Protein 2QGV (pdb70)

CATH classification: 3.40.30.10

Nearest PDB structures (foldseek):
  2qgv-assembly1_A  TM=9.977E-01  e=8.728E-22  Shigella flexneri 2a str. 301
  4xhm-assembly2_B  TM=7.578E-01  e=1.138E-05  Archaeoglobus fulgidus DSM 4304
  2o87-assembly1_A  TM=6.842E-01  e=2.062E-05  Staphylococcus aureus
  3qou-assembly1_A  TM=7.101E-01  e=5.929E-05  Escherichia coli K-12
  2voc-assembly1_B  TM=6.605E-01  e=4.864E-05  Bacillus subtilis subsp. subtilis str. 168

Sequence (1180 aa):
TPFDALWQRLARGWTPVSESRLDDWLTQAPDGVVLLSSDPKRTPEVSDNPVIGELLHEFPDYTWQVAIADLEQSEAIGDRFGAFRFPATLVFTGGNYRGVLNGIHPWAELINLRGLVETPFDALWQRLARGWTPVSESRLDDWLTQAPDGVVLLSSDPKRTPEVSDNPVIGELLHEFPDYTWQVAIADLEQSEAIGDRFGAFRFPATLVFTGGNYRGVLNGIHPWAELINLRGLVETPFDALWQRLARGWTPVSESRLDDWLTQAPDGVVLLSSDPKRTPEVSDNPVIGELLHEFPDYTWQVAIADLEQSEAIGDRFGAFRFPATLVFTGGNYRGVLNGIHPWAELINLRGLVETPFDALWQRLARGWTPVSESRLDDWLTQAPDGVVLLSSDPKRTPEVSDNPVIGELLHEFPDYTWQVAIADLEQSEAIGDRFGAFRFPATLVFTGGNYRGVLNGIHPWAELINLRGLVETPFDALWQRLARGWTPVSESRLDDWLTQAPDGVVLLSSDPKRTPEVSDNPVIGELLHEFPDYTWQVAIADLEQSEAIGDRFGAFRFPATLVFTGGNYRGVLNGIHPWAELINLRGLVETPFDALWQRLARGWTPVSESRLDDWLTQAPDGVVLLSSDPKRTPEVSDNPVIGELLHEFPDYTWQVAIADLEQSEAIGDRFGAFRFPATLVFTGGNYRGVLNGIHPWAELINLRGLVETPFDALWQRLARGWTPVSESRLDDWLTQAPDGVVLLSSDPKRTPEVSDNPVIGELLHEFPDYTWQVAIADLEQSEAIGDRFGAFRFPATLVFTGGNYRGVLNGIHPWAELINLRGLVETPFDALWQRLARGWTPVSESRLDDWLTQAPDGVVLLSSDPKRTPEVSDNPVIGELLHEFPDYTWQVAIADLEQSEAIGDRFGAFRFPATLVFTGGNYRGVLNGIHPWAELINLRGLVETPFDALWQRLARGWTPVSESRLDDWLTQAPDGVVLLSSDPKRTPEVSDNPVIGELLHEFPDYTWQVAIADLEQSEAIGDRFGAFRFPATLVFTGGNYRGVLNGIHPWAELINLRGLVETPFDALWQRLARGWTPVSESRLDDWLTQAPDGVVLLSSDPKRTPEVSDNPVIGELLHEFPDYTWQVAIADLEQSEAIGDRFGAFRFPATLVFTGGNYRGVLNGIHPWAELINLRGLVE

Secondary structure (DSSP, 8-state):
-HHHHHHH--TT-PEE--HHHHHHHHHT-SSEEEEE---TTT-TTTTTTT--HHHHTT-TTS--EEEE--HHHHHHHHHHHT--SSSEEEEEETTEEEEEEES---HHHHH---TTT-/-HHHHHHH--TT-PEE--HHHHHHHHHT-SSEEEEE---TTT-TTTTTTT--HHHHTT-TTS--EEEE--HHHHHHHHHHHT--SSSEEEEEETTEEEEEEES---HHHHH---TTT-/-HHHHHHH--TT-PEE--HHHHHHHHHT-SSEEEEE---TTT-TTTTTTT--HHHHTT-TTS--EEEEE-HHHHHHHHHHHT--SSSEEEEEETTEEEEEEES---HHHHH----S--/-HHHHHHH--TT-PEE--HHHHHHHHHT-SSEEEEE---TTT-TTTTTTT--HHHHTT-TTS--EEEEE-HHHHHHHHHHHT--SSSEEEEEETTEEEEEEES---HHHHH---TTT-/-HHHHHHH--TT-PEE--HHHHHHHHHT-SSEEEEE---TTT-TTTTTTT--HHHHTT-TTS--EEEEE-HHHHHHHHHHHT--SSSEEEEEETTEEEEEEES---HHHHH----S--/-HHHHHHH--TT-PEE--HHHHHHHHHT-SSEEEEE---TTT-TTTTTTT--HHHHTT-TTS--EEEEE-HHHHHHHHHHHT--SSSEEEEEETTEEEEEEES---HHHHH---TTT-/-HHHHHHH--TT-PEE--HHHHHHHHHT-SSEEEEE---TTT-TTTTTTT--HHHHTT-TTS--EEEEE-HHHHHHHHHHHT--SSSEEEEEETTEEEEEEES---HHHHH----S--/-HHHHHHH--TT-PEE--GGGHHHHHHH-SSEEEEE---TTS-TTTTTS---HHHHTT-TTS--EEEEE-HHHHHHHHHHHT--SSSEEEEEETTEEEEE--S---HHHHH----S--/-HHHHHHH--TT-PEE--GGGHHHHHHT-SSEEEEE---TTT-GGGGGS---HHHHHT-TTS--EEEE--HHHHHHHHHHTT--SSSEEEEEETTEEEEEEES---HHHHHH---S--/-HHHHHHH--TT-PEE--HHHHHHHHTT-SSEEEEE---TTT-GGGGGS---HHHHHT-TTS--EEEEE-HHHHHHHHHHTT--SSSEEEEEETTEEEEEEES---SHHHHT---S--

InterPro domains:
  IPR010893 [NiFe]-hydrogenase maturation factor HyaE [PF07449] (10-116)
  IPR010893 [NiFe]-hydrogenase maturation factor HyaE [cd02965] (6-119)
  IPR036249 Thioredoxin-like superfamily [SSF52833] (5-130)

Radius of gyration: 41.59 Å; Cα contacts (8 Å, |Δi|>4): 1827; chains: 10; bounding box: 80×130×95 Å

B-factor: mean 58.22, std 16.41, range [23.51, 116.66]

Solvent-accessible surface area: 55138 Å² total

Foldseek 3Di:
DVVVVLVVCVVVVAAEDAPVCVLVVLVVAQWEKEWQAAPCVVPVCSSVVVCVVVLVVVCVVGPYGYYYYGHVRSVVVCVVVVNPAPRKMFTGHRSHTQDMDHDDDDPVVRNVCCNRVD/DVVVVLVVCVVVVAAEDAPVCVLVVLVVAQWEKEWQAAPCVVPVCRSVVVCVVVLVVVCVVGPYGYYYYGHVRSVVVCVVVVNPAPRKMFTGHRSHTQDMDHDDDDPVVRNVCCNRVD/DVVVVLVVCVVVVAAEDAPVCVLVVLVVAQWEKEWQAAPCVVPVCRSVVVCVVVLVVVCVVGPYGYYYYGHVRSVVVCVVQVNPAPRKMFTGHRSHTQGMDHDDDDPVVRNVCCNRVD/DVVVVLVVCVVVVAAEDAPVCVLVVLVVAQWEKEWQAAPCVVPVCRSVVVCVVVLVVVCVVGPYGYYYYGHVRSVVVCVVVVNPAPRKMFTGHRSHTQDMDHDDDDPVVRNVCCNRVD/DVVVVLVVCVVVVAAEDAPVCVLVVLVVAQWEKEWQAAPCVVPVCRSVVVCVVVLVVVCVVGPYGYYYYGHVRSVVVCVVVVNPAPRKMFTGHRSHTQGMDHDDDDPVVRNVCCNRND/DVVVVLVVCVVVVAAEDAPVCVLVVLVVAQWEKEWQADPCVVPVCSSVVVCVVVLVVVCVVGPYGYYYYGHVRSVVVCVVVVNPAPRKMFTGHRSHTQGMDHDDDDPVVRNVCCNRVD/DVVVVLVVCVVVVAAEDAPVCVLVVLVVAQWEKEWQAAPCVVPVCRSVVVCVVVLVVVCVVGPYGYYYYGHVRSVVVCVVQVNPAPRKMFTGHRSHTQDMDHDDDDPVVRNVCCNRVD/DVVVVVVVCVVVVAAEDALVCVLVVLVVFQWEKEWQAAPCVVDVPSSCPVCVVVLVVVCVPGPYHYYYYPNVRSVVNCVVVVQPAPRKMFGHHSSHTQDIDHDDDDPVVRSVCCNSVD/DVLVVLVVVVVVVAAEDAQVCVVVVLVVCQFEKEWAAADCVVPVQQSVVCVVVVLVVVPVVTPYGYYYYGHVRSVVVCVVQVNPAPRKMFGGHSSHGQHMRHGDDPPVVSNVVCVRVD/DVLVVLVVCVVVVAAEDAPVCVVVVLVVAQWEKEWQAADCVVPVVRSCCVCCVVLVVVCVVGPYHYYYYGHVRSVVVCVVVVNDAPRKMFTGHRSHGQDIQHDDDPPVVGSVVVVSVD

Organism: Shigella flexneri (NCBI:txid623)

Structure (mmCIF, N/CA/C/O backbone):
data_2QGV
#
_entry.id   2QGV
#
_cell.length_a   55.172
_cell.length_b   215.777
_cell.length_c   64.069
_cell.angle_alpha   90.00
_cell.angle_beta   94.80
_cell.angle_gamma   90.00
#
_symmetry.space_group_name_H-M   'P 1 21 1'
#
loop_
_atom_site.group_PDB
_atom_site.id
_atom_site.type_symbol
_atom_site.label_atom_id
_atom_site.label_alt_id
_atom_site.label_comp_id
_atom_site.label_asym_id
_atom_site.label_entity_id
_atom_site.label_seq_id
_atom_site.pdbx_PDB_ins_code
_atom_site.Cartn_x
_atom_site.Cartn_y
_atom_site.Cartn_z
_atom_site.occupancy
_atom_site.B_iso_or_equiv
_atom_site.auth_seq_id
_atom_site.auth_comp_id
_atom_site.auth_asym_id
_atom_site.auth_atom_id
_atom_site.pdbx_PDB_model_num
ATOM 1 N N . THR A 1 5 ? 44.252 118.980 -6.514 1.00 67.68 5 THR A N 1
ATOM 2 C CA . THR A 1 5 ? 43.098 119.920 -6.308 1.00 68.02 5 THR A CA 1
ATOM 3 C C . THR A 1 5 ? 43.148 120.464 -4.876 1.00 67.57 5 THR A C 1
ATOM 4 O O . THR A 1 5 ? 43.920 119.974 -4.049 1.00 68.33 5 THR A O 1
ATOM 8 N N . PRO A 1 6 ? 42.340 121.493 -4.563 1.00 67.03 6 PRO A N 1
ATOM 9 C CA . PRO A 1 6 ? 42.389 121.998 -3.190 1.00 66.40 6 PRO A CA 1
ATOM 10 C C . PRO A 1 6 ? 41.658 121.061 -2.224 1.00 65.26 6 PRO A C 1
ATOM 11 O O . PRO A 1 6 ? 42.194 120.703 -1.180 1.00 64.51 6 PRO A O 1
ATOM 15 N N . PHE A 1 7 ? 40.443 120.653 -2.575 1.00 64.17 7 PHE A N 1
ATOM 16 C CA . PHE A 1 7 ? 39.697 119.760 -1.705 1.00 64.82 7 PHE A CA 1
ATOM 17 C C . PHE A 1 7 ? 40.429 118.453 -1.436 1.00 65.00 7 PHE A C 1
ATOM 18 O O . PHE A 1 7 ? 40.417 117.968 -0.310 1.00 64.65 7 PHE A O 1
ATOM 26 N N . ASP A 1 8 ? 41.057 117.874 -2.459 1.00 65.66 8 ASP A N 1
ATOM 27 C CA . ASP A 1 8 ? 41.796 116.624 -2.262 1.00 65.58 8 ASP A CA 1
ATOM 28 C C . ASP A 1 8 ? 42.804 116.806 -1.142 1.00 64.10 8 ASP A C 1
ATOM 29 O O . ASP A 1 8 ? 43.055 115.893 -0.361 1.00 63.43 8 ASP A O 1
ATOM 34 N N . ALA A 1 9 ? 43.385 117.997 -1.077 1.00 62.41 9 ALA A N 1
ATOM 35 C CA . ALA A 1 9 ? 44.369 118.297 -0.057 1.00 61.35 9 ALA A CA 1
ATOM 36 C C . ALA A 1 9 ? 43.696 118.261 1.304 1.00 60.65 9 ALA A C 1
ATOM 37 O O . ALA A 1 9 ? 44.186 117.629 2.244 1.00 61.42 9 ALA A O 1
ATOM 39 N N . LEU A 1 10 ? 42.562 118.945 1.397 1.00 58.15 10 LEU A N 1
ATOM 40 C CA . LEU A 1 10 ? 41.797 119.005 2.633 1.00 56.79 10 LEU A CA 1
ATOM 41 C C . LEU A 1 10 ? 41.358 117.608 3.050 1.00 56.45 10 LEU A C 1
ATOM 42 O O . LEU A 1 10 ? 41.449 117.230 4.222 1.00 56.80 10 LEU A O 1
ATOM 47 N N . TRP A 1 11 ? 40.891 116.834 2.079 1.00 56.74 11 TRP A N 1
ATOM 48 C CA . TRP A 1 11 ? 40.424 115.477 2.343 1.00 55.63 11 TRP A CA 1
ATOM 49 C C . TRP A 1 11 ? 41.547 114.647 2.932 1.00 55.91 11 TRP A C 1
ATOM 50 O O . TRP A 1 11 ? 41.336 113.899 3.886 1.00 55.74 11 TRP A O 1
ATOM 61 N N . GLN A 1 12 ? 42.745 114.778 2.367 1.00 57.03 12 GLN A N 1
ATOM 62 C CA . GLN A 1 12 ? 43.898 114.029 2.874 1.00 56.73 12 GLN A CA 1
ATOM 63 C C . GLN A 1 12 ? 44.258 114.556 4.251 1.00 56.21 12 GLN A C 1
ATOM 64 O O . GLN A 1 12 ? 44.664 113.803 5.129 1.00 56.05 12 GLN A O 1
ATOM 70 N N . ARG A 1 13 ? 44.097 115.858 4.429 1.00 57.26 13 ARG A N 1
ATOM 71 C CA . ARG A 1 13 ? 44.390 116.492 5.702 1.00 59.57 13 ARG A CA 1
ATOM 72 C C . ARG A 1 13 ? 43.515 115.866 6.786 1.00 60.48 13 ARG A C 1
ATOM 73 O O . ARG A 1 13 ? 43.991 115.545 7.884 1.00 60.78 13 ARG A O 1
ATOM 89 N N . LEU A 1 15 ? 41.748 112.869 6.517 1.00 62.95 15 LEU A N 1
ATOM 90 C CA . LEU A 1 15 ? 42.009 111.448 6.601 1.00 63.43 15 LEU A CA 1
ATOM 91 C C . LEU A 1 15 ? 43.188 111.229 7.561 1.00 65.57 15 LEU A C 1
ATOM 92 O O . LEU A 1 15 ? 43.180 110.311 8.390 1.00 65.55 15 LEU A O 1
ATOM 97 N N . ALA A 1 16 ? 44.203 112.081 7.460 1.00 66.34 16 ALA A N 1
ATOM 98 C CA . ALA A 1 16 ? 45.367 111.955 8.341 1.00 67.04 16 ALA A CA 1
ATOM 99 C C . ALA A 1 16 ? 44.977 112.012 9.832 1.00 66.43 16 ALA A C 1
ATOM 100 O O . ALA A 1 16 ? 45.616 111.379 10.674 1.00 65.65 16 ALA A O 1
ATOM 102 N N . ARG A 1 17 ? 43.955 112.798 10.158 1.00 65.99 17 ARG A N 1
ATOM 103 C CA . ARG A 1 17 ? 43.507 112.894 11.537 1.00 65.70 17 ARG A CA 1
ATOM 104 C C . ARG A 1 17 ? 42.823 111.590 11.961 1.00 64.20 17 ARG A C 1
ATOM 105 O O . ARG A 1 17 ? 42.465 111.416 13.125 1.00 63.37 17 ARG A O 1
ATOM 113 N N . GLY A 1 18 ? 42.648 110.673 11.013 1.00 62.32 18 GLY A N 1
ATOM 114 C CA . GLY A 1 18 ? 42.007 109.406 11.320 1.00 59.66 18 GLY A CA 1
ATOM 115 C C . GLY A 1 18 ? 40.487 109.404 11.188 1.00 57.58 18 GLY A C 1
ATOM 116 O O . GLY A 1 18 ? 39.839 108.402 11.481 1.00 56.91 18 GLY A O 1
ATOM 117 N N . TRP A 1 19 ? 39.917 110.523 10.750 1.00 55.92 19 TRP A N 1
ATOM 118 C CA . TRP A 1 19 ? 38.476 110.638 10.588 1.00 54.22 19 TRP A CA 1
ATOM 119 C C . TRP A 1 19 ? 37.988 109.708 9.492 1.00 53.28 19 TRP A C 1
ATOM 120 O O . TRP A 1 19 ? 38.672 109.488 8.491 1.00 53.38 19 TRP A O 1
ATOM 131 N N . THR A 1 20 ? 36.796 109.158 9.673 1.00 51.34 20 THR A N 1
ATOM 132 C CA . THR A 1 20 ? 36.289 108.204 8.707 1.00 49.87 20 THR A CA 1
ATOM 133 C C . THR A 1 20 ? 35.325 108.755 7.653 1.00 49.11 20 THR A C 1
ATOM 134 O O . THR A 1 20 ? 34.403 109.509 7.959 1.00 47.41 20 THR A O 1
ATOM 138 N N . PRO A 1 21 ? 35.560 108.396 6.376 1.00 48.66 21 PRO A N 1
ATOM 139 C CA . PRO A 1 21 ? 34.733 108.835 5.241 1.00 47.76 21 PRO A CA 1
ATOM 140 C C . PRO A 1 21 ? 33.359 108.200 5.359 1.00 47.06 21 PRO A C 1
ATOM 141 O O . PRO A 1 21 ? 33.234 107.038 5.751 1.00 47.84 21 PRO A O 1
ATOM 145 N N . VAL A 1 22 ? 32.328 108.947 5.004 1.00 45.00 22 VAL A N 1
ATOM 146 C CA . VAL A 1 22 ? 30.975 108.429 5.103 1.00 43.94 22 VAL A CA 1
ATOM 147 C C . VAL A 1 22 ? 30.097 108.870 3.945 1.00 42.33 22 VAL A C 1
ATOM 148 O O . VAL A 1 22 ? 30.246 109.975 3.457 1.00 43.50 22 VAL A O 1
ATOM 152 N N . SER A 1 23 ? 29.194 108.007 3.492 1.00 43.11 23 SER A N 1
ATOM 153 C CA . SER A 1 23 ? 28.272 108.382 2.415 1.00 43.49 23 SER A CA 1
ATOM 154 C C . SER A 1 23 ? 26.878 108.427 3.034 1.00 43.23 23 SER A C 1
ATOM 155 O O . SER A 1 23 ? 26.654 107.844 4.087 1.00 41.78 23 SER A O 1
ATOM 158 N N . GLU A 1 24 ? 25.952 109.128 2.396 1.00 43.96 24 GLU A N 1
ATOM 159 C CA . GLU A 1 24 ? 24.607 109.226 2.920 1.00 44.52 24 GLU A CA 1
ATOM 160 C C . GLU A 1 24 ? 23.979 107.858 3.143 1.00 44.38 24 GLU A C 1
ATOM 161 O O . GLU A 1 24 ? 23.318 107.641 4.155 1.00 42.12 24 GLU A O 1
ATOM 167 N N . SER A 1 25 ? 24.197 106.942 2.199 1.00 44.87 25 SER A N 1
ATOM 168 C CA . SER A 1 25 ? 23.631 105.598 2.268 1.00 44.40 25 SER A CA 1
ATOM 169 C C . SER A 1 25 ? 24.116 104.791 3.467 1.00 44.36 25 SER A C 1
ATOM 170 O O . SER A 1 25 ? 23.460 103.839 3.863 1.00 45.06 25 SER A O 1
ATOM 173 N N . ARG A 1 26 ? 25.255 105.161 4.039 1.00 43.54 26 ARG A N 1
ATOM 174 C CA . ARG A 1 26 ? 25.780 104.415 5.159 1.00 43.79 26 ARG A CA 1
ATOM 175 C C . ARG A 1 26 ? 25.814 105.206 6.453 1.00 44.47 26 ARG A C 1
ATOM 176 O O . ARG A 1 26 ? 26.232 104.697 7.503 1.00 44.72 26 ARG A O 1
ATOM 184 N N . LEU A 1 27 ? 25.383 106.457 6.383 1.00 43.64 27 LEU A N 1
ATOM 185 C CA . LEU A 1 27 ? 25.405 107.298 7.564 1.00 44.77 27 LEU A CA 1
ATOM 186 C C . LEU A 1 27 ? 24.711 106.647 8.774 1.00 46.23 27 LEU A C 1
ATOM 187 O O . LEU A 1 27 ? 25.289 106.586 9.863 1.00 46.80 27 LEU A O 1
ATOM 192 N N . ASP A 1 28 ? 23.486 106.156 8.594 1.00 47.50 28 ASP A N 1
ATOM 193 C CA . ASP A 1 28 ? 22.758 105.516 9.693 1.00 48.58 28 ASP A CA 1
ATOM 194 C C . ASP A 1 28 ? 23.534 104.389 10.338 1.00 49.32 28 ASP A C 1
ATOM 195 O O . ASP A 1 28 ? 23.552 104.261 11.565 1.00 49.04 28 ASP A O 1
ATOM 200 N N . ASP A 1 29 ? 24.169 103.561 9.517 1.00 50.02 29 ASP A N 1
ATOM 201 C CA . ASP A 1 29 ? 24.969 102.469 10.050 1.00 50.54 29 ASP A CA 1
ATOM 202 C C . ASP A 1 29 ? 26.121 103.021 10.866 1.00 49.41 29 ASP A C 1
ATOM 203 O O . ASP A 1 29 ? 26.404 102.519 11.957 1.00 47.61 29 ASP A O 1
ATOM 208 N N . TRP A 1 30 ? 26.789 104.050 10.340 1.00 48.69 30 TRP A N 1
ATOM 209 C CA . TRP A 1 30 ? 27.919 104.654 11.049 1.00 46.42 30 TRP A CA 1
ATOM 210 C C . TRP A 1 30 ? 27.421 105.247 12.363 1.00 48.03 30 TRP A C 1
ATOM 211 O O . TRP A 1 30 ? 28.035 105.066 13.415 1.00 45.58 30 TRP A O 1
ATOM 222 N N . LEU A 1 31 ? 26.298 105.957 12.272 1.00 50.69 31 LEU A N 1
ATOM 223 C CA . LEU A 1 31 ? 25.686 106.600 13.419 1.00 53.94 31 LEU A CA 1
ATOM 224 C C . LEU A 1 31 ? 25.391 105.600 14.557 1.00 56.50 31 LEU A C 1
ATOM 225 O O . LEU A 1 31 ? 25.711 105.874 15.718 1.00 56.46 31 LEU A O 1
ATOM 230 N N . THR A 1 32 ? 24.830 104.432 14.225 1.00 57.96 32 THR A N 1
ATOM 231 C CA . THR A 1 32 ? 24.505 103.442 15.252 1.00 59.03 32 THR A CA 1
ATOM 232 C C . THR A 1 32 ? 25.745 102.929 15.983 1.00 59.95 32 THR A C 1
ATOM 233 O O . THR A 1 32 ? 25.656 102.458 17.122 1.00 60.81 32 THR A O 1
ATOM 237 N N . GLN A 1 33 ? 26.908 103.016 15.351 1.00 60.15 33 GLN A N 1
ATOM 238 C CA . GLN A 1 33 ? 28.118 102.547 16.010 1.00 59.98 33 GLN A CA 1
ATOM 239 C C . GLN A 1 33 ? 28.932 103.740 16.504 1.00 60.77 33 GLN A C 1
ATOM 240 O O . GLN A 1 33 ? 30.112 103.614 16.832 1.00 60.04 33 GLN A O 1
ATOM 246 N N . ALA A 1 34 ? 28.280 104.900 16.558 1.00 61.02 34 ALA A N 1
ATOM 247 C CA . ALA A 1 34 ? 28.902 106.133 17.028 1.00 60.32 34 ALA A CA 1
ATOM 248 C C . ALA A 1 34 ? 27.822 107.038 17.610 1.00 60.85 34 ALA A C 1
ATOM 249 O O . ALA A 1 34 ? 27.455 108.045 17.013 1.00 61.11 34 ALA A O 1
ATOM 251 N N . PRO A 1 35 ? 27.295 106.687 18.790 1.00 60.43 35 PRO A N 1
ATOM 252 C CA . PRO A 1 35 ? 26.249 107.487 19.438 1.00 58.90 35 PRO A CA 1
ATOM 253 C C . PRO A 1 35 ? 26.668 108.935 19.611 1.00 56.98 35 PRO A C 1
ATOM 254 O O . PRO A 1 35 ? 25.844 109.834 19.495 1.00 57.72 35 PRO A O 1
ATOM 258 N N . ASP A 1 36 ? 27.942 109.164 19.902 1.00 55.10 36 ASP A N 1
ATOM 259 C CA . ASP A 1 36 ? 28.422 110.531 20.060 1.00 54.14 36 ASP A CA 1
ATOM 260 C C . ASP A 1 36 ? 29.386 110.799 18.915 1.00 52.18 36 ASP A C 1
ATOM 261 O O . ASP A 1 36 ? 30.532 110.335 18.919 1.00 51.59 36 ASP A O 1
ATOM 266 N N . GLY A 1 37 ? 28.903 111.537 17.923 1.00 49.27 37 GLY A N 1
ATOM 267 C CA . GLY A 1 37 ? 29.730 111.813 16.777 1.00 47.14 37 GLY A CA 1
ATOM 268 C C . GLY A 1 37 ? 29.456 113.130 16.102 1.00 45.75 37 GLY A C 1
ATOM 269 O O . GLY A 1 37 ? 28.560 113.880 16.477 1.00 47.85 37 GLY A O 1
ATOM 270 N N . VAL A 1 38 ? 30.245 113.399 15.076 1.00 43.17 38 VAL A N 1
ATOM 271 C CA . VAL A 1 38 ? 30.123 114.619 14.326 1.00 40.56 38 VAL A CA 1
ATOM 272 C C . VAL A 1 38 ? 30.405 114.327 12.860 1.00 38.95 38 VAL A C 1
ATOM 273 O O . VAL A 1 38 ? 31.334 113.586 12.514 1.00 38.23 38 VAL A O 1
ATOM 277 N N . VAL A 1 39 ? 29.581 114.903 11.998 1.00 36.94 39 VAL A N 1
ATOM 278 C CA . VAL A 1 39 ? 29.730 114.718 10.559 1.00 35.30 39 VAL A CA 1
ATOM 279 C C . VAL A 1 39 ? 30.066 116.071 9.934 1.00 35.04 39 VAL A C 1
ATOM 280 O O . VAL A 1 39 ? 29.303 117.029 10.055 1.00 32.80 39 VAL A O 1
ATOM 284 N N . LEU A 1 40 ? 31.213 116.151 9.270 1.00 36.41 40 LEU A N 1
ATOM 285 C CA . LEU A 1 40 ? 31.631 117.391 8.631 1.00 37.37 40 LEU A CA 1
ATOM 286 C C . LEU A 1 40 ? 31.184 117.460 7.193 1.00 38.70 40 LEU A C 1
ATOM 287 O O . LEU A 1 40 ? 31.529 116.595 6.382 1.00 39.02 40 LEU A O 1
ATOM 292 N N . LEU A 1 41 ? 30.413 118.499 6.884 1.00 39.63 41 LEU A N 1
ATOM 293 C CA . LEU A 1 41 ? 29.903 118.722 5.534 1.00 41.35 41 LEU A CA 1
ATOM 294 C C . LEU A 1 41 ? 30.723 119.863 4.920 1.00 43.06 41 LEU A C 1
ATOM 295 O O . LEU A 1 41 ? 30.809 120.937 5.496 1.00 41.23 41 LEU A O 1
ATOM 300 N N . SER A 1 42 ? 31.320 119.629 3.759 1.00 45.45 42 SER A N 1
ATOM 301 C CA . SER A 1 42 ? 32.133 120.649 3.115 1.00 48.32 42 SER A CA 1
ATOM 302 C C . SER A 1 42 ? 31.658 121.119 1.744 1.00 51.69 42 SER A C 1
ATOM 303 O O . SER A 1 42 ? 30.834 120.471 1.092 1.00 52.53 42 SER A O 1
ATOM 306 N N . SER A 1 43 ? 32.205 122.258 1.312 1.00 55.06 43 SER A N 1
ATOM 307 C CA . SER A 1 43 ? 31.925 122.822 -0.015 1.00 57.74 43 SER A CA 1
ATOM 308 C C . SER A 1 43 ? 33.271 122.941 -0.710 1.00 59.99 43 SER A C 1
ATOM 309 O O . SER A 1 43 ? 34.312 122.709 -0.095 1.00 59.82 43 SER A O 1
ATOM 312 N N . ASP A 1 44 ? 33.261 123.317 -1.983 1.00 61.79 44 ASP A N 1
ATOM 313 C CA . ASP A 1 44 ? 34.514 123.450 -2.714 1.00 64.77 44 ASP A CA 1
ATOM 314 C C . ASP A 1 44 ? 35.333 124.588 -2.103 1.00 66.76 44 ASP A C 1
ATOM 315 O O . ASP A 1 44 ? 34.865 125.724 -2.026 1.00 67.48 44 ASP A O 1
ATOM 320 N N . PRO A 1 45 ? 36.559 124.285 -1.634 1.00 68.76 45 PRO A N 1
ATOM 321 C CA . PRO A 1 45 ? 37.462 125.262 -1.013 1.00 71.06 45 PRO A CA 1
ATOM 322 C C . PRO A 1 45 ? 37.791 126.432 -1.921 1.00 73.68 45 PRO A C 1
ATOM 323 O O . PRO A 1 45 ? 38.166 127.513 -1.452 1.00 74.12 45 PRO A O 1
ATOM 327 N N . LYS A 1 46 ? 37.663 126.210 -3.224 1.00 76.28 46 LYS A N 1
ATOM 328 C CA . LYS A 1 46 ? 37.928 127.265 -4.189 1.00 80.05 46 LYS A CA 1
ATOM 329 C C . LYS A 1 46 ? 36.867 128.359 -4.049 1.00 83.44 46 LYS A C 1
ATOM 330 O O . LYS A 1 46 ? 37.197 129.532 -3.849 1.00 85.43 46 LYS A O 1
ATOM 336 N N . ARG A 1 47 ? 35.597 127.974 -4.132 1.00 86.34 47 ARG A N 1
ATOM 337 C CA . ARG A 1 47 ? 34.503 128.933 -4.006 1.00 89.41 47 ARG A CA 1
ATOM 338 C C . ARG A 1 47 ? 34.599 129.693 -2.680 1.00 91.69 47 ARG A C 1
ATOM 339 O O . ARG A 1 47 ? 34.443 130.915 -2.637 1.00 92.89 47 ARG A O 1
ATOM 347 N N . THR A 1 48 ? 34.852 128.961 -1.600 1.00 93.56 48 THR A N 1
ATOM 348 C CA . THR A 1 48 ? 34.973 129.554 -0.270 1.00 95.79 48 THR A CA 1
ATOM 349 C C . THR A 1 48 ? 36.179 128.971 0.489 1.00 96.88 48 THR A C 1
ATOM 350 O O . THR A 1 48 ? 36.098 127.885 1.082 1.00 97.20 48 THR A O 1
ATOM 354 N N . PRO A 1 49 ? 37.318 129.691 0.477 1.00 97.73 49 PRO A N 1
ATOM 355 C CA . PRO A 1 49 ? 38.540 129.241 1.164 1.00 98.39 49 PRO A CA 1
ATOM 356 C C . PRO A 1 49 ? 38.425 129.125 2.693 1.00 99.20 49 PRO A C 1
ATOM 357 O O . PRO A 1 49 ? 39.427 128.925 3.394 1.00 98.44 49 PRO A O 1
ATOM 361 N N . GLU A 1 50 ? 37.202 129.254 3.202 1.00 100.88 50 GLU A N 1
ATOM 362 C CA . GLU A 1 50 ? 36.942 129.168 4.641 1.00 102.07 50 GLU A CA 1
ATOM 363 C C . GLU A 1 50 ? 36.749 127.712 5.084 1.00 102.46 50 GLU A C 1
ATOM 364 O O . GLU A 1 50 ? 36.992 127.361 6.245 1.00 102.19 50 GLU A O 1
ATOM 370 N N . VAL A 1 51 ? 36.308 126.877 4.145 1.00 102.62 51 VAL A N 1
ATOM 371 C CA . VAL A 1 51 ? 36.080 125.455 4.391 1.00 102.82 51 VAL A CA 1
ATOM 372 C C . VAL A 1 51 ? 37.347 124.748 4.876 1.00 102.88 51 VAL A C 1
ATOM 373 O O . VAL A 1 51 ? 37.272 123.644 5.415 1.00 103.34 51 VAL A O 1
ATOM 377 N N . SER A 1 52 ? 38.504 125.382 4.683 1.00 102.46 52 SER A N 1
ATOM 378 C CA . SER A 1 52 ? 39.784 124.790 5.084 1.00 101.56 52 SER A CA 1
ATOM 379 C C . SER A 1 52 ? 40.091 124.960 6.568 1.00 101.32 52 SER A C 1
ATOM 380 O O . SER A 1 52 ? 40.808 124.152 7.169 1.00 101.39 52 SER A O 1
ATOM 383 N N . ASP A 1 53 ? 39.547 126.019 7.153 1.00 100.48 53 ASP A N 1
ATOM 384 C CA . ASP A 1 53 ? 39.769 126.309 8.560 1.00 99.18 53 ASP A CA 1
ATOM 385 C C . ASP A 1 53 ? 38.833 125.518 9.455 1.00 98.71 53 ASP A C 1
ATOM 386 O O . ASP A 1 53 ? 39.238 125.064 10.527 1.00 97.99 53 ASP A O 1
ATOM 391 N N . ASN A 1 54 ? 37.588 125.358 8.998 1.00 97.77 54 ASN A N 1
ATOM 392 C CA . ASN A 1 54 ? 36.550 124.646 9.743 1.00 95.55 54 ASN A CA 1
ATOM 393 C C . ASN A 1 54 ? 37.068 123.370 10.403 1.00 93.72 54 ASN A C 1
ATOM 394 O O . ASN A 1 54 ? 36.910 123.184 11.614 1.00 94.11 54 ASN A O 1
ATOM 399 N N . PRO A 1 55 ? 37.693 122.472 9.620 1.00 91.13 55 PRO A N 1
ATOM 400 C CA . PRO A 1 55 ? 38.236 121.214 10.135 1.00 89.46 55 PRO A CA 1
ATOM 401 C C . PRO A 1 55 ? 39.082 121.365 11.399 1.00 88.34 55 PRO A C 1
ATOM 402 O O . PRO A 1 55 ? 38.789 120.779 12.443 1.00 88.30 55 PRO A O 1
ATOM 406 N N . VAL A 1 56 ? 40.142 122.151 11.294 1.00 87.71 56 VAL A N 1
ATOM 407 C CA . VAL A 1 56 ? 41.045 122.369 12.416 1.00 86.56 56 VAL A CA 1
ATOM 408 C C . VAL A 1 56 ? 40.301 122.744 13.699 1.00 85.60 56 VAL A C 1
ATOM 409 O O . VAL A 1 56 ? 40.583 122.208 14.769 1.00 84.08 56 VAL A O 1
ATOM 421 N N . ILE A 1 58 ? 36.932 122.364 14.600 1.00 81.20 58 ILE A N 1
ATOM 422 C CA . ILE A 1 58 ? 36.143 121.240 15.074 1.00 78.46 58 ILE A CA 1
ATOM 423 C C . ILE A 1 58 ? 37.001 120.259 15.860 1.00 77.83 58 ILE A C 1
ATOM 424 O O . ILE A 1 58 ? 36.590 119.735 16.900 1.00 77.63 58 ILE A O 1
ATOM 429 N N . GLY A 1 59 ? 38.207 120.018 15.367 1.00 76.66 59 GLY A N 1
ATOM 430 C CA . GLY A 1 59 ? 39.095 119.104 16.059 1.00 75.24 59 GLY A CA 1
ATOM 431 C C . GLY A 1 59 ? 39.276 119.540 17.499 1.00 74.13 59 GLY A C 1
ATOM 432 O O . GLY A 1 59 ? 39.133 118.745 18.427 1.00 73.87 59 GLY A O 1
ATOM 433 N N . GLU A 1 60 ? 39.582 120.818 17.682 1.00 73.88 60 GLU A N 1
ATOM 434 C CA . GLU A 1 60 ? 39.793 121.366 19.008 1.00 73.96 60 GLU A CA 1
ATOM 435 C C . GLU A 1 60 ? 38.506 121.405 19.816 1.00 72.95 60 GLU A C 1
ATOM 436 O O . GLU A 1 60 ? 38.445 120.902 20.935 1.00 74.67 60 GLU A O 1
ATOM 442 N N . LEU A 1 61 ? 37.476 122.005 19.242 1.00 70.51 61 LEU A N 1
ATOM 443 C CA . LEU A 1 61 ? 36.191 122.112 19.904 1.00 68.58 61 LEU A CA 1
ATOM 444 C C . LEU A 1 61 ? 35.782 120.803 20.547 1.00 68.48 61 LEU A C 1
ATOM 445 O O . LEU A 1 61 ? 35.171 120.800 21.611 1.00 67.29 61 LEU A O 1
ATOM 450 N N . LEU A 1 62 ? 36.130 119.688 19.912 1.00 69.90 62 LEU A N 1
ATOM 451 C CA . LEU A 1 62 ? 35.744 118.383 20.442 1.00 72.00 62 LEU A CA 1
ATOM 452 C C . LEU A 1 62 ? 36.288 118.024 21.812 1.00 74.57 62 LEU A C 1
ATOM 453 O O . LEU A 1 62 ? 35.532 117.581 22.683 1.00 74.94 62 LEU A O 1
ATOM 458 N N . HIS A 1 63 ? 37.588 118.203 22.020 1.00 77.68 63 HIS A N 1
ATOM 459 C CA . HIS A 1 63 ? 38.155 117.842 23.318 1.00 81.19 63 HIS A CA 1
ATOM 460 C C . HIS A 1 63 ? 37.660 118.785 24.415 1.00 80.60 63 HIS A C 1
ATOM 461 O O . HIS A 1 63 ? 38.064 118.680 25.572 1.00 81.33 63 HIS A O 1
ATOM 468 N N . GLU A 1 64 ? 36.787 119.715 24.043 1.00 79.78 64 GLU A N 1
ATOM 469 C CA . GLU A 1 64 ? 36.215 120.650 25.006 1.00 78.42 64 GLU A CA 1
ATOM 470 C C . GLU A 1 64 ? 35.022 120.007 25.688 1.00 77.80 64 GLU A C 1
ATOM 471 O O . GLU A 1 64 ? 34.434 120.589 26.588 1.00 77.85 64 GLU A O 1
ATOM 477 N N . PHE A 1 65 ? 34.652 118.815 25.237 1.00 77.66 65 PHE A N 1
ATOM 478 C CA . PHE A 1 65 ? 33.530 118.093 25.821 1.00 76.71 65 PHE A CA 1
ATOM 479 C C . PHE A 1 65 ? 33.916 116.633 25.995 1.00 77.20 65 PHE A C 1
ATOM 480 O O . PHE A 1 65 ? 33.364 115.760 25.341 1.00 77.47 65 PHE A O 1
ATOM 488 N N . PRO A 1 66 ? 34.873 116.353 26.888 1.00 77.77 66 PRO A N 1
ATOM 489 C CA . PRO A 1 66 ? 35.361 114.995 27.169 1.00 78.55 66 PRO A CA 1
ATOM 490 C C . PRO A 1 66 ? 34.260 114.044 27.631 1.00 78.71 66 PRO A C 1
ATOM 491 O O . PRO A 1 66 ? 34.398 112.826 27.540 1.00 78.49 66 PRO A O 1
ATOM 495 N N . ASP A 1 67 ? 33.175 114.621 28.136 1.00 78.97 67 ASP A N 1
ATOM 496 C CA . ASP A 1 67 ? 32.028 113.866 28.628 1.00 79.26 67 ASP A CA 1
ATOM 497 C C . ASP A 1 67 ? 31.456 112.939 27.559 1.00 78.17 67 ASP A C 1
ATOM 498 O O . ASP A 1 67 ? 30.638 112.062 27.848 1.00 77.93 67 ASP A O 1
ATOM 503 N N . TYR A 1 68 ? 31.865 113.159 26.316 1.00 76.78 68 TYR A N 1
ATOM 504 C CA . TYR A 1 68 ? 31.375 112.347 25.217 1.00 75.16 68 TYR A CA 1
ATOM 505 C C . TYR A 1 68 ? 32.454 111.521 24.531 1.00 74.09 68 TYR A C 1
ATOM 506 O O . TYR A 1 68 ? 33.644 111.847 24.569 1.00 74.17 68 TYR A O 1
ATOM 515 N N . THR A 1 69 ? 32.016 110.448 23.890 1.00 72.48 69 THR A N 1
ATOM 516 C CA . THR A 1 69 ? 32.908 109.551 23.177 1.00 70.50 69 THR A CA 1
ATOM 517 C C . THR A 1 69 ? 32.900 109.931 21.687 1.00 68.11 69 THR A C 1
ATOM 518 O O . THR A 1 69 ? 32.561 109.121 20.815 1.00 69.09 69 THR A O 1
ATOM 522 N N . TRP A 1 70 ? 33.287 111.173 21.407 1.00 64.82 70 TRP A N 1
ATOM 523 C CA . TRP A 1 70 ? 33.296 111.704 20.045 1.00 61.43 70 TRP A CA 1
ATOM 524 C C . TRP A 1 70 ? 33.977 110.866 18.971 1.00 58.60 70 TRP A C 1
ATOM 525 O O . TRP A 1 70 ? 35.061 110.321 19.163 1.00 56.90 70 TRP A O 1
ATOM 536 N N . GLN A 1 71 ? 33.312 110.804 17.826 1.00 55.15 71 GLN A N 1
ATOM 537 C CA . GLN A 1 71 ? 33.805 110.095 16.670 1.00 53.45 71 GLN A CA 1
ATOM 538 C C . GLN A 1 71 ? 33.526 111.037 15.486 1.00 50.82 71 GLN A C 1
ATOM 539 O O . GLN A 1 71 ? 32.428 111.583 15.372 1.00 49.57 71 GLN A O 1
ATOM 545 N N . VAL A 1 72 ? 34.514 111.239 14.619 1.00 48.19 72 VAL A N 1
ATOM 546 C CA . VAL A 1 72 ? 34.360 112.168 13.502 1.00 46.78 72 VAL A CA 1
ATOM 547 C C . VAL A 1 72 ? 34.173 111.519 12.136 1.00 46.86 72 VAL A C 1
ATOM 548 O O . VAL A 1 72 ? 34.901 110.588 11.760 1.00 48.10 72 VAL A O 1
ATOM 552 N N . ALA A 1 73 ? 33.211 112.031 11.380 1.00 43.33 73 ALA A N 1
ATOM 553 C CA . ALA A 1 73 ? 32.950 111.503 10.050 1.00 41.92 73 ALA A CA 1
ATOM 554 C C . ALA A 1 73 ? 33.069 112.635 9.064 1.00 40.32 73 ALA A C 1
ATOM 555 O O . ALA A 1 73 ? 32.756 113.776 9.393 1.00 40.33 73 ALA A O 1
ATOM 557 N N . ILE A 1 74 ? 33.523 112.321 7.857 1.00 38.80 74 ILE A N 1
ATOM 558 C CA . ILE A 1 74 ? 33.685 113.344 6.834 1.00 37.63 74 ILE A CA 1
ATOM 559 C C . ILE A 1 74 ? 33.072 112.921 5.536 1.00 37.79 74 ILE A C 1
ATOM 560 O O . ILE A 1 74 ? 33.175 111.767 5.137 1.00 38.94 74 ILE A O 1
ATOM 565 N N . ALA A 1 75 ? 32.409 113.863 4.887 1.00 38.55 75 ALA A N 1
ATOM 566 C CA . ALA A 1 75 ? 31.751 113.589 3.616 1.00 39.70 75 ALA A CA 1
ATOM 567 C C . ALA A 1 75 ? 32.414 114.415 2.519 1.00 39.87 75 ALA A C 1
ATOM 568 O O . ALA A 1 75 ? 32.790 115.565 2.741 1.00 38.67 75 ALA A O 1
ATOM 570 N N . ASP A 1 76 ? 32.541 113.819 1.339 1.00 40.17 76 ASP A N 1
ATOM 571 C CA . ASP A 1 76 ? 33.150 114.498 0.218 1.00 40.59 76 ASP A CA 1
ATOM 572 C C . ASP A 1 76 ? 32.113 115.457 -0.317 1.00 41.85 76 ASP A C 1
ATOM 573 O O . ASP A 1 76 ? 30.999 115.533 0.218 1.00 42.65 76 ASP A O 1
ATOM 578 N N . LEU A 1 77 ? 32.461 116.189 -1.369 1.00 42.03 77 LEU A N 1
ATOM 579 C CA . LEU A 1 77 ? 31.532 117.163 -1.931 1.00 43.75 77 LEU A CA 1
ATOM 580 C C . LEU A 1 77 ? 30.144 116.622 -2.292 1.00 44.47 77 LEU A C 1
ATOM 581 O O . LEU A 1 77 ? 29.127 117.217 -1.932 1.00 45.14 77 LEU A O 1
ATOM 586 N N . GLU A 1 78 ? 30.092 115.502 -2.994 1.00 45.52 78 GLU A N 1
ATOM 587 C CA . GLU A 1 78 ? 28.809 114.961 -3.395 1.00 48.79 78 GLU A CA 1
ATOM 588 C C . GLU A 1 78 ? 27.989 114.497 -2.203 1.00 49.07 78 GLU A C 1
ATOM 589 O O . GLU A 1 78 ? 26.797 114.816 -2.080 1.00 49.95 78 GLU A O 1
ATOM 595 N N . GLN A 1 79 ? 28.624 113.733 -1.325 1.00 48.09 79 GLN A N 1
ATOM 596 C CA . GLN A 1 79 ? 27.929 113.227 -0.164 1.00 47.72 79 GLN A CA 1
ATOM 597 C C . GLN A 1 79 ? 27.530 114.337 0.793 1.00 47.37 79 GLN A C 1
ATOM 598 O O . GLN A 1 79 ? 26.482 114.260 1.419 1.00 48.86 79 GLN A O 1
ATOM 604 N N . SER A 1 80 ? 28.340 115.384 0.896 1.00 46.38 80 SER A N 1
ATOM 605 C CA . SER A 1 80 ? 27.997 116.484 1.783 1.00 44.65 80 SER A CA 1
ATOM 606 C C . SER A 1 80 ? 26.667 117.075 1.360 1.00 45.14 80 SER A C 1
ATOM 607 O O . SER A 1 80 ? 25.857 117.441 2.196 1.00 45.58 80 SER A O 1
ATOM 610 N N . GLU A 1 81 ? 26.443 117.183 0.058 1.00 47.02 81 GLU A N 1
ATOM 611 C CA . GLU A 1 81 ? 25.180 117.711 -0.421 1.00 48.84 81 GLU A CA 1
ATOM 612 C C . GLU A 1 81 ? 24.064 116.742 -0.100 1.00 48.20 81 GLU A C 1
ATOM 613 O O . GLU A 1 81 ? 22.960 117.166 0.259 1.00 50.68 81 GLU A O 1
ATOM 619 N N . ALA A 1 82 ? 24.334 115.445 -0.229 1.00 45.58 82 ALA A N 1
ATOM 620 C CA . ALA A 1 82 ? 23.314 114.436 0.042 1.00 43.00 82 ALA A CA 1
ATOM 621 C C . ALA A 1 82 ? 22.879 114.484 1.489 1.00 42.15 82 ALA A C 1
ATOM 622 O O . ALA A 1 82 ? 21.696 114.652 1.783 1.00 41.24 82 ALA A O 1
ATOM 624 N N . ILE A 1 83 ? 23.856 114.340 2.383 1.00 40.19 83 ILE A N 1
ATOM 625 C CA . ILE A 1 83 ? 23.609 114.369 3.815 1.00 37.49 83 ILE A CA 1
ATOM 626 C C . ILE A 1 83 ? 22.989 115.700 4.232 1.00 39.02 83 ILE A C 1
ATOM 627 O O . ILE A 1 83 ? 22.034 115.726 5.002 1.00 38.60 83 ILE A O 1
ATOM 632 N N . GLY A 1 84 ? 23.519 116.794 3.693 1.00 41.08 84 GLY A N 1
ATOM 633 C CA . GLY A 1 84 ? 23.007 118.104 4.023 1.00 40.91 84 GLY A CA 1
ATOM 634 C C . GLY A 1 84 ? 21.538 118.216 3.679 1.00 42.20 84 GLY A C 1
ATOM 635 O O . GLY A 1 84 ? 20.737 118.638 4.513 1.00 42.52 84 GLY A O 1
ATOM 636 N N . ASP A 1 85 ? 21.184 117.846 2.454 1.00 41.54 85 ASP A N 1
ATOM 637 C CA . ASP A 1 85 ? 19.796 117.903 2.015 1.00 42.15 85 ASP A CA 1
ATOM 638 C C . ASP A 1 85 ? 18.882 117.129 2.960 1.00 43.07 85 ASP A C 1
ATOM 639 O O . ASP A 1 85 ? 17.757 117.543 3.222 1.00 42.54 85 ASP A O 1
ATOM 644 N N . ARG A 1 86 ? 19.379 116.009 3.475 1.00 42.36 86 ARG A N 1
ATOM 645 C CA . ARG A 1 86 ? 18.596 115.195 4.372 1.00 40.83 86 ARG A CA 1
ATOM 646 C C . ARG A 1 86 ? 18.403 115.852 5.737 1.00 41.61 86 ARG A C 1
ATOM 647 O O . ARG A 1 86 ? 17.437 115.557 6.429 1.00 43.90 86 ARG A O 1
ATOM 655 N N . PHE A 1 87 ? 19.300 116.751 6.123 1.00 41.01 87 PHE A N 1
ATOM 656 C CA . PHE A 1 87 ? 19.191 117.387 7.427 1.00 41.81 87 PHE A CA 1
ATOM 657 C C . PHE A 1 87 ? 18.839 118.871 7.362 1.00 42.50 87 PHE A C 1
ATOM 658 O O . PHE A 1 87 ? 18.790 119.562 8.384 1.00 43.61 87 PHE A O 1
ATOM 666 N N . GLY A 1 88 ? 18.590 119.364 6.159 1.00 41.72 88 GLY A N 1
ATOM 667 C CA . GLY A 1 88 ? 18.248 120.760 6.000 1.00 40.82 88 GLY A CA 1
ATOM 668 C C . GLY A 1 88 ? 19.430 121.695 6.111 1.00 42.33 88 GLY A C 1
ATOM 669 O O . GLY A 1 88 ? 19.233 122.892 6.242 1.00 43.93 88 GLY A O 1
ATOM 670 N N . ALA A 1 89 ? 20.653 121.183 6.046 1.00 42.77 89 ALA A N 1
ATOM 671 C CA . ALA A 1 89 ? 21.801 122.064 6.162 1.00 42.91 89 ALA A CA 1
ATOM 672 C C . ALA A 1 89 ? 22.127 122.684 4.818 1.00 43.14 89 ALA A C 1
ATOM 673 O O . ALA A 1 89 ? 22.700 122.036 3.947 1.00 42.94 89 ALA A O 1
ATOM 675 N N . PHE A 1 90 ? 21.757 123.941 4.636 1.00 42.80 90 PHE A N 1
ATOM 676 C CA . PHE A 1 90 ? 22.034 124.600 3.370 1.00 43.75 90 PHE A CA 1
ATOM 677 C C . PHE A 1 90 ? 23.036 125.739 3.531 1.00 43.11 90 PHE A C 1
ATOM 678 O O . PHE A 1 90 ? 23.065 126.682 2.745 1.00 40.63 90 PHE A O 1
ATOM 686 N N . ARG A 1 91 ? 23.875 125.622 4.549 1.00 43.99 91 ARG A N 1
ATOM 687 C CA . ARG A 1 91 ? 24.866 126.634 4.858 1.00 44.05 91 ARG A CA 1
ATOM 688 C C . ARG A 1 91 ? 26.178 125.944 5.218 1.00 43.34 91 ARG A C 1
ATOM 689 O O . ARG A 1 91 ? 26.407 125.576 6.374 1.00 41.91 91 ARG A O 1
ATOM 697 N N . PHE A 1 92 ? 27.029 125.749 4.213 1.00 42.70 92 PHE A N 1
ATOM 698 C CA . PHE A 1 92 ? 28.331 125.095 4.403 1.00 40.96 92 PHE A CA 1
ATOM 699 C C . PHE A 1 92 ? 29.444 126.121 4.571 1.00 41.01 92 PHE A C 1
ATOM 700 O O . PHE A 1 92 ? 29.364 127.232 4.045 1.00 41.33 92 PHE A O 1
ATOM 708 N N . PRO A 1 93 ? 30.513 125.763 5.298 1.00 40.78 93 PRO A N 1
ATOM 709 C CA . PRO A 1 93 ? 30.768 124.486 5.970 1.00 40.48 93 PRO A CA 1
ATOM 710 C C . PRO A 1 93 ? 29.780 124.288 7.091 1.00 40.16 93 PRO A C 1
ATOM 711 O O . PRO A 1 93 ? 29.409 125.243 7.767 1.00 39.87 93 PRO A O 1
ATOM 715 N N . ALA A 1 94 ? 29.374 123.041 7.290 1.00 39.78 94 ALA A N 1
ATOM 716 C CA . ALA A 1 94 ? 28.415 122.699 8.326 1.00 39.56 94 ALA A CA 1
ATOM 717 C C . ALA A 1 94 ? 28.907 121.477 9.079 1.00 38.75 94 ALA A C 1
ATOM 718 O O . ALA A 1 94 ? 29.683 120.682 8.562 1.00 38.66 94 ALA A O 1
ATOM 720 N N . THR A 1 95 ? 28.432 121.327 10.300 1.00 38.30 95 THR A N 1
ATOM 721 C CA . THR A 1 95 ? 28.839 120.216 11.124 1.00 38.93 95 THR A CA 1
ATOM 722 C C . THR A 1 95 ? 27.635 119.679 11.861 1.00 38.14 95 THR A C 1
ATOM 723 O O . THR A 1 95 ? 27.065 120.370 12.701 1.00 38.62 95 THR A O 1
ATOM 727 N N . LEU A 1 96 ? 27.252 118.451 11.544 1.00 36.72 96 LEU A N 1
ATOM 728 C CA . LEU A 1 96 ? 26.110 117.823 12.181 1.00 38.10 96 LEU A CA 1
ATOM 729 C C . LEU A 1 96 ? 26.567 117.252 13.498 1.00 39.93 96 LEU A C 1
ATOM 730 O O . LEU A 1 96 ? 27.606 116.587 13.556 1.00 41.08 96 LEU A O 1
ATOM 735 N N . VAL A 1 97 ? 25.799 117.492 14.558 1.00 41.84 97 VAL A N 1
ATOM 736 C CA . VAL A 1 97 ? 26.191 116.987 15.881 1.00 44.62 97 VAL A CA 1
ATOM 737 C C . VAL A 1 97 ? 25.244 115.917 16.402 1.00 45.57 97 VAL A C 1
ATOM 738 O O . VAL A 1 97 ? 24.029 116.100 16.408 1.00 45.57 97 VAL A O 1
ATOM 742 N N . PHE A 1 98 ? 25.810 114.796 16.839 1.00 47.70 98 PHE A N 1
ATOM 743 C CA . PHE A 1 98 ? 25.005 113.699 17.374 1.00 50.93 98 PHE A CA 1
ATOM 744 C C . PHE A 1 98 ? 25.473 113.301 18.758 1.00 53.43 98 PHE A C 1
ATOM 745 O O . PHE A 1 98 ? 26.658 113.093 18.977 1.00 54.10 98 PHE A O 1
ATOM 753 N N . THR A 1 99 ? 24.531 113.193 19.687 1.00 56.37 99 THR A N 1
ATOM 754 C CA . THR A 1 99 ? 24.835 112.800 21.059 1.00 58.83 99 THR A CA 1
ATOM 755 C C . THR A 1 99 ? 23.911 111.656 21.457 1.00 59.24 99 THR A C 1
ATOM 756 O O . THR A 1 99 ? 22.697 111.729 21.258 1.00 59.64 99 THR A O 1
ATOM 760 N N . GLY A 1 100 ? 24.486 110.605 22.022 1.00 59.50 100 GLY A N 1
ATOM 761 C CA . GLY A 1 100 ? 23.674 109.472 22.409 1.00 61.35 100 GLY A CA 1
ATOM 762 C C . GLY A 1 100 ? 22.790 108.974 21.276 1.00 62.75 100 GLY A C 1
ATOM 763 O O . GLY A 1 100 ? 21.613 108.667 21.487 1.00 64.38 100 GLY A O 1
ATOM 764 N N . GLY A 1 101 ? 23.352 108.894 20.070 1.00 62.72 101 GLY A N 1
ATOM 765 C CA . GLY A 1 101 ? 22.597 108.432 18.915 1.00 61.79 101 GLY A CA 1
ATOM 766 C C . GLY A 1 101 ? 21.500 109.385 18.481 1.00 61.93 101 GLY A C 1
ATOM 767 O O . GLY A 1 101 ? 20.690 109.045 17.626 1.00 62.17 101 GLY A O 1
ATOM 768 N N . ASN A 1 102 ? 21.484 110.583 19.059 1.00 62.23 102 ASN A N 1
ATOM 769 C CA . ASN A 1 102 ? 20.475 111.588 18.743 1.00 61.91 102 ASN A CA 1
ATOM 770 C C . ASN A 1 102 ? 21.043 112.827 18.059 1.00 61.21 102 ASN A C 1
ATOM 771 O O . ASN A 1 102 ? 22.056 113.387 18.493 1.00 60.67 102 ASN A O 1
ATOM 776 N N . TYR A 1 103 ? 20.377 113.253 16.990 1.00 59.90 103 TYR A N 1
ATOM 777 C CA . TYR A 1 103 ? 20.787 114.442 16.257 1.00 58.44 103 TYR A CA 1
ATOM 778 C C . TYR A 1 103 ? 20.459 115.686 17.102 1.00 57.88 103 TYR A C 1
ATOM 779 O O . TYR A 1 103 ? 19.300 115.947 17.398 1.00 58.94 103 TYR A O 1
ATOM 788 N N . ARG A 1 104 ? 21.468 116.460 17.480 1.00 56.21 104 ARG A N 1
ATOM 789 C CA . ARG A 1 104 ? 21.238 117.644 18.297 1.00 54.64 104 ARG A CA 1
ATOM 790 C C . ARG A 1 104 ? 21.130 118.943 17.499 1.00 53.82 104 ARG A C 1
ATOM 791 O O . ARG A 1 104 ? 20.517 119.910 17.948 1.00 54.53 104 ARG A O 1
ATOM 799 N N . GLY A 1 105 ? 21.738 118.983 16.324 1.00 51.88 105 GLY A N 1
ATOM 800 C CA . GLY A 1 105 ? 21.685 120.196 15.537 1.00 48.30 105 GLY A CA 1
ATOM 801 C C . GLY A 1 105 ? 22.866 120.323 14.598 1.00 46.99 105 GLY A C 1
ATOM 802 O O . GLY A 1 105 ? 23.625 119.371 14.387 1.00 48.43 105 GLY A O 1
ATOM 803 N N . VAL A 1 106 ? 23.032 121.508 14.031 1.00 44.30 106 VAL A N 1
ATOM 804 C CA . VAL A 1 106 ? 24.124 121.737 13.104 1.00 42.00 106 VAL A CA 1
ATOM 805 C C . VAL A 1 106 ? 24.869 123.049 13.367 1.00 42.66 106 VAL A C 1
ATOM 806 O O . VAL A 1 106 ? 24.263 124.089 13.585 1.00 41.83 106 VAL A O 1
ATOM 810 N N . LEU A 1 107 ? 26.194 122.980 13.373 1.00 42.05 107 LEU A N 1
ATOM 811 C CA . LEU A 1 107 ? 26.997 124.171 13.551 1.00 44.06 107 LEU A CA 1
ATOM 812 C C . LEU A 1 107 ? 27.282 124.674 12.143 1.00 46.00 107 LEU A C 1
ATOM 813 O O . LEU A 1 107 ? 27.968 123.995 11.382 1.00 45.65 107 LEU A O 1
ATOM 818 N N . ASN A 1 108 ? 26.750 125.839 11.782 1.00 47.69 108 ASN A N 1
ATOM 819 C CA . ASN A 1 108 ? 26.985 126.385 10.451 1.00 50.49 108 ASN A CA 1
ATOM 820 C C . ASN A 1 108 ? 27.535 127.787 10.587 1.00 52.90 108 ASN A C 1
ATOM 821 O O . ASN A 1 108 ? 27.299 128.461 11.587 1.00 51.42 108 ASN A O 1
ATOM 826 N N . GLY A 1 109 ? 28.264 128.227 9.571 1.00 56.52 109 GLY A N 1
ATOM 827 C CA . GLY A 1 109 ? 28.830 129.556 9.615 1.00 62.24 109 GLY A CA 1
ATOM 828 C C . GLY A 1 109 ? 30.190 129.535 10.279 1.00 66.17 109 GLY A C 1
ATOM 829 O O . GLY A 1 109 ? 30.730 128.467 10.580 1.00 66.13 109 GLY A O 1
ATOM 830 N N . ILE A 1 110 ? 30.746 130.722 10.498 1.00 69.36 110 ILE A N 1
ATOM 831 C CA . ILE A 1 110 ? 32.050 130.862 11.133 1.00 73.36 110 ILE A CA 1
ATOM 832 C C . ILE A 1 110 ? 31.957 131.892 12.252 1.00 75.27 110 ILE A C 1
ATOM 833 O O . ILE A 1 110 ? 31.548 133.035 12.028 1.00 74.26 110 ILE A O 1
ATOM 838 N N . HIS A 1 111 ? 32.326 131.477 13.460 1.00 77.77 111 HIS A N 1
ATOM 839 C CA . HIS A 1 111 ? 32.276 132.364 14.617 1.00 79.57 111 HIS A CA 1
ATOM 840 C C . HIS A 1 111 ? 33.572 132.250 15.403 1.00 81.54 111 HIS A C 1
ATOM 841 O O . HIS A 1 111 ? 34.317 131.280 15.253 1.00 82.26 111 HIS A O 1
ATOM 848 N N . PRO A 1 112 ? 33.861 133.248 16.253 1.00 83.36 112 PRO A N 1
ATOM 849 C CA . PRO A 1 112 ? 35.078 133.256 17.074 1.00 84.99 112 PRO A CA 1
ATOM 850 C C . PRO A 1 112 ? 35.095 131.978 17.894 1.00 85.66 112 PRO A C 1
ATOM 851 O O . PRO A 1 112 ? 34.036 131.418 18.167 1.00 86.30 112 PRO A O 1
ATOM 855 N N . TRP A 1 113 ? 36.278 131.525 18.299 1.00 86.14 113 TRP A N 1
ATOM 856 C CA . TRP A 1 113 ? 36.365 130.294 19.069 1.00 86.26 113 TRP A CA 1
ATOM 857 C C . TRP A 1 113 ? 35.444 130.314 20.290 1.00 84.55 113 TRP A C 1
ATOM 858 O O . TRP A 1 113 ? 34.773 129.331 20.583 1.00 85.52 113 TRP A O 1
ATOM 869 N N . ALA A 1 114 ? 35.396 131.434 20.994 1.00 82.56 114 ALA A N 1
ATOM 870 C CA . ALA A 1 114 ? 34.551 131.539 22.180 1.00 80.99 114 ALA A CA 1
ATOM 871 C C . ALA A 1 114 ? 33.073 131.417 21.832 1.00 79.24 114 ALA A C 1
ATOM 872 O O . ALA A 1 114 ? 32.272 130.923 22.626 1.00 77.87 114 ALA A O 1
ATOM 874 N N . GLU A 1 115 ? 32.732 131.883 20.637 1.00 78.30 115 GLU A N 1
ATOM 875 C CA . GLU A 1 115 ? 31.364 131.871 20.124 1.00 77.61 115 GLU A CA 1
ATOM 876 C C . GLU A 1 115 ? 30.981 130.477 19.618 1.00 75.72 115 GLU A C 1
ATOM 877 O O . GLU A 1 115 ? 29.814 130.191 19.375 1.00 75.86 115 GLU A O 1
ATOM 883 N N . LEU A 1 116 ? 31.975 129.615 19.460 1.00 73.41 116 LEU A N 1
ATOM 884 C CA . LEU A 1 116 ? 31.749 128.268 18.968 1.00 70.95 116 LEU A CA 1
ATOM 885 C C . LEU A 1 116 ? 31.431 127.333 20.129 1.00 70.90 116 LEU A C 1
ATOM 886 O O . LEU A 1 116 ? 30.424 126.635 20.109 1.00 69.92 116 LEU A O 1
ATOM 891 N N . ILE A 1 117 ? 32.295 127.336 21.141 1.00 71.70 117 ILE A N 1
ATOM 892 C CA . ILE A 1 117 ? 32.125 126.484 22.309 1.00 73.28 117 ILE A CA 1
ATOM 893 C C . ILE A 1 117 ? 30.758 126.640 22.967 1.00 74.11 117 ILE A C 1
ATOM 894 O O . ILE A 1 117 ? 30.133 125.655 23.355 1.00 73.99 117 ILE A O 1
ATOM 899 N N . ASN A 1 118 ? 30.283 127.870 23.086 1.00 75.79 118 ASN A N 1
ATOM 900 C CA . ASN A 1 118 ? 28.983 128.101 23.698 1.00 76.79 118 ASN A CA 1
ATOM 901 C C . ASN A 1 118 ? 27.871 127.611 22.766 1.00 76.62 118 ASN A C 1
ATOM 902 O O . ASN A 1 118 ? 26.829 127.141 23.225 1.00 75.69 118 ASN A O 1
ATOM 907 N N . LEU A 1 119 ? 28.087 127.727 21.457 1.00 76.42 119 LEU A N 1
ATOM 908 C CA . LEU A 1 119 ? 27.099 127.260 20.486 1.00 76.04 119 LEU A CA 1
ATOM 909 C C . LEU A 1 119 ? 26.946 125.749 20.587 1.00 76.67 119 LEU A C 1
ATOM 910 O O . LEU A 1 119 ? 25.857 125.225 20.409 1.00 76.24 119 LEU A O 1
ATOM 923 N N . ARG A 1 121 ? 27.510 123.932 23.345 1.00 79.45 121 ARG A N 1
ATOM 924 C CA . ARG A 1 121 ? 26.857 123.642 24.611 1.00 79.69 121 ARG A CA 1
ATOM 925 C C . ARG A 1 121 ? 25.349 123.732 24.441 1.00 78.11 121 ARG A C 1
ATOM 926 O O . ARG A 1 121 ? 24.599 123.009 25.090 1.00 77.38 121 ARG A O 1
ATOM 934 N N . GLY A 1 122 ? 24.911 124.619 23.554 1.00 77.24 122 GLY A N 1
ATOM 935 C CA . GLY A 1 122 ? 23.490 124.776 23.312 1.00 75.46 122 GLY A CA 1
ATOM 936 C C . GLY A 1 122 ? 22.932 123.628 22.493 1.00 74.39 122 GLY A C 1
ATOM 937 O O . GLY A 1 122 ? 21.729 123.562 22.240 1.00 74.22 122 GLY A O 1
ATOM 938 N N . LEU A 1 123 ? 23.812 122.722 22.074 1.00 72.95 123 LEU A N 1
ATOM 939 C CA . LEU A 1 123 ? 23.409 121.572 21.281 1.00 71.46 123 LEU A CA 1
ATOM 940 C C . LEU A 1 123 ? 23.496 120.299 22.092 1.00 71.54 123 LEU A C 1
ATOM 941 O O . LEU A 1 123 ? 22.600 119.460 22.043 1.00 71.28 123 LEU A O 1
ATOM 946 N N . VAL A 1 124 ? 24.585 120.156 22.835 1.00 72.23 124 VAL A N 1
ATOM 947 C CA . VAL A 1 124 ? 24.793 118.975 23.657 1.00 73.01 124 VAL A CA 1
ATOM 948 C C . VAL A 1 124 ? 24.284 119.163 25.082 1.00 75.19 124 VAL A C 1
ATOM 949 O O . VAL A 1 124 ? 24.574 118.352 25.966 1.00 75.35 124 VAL A O 1
ATOM 953 N N . GLU A 1 125 ? 23.535 120.239 25.307 1.00 77.04 125 GLU A N 1
ATOM 954 C CA . GLU A 1 125 ? 22.987 120.524 26.628 1.00 78.21 125 GLU A CA 1
ATOM 955 C C . GLU A 1 125 ? 21.727 121.391 26.547 1.00 77.86 125 GLU A C 1
ATOM 956 O O . GLU A 1 125 ? 20.708 120.986 27.145 1.00 78.16 125 GLU A O 1
ATOM 962 N N . THR B 1 5 ? 47.760 125.970 12.775 1.00 68.95 5 THR B N 1
ATOM 963 C CA . THR B 1 5 ? 48.458 124.894 13.542 1.00 68.95 5 THR B CA 1
ATOM 964 C C . THR B 1 5 ? 47.550 124.508 14.705 1.00 68.66 5 THR B C 1
ATOM 965 O O . THR B 1 5 ? 46.562 125.203 14.977 1.00 68.28 5 THR B O 1
ATOM 969 N N . PRO B 1 6 ? 47.881 123.415 15.423 1.00 67.78 6 PRO B N 1
ATOM 970 C CA . PRO B 1 6 ? 47.053 122.977 16.551 1.00 66.82 6 PRO B CA 1
ATOM 971 C C . PRO B 1 6 ? 47.172 123.880 17.777 1.00 65.37 6 PRO B C 1
ATOM 972 O O . PRO B 1 6 ? 46.160 124.299 18.346 1.00 65.17 6 PRO B O 1
ATOM 976 N N . PHE B 1 7 ? 48.403 124.192 18.176 1.00 62.62 7 PHE B N 1
ATOM 977 C CA . PHE B 1 7 ? 48.601 125.045 19.333 1.00 60.45 7 PHE B CA 1
ATOM 978 C C . PHE B 1 7 ? 47.936 126.411 19.181 1.00 60.25 7 PHE B C 1
ATOM 979 O O . PHE B 1 7 ? 47.370 126.935 20.148 1.00 59.15 7 PHE B O 1
ATOM 987 N N . ASP B 1 8 ? 47.997 126.989 17.980 1.00 60.09 8 ASP B N 1
ATOM 988 C CA . ASP B 1 8 ? 47.377 128.293 17.743 1.00 59.58 8 ASP B CA 1
ATOM 989 C C . ASP B 1 8 ? 45.904 128.217 18.076 1.00 58.28 8 ASP B C 1
ATOM 990 O O . ASP B 1 8 ? 45.308 129.178 18.577 1.00 57.99 8 ASP B O 1
ATOM 995 N N . ALA B 1 9 ? 45.312 127.067 17.792 1.00 56.94 9 ALA B N 1
ATOM 996 C CA . ALA B 1 9 ? 43.897 126.873 18.077 1.00 56.87 9 ALA B CA 1
ATOM 997 C C . ALA B 1 9 ? 43.695 126.886 19.585 1.00 56.15 9 ALA B C 1
ATOM 998 O O . ALA B 1 9 ? 42.812 127.570 20.097 1.00 56.27 9 ALA B O 1
ATOM 1000 N N . LEU B 1 10 ? 44.523 126.112 20.282 1.00 55.52 10 LEU B N 1
ATOM 1001 C CA . LEU B 1 10 ? 44.467 126.031 21.735 1.00 55.10 10 LEU B CA 1
ATOM 1002 C C . LEU B 1 10 ? 44.703 127.417 22.352 1.00 55.22 10 LEU B C 1
ATOM 1003 O O . LEU B 1 10 ? 43.992 127.838 23.262 1.00 56.14 10 LEU B O 1
ATOM 1008 N N . TRP B 1 11 ? 45.709 128.119 21.849 1.00 54.25 11 TRP B N 1
ATOM 1009 C CA . TRP B 1 11 ? 46.020 129.444 22.344 1.00 53.71 11 TRP B CA 1
ATOM 1010 C C . TRP B 1 11 ? 44.813 130.368 22.214 1.00 53.29 11 TRP B C 1
ATOM 1011 O O . TRP B 1 11 ? 44.489 131.110 23.138 1.00 54.56 11 TRP B O 1
ATOM 1022 N N . GLN B 1 12 ? 44.145 130.327 21.070 1.00 52.36 12 GLN B N 1
ATOM 1023 C CA . GLN B 1 12 ? 42.971 131.165 20.870 1.00 51.94 12 GLN B CA 1
ATOM 1024 C C . GLN B 1 12 ? 41.868 130.704 21.798 1.00 51.23 12 GLN B C 1
ATOM 1025 O O . GLN B 1 12 ? 41.105 131.512 22.316 1.00 51.53 12 GLN B O 1
ATOM 1031 N N . ARG B 1 13 ? 41.789 129.397 21.999 1.00 49.98 13 ARG B N 1
ATOM 1032 C CA . ARG B 1 13 ? 40.792 128.816 22.883 1.00 50.79 13 ARG B CA 1
ATOM 1033 C C . ARG B 1 13 ? 40.947 129.416 24.274 1.00 51.32 13 ARG B C 1
ATOM 1034 O O . ARG B 1 13 ? 39.968 129.817 24.905 1.00 52.30 13 ARG B O 1
ATOM 1050 N N . LEU B 1 15 ? 42.778 132.252 25.117 1.00 47.80 15 LEU B N 1
ATOM 1051 C CA . LEU B 1 15 ? 42.600 133.693 25.067 1.00 46.32 15 LEU B CA 1
ATOM 1052 C C . LEU B 1 15 ? 41.110 134.010 25.203 1.00 46.73 15 LEU B C 1
ATOM 1053 O O . LEU B 1 15 ? 40.729 134.937 25.911 1.00 45.63 15 LEU B O 1
ATOM 1058 N N . ALA B 1 16 ? 40.263 133.227 24.538 1.00 47.35 16 ALA B N 1
ATOM 1059 C CA . ALA B 1 16 ? 38.817 133.449 24.605 1.00 47.45 16 ALA B CA 1
ATOM 1060 C C . ALA B 1 16 ? 38.293 133.401 26.044 1.00 47.43 16 ALA B C 1
ATOM 1061 O O . ALA B 1 16 ? 37.338 134.096 26.382 1.00 45.79 16 ALA B O 1
ATOM 1063 N N . ARG B 1 17 ? 38.906 132.571 26.884 1.00 49.10 17 ARG B N 1
ATOM 1064 C CA . ARG B 1 17 ? 38.491 132.485 28.277 1.00 49.98 17 ARG B CA 1
ATOM 1065 C C . ARG B 1 17 ? 38.908 133.736 29.043 1.00 48.94 17 ARG B C 1
ATOM 1066 O O . ARG B 1 17 ? 38.568 133.892 30.212 1.00 48.49 17 ARG B O 1
ATOM 1074 N N . GLY B 1 18 ? 39.652 134.619 28.384 1.00 46.68 18 GLY B N 1
ATOM 1075 C CA . GLY B 1 18 ? 40.094 135.840 29.033 1.00 45.45 18 GLY B CA 1
ATOM 1076 C C . GLY B 1 18 ? 41.423 135.718 29.773 1.00 45.56 18 GLY B C 1
ATOM 1077 O O . GLY B 1 18 ? 41.880 136.676 30.389 1.00 45.48 18 GLY B O 1
ATOM 1078 N N . TRP B 1 19 ? 42.051 134.546 29.712 1.00 43.79 19 TRP B N 1
ATOM 1079 C CA . TRP B 1 19 ? 43.317 134.331 30.390 1.00 40.36 19 TRP B CA 1
ATOM 1080 C C . TRP B 1 19 ? 44.387 135.211 29.775 1.00 41.30 19 TRP B C 1
ATOM 1081 O O . TRP B 1 19 ? 44.357 135.497 28.575 1.00 41.29 19 TRP B O 1
ATOM 1092 N N . THR B 1 20 ? 45.335 135.645 30.596 1.00 40.67 20 THR B N 1
ATOM 1093 C CA . THR B 1 20 ? 46.367 136.537 30.112 1.00 40.96 20 THR B CA 1
ATOM 1094 C C . THR B 1 20 ? 47.709 135.913 29.774 1.00 41.28 20 THR B C 1
ATOM 1095 O O . THR B 1 20 ? 48.253 135.122 30.544 1.00 41.87 20 THR B O 1
ATOM 1099 N N . PRO B 1 21 ? 48.245 136.243 28.584 1.00 41.16 21 PRO B N 1
ATOM 1100 C CA . PRO B 1 21 ? 49.538 135.730 28.103 1.00 40.98 21 PRO B CA 1
ATOM 1101 C C . PRO B 1 21 ? 50.662 136.265 28.982 1.00 40.86 21 PRO B C 1
ATOM 1102 O O . PRO B 1 21 ? 50.638 137.427 29.382 1.00 41.54 21 PRO B O 1
ATOM 1106 N N . VAL B 1 22 ? 51.656 135.435 29.261 1.00 40.93 22 VAL B N 1
ATOM 1107 C CA . VAL B 1 22 ? 52.763 135.861 30.109 1.00 41.95 22 VAL B CA 1
ATOM 1108 C C . VAL B 1 22 ? 54.103 135.326 29.618 1.00 42.39 22 VAL B C 1
ATOM 1109 O O . VAL B 1 22 ? 54.172 134.223 29.087 1.00 41.86 22 VAL B O 1
ATOM 1113 N N . SER B 1 23 ? 55.165 136.112 29.772 1.00 43.96 23 SER B N 1
ATOM 1114 C CA . SER B 1 23 ? 56.500 135.649 29.380 1.00 45.09 23 SER B CA 1
ATOM 1115 C C . SER B 1 23 ? 57.301 135.522 30.661 1.00 45.81 23 SER B C 1
ATOM 1116 O O . SER B 1 23 ? 56.938 136.120 31.669 1.00 46.06 23 SER B O 1
ATOM 1119 N N . GLU B 1 24 ? 58.374 134.746 30.638 1.00 47.71 24 GLU B N 1
ATOM 1120 C CA . GLU B 1 24 ? 59.168 134.558 31.839 1.00 49.63 24 GLU B CA 1
ATOM 1121 C C . GLU B 1 24 ? 59.637 135.894 32.401 1.00 49.51 24 GLU B C 1
ATOM 1122 O O . GLU B 1 24 ? 59.573 136.118 33.605 1.00 51.17 24 GLU B O 1
ATOM 1128 N N . SER B 1 25 ? 60.091 136.780 31.521 1.00 48.91 25 SER B N 1
ATOM 1129 C CA . SER B 1 25 ? 60.591 138.089 31.932 1.00 48.94 25 SER B CA 1
ATOM 1130 C C . SER B 1 25 ? 59.573 138.970 32.662 1.00 47.50 25 SER B C 1
ATOM 1131 O O . SER B 1 25 ? 59.944 139.936 33.336 1.00 49.50 25 SER B O 1
ATOM 1134 N N . ARG B 1 26 ? 58.295 138.662 32.521 1.00 43.46 26 ARG B N 1
ATOM 1135 C CA . ARG B 1 26 ? 57.285 139.466 33.173 1.00 41.19 26 ARG B CA 1
ATOM 1136 C C . ARG B 1 26 ? 56.475 138.712 34.208 1.00 39.18 26 ARG B C 1
ATOM 1137 O O . ARG B 1 26 ? 55.581 139.274 34.845 1.00 37.04 26 ARG B O 1
ATOM 1145 N N . LEU B 1 27 ? 56.785 137.437 34.372 1.00 38.53 27 LEU B N 1
ATOM 1146 C CA . LEU B 1 27 ? 56.062 136.616 35.319 1.00 38.35 27 LEU B CA 1
ATOM 1147 C C . LEU B 1 27 ? 56.009 137.233 36.722 1.00 38.51 27 LEU B C 1
ATOM 1148 O O . LEU B 1 27 ? 54.945 137.328 37.317 1.00 40.00 27 LEU B O 1
ATOM 1153 N N . ASP B 1 28 ? 57.145 137.665 37.247 1.00 40.52 28 ASP B N 1
ATOM 1154 C CA . ASP B 1 28 ? 57.170 138.269 38.576 1.00 41.63 28 ASP B CA 1
ATOM 1155 C C . ASP B 1 28 ? 56.247 139.457 38.714 1.00 41.12 28 ASP B C 1
ATOM 1156 O O . ASP B 1 28 ? 55.564 139.606 39.722 1.00 43.12 28 ASP B O 1
ATOM 1161 N N . ASP B 1 29 ? 56.234 140.312 37.705 1.00 41.19 29 ASP B N 1
ATOM 1162 C CA . ASP B 1 29 ? 55.366 141.470 37.725 1.00 41.06 29 ASP B CA 1
ATOM 1163 C C . ASP B 1 29 ? 53.923 141.007 37.733 1.00 40.46 29 ASP B C 1
ATOM 1164 O O . ASP B 1 29 ? 53.115 141.539 38.481 1.00 41.56 29 ASP B O 1
ATOM 1169 N N . TRP B 1 30 ? 53.601 140.019 36.903 1.00 38.18 30 TRP B N 1
ATOM 1170 C CA . TRP B 1 30 ? 52.245 139.502 36.844 1.00 38.13 30 TRP B CA 1
ATOM 1171 C C . TRP B 1 30 ? 51.864 138.926 38.195 1.00 38.39 30 TRP B C 1
ATOM 1172 O O . TRP B 1 30 ? 50.777 139.174 38.728 1.00 39.84 30 TRP B O 1
ATOM 1183 N N . LEU B 1 31 ? 52.782 138.151 38.746 1.00 38.26 31 LEU B N 1
ATOM 1184 C CA . LEU B 1 31 ? 52.581 137.493 40.027 1.00 39.14 31 LEU B CA 1
ATOM 1185 C C . LEU B 1 31 ? 52.266 138.472 41.157 1.00 40.72 31 LEU B C 1
ATOM 1186 O O . LEU B 1 31 ? 51.347 138.227 41.947 1.00 41.47 31 LEU B O 1
ATOM 1191 N N . THR B 1 32 ? 53.004 139.583 41.229 1.00 41.45 32 THR B N 1
ATOM 1192 C CA . THR B 1 32 ? 52.760 140.575 42.271 1.00 42.58 32 THR B CA 1
ATOM 1193 C C . THR B 1 32 ? 51.363 141.201 42.192 1.00 44.22 32 THR B C 1
ATOM 1194 O O . THR B 1 32 ? 50.839 141.676 43.202 1.00 45.36 32 THR B O 1
ATOM 1198 N N . GLN B 1 33 ? 50.752 141.204 41.008 1.00 44.41 33 GLN B N 1
ATOM 1199 C CA . GLN B 1 33 ? 49.417 141.770 40.871 1.00 43.78 33 GLN B CA 1
ATOM 1200 C C . GLN B 1 33 ? 48.393 140.642 40.796 1.00 44.74 33 GLN B C 1
ATOM 1201 O O . GLN B 1 33 ? 47.245 140.852 40.399 1.00 44.52 33 GLN B O 1
ATOM 1207 N N . ALA B 1 34 ? 48.822 139.445 41.197 1.00 43.38 34 ALA B N 1
ATOM 1208 C CA . ALA B 1 34 ? 47.965 138.274 41.202 1.00 44.05 34 ALA B CA 1
ATOM 1209 C C . ALA B 1 34 ? 48.420 137.299 42.278 1.00 44.78 34 ALA B C 1
ATOM 1210 O O . ALA B 1 34 ? 48.934 136.224 41.989 1.00 44.39 34 ALA B O 1
ATOM 1212 N N . PRO B 1 35 ? 48.221 137.656 43.545 1.00 45.32 35 PRO B N 1
ATOM 1213 C CA . PRO B 1 35 ? 48.626 136.785 44.649 1.00 45.50 35 PRO B CA 1
ATOM 1214 C C . PRO B 1 35 ? 48.076 135.376 44.522 1.00 46.26 35 PRO B C 1
ATOM 1215 O O . PRO B 1 35 ? 48.758 134.411 44.857 1.00 47.18 35 PRO B O 1
ATOM 1219 N N . ASP B 1 36 ? 46.843 135.255 44.049 1.00 47.10 36 ASP B N 1
ATOM 1220 C CA . ASP B 1 36 ? 46.261 133.936 43.868 1.00 49.26 36 ASP B CA 1
ATOM 1221 C C . ASP B 1 36 ? 46.117 133.717 42.364 1.00 49.19 36 ASP B C 1
ATOM 1222 O O . ASP B 1 36 ? 45.218 134.265 41.726 1.00 50.06 36 ASP B O 1
ATOM 1227 N N . GLY B 1 37 ? 47.027 132.929 41.801 1.00 47.40 37 GLY B N 1
ATOM 1228 C CA . GLY B 1 37 ? 46.982 132.687 40.383 1.00 44.47 37 GLY B CA 1
ATOM 1229 C C . GLY B 1 37 ? 47.484 131.327 39.960 1.00 43.29 37 GLY B C 1
ATOM 1230 O O . GLY B 1 37 ? 47.944 130.514 40.760 1.00 41.97 37 GLY B O 1
ATOM 1231 N N . VAL B 1 38 ? 47.393 131.094 38.664 1.00 41.95 38 VAL B N 1
ATOM 1232 C CA . VAL B 1 38 ? 47.822 129.852 38.085 1.00 41.68 38 VAL B CA 1
ATOM 1233 C C . VAL B 1 38 ? 48.432 130.135 36.716 1.00 40.53 38 VAL B C 1
ATOM 1234 O O . VAL B 1 38 ? 47.907 130.937 35.944 1.00 40.50 38 VAL B O 1
ATOM 1238 N N . VAL B 1 39 ? 49.559 129.496 36.437 1.00 38.67 39 VAL B N 1
ATOM 1239 C CA . VAL B 1 39 ? 50.245 129.649 35.162 1.00 37.78 39 VAL B CA 1
ATOM 1240 C C . VAL B 1 39 ? 50.239 128.303 34.441 1.00 40.01 39 VAL B C 1
ATOM 1241 O O . VAL B 1 39 ? 50.749 127.297 34.960 1.00 41.41 39 VAL B O 1
ATOM 1245 N N . LEU B 1 40 ? 49.647 128.284 33.249 1.00 39.55 40 LEU B N 1
ATOM 1246 C CA . LEU B 1 40 ? 49.573 127.066 32.447 1.00 39.18 40 LEU B CA 1
ATOM 1247 C C . LEU B 1 40 ? 50.767 126.925 31.516 1.00 40.97 40 LEU B C 1
ATOM 1248 O O . LEU B 1 40 ? 51.018 127.779 30.667 1.00 41.48 40 LEU B O 1
ATOM 1253 N N . LEU B 1 41 ? 51.496 125.830 31.677 1.00 42.48 41 LEU B N 1
ATOM 1254 C CA . LEU B 1 41 ? 52.657 125.546 30.848 1.00 42.99 41 LEU B CA 1
ATOM 1255 C C . LEU B 1 41 ? 52.227 124.474 29.862 1.00 45.77 41 LEU B C 1
ATOM 1256 O O . LEU B 1 41 ? 51.698 123.446 30.274 1.00 47.54 41 LEU B O 1
ATOM 1261 N N . SER B 1 42 ? 52.456 124.701 28.569 1.00 47.37 42 SER B N 1
ATOM 1262 C CA . SER B 1 42 ? 52.047 123.734 27.553 1.00 48.26 42 SER B CA 1
ATOM 1263 C C . SER B 1 42 ? 53.161 123.207 26.668 1.00 50.64 42 SER B C 1
ATOM 1264 O O . SER B 1 42 ? 54.253 123.777 26.610 1.00 50.15 42 SER B O 1
ATOM 1267 N N . SER B 1 43 ? 52.864 122.102 25.976 1.00 54.36 43 SER B N 1
ATOM 1268 C CA . SER B 1 43 ? 53.790 121.463 25.026 1.00 56.51 43 SER B CA 1
ATOM 1269 C C . SER B 1 43 ? 53.069 121.434 23.700 1.00 58.18 43 SER B C 1
ATOM 1270 O O . SER B 1 43 ? 51.894 121.778 23.630 1.00 57.29 43 SER B O 1
ATOM 1273 N N . ASP B 1 44 ? 53.764 121.025 22.648 1.00 61.64 44 ASP B N 1
ATOM 1274 C CA . ASP B 1 44 ? 53.129 120.960 21.338 1.00 64.62 44 ASP B CA 1
ATOM 1275 C C . ASP B 1 44 ? 52.033 119.895 21.358 1.00 65.91 44 ASP B C 1
ATOM 1276 O O . ASP B 1 44 ? 52.298 118.726 21.634 1.00 65.16 44 ASP B O 1
ATOM 1281 N N . PRO B 1 45 ? 50.785 120.293 21.071 1.00 67.63 45 PRO B N 1
ATOM 1282 C CA . PRO B 1 45 ? 49.627 119.394 21.054 1.00 70.15 45 PRO B CA 1
ATOM 1283 C C . PRO B 1 45 ? 49.782 118.229 20.091 1.00 72.65 45 PRO B C 1
ATOM 1284 O O . PRO B 1 45 ? 49.147 117.189 20.255 1.00 72.40 45 PRO B O 1
ATOM 1288 N N . LYS B 1 46 ? 50.616 118.410 19.077 1.00 76.15 46 LYS B N 1
ATOM 1289 C CA . LYS B 1 46 ? 50.852 117.355 18.105 1.00 80.07 46 LYS B CA 1
ATOM 1290 C C . LYS B 1 46 ? 51.578 116.201 18.791 1.00 82.83 46 LYS B C 1
ATOM 1291 O O . LYS B 1 46 ? 51.121 115.064 18.726 1.00 84.10 46 LYS B O 1
ATOM 1297 N N . ARG B 1 47 ? 52.700 116.494 19.451 1.00 85.15 47 ARG B N 1
ATOM 1298 C CA . ARG B 1 47 ? 53.465 115.464 20.153 1.00 87.20 47 ARG B CA 1
ATOM 1299 C C . ARG B 1 47 ? 52.582 114.745 21.185 1.00 87.12 47 ARG B C 1
ATOM 1300 O O . ARG B 1 47 ? 52.593 113.514 21.280 1.00 88.78 47 ARG B O 1
ATOM 1308 N N . THR B 1 48 ? 51.817 115.520 21.951 1.00 85.82 48 THR B N 1
ATOM 1309 C CA . THR B 1 48 ? 50.926 114.978 22.976 1.00 84.24 48 THR B CA 1
ATOM 1310 C C . THR B 1 48 ? 49.550 115.657 22.937 1.00 83.29 48 THR B C 1
ATOM 1311 O O . THR B 1 48 ? 49.359 116.720 23.510 1.00 82.76 48 THR B O 1
ATOM 1315 N N . PRO B 1 49 ? 48.571 115.031 22.270 1.00 82.75 49 PRO B N 1
ATOM 1316 C CA . PRO B 1 49 ? 47.222 115.590 22.161 1.00 81.87 49 PRO B CA 1
ATOM 1317 C C . PRO B 1 49 ? 46.488 115.730 23.483 1.00 81.21 49 PRO B C 1
ATOM 1318 O O . PRO B 1 49 ? 45.299 116.039 23.506 1.00 82.82 49 PRO B O 1
ATOM 1322 N N . GLU B 1 50 ? 47.196 115.516 24.584 1.00 79.57 50 GLU B N 1
ATOM 1323 C CA . GLU B 1 50 ? 46.590 115.613 25.908 1.00 79.03 50 GLU B CA 1
ATOM 1324 C C . GLU B 1 50 ? 46.593 117.053 26.410 1.00 77.93 50 GLU B C 1
ATOM 1325 O O . GLU B 1 50 ? 45.763 117.442 27.233 1.00 76.26 50 GLU B O 1
ATOM 1331 N N . VAL B 1 51 ? 47.539 117.836 25.902 1.00 77.35 51 VAL B N 1
ATOM 1332 C CA . VAL B 1 51 ? 47.691 119.238 26.272 1.00 75.73 51 VAL B CA 1
ATOM 1333 C C . VAL B 1 51 ? 46.428 120.038 25.976 1.00 75.33 51 VAL B C 1
ATOM 1334 O O . VAL B 1 51 ? 46.254 121.133 26.497 1.00 75.48 51 VAL B O 1
ATOM 1338 N N . SER B 1 52 ? 45.551 119.492 25.141 1.00 74.77 52 SER B N 1
ATOM 1339 C CA . SER B 1 52 ? 44.323 120.184 24.769 1.00 75.25 52 SER B CA 1
ATOM 1340 C C . SER B 1 52 ? 43.232 120.074 25.822 1.00 75.74 52 SER B C 1
ATOM 1341 O O . SER B 1 52 ? 42.372 120.945 25.946 1.00 76.45 52 SER B O 1
ATOM 1344 N N . ASP B 1 53 ? 43.270 118.992 26.583 1.00 76.74 53 ASP B N 1
ATOM 1345 C CA . ASP B 1 53 ? 42.272 118.764 27.615 1.00 77.85 53 ASP B CA 1
ATOM 1346 C C . ASP B 1 53 ? 42.599 119.506 28.899 1.00 78.80 53 ASP B C 1
ATOM 1347 O O . ASP B 1 53 ? 41.707 120.021 29.576 1.00 78.61 53 ASP B O 1
ATOM 1352 N N . ASN B 1 54 ? 43.889 119.565 29.215 1.00 80.22 54 ASN B N 1
ATOM 1353 C CA . ASN B 1 54 ? 44.363 120.215 30.431 1.00 81.39 54 ASN B CA 1
ATOM 1354 C C . ASN B 1 54 ? 43.640 121.529 30.712 1.00 82.64 54 ASN B C 1
ATOM 1355 O O . ASN B 1 54 ? 43.074 121.718 31.792 1.00 83.07 54 ASN B O 1
ATOM 1360 N N . PRO B 1 55 ? 43.638 122.451 29.743 1.00 83.80 55 PRO B N 1
ATOM 1361 C CA . PRO B 1 55 ? 42.985 123.754 29.881 1.00 84.86 55 PRO B CA 1
ATOM 1362 C C . PRO B 1 55 ? 41.585 123.692 30.445 1.00 85.87 55 PRO B C 1
ATOM 1363 O O . PRO B 1 55 ? 41.297 124.274 31.487 1.00 86.96 55 PRO B O 1
ATOM 1367 N N . VAL B 1 56 ? 40.711 122.990 29.742 1.00 87.25 56 VAL B N 1
ATOM 1368 C CA . VAL B 1 56 ? 39.319 122.856 30.161 1.00 88.09 56 VAL B CA 1
ATOM 1369 C C . VAL B 1 56 ? 39.178 122.464 31.630 1.00 89.08 56 VAL B C 1
ATOM 1370 O O . VAL B 1 56 ? 38.364 123.033 32.356 1.00 88.86 56 VAL B O 1
ATOM 1382 N N . ILE B 1 58 ? 41.481 122.629 34.292 1.00 88.25 58 ILE B N 1
ATOM 1383 C CA . ILE B 1 58 ? 41.947 123.697 35.166 1.00 85.68 58 ILE B CA 1
ATOM 1384 C C . ILE B 1 58 ? 40.870 124.749 35.360 1.00 84.86 58 ILE B C 1
ATOM 1385 O O . ILE B 1 58 ? 40.659 125.249 36.466 1.00 84.24 58 ILE B O 1
ATOM 1390 N N . GLY B 1 59 ? 40.182 125.081 34.276 1.00 84.49 59 GLY B N 1
ATOM 1391 C CA . GLY B 1 59 ? 39.126 126.068 34.370 1.00 83.92 59 GLY B CA 1
ATOM 1392 C C . GLY B 1 59 ? 38.113 125.676 35.433 1.00 83.49 59 GLY B C 1
ATOM 1393 O O . GLY B 1 59 ? 37.732 126.486 36.280 1.00 83.82 59 GLY B O 1
ATOM 1394 N N . GLU B 1 60 ? 37.682 124.422 35.392 1.00 82.67 60 GLU B N 1
ATOM 1395 C CA . GLU B 1 60 ? 36.712 123.918 36.347 1.00 82.27 60 GLU B CA 1
ATOM 1396 C C . GLU B 1 60 ? 37.299 123.799 37.745 1.00 80.70 60 GLU B C 1
ATOM 1397 O O . GLU B 1 60 ? 36.741 124.293 38.724 1.00 80.59 60 GLU B O 1
ATOM 1403 N N . LEU B 1 61 ? 38.431 123.124 37.830 1.00 79.16 61 LEU B N 1
ATOM 1404 C CA . LEU B 1 61 ? 39.113 122.939 39.096 1.00 77.52 61 LEU B CA 1
ATOM 1405 C C . LEU B 1 61 ? 39.174 124.241 39.882 1.00 77.11 61 LEU B C 1
ATOM 1406 O O . LEU B 1 61 ? 39.056 124.240 41.105 1.00 76.45 61 LEU B O 1
ATOM 1411 N N . LEU B 1 62 ? 39.341 125.356 39.177 1.00 76.96 62 LEU B N 1
ATOM 1412 C CA . LEU B 1 62 ? 39.446 126.642 39.853 1.00 78.86 62 LEU B CA 1
ATOM 1413 C C . LEU B 1 62 ? 38.252 127.076 40.695 1.00 80.65 62 LEU B C 1
ATOM 1414 O O . LEU B 1 62 ? 38.421 127.480 41.856 1.00 81.60 62 LEU B O 1
ATOM 1419 N N . HIS B 1 63 ? 37.048 127.006 40.136 1.00 82.36 63 HIS B N 1
ATOM 1420 C CA . HIS B 1 63 ? 35.882 127.436 40.904 1.00 83.68 63 HIS B CA 1
ATOM 1421 C C . HIS B 1 63 ? 35.611 126.482 42.063 1.00 82.13 63 HIS B C 1
ATOM 1422 O O . HIS B 1 63 ? 34.647 126.652 42.794 1.00 82.11 63 HIS B O 1
ATOM 1429 N N . GLU B 1 64 ? 36.468 125.482 42.228 1.00 80.66 64 GLU B N 1
ATOM 1430 C CA . GLU B 1 64 ? 36.321 124.536 43.323 1.00 78.64 64 GLU B CA 1
ATOM 1431 C C . GLU B 1 64 ? 36.973 125.105 44.565 1.00 76.14 64 GLU B C 1
ATOM 1432 O O . GLU B 1 64 ? 36.911 124.509 45.630 1.00 76.36 64 GLU B O 1
ATOM 1438 N N . PHE B 1 65 ? 37.622 126.251 44.417 1.00 72.98 65 PHE B N 1
ATOM 1439 C CA . PHE B 1 65 ? 38.271 126.898 45.540 1.00 70.42 65 PHE B CA 1
ATOM 1440 C C . PHE B 1 65 ? 37.959 128.385 45.494 1.00 71.56 65 PHE B C 1
ATOM 1441 O O . PHE B 1 65 ? 38.846 129.197 45.249 1.00 71.49 65 PHE B O 1
ATOM 1449 N N . PRO B 1 66 ? 36.685 128.759 45.719 1.00 72.15 66 PRO B N 1
ATOM 1450 C CA . PRO B 1 66 ? 36.217 130.153 45.711 1.00 71.90 66 PRO B CA 1
ATOM 1451 C C . PRO B 1 66 ? 36.937 131.029 46.740 1.00 71.83 66 PRO B C 1
ATOM 1452 O O . PRO B 1 66 ? 36.966 132.255 46.615 1.00 71.62 66 PRO B O 1
ATOM 1456 N N . ASP B 1 67 ? 37.496 130.383 47.762 1.00 70.89 67 ASP B N 1
ATOM 1457 C CA . ASP B 1 67 ? 38.220 131.069 48.835 1.00 69.99 67 ASP B CA 1
ATOM 1458 C C . ASP B 1 67 ? 39.348 131.937 48.281 1.00 67.53 67 ASP B C 1
ATOM 1459 O O . ASP B 1 67 ? 39.877 132.784 48.996 1.00 67.70 67 ASP B O 1
ATOM 1464 N N . TYR B 1 68 ? 39.712 131.720 47.015 1.00 64.14 68 TYR B N 1
ATOM 1465 C CA . TYR B 1 68 ? 40.809 132.464 46.408 1.00 60.99 68 TYR B CA 1
ATOM 1466 C C . TYR B 1 68 ? 40.388 133.333 45.256 1.00 60.15 68 TYR B C 1
ATOM 1467 O O . TYR B 1 68 ? 39.382 133.074 44.599 1.00 59.96 68 TYR B O 1
ATOM 1476 N N . THR B 1 69 ? 41.183 134.363 45.010 1.00 58.44 69 THR B N 1
ATOM 1477 C CA . THR B 1 69 ? 40.919 135.296 43.933 1.00 56.88 69 THR B CA 1
ATOM 1478 C C . THR B 1 69 ? 41.740 134.886 42.700 1.00 54.74 69 THR B C 1
ATOM 1479 O O . THR B 1 69 ? 42.573 135.649 42.190 1.00 53.70 69 THR B O 1
ATOM 1483 N N . TRP B 1 70 ? 41.478 133.675 42.221 1.00 52.49 70 TRP B N 1
ATOM 1484 C CA . TRP B 1 70 ? 42.196 133.109 41.081 1.00 51.24 70 TRP B CA 1
ATOM 1485 C C . TRP B 1 70 ? 42.318 133.967 39.833 1.00 50.77 70 TRP B C 1
ATOM 1486 O O . TRP B 1 70 ? 41.371 134.614 39.392 1.00 51.03 70 TRP B O 1
ATOM 1497 N N . GLN B 1 71 ? 43.515 133.945 39.268 1.00 49.02 71 GLN B N 1
ATOM 1498 C CA . GLN B 1 71 ? 43.818 134.666 38.046 1.00 48.72 71 GLN B CA 1
ATOM 1499 C C . GLN B 1 71 ? 44.644 133.676 37.191 1.00 46.64 71 GLN B C 1
ATOM 1500 O O . GLN B 1 71 ? 45.593 133.078 37.691 1.00 47.49 71 GLN B O 1
ATOM 1506 N N . VAL B 1 72 ? 44.283 133.498 35.923 1.00 44.16 72 VAL B N 1
ATOM 1507 C CA . VAL B 1 72 ? 44.968 132.544 35.064 1.00 42.00 72 VAL B CA 1
ATOM 1508 C C . VAL B 1 72 ? 45.929 133.161 34.059 1.00 40.81 72 VAL B C 1
ATOM 1509 O O . VAL B 1 72 ? 45.601 134.136 33.382 1.00 41.57 72 VAL B O 1
ATOM 1513 N N . ALA B 1 73 ? 47.117 132.580 33.956 1.00 37.31 73 ALA B N 1
ATOM 1514 C CA . ALA B 1 73 ? 48.104 133.067 33.019 1.00 37.34 73 ALA B CA 1
ATOM 1515 C C . ALA B 1 73 ? 48.481 131.928 32.100 1.00 37.65 73 ALA B C 1
ATOM 1516 O O . ALA B 1 73 ? 48.452 130.761 32.504 1.00 39.87 73 ALA B O 1
ATOM 1518 N N . ILE B 1 74 ? 48.828 132.254 30.862 1.00 37.44 74 ILE B N 1
ATOM 1519 C CA . ILE B 1 74 ? 49.199 131.208 29.904 1.00 38.28 74 ILE B CA 1
ATOM 1520 C C . ILE B 1 74 ? 50.479 131.570 29.191 1.00 39.81 74 ILE B C 1
ATOM 1521 O O . ILE B 1 74 ? 50.705 132.721 28.850 1.00 40.47 74 ILE B O 1
ATOM 1526 N N . ALA B 1 75 ? 51.321 130.575 28.982 1.00 41.63 75 ALA B N 1
ATOM 1527 C CA . ALA B 1 75 ? 52.590 130.777 28.326 1.00 42.62 75 ALA B CA 1
ATOM 1528 C C . ALA B 1 75 ? 52.626 129.963 27.047 1.00 44.61 75 ALA B C 1
ATOM 1529 O O . ALA B 1 75 ? 52.163 128.812 27.010 1.00 44.24 75 ALA B O 1
ATOM 1531 N N . ASP B 1 76 ? 53.201 130.555 26.002 1.00 46.65 76 ASP B N 1
ATOM 1532 C CA . ASP B 1 76 ? 53.296 129.868 24.720 1.00 48.91 76 ASP B CA 1
ATOM 1533 C C . ASP B 1 76 ? 54.361 128.803 24.841 1.00 50.19 76 ASP B C 1
ATOM 1534 O O . ASP B 1 76 ? 54.930 128.625 25.913 1.00 50.30 76 ASP B O 1
ATOM 1539 N N . LEU B 1 77 ? 54.637 128.097 23.755 1.00 51.95 77 LEU B N 1
ATOM 1540 C CA . LEU B 1 77 ? 55.625 127.021 23.798 1.00 53.79 77 LEU B CA 1
ATOM 1541 C C . LEU B 1 77 ? 57.001 127.441 24.288 1.00 54.48 77 LEU B C 1
ATOM 1542 O O . LEU B 1 77 ? 57.582 126.776 25.142 1.00 55.05 77 LEU B O 1
ATOM 1547 N N . GLU B 1 78 ? 57.526 128.542 23.767 1.00 55.77 78 GLU B N 1
ATOM 1548 C CA . GLU B 1 78 ? 58.852 128.983 24.182 1.00 57.40 78 GLU B CA 1
ATOM 1549 C C . GLU B 1 78 ? 58.869 129.411 25.644 1.00 56.00 78 GLU B C 1
ATOM 1550 O O . GLU B 1 78 ? 59.710 128.980 26.435 1.00 56.53 78 GLU B O 1
ATOM 1556 N N . GLN B 1 79 ? 57.926 130.259 26.006 1.00 55.25 79 GLN B N 1
ATOM 1557 C CA . GLN B 1 79 ? 57.881 130.738 27.367 1.00 56.32 79 GLN B CA 1
ATOM 1558 C C . GLN B 1 79 ? 57.588 129.623 28.370 1.00 56.00 79 GLN B C 1
ATOM 1559 O O . GLN B 1 79 ? 58.090 129.647 29.495 1.00 56.72 79 GLN B O 1
ATOM 1565 N N . SER B 1 80 ? 56.806 128.627 27.969 1.00 54.86 80 SER B N 1
ATOM 1566 C CA . SER B 1 80 ? 56.506 127.528 28.882 1.00 53.37 80 SER B CA 1
ATOM 1567 C C . SER B 1 80 ? 57.787 126.816 29.267 1.00 52.96 80 SER B C 1
ATOM 1568 O O . SER B 1 80 ? 57.938 126.375 30.400 1.00 53.29 80 SER B O 1
ATOM 1571 N N . GLU B 1 81 ? 58.717 126.708 28.329 1.00 52.34 81 GLU B N 1
ATOM 1572 C CA . GLU B 1 81 ? 59.966 126.043 28.635 1.00 52.46 81 GLU B CA 1
ATOM 1573 C C . GLU B 1 81 ? 60.785 126.923 29.540 1.00 50.87 81 GLU B C 1
ATOM 1574 O O . GLU B 1 81 ? 61.465 126.434 30.429 1.00 50.66 81 GLU B O 1
ATOM 1580 N N . ALA B 1 82 ? 60.719 128.228 29.314 1.00 50.14 82 ALA B N 1
ATOM 1581 C CA . ALA B 1 82 ? 61.485 129.160 30.129 1.00 48.06 82 ALA B CA 1
ATOM 1582 C C . ALA B 1 82 ? 60.982 129.102 31.563 1.00 47.86 82 ALA B C 1
ATOM 1583 O O . ALA B 1 82 ? 61.752 128.814 32.481 1.00 48.58 82 ALA B O 1
ATOM 1585 N N . ILE B 1 83 ? 59.691 129.365 31.745 1.00 45.58 83 ILE B N 1
ATOM 1586 C CA . ILE B 1 83 ? 59.087 129.349 33.064 1.00 43.73 83 ILE B CA 1
ATOM 1587 C C . ILE B 1 83 ? 59.260 127.981 33.719 1.00 44.79 83 ILE B C 1
ATOM 1588 O O . ILE B 1 83 ? 59.604 127.879 34.900 1.00 47.17 83 ILE B O 1
ATOM 1593 N N . GLY B 1 84 ? 59.059 126.925 32.948 1.00 44.18 84 GLY B N 1
ATOM 1594 C CA . GLY B 1 84 ? 59.215 125.590 33.495 1.00 45.57 84 GLY B CA 1
ATOM 1595 C C . GLY B 1 84 ? 60.615 125.351 34.041 1.00 46.53 84 GLY B C 1
ATOM 1596 O O . GLY B 1 84 ? 60.788 124.862 35.164 1.00 47.89 84 GLY B O 1
ATOM 1597 N N . ASP B 1 85 ? 61.624 125.678 33.244 1.00 47.41 85 ASP B N 1
ATOM 1598 C CA . ASP B 1 85 ? 63.005 125.514 33.669 1.00 48.91 85 ASP B CA 1
ATOM 1599 C C . ASP B 1 85 ? 63.271 126.254 34.972 1.00 49.81 85 ASP B C 1
ATOM 1600 O O . ASP B 1 85 ? 64.010 125.777 35.820 1.00 51.99 85 ASP B O 1
ATOM 1605 N N . ARG B 1 86 ? 62.661 127.417 35.132 1.00 49.17 86 ARG B N 1
ATOM 1606 C CA . ARG B 1 86 ? 62.854 128.189 36.330 1.00 48.35 86 ARG B CA 1
ATOM 1607 C C . ARG B 1 86 ? 62.216 127.548 37.543 1.00 48.92 86 ARG B C 1
ATOM 1608 O O . ARG B 1 86 ? 62.684 127.753 38.655 1.00 50.17 86 ARG B O 1
ATOM 1616 N N . PHE B 1 87 ? 61.162 126.762 37.341 1.00 48.17 87 PHE B N 1
ATOM 1617 C CA . PHE B 1 87 ? 60.473 126.131 38.467 1.00 46.78 87 PHE B CA 1
ATOM 1618 C C . PHE B 1 87 ? 60.709 124.630 38.579 1.00 47.25 87 PHE B C 1
ATOM 1619 O O . PHE B 1 87 ? 60.163 123.977 39.468 1.00 46.92 87 PHE B O 1
ATOM 1627 N N . GLY B 1 88 ? 61.540 124.093 37.690 1.00 47.03 88 GLY B N 1
ATOM 1628 C CA . GLY B 1 88 ? 61.826 122.672 37.722 1.00 47.61 88 GLY B CA 1
ATOM 1629 C C . GLY B 1 88 ? 60.692 121.825 37.171 1.00 47.40 88 GLY B C 1
ATOM 1630 O O . GLY B 1 88 ? 60.633 120.624 37.427 1.00 47.04 88 GLY B O 1
ATOM 1631 N N . ALA B 1 89 ? 59.780 122.426 36.416 1.00 47.12 89 ALA B N 1
ATOM 1632 C CA . ALA B 1 89 ? 58.690 121.636 35.863 1.00 48.64 89 ALA B CA 1
ATOM 1633 C C . ALA B 1 89 ? 59.127 120.987 34.561 1.00 49.56 89 ALA B C 1
ATOM 1634 O O . ALA B 1 89 ? 59.150 121.637 33.529 1.00 50.44 89 ALA B O 1
ATOM 1636 N N . PHE B 1 90 ? 59.470 119.706 34.599 1.00 50.42 90 PHE B N 1
ATOM 1637 C CA . PHE B 1 90 ? 59.909 119.024 33.393 1.00 51.60 90 PHE B CA 1
ATOM 1638 C C . PHE B 1 90 ? 58.898 117.972 32.961 1.00 52.20 90 PHE B C 1
ATOM 1639 O O . PHE B 1 90 ? 59.254 116.990 32.318 1.00 52.99 90 PHE B O 1
ATOM 1647 N N . ARG B 1 91 ? 57.639 118.182 33.316 1.00 51.74 91 ARG B N 1
ATOM 1648 C CA . ARG B 1 91 ? 56.581 117.250 32.976 1.00 51.77 91 ARG B CA 1
ATOM 1649 C C . ARG B 1 91 ? 55.346 118.031 32.525 1.00 51.09 91 ARG B C 1
ATOM 1650 O O . ARG B 1 91 ? 54.522 118.430 33.345 1.00 49.60 91 ARG B O 1
ATOM 1658 N N . PHE B 1 92 ? 55.233 118.257 31.220 1.00 50.29 92 PHE B N 1
ATOM 1659 C CA . PHE B 1 92 ? 54.113 119.013 30.665 1.00 49.64 92 PHE B CA 1
ATOM 1660 C C . PHE B 1 92 ? 53.035 118.074 30.172 1.00 49.83 92 PHE B C 1
ATOM 1661 O O . PHE B 1 92 ? 53.329 116.939 29.787 1.00 50.71 92 PHE B O 1
ATOM 1669 N N . PRO B 1 93 ? 51.773 118.531 30.157 1.00 48.98 93 PRO B N 1
ATOM 1670 C CA . PRO B 1 93 ? 51.297 119.853 30.570 1.00 50.30 93 PRO B CA 1
ATOM 1671 C C . PRO B 1 93 ? 51.494 120.019 32.055 1.00 50.58 93 PRO B C 1
ATOM 1672 O O . PRO B 1 93 ? 51.366 119.056 32.815 1.00 52.19 93 PRO B O 1
ATOM 1676 N N . ALA B 1 94 ? 51.792 121.243 32.465 1.00 50.02 94 ALA B N 1
ATOM 1677 C CA . ALA B 1 94 ? 52.009 121.536 33.870 1.00 51.47 94 ALA B CA 1
ATOM 1678 C C . ALA B 1 94 ? 51.252 122.797 34.254 1.00 51.70 94 ALA B C 1
ATOM 1679 O O . ALA B 1 94 ? 50.935 123.626 33.411 1.00 52.57 94 ALA B O 1
ATOM 1681 N N . THR B 1 95 ? 50.969 122.937 35.536 1.00 51.26 95 THR B N 1
ATOM 1682 C CA . THR B 1 95 ? 50.256 124.094 36.010 1.00 52.52 95 THR B CA 1
ATOM 1683 C C . THR B 1 95 ? 50.873 124.554 37.308 1.00 52.45 95 THR B C 1
ATOM 1684 O O . THR B 1 95 ? 50.851 123.828 38.302 1.00 53.28 95 THR B O 1
ATOM 1688 N N . LEU B 1 96 ? 51.455 125.747 37.295 1.00 51.11 96 LEU B N 1
ATOM 1689 C CA . LEU B 1 96 ? 52.075 126.294 38.498 1.00 49.91 96 LEU B CA 1
ATOM 1690 C C . LEU B 1 96 ? 50.981 126.934 39.354 1.00 49.27 96 LEU B C 1
ATOM 1691 O O . LEU B 1 96 ? 50.151 127.683 38.839 1.00 49.78 96 LEU B O 1
ATOM 1696 N N . VAL B 1 97 ? 50.976 126.644 40.652 1.00 47.21 97 VAL B N 1
ATOM 1697 C CA . VAL B 1 97 ? 49.968 127.216 41.539 1.00 47.06 97 VAL B CA 1
ATOM 1698 C C . VAL B 1 97 ? 50.525 128.230 42.527 1.00 47.40 97 VAL B C 1
ATOM 1699 O O . VAL B 1 97 ? 51.506 127.972 43.225 1.00 47.89 97 VAL B O 1
ATOM 1703 N N . PHE B 1 98 ? 49.896 129.397 42.577 1.00 48.01 98 PHE B N 1
ATOM 1704 C CA . PHE B 1 98 ? 50.338 130.442 43.489 1.00 49.27 98 PHE B CA 1
ATOM 1705 C C . PHE B 1 98 ? 49.195 130.906 44.392 1.00 49.98 98 PHE B C 1
ATOM 1706 O O . PHE B 1 98 ? 48.102 131.205 43.919 1.00 50.25 98 PHE B O 1
ATOM 1714 N N . THR B 1 99 ? 49.460 130.952 45.693 1.00 51.17 99 THR B N 1
ATOM 1715 C CA . THR B 1 99 ? 48.487 131.402 46.685 1.00 52.23 99 THR B CA 1
ATOM 1716 C C . THR B 1 99 ? 49.121 132.489 47.565 1.00 51.37 99 THR B C 1
ATOM 1717 O O . THR B 1 99 ? 50.230 132.322 48.082 1.00 52.96 99 THR B O 1
ATOM 1721 N N . GLY B 1 100 ? 48.419 133.597 47.735 1.00 50.73 100 GLY B N 1
ATOM 1722 C CA . GLY B 1 100 ? 48.959 134.667 48.541 1.00 50.38 100 GLY B CA 1
ATOM 1723 C C . GLY B 1 100 ? 50.357 135.049 48.096 1.00 49.75 100 GLY B C 1
ATOM 1724 O O . GLY B 1 100 ? 51.238 135.223 48.931 1.00 50.16 100 GLY B O 1
ATOM 1725 N N . GLY B 1 101 ? 50.561 135.170 46.787 1.00 49.53 101 GLY B N 1
ATOM 1726 C CA . GLY B 1 101 ? 51.859 135.548 46.261 1.00 49.44 101 GLY B CA 1
ATOM 1727 C C . GLY B 1 101 ? 52.936 134.513 46.508 1.00 49.87 101 GLY B C 1
ATOM 1728 O O . GLY B 1 101 ? 54.116 134.783 46.281 1.00 50.88 101 GLY B O 1
ATOM 1729 N N . ASN B 1 102 ? 52.531 133.327 46.963 1.00 47.74 102 ASN B N 1
ATOM 1730 C CA . ASN B 1 102 ? 53.470 132.249 47.243 1.00 46.49 102 ASN B CA 1
ATOM 1731 C C . ASN B 1 102 ? 53.316 131.046 46.320 1.00 46.43 102 ASN B C 1
ATOM 1732 O O . ASN B 1 102 ? 52.207 130.594 46.069 1.00 46.98 102 ASN B O 1
ATOM 1737 N N . TYR B 1 103 ? 54.437 130.536 45.814 1.00 44.37 103 TYR B N 1
ATOM 1738 C CA . TYR B 1 103 ? 54.417 129.375 44.940 1.00 43.97 103 TYR B CA 1
ATOM 1739 C C . TYR B 1 103 ? 54.107 128.148 45.787 1.00 46.70 103 TYR B C 1
ATOM 1740 O O . TYR B 1 103 ? 54.867 127.823 46.695 1.00 48.39 103 TYR B O 1
ATOM 1749 N N . ARG B 1 104 ? 53.004 127.460 45.498 1.00 48.06 104 ARG B N 1
ATOM 1750 C CA . ARG B 1 104 ? 52.638 126.278 46.276 1.00 48.76 104 ARG B CA 1
ATOM 1751 C C . ARG B 1 104 ? 53.088 124.962 45.661 1.00 48.21 104 ARG B C 1
ATOM 1752 O O . ARG B 1 104 ? 53.261 123.970 46.372 1.00 49.85 104 ARG B O 1
ATOM 1760 N N . GLY B 1 105 ? 53.269 124.946 44.348 1.00 46.70 105 GLY B N 1
ATOM 1761 C CA . GLY B 1 105 ? 53.677 123.718 43.698 1.00 47.55 105 GLY B CA 1
ATOM 1762 C C . GLY B 1 105 ? 53.199 123.623 42.270 1.00 47.69 105 GLY B C 1
ATOM 1763 O O . GLY B 1 105 ? 52.742 124.610 41.693 1.00 49.18 105 GLY B O 1
ATOM 1764 N N . VAL B 1 106 ? 53.293 122.434 41.691 1.00 46.86 106 VAL B N 1
ATOM 1765 C CA . VAL B 1 106 ? 52.878 122.262 40.313 1.00 48.02 106 VAL B CA 1
ATOM 1766 C C . VAL B 1 106 ? 52.028 121.024 40.077 1.00 49.74 106 VAL B C 1
ATOM 1767 O O . VAL B 1 106 ? 52.333 119.947 40.561 1.00 50.80 106 VAL B O 1
ATOM 1771 N N . LEU B 1 107 ? 50.943 121.185 39.337 1.00 52.59 107 LEU B N 1
ATOM 1772 C CA . LEU B 1 107 ? 50.096 120.057 38.991 1.00 54.92 107 LEU B CA 1
ATOM 1773 C C . LEU B 1 107 ? 50.618 119.550 37.649 1.00 58.17 107 LEU B C 1
ATOM 1774 O O . LEU B 1 107 ? 50.505 120.248 36.640 1.00 58.88 107 LEU B O 1
ATOM 1779 N N . ASN B 1 108 ? 51.203 118.358 37.629 1.00 61.82 108 ASN B N 1
ATOM 1780 C CA . ASN B 1 108 ? 51.714 117.798 36.382 1.00 65.97 108 ASN B CA 1
ATOM 1781 C C . ASN B 1 108 ? 51.068 116.447 36.147 1.00 69.49 108 ASN B C 1
ATOM 1782 O O . ASN B 1 108 ? 50.632 115.783 37.087 1.00 70.22 108 ASN B O 1
ATOM 1787 N N . GLY B 1 109 ? 51.019 116.033 34.888 1.00 72.63 109 GLY B N 1
ATOM 1788 C CA . GLY B 1 109 ? 50.421 114.753 34.575 1.00 77.42 109 GLY B CA 1
ATOM 1789 C C . GLY B 1 109 ? 48.926 114.882 34.366 1.00 80.72 109 GLY B C 1
ATOM 1790 O O . GLY B 1 109 ? 48.388 115.992 34.340 1.00 81.13 109 GLY B O 1
ATOM 1791 N N . ILE B 1 110 ? 48.257 113.743 34.208 1.00 83.77 110 ILE B N 1
ATOM 1792 C CA . ILE B 1 110 ? 46.809 113.714 33.996 1.00 87.11 110 ILE B CA 1
ATOM 1793 C C . ILE B 1 110 ? 46.171 112.714 34.956 1.00 88.44 110 ILE B C 1
ATOM 1794 O O . ILE B 1 110 ? 46.546 111.540 34.987 1.00 88.34 110 ILE B O 1
ATOM 1799 N N . HIS B 1 111 ? 45.213 113.189 35.745 1.00 89.82 111 HIS B N 1
ATOM 1800 C CA . HIS B 1 111 ? 44.537 112.328 36.704 1.00 90.87 111 HIS B CA 1
ATOM 1801 C C . HIS B 1 111 ? 43.037 112.557 36.635 1.00 91.35 111 HIS B C 1
ATOM 1802 O O . HIS B 1 111 ? 42.576 113.594 36.139 1.00 90.83 111 HIS B O 1
ATOM 1809 N N . PRO B 1 112 ? 42.253 111.582 37.132 1.00 91.83 112 PRO B N 1
ATOM 1810 C CA . PRO B 1 112 ? 40.789 111.684 37.129 1.00 92.23 112 PRO B CA 1
ATOM 1811 C C . PRO B 1 112 ? 40.427 112.982 37.816 1.00 92.61 112 PRO B C 1
ATOM 1812 O O . PRO B 1 112 ? 41.201 113.478 38.627 1.00 93.39 112 PRO B O 1
ATOM 1816 N N . TRP B 1 113 ? 39.261 113.533 37.504 1.00 92.74 113 TRP B N 1
ATOM 1817 C CA . TRP B 1 113 ? 38.856 114.787 38.123 1.00 92.99 113 TRP B CA 1
ATOM 1818 C C . TRP B 1 113 ? 38.927 114.731 39.659 1.00 92.18 113 TRP B C 1
ATOM 1819 O O . TRP B 1 113 ? 39.400 115.661 40.312 1.00 91.32 113 TRP B O 1
ATOM 1830 N N . ALA B 1 114 ? 38.461 113.634 40.236 1.00 92.08 114 ALA B N 1
ATOM 1831 C CA . ALA B 1 114 ? 38.476 113.485 41.684 1.00 92.25 114 ALA B CA 1
ATOM 1832 C C . ALA B 1 114 ? 39.903 113.490 42.221 1.00 92.51 114 ALA B C 1
ATOM 1833 O O . ALA B 1 114 ? 40.159 113.950 43.334 1.00 92.23 114 ALA B O 1
ATOM 1835 N N . GLU B 1 115 ? 40.819 112.960 41.418 1.00 93.03 115 GLU B N 1
ATOM 1836 C CA . GLU B 1 115 ? 42.237 112.854 41.759 1.00 93.38 115 GLU B CA 1
ATOM 1837 C C . GLU B 1 115 ? 42.950 114.198 41.579 1.00 92.61 115 GLU B C 1
ATOM 1838 O O . GLU B 1 115 ? 44.097 114.374 41.999 1.00 92.95 115 GLU B O 1
ATOM 1844 N N . LEU B 1 116 ? 42.262 115.143 40.950 1.00 91.15 116 LEU B N 1
ATOM 1845 C CA . LEU B 1 116 ? 42.823 116.460 40.696 1.00 89.24 116 LEU B CA 1
ATOM 1846 C C . LEU B 1 116 ? 42.509 117.388 41.859 1.00 87.79 116 LEU B C 1
ATOM 1847 O O . LEU B 1 116 ? 43.402 118.001 42.441 1.00 87.04 116 LEU B O 1
ATOM 1852 N N . ILE B 1 117 ? 41.229 117.473 42.202 1.00 87.34 117 ILE B N 1
ATOM 1853 C CA . ILE B 1 117 ? 40.778 118.342 43.280 1.00 86.83 117 ILE B CA 1
ATOM 1854 C C . ILE B 1 117 ? 41.521 118.103 44.584 1.00 86.45 117 ILE B C 1
ATOM 1855 O O . ILE B 1 117 ? 41.881 119.051 45.279 1.00 86.55 117 ILE B O 1
ATOM 1860 N N . ASN B 1 118 ? 41.750 116.842 44.922 1.00 85.77 118 ASN B N 1
ATOM 1861 C CA . ASN B 1 118 ? 42.460 116.527 46.155 1.00 84.70 118 ASN B CA 1
ATOM 1862 C C . ASN B 1 118 ? 43.934 116.922 46.026 1.00 82.78 118 ASN B C 1
ATOM 1863 O O . ASN B 1 118 ? 44.559 117.333 47.003 1.00 82.24 118 ASN B O 1
ATOM 1868 N N . LEU B 1 119 ? 44.487 116.793 44.822 1.00 80.66 119 LEU B N 1
ATOM 1869 C CA . LEU B 1 119 ? 45.878 117.157 44.581 1.00 78.41 119 LEU B CA 1
ATOM 1870 C C . LEU B 1 119 ? 46.064 118.651 44.777 1.00 77.93 119 LEU B C 1
ATOM 1871 O O . LEU B 1 119 ? 47.112 119.090 45.237 1.00 77.42 119 LEU B O 1
ATOM 1884 N N . ARG B 1 121 ? 44.176 120.580 46.782 1.00 79.42 121 ARG B N 1
ATOM 1885 C CA . ARG B 1 121 ? 44.026 120.848 48.206 1.00 80.33 121 ARG B CA 1
ATOM 1886 C C . ARG B 1 121 ? 45.366 120.646 48.923 1.00 80.15 121 ARG B C 1
ATOM 1887 O O . ARG B 1 121 ? 45.670 121.331 49.900 1.00 80.66 121 ARG B O 1
ATOM 1895 N N . GLY B 1 122 ? 46.163 119.704 48.425 1.00 79.16 122 GLY B N 1
ATOM 1896 C CA . GLY B 1 122 ? 47.453 119.442 49.028 1.00 78.01 122 GLY B CA 1
ATOM 1897 C C . GLY B 1 122 ? 48.459 120.524 48.686 1.00 77.13 122 GLY B C 1
ATOM 1898 O O . GLY B 1 122 ? 49.599 120.503 49.152 1.00 77.11 122 GLY B O 1
ATOM 1899 N N . LEU B 1 123 ? 48.036 121.474 47.861 1.00 75.56 123 LEU B N 1
ATOM 1900 C CA . LEU B 1 123 ? 48.902 122.569 47.454 1.00 74.19 123 LEU B CA 1
ATOM 1901 C C . LEU B 1 123 ? 48.462 123.871 48.104 1.00 74.41 123 LEU B C 1
ATOM 1902 O O . LEU B 1 123 ? 49.291 124.646 48.582 1.00 74.49 123 LEU B O 1
ATOM 1907 N N . VAL B 1 124 ? 47.155 124.107 48.117 1.00 74.19 124 VAL B N 1
ATOM 1908 C CA . VAL B 1 124 ? 46.615 125.320 48.702 1.00 75.20 124 VAL B CA 1
ATOM 1909 C C . VAL B 1 124 ? 46.226 125.132 50.158 1.00 77.50 124 VAL B C 1
ATOM 1910 O O . VAL B 1 124 ? 45.601 126.007 50.743 1.00 77.50 124 VAL B O 1
ATOM 1914 N N . GLU B 1 125 ? 46.593 123.994 50.742 1.00 79.90 125 GLU B N 1
ATOM 1915 C CA . GLU B 1 125 ? 46.258 123.718 52.140 1.00 82.16 125 GLU B CA 1
ATOM 1916 C C . GLU B 1 125 ? 47.270 122.793 52.828 1.00 83.00 125 GLU B C 1
ATOM 1917 O O . GLU B 1 125 ? 47.942 123.261 53.783 1.00 83.42 125 GLU B O 1
ATOM 1923 N N . THR C 1 5 ? 3.291 162.141 57.394 1.00 58.91 5 THR C N 1
ATOM 1924 C CA . THR C 1 5 ? 4.377 163.124 57.702 1.00 59.19 5 THR C CA 1
ATOM 1925 C C . THR C 1 5 ? 5.273 163.278 56.480 1.00 58.88 5 THR C C 1
ATOM 1926 O O . THR C 1 5 ? 5.300 162.393 55.617 1.00 59.01 5 THR C O 1
ATOM 1930 N N . PRO C 1 6 ? 6.038 164.387 56.401 1.00 58.47 6 PRO C N 1
ATOM 1931 C CA . PRO C 1 6 ? 6.928 164.626 55.262 1.00 58.18 6 PRO C CA 1
ATOM 1932 C C . PRO C 1 6 ? 8.059 163.606 55.184 1.00 57.79 6 PRO C C 1
ATOM 1933 O O . PRO C 1 6 ? 8.311 163.026 54.127 1.00 57.07 6 PRO C O 1
ATOM 1937 N N . PHE C 1 7 ? 8.728 163.373 56.305 1.00 56.68 7 PHE C N 1
ATOM 1938 C CA . PHE C 1 7 ? 9.816 162.417 56.312 1.00 56.26 7 PHE C CA 1
ATOM 1939 C C . PHE C 1 7 ? 9.375 161.029 55.874 1.00 56.35 7 PHE C C 1
ATOM 1940 O O . PHE C 1 7 ? 10.103 160.354 55.146 1.00 56.64 7 PHE C O 1
ATOM 1948 N N . ASP C 1 8 ? 8.194 160.596 56.308 1.00 56.77 8 ASP C N 1
ATOM 1949 C CA . ASP C 1 8 ? 7.695 159.273 55.919 1.00 57.42 8 ASP C CA 1
ATOM 1950 C C . ASP C 1 8 ? 7.664 159.158 54.410 1.00 55.66 8 ASP C C 1
ATOM 1951 O O . ASP C 1 8 ? 7.935 158.102 53.854 1.00 53.80 8 ASP C O 1
ATOM 1956 N N . ALA C 1 9 ? 7.327 160.257 53.751 1.00 56.04 9 ALA C N 1
ATOM 1957 C CA . ALA C 1 9 ? 7.261 160.267 52.301 1.00 55.72 9 ALA C CA 1
ATOM 1958 C C . ALA C 1 9 ? 8.663 160.047 51.754 1.00 55.41 9 ALA C C 1
ATOM 1959 O O . ALA C 1 9 ? 8.875 159.203 50.877 1.00 54.87 9 ALA C O 1
ATOM 1961 N N . LEU C 1 10 ? 9.615 160.820 52.278 1.00 54.88 10 LEU C N 1
ATOM 1962 C CA . LEU C 1 10 ? 11.019 160.727 51.861 1.00 53.31 10 LEU C CA 1
ATOM 1963 C C . LEU C 1 10 ? 11.544 159.317 52.123 1.00 52.70 10 LEU C C 1
ATOM 1964 O O . LEU C 1 10 ? 12.204 158.713 51.278 1.00 52.39 10 LEU C O 1
ATOM 1969 N N . TRP C 1 11 ? 11.234 158.793 53.298 1.00 52.39 11 TRP C N 1
ATOM 1970 C CA . TRP C 1 11 ? 11.671 157.458 53.655 1.00 53.75 11 TRP C CA 1
ATOM 1971 C C . TRP C 1 11 ? 11.166 156.424 52.652 1.00 54.13 11 TRP C C 1
ATOM 1972 O O . TRP C 1 11 ? 11.907 155.530 52.232 1.00 53.93 11 TRP C O 1
ATOM 1983 N N . GLN C 1 12 ? 9.903 156.539 52.267 1.00 55.87 12 GLN C N 1
ATOM 1984 C CA . GLN C 1 12 ? 9.334 155.614 51.297 1.00 58.02 12 GLN C CA 1
ATOM 1985 C C . GLN C 1 12 ? 9.986 155.856 49.951 1.00 58.74 12 GLN C C 1
ATOM 1986 O O . GLN C 1 12 ? 10.220 154.917 49.190 1.00 57.80 12 GLN C O 1
ATOM 1992 N N . ARG C 1 13 ? 10.267 157.125 49.658 1.00 59.11 13 ARG C N 1
ATOM 1993 C CA . ARG C 1 13 ? 10.916 157.502 48.405 1.00 58.91 13 ARG C CA 1
ATOM 1994 C C . ARG C 1 13 ? 12.250 156.765 48.309 1.00 56.47 13 ARG C C 1
ATOM 1995 O O . ARG C 1 13 ? 12.573 156.193 47.273 1.00 55.66 13 ARG C O 1
ATOM 2011 N N . LEU C 1 15 ? 13.246 154.058 50.220 1.00 50.20 15 LEU C N 1
ATOM 2012 C CA . LEU C 1 15 ? 13.031 152.614 50.242 1.00 49.52 15 LEU C CA 1
ATOM 2013 C C . LEU C 1 15 ? 12.766 152.145 48.821 1.00 48.94 15 LEU C C 1
ATOM 2014 O O . LEU C 1 15 ? 13.272 151.111 48.405 1.00 49.07 15 LEU C O 1
ATOM 2019 N N . ALA C 1 16 ? 11.981 152.916 48.073 1.00 49.27 16 ALA C N 1
ATOM 2020 C CA . ALA C 1 16 ? 11.676 152.560 46.689 1.00 49.54 16 ALA C CA 1
ATOM 2021 C C . ALA C 1 16 ? 12.943 152.387 45.834 1.00 49.79 16 ALA C C 1
ATOM 2022 O O . ALA C 1 16 ? 12.958 151.568 44.920 1.00 52.25 16 ALA C O 1
ATOM 2024 N N . ARG C 1 17 ? 13.990 153.155 46.120 1.00 48.48 17 ARG C N 1
ATOM 2025 C CA . ARG C 1 17 ? 15.221 153.037 45.367 1.00 47.35 17 ARG C CA 1
ATOM 2026 C C . ARG C 1 17 ? 15.937 151.745 45.729 1.00 47.22 17 ARG C C 1
ATOM 2027 O O . ARG C 1 17 ? 16.935 151.387 45.106 1.00 48.67 17 ARG C O 1
ATOM 2035 N N . GLY C 1 18 ? 15.434 151.041 46.738 1.00 45.08 18 GLY C N 1
ATOM 2036 C CA . GLY C 1 18 ? 16.050 149.789 47.146 1.00 41.47 18 GLY C CA 1
ATOM 2037 C C . GLY C 1 18 ? 17.106 149.938 48.231 1.00 40.76 18 GLY C C 1
ATOM 2038 O O . GLY C 1 18 ? 17.740 148.962 48.640 1.00 41.26 18 GLY C O 1
ATOM 2039 N N . TRP C 1 19 ? 17.298 151.161 48.707 1.00 40.04 19 TRP C N 1
ATOM 2040 C CA . TRP C 1 19 ? 18.283 151.420 49.743 1.00 38.15 19 TRP C CA 1
ATOM 2041 C C . TRP C 1 19 ? 17.892 150.732 51.036 1.00 37.55 19 TRP C C 1
ATOM 2042 O O . TRP C 1 19 ? 16.709 150.617 51.352 1.00 38.74 19 TRP C O 1
ATOM 2053 N N . THR C 1 20 ? 18.881 150.279 51.795 1.00 37.61 20 THR C N 1
ATOM 2054 C CA . THR C 1 20 ? 18.592 149.547 53.020 1.00 37.20 20 THR C CA 1
ATOM 2055 C C . THR C 1 20 ? 18.653 150.327 54.314 1.00 36.62 20 THR C C 1
ATOM 2056 O O . THR C 1 20 ? 19.612 151.028 54.585 1.00 37.13 20 THR C O 1
ATOM 2060 N N . PRO C 1 21 ? 17.612 150.211 55.137 1.00 37.13 21 PRO C N 1
ATOM 2061 C CA . PRO C 1 21 ? 17.531 150.908 56.429 1.00 38.13 21 PRO C CA 1
ATOM 2062 C C . PRO C 1 21 ? 18.623 150.398 57.357 1.00 38.21 21 PRO C C 1
ATOM 2063 O O . PRO C 1 21 ? 18.935 149.208 57.359 1.00 38.62 21 PRO C O 1
ATOM 2067 N N . VAL C 1 22 ? 19.201 151.287 58.153 1.00 36.81 22 VAL C N 1
ATOM 2068 C CA . VAL C 1 22 ? 20.255 150.867 59.068 1.00 36.29 22 VAL C CA 1
ATOM 2069 C C . VAL C 1 22 ? 20.163 151.578 60.413 1.00 37.16 22 VAL C C 1
ATOM 2070 O O . VAL C 1 22 ? 19.760 152.725 60.480 1.00 37.29 22 VAL C O 1
ATOM 2074 N N . SER C 1 23 ? 20.504 150.888 61.490 1.00 38.67 23 SER C N 1
ATOM 2075 C CA . SER C 1 23 ? 20.497 151.521 62.804 1.00 40.10 23 SER C CA 1
ATOM 2076 C C . SER C 1 23 ? 21.968 151.571 63.256 1.00 40.32 23 SER C C 1
ATOM 2077 O O . SER C 1 23 ? 22.798 150.828 62.733 1.00 38.39 23 SER C O 1
ATOM 2080 N N . GLU C 1 24 ? 22.284 152.426 64.223 1.00 41.16 24 GLU C N 1
ATOM 2081 C CA . GLU C 1 24 ? 23.655 152.541 64.691 1.00 42.13 24 GLU C CA 1
ATOM 2082 C C . GLU C 1 24 ? 24.199 151.208 65.170 1.00 41.03 24 GLU C C 1
ATOM 2083 O O . GLU C 1 24 ? 25.320 150.847 64.840 1.00 41.92 24 GLU C O 1
ATOM 2089 N N . SER C 1 25 ? 23.389 150.478 65.932 1.00 40.98 25 SER C N 1
ATOM 2090 C CA . SER C 1 25 ? 23.794 149.188 66.480 1.00 42.09 25 SER C CA 1
ATOM 2091 C C . SER C 1 25 ? 24.167 148.133 65.427 1.00 42.17 25 SER C C 1
ATOM 2092 O O . SER C 1 25 ? 24.848 147.156 65.736 1.00 43.74 25 SER C O 1
ATOM 2095 N N . ARG C 1 26 ? 23.717 148.310 64.192 1.00 41.43 26 ARG C N 1
ATOM 2096 C CA . ARG C 1 26 ? 24.012 147.343 63.152 1.00 40.13 26 ARG C CA 1
ATOM 2097 C C . ARG C 1 26 ? 24.871 147.900 62.054 1.00 38.86 26 ARG C C 1
ATOM 2098 O O . ARG C 1 26 ? 25.197 147.196 61.111 1.00 39.19 26 ARG C O 1
ATOM 2106 N N . LEU C 1 27 ? 25.240 149.165 62.168 1.00 40.11 27 LEU C N 1
ATOM 2107 C CA . LEU C 1 27 ? 26.033 149.791 61.124 1.00 41.06 27 LEU C CA 1
ATOM 2108 C C . LEU C 1 27 ? 27.302 149.008 60.798 1.00 41.46 27 LEU C C 1
ATOM 2109 O O . LEU C 1 27 ? 27.564 148.723 59.635 1.00 40.74 27 LEU C O 1
ATOM 2114 N N . ASP C 1 28 ? 28.076 148.642 61.817 1.00 43.19 28 ASP C N 1
ATOM 2115 C CA . ASP C 1 28 ? 29.308 147.882 61.588 1.00 44.56 28 ASP C CA 1
ATOM 2116 C C . ASP C 1 28 ? 29.079 146.595 60.807 1.00 44.42 28 ASP C C 1
ATOM 2117 O O . ASP C 1 28 ? 29.845 146.246 59.901 1.00 42.84 28 ASP C O 1
ATOM 2122 N N . ASP C 1 29 ? 28.025 145.878 61.164 1.00 45.15 29 ASP C N 1
ATOM 2123 C CA . ASP C 1 29 ? 27.720 144.645 60.464 1.00 47.46 29 ASP C CA 1
ATOM 2124 C C . ASP C 1 29 ? 27.413 144.956 58.994 1.00 47.77 29 ASP C C 1
ATOM 2125 O O . ASP C 1 29 ? 27.866 144.249 58.093 1.00 48.22 29 ASP C O 1
ATOM 2130 N N . TRP C 1 30 ? 26.633 146.010 58.755 1.00 44.90 30 TRP C N 1
ATOM 2131 C CA . TRP C 1 30 ? 26.288 146.390 57.400 1.00 43.99 30 TRP C CA 1
ATOM 2132 C C . TRP C 1 30 ? 27.549 146.777 56.638 1.00 45.70 30 TRP C C 1
ATOM 2133 O O . TRP C 1 30 ? 27.764 146.374 55.492 1.00 46.84 30 TRP C O 1
ATOM 2144 N N . LEU C 1 31 ? 28.378 147.574 57.294 1.00 47.17 31 LEU C N 1
ATOM 2145 C CA . LEU C 1 31 ? 29.621 148.047 56.719 1.00 48.12 31 LEU C CA 1
ATOM 2146 C C . LEU C 1 31 ? 30.531 146.900 56.276 1.00 50.92 31 LEU C C 1
ATOM 2147 O O . LEU C 1 31 ? 31.083 146.938 55.168 1.00 51.95 31 LEU C O 1
ATOM 2152 N N . THR C 1 32 ? 30.675 145.869 57.110 1.00 53.00 32 THR C N 1
ATOM 2153 C CA . THR C 1 32 ? 31.538 144.745 56.745 1.00 54.81 32 THR C CA 1
ATOM 2154 C C . THR C 1 32 ? 31.044 144.017 55.500 1.00 56.27 32 THR C C 1
ATOM 2155 O O . THR C 1 32 ? 31.837 143.393 54.793 1.00 57.59 32 THR C O 1
ATOM 2159 N N . GLN C 1 33 ? 29.743 144.086 55.222 1.00 56.31 33 GLN C N 1
ATOM 2160 C CA . GLN C 1 33 ? 29.220 143.422 54.036 1.00 56.29 33 GLN C CA 1
ATOM 2161 C C . GLN C 1 33 ? 28.998 144.441 52.916 1.00 56.85 33 GLN C C 1
ATOM 2162 O O . GLN C 1 33 ? 28.310 144.165 51.932 1.00 57.44 33 GLN C O 1
ATOM 2168 N N . ALA C 1 34 ? 29.605 145.615 53.075 1.00 57.11 34 ALA C N 1
ATOM 2169 C CA . ALA C 1 34 ? 29.514 146.686 52.094 1.00 57.36 34 ALA C CA 1
ATOM 2170 C C . ALA C 1 34 ? 30.759 147.571 52.194 1.00 57.68 34 ALA C C 1
ATOM 2171 O O . ALA C 1 34 ? 30.717 148.699 52.680 1.00 55.86 34 ALA C O 1
ATOM 2173 N N . PRO C 1 35 ? 31.894 147.059 51.727 1.00 58.24 35 PRO C N 1
ATOM 2174 C CA . PRO C 1 35 ? 33.142 147.818 51.772 1.00 58.26 35 PRO C CA 1
ATOM 2175 C C . PRO C 1 35 ? 33.020 149.185 51.100 1.00 57.99 35 PRO C C 1
ATOM 2176 O O . PRO C 1 35 ? 33.612 150.169 51.551 1.00 57.40 35 PRO C O 1
ATOM 2180 N N . ASP C 1 36 ? 32.266 149.245 50.008 1.00 57.08 36 ASP C N 1
ATOM 2181 C CA . ASP C 1 36 ? 32.078 150.511 49.311 1.00 55.54 36 ASP C CA 1
ATOM 2182 C C . ASP C 1 36 ? 30.616 150.888 49.482 1.00 54.48 36 ASP C C 1
ATOM 2183 O O . ASP C 1 36 ? 29.724 150.323 48.836 1.00 55.37 36 ASP C O 1
ATOM 2188 N N . GLY C 1 37 ? 30.372 151.842 50.367 1.00 51.04 37 GLY C N 1
ATOM 2189 C CA . GLY C 1 37 ? 29.008 152.246 50.621 1.00 48.60 37 GLY C CA 1
ATOM 2190 C C . GLY C 1 37 ? 28.838 153.673 51.076 1.00 46.08 37 GLY C C 1
ATOM 2191 O O . GLY C 1 37 ? 29.799 154.422 51.254 1.00 45.65 37 GLY C O 1
ATOM 2192 N N . VAL C 1 38 ? 27.584 154.037 51.280 1.00 43.60 38 VAL C N 1
ATOM 2193 C CA . VAL C 1 38 ? 27.241 155.377 51.686 1.00 40.47 38 VAL C CA 1
ATOM 2194 C C . VAL C 1 38 ? 26.058 155.323 52.642 1.00 40.27 38 VAL C C 1
ATOM 2195 O O . VAL C 1 38 ? 25.112 154.545 52.447 1.00 41.46 38 VAL C O 1
ATOM 2199 N N . VAL C 1 39 ? 26.129 156.131 53.695 1.00 38.40 39 VAL C N 1
ATOM 2200 C CA . VAL C 1 39 ? 25.071 156.188 54.698 1.00 35.04 39 VAL C CA 1
ATOM 2201 C C . VAL C 1 39 ? 24.483 157.574 54.688 1.00 32.88 39 VAL C C 1
ATOM 2202 O O . VAL C 1 39 ? 25.197 158.542 54.901 1.00 33.21 39 VAL C O 1
ATOM 2206 N N . LEU C 1 40 ? 23.186 157.674 54.417 1.00 33.72 40 LEU C N 1
ATOM 2207 C CA . LEU C 1 40 ? 22.510 158.975 54.377 1.00 32.73 40 LEU C CA 1
ATOM 2208 C C . LEU C 1 40 ? 21.920 159.348 55.724 1.00 32.51 40 LEU C C 1
ATOM 2209 O O . LEU C 1 40 ? 21.080 158.639 56.269 1.00 32.17 40 LEU C O 1
ATOM 2214 N N . LEU C 1 41 ? 22.367 160.475 56.252 1.00 33.17 41 LEU C N 1
ATOM 2215 C CA . LEU C 1 41 ? 21.889 160.963 57.528 1.00 34.62 41 LEU C CA 1
ATOM 2216 C C . LEU C 1 41 ? 20.926 162.095 57.239 1.00 37.50 41 LEU C C 1
ATOM 2217 O O . LEU C 1 41 ? 21.297 163.045 56.556 1.00 40.76 41 LEU C O 1
ATOM 2222 N N . SER C 1 42 ? 19.704 162.017 57.762 1.00 39.89 42 SER C N 1
ATOM 2223 C CA . SER C 1 42 ? 18.705 163.055 57.515 1.00 41.49 42 SER C CA 1
ATOM 2224 C C . SER C 1 42 ? 18.192 163.796 58.742 1.00 44.10 42 SER C C 1
ATOM 2225 O O . SER C 1 42 ? 18.341 163.334 59.875 1.00 45.29 42 SER C O 1
ATOM 2228 N N . SER C 1 43 ? 17.566 164.950 58.491 1.00 45.86 43 SER C N 1
ATOM 2229 C CA . SER C 1 43 ? 16.946 165.781 59.527 1.00 46.08 43 SER C CA 1
ATOM 2230 C C . SER C 1 43 ? 15.488 165.893 59.157 1.00 47.39 43 SER C C 1
ATOM 2231 O O . SER C 1 43 ? 15.097 165.427 58.096 1.00 48.78 43 SER C O 1
ATOM 2234 N N . ASP C 1 44 ? 14.686 166.515 60.014 1.00 49.56 44 ASP C N 1
ATOM 2235 C CA . ASP C 1 44 ? 13.267 166.669 59.713 1.00 52.20 44 ASP C CA 1
ATOM 2236 C C . ASP C 1 44 ? 13.113 167.605 58.515 1.00 52.63 44 ASP C C 1
ATOM 2237 O O . ASP C 1 44 ? 13.568 168.748 58.561 1.00 51.96 44 ASP C O 1
ATOM 2242 N N . PRO C 1 45 ? 12.490 167.121 57.422 1.00 53.75 45 PRO C N 1
ATOM 2243 C CA . PRO C 1 45 ? 12.269 167.897 56.198 1.00 56.11 45 PRO C CA 1
ATOM 2244 C C . PRO C 1 45 ? 11.476 169.178 56.442 1.00 59.82 45 PRO C C 1
ATOM 2245 O O . PRO C 1 45 ? 11.557 170.119 55.663 1.00 59.89 45 PRO C O 1
ATOM 2249 N N . LYS C 1 46 ? 10.697 169.205 57.515 1.00 65.05 46 LYS C N 1
ATOM 2250 C CA . LYS C 1 46 ? 9.913 170.382 57.840 1.00 70.35 46 LYS C CA 1
ATOM 2251 C C . LYS C 1 46 ? 10.862 171.509 58.213 1.00 73.69 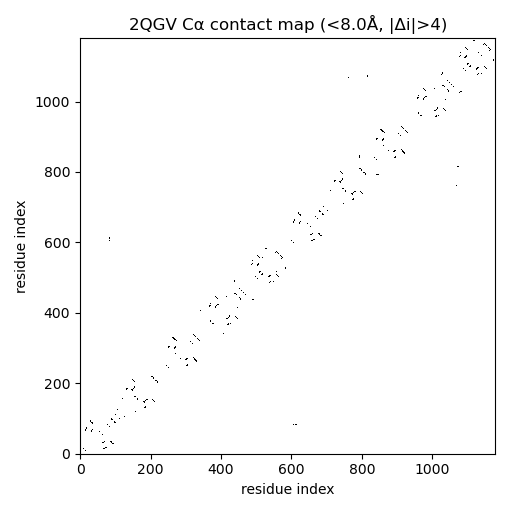46 LYS C C 1
ATOM 2252 O O . LYS C 1 46 ? 10.815 172.582 57.620 1.00 74.01 46 LYS C O 1
ATOM 2258 N N . ARG C 1 47 ? 11.734 171.257 59.185 1.00 77.87 47 ARG C N 1
ATOM 2259 C CA . ARG C 1 47 ? 12.695 172.263 59.629 1.00 82.05 47 ARG C CA 1
ATOM 2260 C C . ARG C 1 47 ? 13.540 172.769 58.447 1.00 83.41 47 ARG C C 1
ATOM 2261 O O . ARG C 1 47 ? 13.752 173.975 58.286 1.00 84.22 47 ARG C O 1
ATOM 2269 N N . THR C 1 48 ? 14.015 171.840 57.622 1.00 84.02 48 THR C N 1
ATOM 2270 C CA . THR C 1 48 ? 14.831 172.173 56.461 1.00 84.20 48 THR C CA 1
ATOM 2271 C C . THR C 1 48 ? 14.395 171.375 55.228 1.00 85.00 48 THR C C 1
ATOM 2272 O O . THR C 1 48 ? 14.812 170.233 55.032 1.00 85.28 48 THR C O 1
ATOM 2276 N N . PRO C 1 49 ? 13.551 171.976 54.371 1.00 85.55 49 PRO C N 1
ATOM 2277 C CA . PRO C 1 49 ? 13.060 171.305 53.157 1.00 85.23 49 PRO C CA 1
ATOM 2278 C C . PRO C 1 49 ? 14.149 170.937 52.145 1.00 84.27 49 PRO C C 1
ATOM 2279 O O . PRO C 1 49 ? 13.851 170.515 51.031 1.00 85.31 49 PRO C O 1
ATOM 2283 N N . GLU C 1 50 ? 15.406 171.086 52.543 1.00 82.19 50 GLU C N 1
ATOM 2284 C CA . GLU C 1 50 ? 16.523 170.772 51.667 1.00 80.61 50 GLU C CA 1
ATOM 2285 C C . GLU C 1 50 ? 16.870 169.288 51.733 1.00 78.28 50 GLU C C 1
ATOM 2286 O O . GLU C 1 50 ? 17.425 168.725 50.788 1.00 78.99 50 GLU C O 1
ATOM 2292 N N . VAL C 1 51 ? 16.538 168.665 52.860 1.00 74.46 51 VAL C N 1
ATOM 2293 C CA . VAL C 1 51 ? 16.797 167.243 53.087 1.00 70.51 51 VAL C CA 1
ATOM 2294 C C . VAL C 1 51 ? 16.111 166.352 52.044 1.00 68.04 51 VAL C C 1
ATOM 2295 O O . VAL C 1 51 ? 16.445 165.176 51.906 1.00 66.89 51 VAL C O 1
ATOM 2299 N N . SER C 1 52 ? 15.155 166.910 51.312 1.00 65.57 52 SER C N 1
ATOM 2300 C CA . SER C 1 52 ? 14.430 166.143 50.306 1.00 63.40 52 SER C CA 1
ATOM 2301 C C . SER C 1 52 ? 15.190 166.025 48.993 1.00 61.42 52 SER C C 1
ATOM 2302 O O . SER C 1 52 ? 15.027 165.061 48.245 1.00 60.79 52 SER C O 1
ATOM 2305 N N . ASP C 1 53 ? 16.014 167.022 48.712 1.00 59.67 53 ASP C N 1
ATOM 2306 C CA . ASP C 1 53 ? 16.794 167.044 47.485 1.00 58.00 53 ASP C CA 1
ATOM 2307 C C . ASP C 1 53 ? 18.059 166.205 47.576 1.00 57.36 53 ASP C C 1
ATOM 2308 O O . ASP C 1 53 ? 18.462 165.564 46.604 1.00 57.39 53 ASP C O 1
ATOM 2313 N N . ASN C 1 54 ? 18.678 166.218 48.752 1.00 55.53 54 ASN C N 1
ATOM 2314 C CA . ASN C 1 54 ? 19.907 165.482 48.996 1.00 54.45 54 ASN C CA 1
ATOM 2315 C C . ASN C 1 54 ? 19.885 164.069 48.420 1.00 53.68 54 ASN C C 1
ATOM 2316 O O . ASN C 1 54 ? 20.769 163.698 47.674 1.00 54.38 54 ASN C O 1
ATOM 2321 N N . PRO C 1 55 ? 18.875 163.265 48.762 1.00 53.21 55 PRO C N 1
ATOM 2322 C CA . PRO C 1 55 ? 18.754 161.893 48.268 1.00 54.78 55 PRO C CA 1
ATOM 2323 C C . PRO C 1 55 ? 18.932 161.763 46.770 1.00 56.75 55 PRO C C 1
ATOM 2324 O O . PRO C 1 55 ? 19.806 161.042 46.314 1.00 56.22 55 PRO C O 1
ATOM 2328 N N . VAL C 1 56 ? 18.096 162.461 46.008 1.00 59.78 56 VAL C N 1
ATOM 2329 C CA . VAL C 1 56 ? 18.149 162.409 44.547 1.00 63.32 56 VAL C CA 1
ATOM 2330 C C . VAL C 1 56 ? 19.564 162.604 44.002 1.00 65.00 56 VAL C C 1
ATOM 2331 O O . VAL C 1 56 ? 20.017 161.869 43.123 1.00 63.92 56 VAL C O 1
ATOM 2343 N N . ILE C 1 58 ? 22.687 162.338 45.598 1.00 69.11 58 ILE C N 1
ATOM 2344 C CA . ILE C 1 58 ? 23.545 161.226 45.962 1.00 67.94 58 ILE C CA 1
ATOM 2345 C C . ILE C 1 58 ? 23.353 160.056 45.019 1.00 68.30 58 ILE C C 1
ATOM 2346 O O . ILE C 1 58 ? 24.314 159.402 44.632 1.00 67.73 58 ILE C O 1
ATOM 2351 N N . GLY C 1 59 ? 22.108 159.792 44.645 1.00 68.83 59 GLY C N 1
ATOM 2352 C CA . GLY C 1 59 ? 21.845 158.696 43.735 1.00 69.33 59 GLY C CA 1
ATOM 2353 C C . GLY C 1 59 ? 22.653 158.855 42.464 1.00 69.50 59 GLY C C 1
ATOM 2354 O O . GLY C 1 59 ? 23.303 157.916 42.004 1.00 70.03 59 GLY C O 1
ATOM 2355 N N . GLU C 1 60 ? 22.619 160.057 41.903 1.00 69.63 60 GLU C N 1
ATOM 2356 C CA . GLU C 1 60 ? 23.341 160.353 40.676 1.00 69.32 60 GLU C CA 1
ATOM 2357 C C . GLU C 1 60 ? 24.846 160.366 40.893 1.00 68.34 60 GLU C C 1
ATOM 2358 O O . GLU C 1 60 ? 25.595 159.713 40.172 1.00 68.95 60 GLU C O 1
ATOM 2364 N N . LEU C 1 61 ? 25.282 161.126 41.887 1.00 66.35 61 LEU C N 1
ATOM 2365 C CA . LEU C 1 61 ? 26.689 161.228 42.213 1.00 65.08 61 LEU C CA 1
ATOM 2366 C C . LEU C 1 61 ? 27.362 159.862 42.244 1.00 65.29 61 LEU C C 1
ATOM 2367 O O . LEU C 1 61 ? 28.513 159.730 41.844 1.00 64.00 61 LEU C O 1
ATOM 2372 N N . LEU C 1 62 ? 26.640 158.845 42.709 1.00 66.31 62 LEU C N 1
ATOM 2373 C CA . LEU C 1 62 ? 27.199 157.501 42.808 1.00 66.69 62 LEU C CA 1
ATOM 2374 C C . LEU C 1 62 ? 27.658 156.857 41.515 1.00 68.82 62 LEU C C 1
ATOM 2375 O O . LEU C 1 62 ? 28.766 156.323 41.447 1.00 67.90 62 LEU C O 1
ATOM 2380 N N . HIS C 1 63 ? 26.818 156.882 40.487 1.00 72.13 63 HIS C N 1
ATOM 2381 C CA . HIS C 1 63 ? 27.212 156.260 39.228 1.00 74.58 63 HIS C CA 1
ATOM 2382 C C . HIS C 1 63 ? 28.355 157.030 38.565 1.00 73.36 63 HIS C C 1
ATOM 2383 O O . HIS C 1 63 ? 28.805 156.670 37.483 1.00 73.07 63 HIS C O 1
ATOM 2390 N N . GLU C 1 64 ? 28.814 158.093 39.220 1.00 71.61 64 GLU C N 1
ATOM 2391 C CA . GLU C 1 64 ? 29.911 158.892 38.708 1.00 69.47 64 GLU C CA 1
ATOM 2392 C C . GLU C 1 64 ? 31.219 158.248 39.099 1.00 68.11 64 GLU C C 1
ATOM 2393 O O . GLU C 1 64 ? 32.275 158.713 38.700 1.00 68.57 64 GLU C O 1
ATOM 2399 N N . PHE C 1 65 ? 31.148 157.187 39.894 1.00 66.91 65 PHE C N 1
ATOM 2400 C CA . PHE C 1 65 ? 32.342 156.481 40.331 1.00 66.23 65 PHE C CA 1
ATOM 2401 C C . PHE C 1 65 ? 32.097 154.988 40.226 1.00 67.22 65 PHE C C 1
ATOM 2402 O O . PHE C 1 65 ? 32.041 154.289 41.241 1.00 68.60 65 PHE C O 1
ATOM 2410 N N . PRO C 1 66 ? 31.940 154.474 38.996 1.00 66.96 66 PRO C N 1
ATOM 2411 C CA . PRO C 1 66 ? 31.696 153.051 38.726 1.00 67.00 66 PRO C CA 1
ATOM 2412 C C . PRO C 1 66 ? 32.781 152.130 39.291 1.00 66.48 66 PRO C C 1
ATOM 2413 O O . PRO C 1 66 ? 32.551 150.945 39.524 1.00 67.21 66 PRO C O 1
ATOM 2417 N N . ASP C 1 67 ? 33.967 152.688 39.491 1.00 65.55 67 ASP C N 1
ATOM 2418 C CA . ASP C 1 67 ? 35.106 151.952 40.021 1.00 65.24 67 ASP C CA 1
ATOM 2419 C C . ASP C 1 67 ? 34.779 151.285 41.356 1.00 64.33 67 ASP C C 1
ATOM 2420 O O . ASP C 1 67 ? 35.536 150.434 41.829 1.00 64.14 67 ASP C O 1
ATOM 2425 N N . TYR C 1 68 ? 33.667 151.682 41.973 1.00 62.88 68 TYR C N 1
ATOM 2426 C CA . TYR C 1 68 ? 33.291 151.124 43.269 1.00 61.61 68 TYR C CA 1
ATOM 2427 C C . TYR C 1 68 ? 31.997 150.356 43.243 1.00 60.82 68 TYR C C 1
ATOM 2428 O O . TYR C 1 68 ? 31.140 150.573 42.390 1.00 61.23 68 TYR C O 1
ATOM 2437 N N . THR C 1 69 ? 31.861 149.460 44.209 1.00 60.08 69 THR C N 1
ATOM 2438 C CA . THR C 1 69 ? 30.674 148.622 44.323 1.00 59.98 69 THR C CA 1
ATOM 2439 C C . THR C 1 69 ? 29.730 149.248 45.346 1.00 58.06 69 THR C C 1
ATOM 2440 O O . THR C 1 69 ? 29.380 148.635 46.360 1.00 57.78 69 THR C O 1
ATOM 2444 N N . TRP C 1 70 ? 29.319 150.482 45.059 1.00 56.02 70 TRP C N 1
ATOM 2445 C CA . TRP C 1 70 ? 28.446 151.248 45.946 1.00 52.41 70 TRP C CA 1
ATOM 2446 C C . TRP C 1 70 ? 27.189 150.562 46.449 1.00 49.57 70 TRP C C 1
ATOM 2447 O O . TRP C 1 70 ? 26.478 149.897 45.704 1.00 48.29 70 TRP C O 1
ATOM 2458 N N . GLN C 1 71 ? 26.932 150.760 47.732 1.00 48.61 71 GLN C N 1
ATOM 2459 C CA . GLN C 1 71 ? 25.758 150.225 48.399 1.00 47.85 71 GLN C CA 1
ATOM 2460 C C . GLN C 1 71 ? 25.251 151.394 49.266 1.00 46.59 71 GLN C C 1
ATOM 2461 O O . GLN C 1 71 ? 26.044 152.055 49.947 1.00 48.25 71 GLN C O 1
ATOM 2467 N N . VAL C 1 72 ? 23.949 151.664 49.233 1.00 43.33 72 VAL C N 1
ATOM 2468 C CA . VAL C 1 72 ? 23.379 152.786 49.979 1.00 39.00 72 VAL C CA 1
ATOM 2469 C C . VAL C 1 72 ? 22.602 152.387 51.220 1.00 37.68 72 VAL C C 1
ATOM 2470 O O . VAL C 1 72 ? 21.798 151.453 51.195 1.00 39.51 72 VAL C O 1
ATOM 2474 N N . ALA C 1 73 ? 22.840 153.104 52.309 1.00 34.86 73 ALA C N 1
ATOM 2475 C CA . ALA C 1 73 ? 22.139 152.831 53.558 1.00 32.00 73 ALA C CA 1
ATOM 2476 C C . ALA C 1 73 ? 21.473 154.115 54.010 1.00 30.94 73 ALA C C 1
ATOM 2477 O O . ALA C 1 73 ? 21.991 155.206 53.774 1.00 29.69 73 ALA C O 1
ATOM 2479 N N . ILE C 1 74 ? 20.325 153.988 54.661 1.00 30.20 74 ILE C N 1
ATOM 2480 C CA . ILE C 1 74 ? 19.605 155.161 55.130 1.00 28.95 74 ILE C CA 1
ATOM 2481 C C . ILE C 1 74 ? 19.215 155.005 56.563 1.00 28.66 74 ILE C C 1
ATOM 2482 O O . ILE C 1 74 ? 18.838 153.918 56.997 1.00 28.26 74 ILE C O 1
ATOM 2487 N N . ALA C 1 75 ? 19.334 156.096 57.303 1.00 28.06 75 ALA C N 1
ATOM 2488 C CA . ALA C 1 75 ? 18.987 156.093 58.715 1.00 29.46 75 ALA C CA 1
ATOM 2489 C C . ALA C 1 75 ? 17.820 157.033 58.951 1.00 31.01 75 ALA C C 1
ATOM 2490 O O . ALA C 1 75 ? 17.743 158.098 58.342 1.00 30.98 75 ALA C O 1
ATOM 2492 N N . ASP C 1 76 ? 16.905 156.627 59.821 1.00 32.04 76 ASP C N 1
ATOM 2493 C CA . ASP C 1 76 ? 15.761 157.458 60.141 1.00 33.31 76 ASP C CA 1
ATOM 2494 C C . ASP C 1 76 ? 16.235 158.624 61.025 1.00 33.00 76 ASP C C 1
ATOM 2495 O O . ASP C 1 76 ? 17.420 158.759 61.293 1.00 31.89 76 ASP C O 1
ATOM 2500 N N . LEU C 1 77 ? 15.312 159.460 61.477 1.00 33.92 77 LEU C N 1
ATOM 2501 C CA . LEU C 1 77 ? 15.696 160.595 62.274 1.00 36.24 77 LEU C CA 1
ATOM 2502 C C . LEU C 1 77 ? 16.469 160.278 63.537 1.00 38.42 77 LEU C C 1
ATOM 2503 O O . LEU C 1 77 ? 17.460 160.942 63.839 1.00 36.85 77 LEU C O 1
ATOM 2508 N N . GLU C 1 78 ? 16.034 159.269 64.281 1.00 41.93 78 GLU C N 1
ATOM 2509 C CA . GLU C 1 78 ? 16.710 158.928 65.530 1.00 45.47 78 GLU C CA 1
ATOM 2510 C C . GLU C 1 78 ? 18.075 158.322 65.270 1.00 45.60 78 GLU C C 1
ATOM 2511 O O . GLU C 1 78 ? 19.072 158.705 65.892 1.00 45.29 78 GLU C O 1
ATOM 2517 N N . GLN C 1 79 ? 18.119 157.367 64.353 1.00 45.85 79 GLN C N 1
ATOM 2518 C CA . GLN C 1 79 ? 19.375 156.721 64.041 1.00 46.21 79 GLN C CA 1
ATOM 2519 C C . GLN C 1 79 ? 20.374 157.662 63.375 1.00 46.49 79 GLN C C 1
ATOM 2520 O O . GLN C 1 79 ? 21.582 157.523 63.568 1.00 46.53 79 GLN C O 1
ATOM 2526 N N . SER C 1 80 ? 19.882 158.624 62.604 1.00 46.32 80 SER C N 1
ATOM 2527 C CA . SER C 1 80 ? 20.775 159.563 61.957 1.00 45.98 80 SER C CA 1
ATOM 2528 C C . SER C 1 80 ? 21.533 160.333 63.011 1.00 46.35 80 SER C C 1
ATOM 2529 O O . SER C 1 80 ? 22.718 160.616 62.845 1.00 47.77 80 SER C O 1
ATOM 2532 N N . GLU C 1 81 ? 20.864 160.675 64.101 1.00 46.94 81 GLU C N 1
ATOM 2533 C CA . GLU C 1 81 ? 21.531 161.417 65.159 1.00 48.49 81 GLU C CA 1
ATOM 2534 C C . GLU C 1 81 ? 22.538 160.504 65.835 1.00 48.07 81 GLU C C 1
ATOM 2535 O O . GLU C 1 81 ? 23.625 160.930 66.206 1.00 48.43 81 GLU C O 1
ATOM 2541 N N . ALA C 1 82 ? 22.179 159.238 65.984 1.00 46.83 82 ALA C N 1
ATOM 2542 C CA . ALA C 1 82 ? 23.073 158.299 66.636 1.00 45.97 82 ALA C CA 1
ATOM 2543 C C . ALA C 1 82 ? 24.349 158.128 65.828 1.00 44.86 82 ALA C C 1
ATOM 2544 O O . ALA C 1 82 ? 25.457 158.349 66.325 1.00 44.73 82 ALA C O 1
ATOM 2546 N N . ILE C 1 83 ? 24.181 157.696 64.586 1.00 43.50 83 ILE C N 1
ATOM 2547 C CA . ILE C 1 83 ? 25.302 157.500 63.689 1.00 41.53 83 ILE C CA 1
ATOM 2548 C C . ILE C 1 83 ? 26.110 158.791 63.544 1.00 43.27 83 ILE C C 1
ATOM 2549 O O . ILE C 1 83 ? 27.343 158.773 63.590 1.00 42.96 83 ILE C O 1
ATOM 2554 N N . GLY C 1 84 ? 25.407 159.912 63.405 1.00 44.11 84 GLY C N 1
ATOM 2555 C CA . GLY C 1 84 ? 26.079 161.188 63.254 1.00 45.53 84 GLY C CA 1
ATOM 2556 C C . GLY C 1 84 ? 26.983 161.475 64.434 1.00 46.21 84 GLY C C 1
ATOM 2557 O O . GLY C 1 84 ? 28.166 161.769 64.264 1.00 47.12 84 GLY C O 1
ATOM 2558 N N . ASP C 1 85 ? 26.430 161.387 65.638 1.00 46.03 85 ASP C N 1
ATOM 2559 C CA . ASP C 1 85 ? 27.208 161.631 66.840 1.00 46.19 85 ASP C CA 1
ATOM 2560 C C . ASP C 1 85 ? 28.467 160.770 66.850 1.00 45.19 85 ASP C C 1
ATOM 2561 O O . ASP C 1 85 ? 29.527 161.217 67.252 1.00 44.17 85 ASP C O 1
ATOM 2566 N N . ARG C 1 86 ? 28.339 159.534 66.394 1.00 45.16 86 ARG C N 1
ATOM 2567 C CA . ARG C 1 86 ? 29.470 158.641 66.368 1.00 46.60 86 ARG C CA 1
ATOM 2568 C C . ARG C 1 86 ? 30.546 159.055 65.359 1.00 46.87 86 ARG C C 1
ATOM 2569 O O . ARG C 1 86 ? 31.708 158.710 65.519 1.00 48.55 86 ARG C O 1
ATOM 2577 N N . PHE C 1 87 ? 30.180 159.803 64.330 1.00 46.04 87 PHE C N 1
ATOM 2578 C CA . PHE C 1 87 ? 31.158 160.203 63.333 1.00 44.59 87 PHE C CA 1
ATOM 2579 C C . PHE C 1 87 ? 31.474 161.697 63.329 1.00 44.62 87 PHE C C 1
ATOM 2580 O O . PHE C 1 87 ? 32.242 162.181 62.497 1.00 42.52 87 PHE C O 1
ATOM 2588 N N . GLY C 1 88 ? 30.876 162.428 64.260 1.00 45.57 88 GLY C N 1
ATOM 2589 C CA . GLY C 1 88 ? 31.111 163.859 64.330 1.00 45.54 88 GLY C CA 1
ATOM 2590 C C . GLY C 1 88 ? 30.343 164.653 63.284 1.00 45.43 88 GLY C C 1
ATOM 2591 O O . GLY C 1 88 ? 30.651 165.813 63.044 1.00 46.23 88 GLY C O 1
ATOM 2592 N N . ALA C 1 89 ? 29.348 164.048 62.648 1.00 43.88 89 ALA C N 1
ATOM 2593 C CA . ALA C 1 89 ? 28.587 164.789 61.664 1.00 42.07 89 ALA C CA 1
ATOM 2594 C C . ALA C 1 89 ? 27.496 165.614 62.337 1.00 41.17 89 ALA C C 1
ATOM 2595 O O . ALA C 1 89 ? 26.459 165.088 62.733 1.00 40.86 89 ALA C O 1
ATOM 2597 N N . PHE C 1 90 ? 27.728 166.909 62.480 1.00 41.28 90 PHE C N 1
ATOM 2598 C CA . PHE C 1 90 ? 26.736 167.763 63.116 1.00 41.75 90 PHE C CA 1
ATOM 2599 C C . PHE C 1 90 ? 26.160 168.772 62.139 1.00 42.86 90 PHE C C 1
ATOM 2600 O O . PHE C 1 90 ? 25.708 169.841 62.532 1.00 42.45 90 PHE C O 1
ATOM 2608 N N . ARG C 1 91 ? 26.170 168.412 60.861 1.00 44.17 91 ARG C N 1
ATOM 2609 C CA . ARG C 1 91 ? 25.658 169.273 59.812 1.00 43.88 91 ARG C CA 1
ATOM 2610 C C . ARG C 1 91 ? 24.849 168.423 58.847 1.00 43.45 91 ARG C C 1
ATOM 2611 O O . ARG C 1 91 ? 25.401 167.821 57.930 1.00 45.93 91 ARG C O 1
ATOM 2619 N N . PHE C 1 92 ? 23.540 168.362 59.065 1.00 41.22 92 PHE C N 1
ATOM 2620 C CA . PHE C 1 92 ? 22.650 167.575 58.214 1.00 39.10 92 PHE C CA 1
ATOM 2621 C C . PHE C 1 92 ? 21.969 168.439 57.172 1.00 38.69 92 PHE C C 1
ATOM 2622 O O . PHE C 1 92 ? 21.783 169.634 57.383 1.00 41.78 92 PHE C O 1
ATOM 2630 N N . PRO C 1 93 ? 21.608 167.856 56.021 1.00 38.37 93 PRO C N 1
ATOM 2631 C CA . PRO C 1 93 ? 21.796 166.458 55.618 1.00 37.60 93 PRO C CA 1
ATOM 2632 C C . PRO C 1 93 ? 23.270 166.161 55.471 1.00 36.20 93 PRO C C 1
ATOM 2633 O O . PRO C 1 93 ? 24.053 167.025 55.066 1.00 37.04 93 PRO C O 1
ATOM 2637 N N . ALA C 1 94 ? 23.643 164.934 55.794 1.00 34.80 94 ALA C N 1
ATOM 2638 C CA . ALA C 1 94 ? 25.027 164.516 55.687 1.00 33.06 94 ALA C CA 1
ATOM 2639 C C . ALA C 1 94 ? 25.080 163.144 55.027 1.00 31.62 94 ALA C C 1
ATOM 2640 O O . ALA C 1 94 ? 24.108 162.402 55.030 1.00 31.37 94 ALA C O 1
ATOM 2642 N N . THR C 1 95 ? 26.227 162.819 54.460 1.00 32.47 95 THR C N 1
ATOM 2643 C CA . THR C 1 95 ? 26.399 161.554 53.794 1.00 33.40 95 THR C CA 1
ATOM 2644 C C . THR C 1 95 ? 27.763 161.003 54.135 1.00 33.96 95 THR C C 1
ATOM 2645 O O . THR C 1 95 ? 28.785 161.590 53.767 1.00 34.08 95 THR C O 1
ATOM 2649 N N . LEU C 1 96 ? 27.783 159.886 54.850 1.00 32.62 96 LEU C N 1
ATOM 2650 C CA . LEU C 1 96 ? 29.039 159.268 55.240 1.00 33.58 96 LEU C CA 1
ATOM 2651 C C . LEU C 1 96 ? 29.538 158.431 54.071 1.00 34.28 96 LEU C C 1
ATOM 2652 O O . LEU C 1 96 ? 28.768 157.683 53.478 1.00 38.73 96 LEU C O 1
ATOM 2657 N N . VAL C 1 97 ? 30.815 158.555 53.733 1.00 34.17 97 VAL C N 1
ATOM 2658 C CA . VAL C 1 97 ? 31.366 157.777 52.632 1.00 35.59 97 VAL C CA 1
ATOM 2659 C C . VAL C 1 97 ? 32.364 156.702 53.076 1.00 37.76 97 VAL C C 1
ATOM 2660 O O . VAL C 1 97 ? 33.284 156.964 53.856 1.00 34.98 97 VAL C O 1
ATOM 2664 N N . PHE C 1 98 ? 32.162 155.484 52.582 1.00 39.18 98 PHE C N 1
ATOM 2665 C CA . PHE C 1 98 ? 33.046 154.376 52.909 1.00 41.50 98 PHE C CA 1
ATOM 2666 C C . PHE C 1 98 ? 33.581 153.715 51.651 1.00 43.35 98 PHE C C 1
ATOM 2667 O O . PHE C 1 98 ? 32.823 153.403 50.736 1.00 44.79 98 PHE C O 1
ATOM 2675 N N . THR C 1 99 ? 34.896 153.525 51.603 1.00 45.48 99 THR C N 1
ATOM 2676 C CA . THR C 1 99 ? 35.554 152.875 50.473 1.00 48.31 99 THR C CA 1
ATOM 2677 C C . THR C 1 99 ? 36.454 151.761 51.004 1.00 49.58 99 THR C C 1
ATOM 2678 O O . THR C 1 99 ? 37.246 151.976 51.925 1.00 49.18 99 THR C O 1
ATOM 2682 N N . GLY C 1 100 ? 36.335 150.577 50.419 1.00 50.31 100 GLY C N 1
ATOM 2683 C CA . GLY C 1 100 ? 37.145 149.469 50.873 1.00 52.20 100 GLY C CA 1
ATOM 2684 C C . GLY C 1 100 ? 37.050 149.261 52.379 1.00 53.41 100 GLY C C 1
ATOM 2685 O O . GLY C 1 100 ? 38.058 149.039 53.056 1.00 54.83 100 GLY C O 1
ATOM 2686 N N . GLY C 1 101 ? 35.839 149.348 52.914 1.00 53.63 101 GLY C N 1
ATOM 2687 C CA . GLY C 1 101 ? 35.647 149.150 54.337 1.00 54.03 101 GLY C CA 1
ATOM 2688 C C . GLY C 1 101 ? 36.231 150.253 55.186 1.00 55.01 101 GLY C C 1
ATOM 2689 O O . GLY C 1 101 ? 36.269 150.146 56.408 1.00 56.37 101 GLY C O 1
ATOM 2690 N N . ASN C 1 102 ? 36.677 151.323 54.542 1.00 55.95 102 ASN C N 1
ATOM 2691 C CA . ASN C 1 102 ? 37.272 152.449 55.251 1.00 56.37 102 ASN C CA 1
ATOM 2692 C C . ASN C 1 102 ? 36.462 153.732 55.162 1.00 55.41 102 ASN C C 1
ATOM 2693 O O . ASN C 1 102 ? 36.008 154.119 54.081 1.00 55.00 102 ASN C O 1
ATOM 2698 N N . TYR C 1 103 ? 36.310 154.403 56.300 1.00 53.90 103 TYR C N 1
ATOM 2699 C CA . TYR C 1 103 ? 35.571 155.659 56.350 1.00 53.53 103 TYR C CA 1
ATOM 2700 C C . TYR C 1 103 ? 36.422 156.746 55.704 1.00 54.09 103 TYR C C 1
ATOM 2701 O O . TYR C 1 103 ? 37.505 157.032 56.186 1.00 55.22 103 TYR C O 1
ATOM 2710 N N . ARG C 1 104 ? 35.940 157.357 54.623 1.00 54.67 104 ARG C N 1
ATOM 2711 C CA . ARG C 1 104 ? 36.710 158.394 53.939 1.00 54.40 104 ARG C CA 1
ATOM 2712 C C . ARG C 1 104 ? 36.337 159.812 54.349 1.00 54.65 104 ARG C C 1
ATOM 2713 O O . ARG C 1 104 ? 37.140 160.729 54.207 1.00 54.81 104 ARG C O 1
ATOM 2721 N N . GLY C 1 105 ? 35.117 160.000 54.837 1.00 54.71 105 GLY C N 1
ATOM 2722 C CA . GLY C 1 105 ? 34.710 161.327 55.244 1.00 55.10 105 GLY C CA 1
ATOM 2723 C C . GLY C 1 105 ? 33.220 161.525 55.130 1.00 55.43 105 GLY C C 1
ATOM 2724 O O . GLY C 1 105 ? 32.480 160.556 54.960 1.00 56.86 105 GLY C O 1
ATOM 2725 N N . VAL C 1 106 ? 32.776 162.778 55.210 1.00 54.63 106 VAL C N 1
ATOM 2726 C CA . VAL C 1 106 ? 31.353 163.081 55.125 1.00 53.96 106 VAL C CA 1
ATOM 2727 C C . VAL C 1 106 ? 31.033 164.255 54.212 1.00 54.66 106 VAL C C 1
ATOM 2728 O O . VAL C 1 106 ? 31.678 165.294 54.274 1.00 55.52 106 VAL C O 1
ATOM 2732 N N . LEU C 1 107 ? 30.038 164.081 53.354 1.00 54.35 107 LEU C N 1
ATOM 2733 C CA . LEU C 1 107 ? 29.608 165.162 52.486 1.00 54.02 107 LEU C CA 1
ATOM 2734 C C . LEU C 1 107 ? 28.490 165.866 53.255 1.00 55.87 107 LEU C C 1
ATOM 2735 O O . LEU C 1 107 ? 27.436 165.282 53.500 1.00 55.72 107 LEU C O 1
ATOM 2740 N N . ASN C 1 108 ? 28.714 167.105 53.663 1.00 59.33 108 ASN C N 1
ATOM 2741 C CA . ASN C 1 108 ? 27.679 167.847 54.381 1.00 62.09 108 ASN C CA 1
ATOM 2742 C C . ASN C 1 108 ? 27.409 169.142 53.646 1.00 63.45 108 ASN C C 1
ATOM 2743 O O . ASN C 1 108 ? 28.275 169.644 52.933 1.00 64.39 108 ASN C O 1
ATOM 2748 N N . GLY C 1 109 ? 26.217 169.694 53.837 1.00 64.77 109 GLY C N 1
ATOM 2749 C CA . GLY C 1 109 ? 25.881 170.939 53.181 1.00 65.93 109 GLY C CA 1
ATOM 2750 C C . GLY C 1 109 ? 25.301 170.687 51.807 1.00 67.12 109 GLY C C 1
ATOM 2751 O O . GLY C 1 109 ? 25.056 169.540 51.429 1.00 64.98 109 GLY C O 1
ATOM 2752 N N . ILE C 1 110 ? 25.079 171.766 51.064 1.00 68.92 110 ILE C N 1
ATOM 2753 C CA . ILE C 1 110 ? 24.524 171.681 49.722 1.00 71.35 110 ILE C CA 1
ATOM 2754 C C . ILE C 1 110 ? 25.384 172.494 48.754 1.00 72.95 110 ILE C C 1
ATOM 2755 O O . ILE C 1 110 ? 25.619 173.688 48.963 1.00 72.98 110 ILE C O 1
ATOM 2760 N N . HIS C 1 111 ? 25.859 171.839 47.698 1.00 74.46 111 HIS C N 1
ATOM 2761 C CA . HIS C 1 111 ? 26.697 172.511 46.713 1.00 76.14 111 HIS C CA 1
ATOM 2762 C C . HIS C 1 111 ? 26.234 172.153 45.308 1.00 76.65 111 HIS C C 1
ATOM 2763 O O . HIS C 1 111 ? 25.550 171.151 45.112 1.00 75.68 111 HIS C O 1
ATOM 2770 N N . PRO C 1 112 ? 26.597 172.982 44.314 1.00 77.82 112 PRO C N 1
ATOM 2771 C CA . PRO C 1 112 ? 26.220 172.738 42.921 1.00 78.84 112 PRO C CA 1
ATOM 2772 C C . PRO C 1 112 ? 26.683 171.333 42.565 1.00 79.58 112 PRO C C 1
ATOM 2773 O O . PRO C 1 112 ? 27.619 170.821 43.174 1.00 79.60 112 PRO C O 1
ATOM 2777 N N . TRP C 1 113 ? 26.044 170.717 41.580 1.00 79.76 113 TRP C N 1
ATOM 2778 C CA . TRP C 1 113 ? 26.422 169.373 41.191 1.00 80.52 113 TRP C CA 1
ATOM 2779 C C . TRP C 1 113 ? 27.915 169.259 40.891 1.00 80.65 113 TRP C C 1
ATOM 2780 O O . TRP C 1 113 ? 28.572 168.303 41.307 1.00 80.52 113 TRP C O 1
ATOM 2791 N N . ALA C 1 114 ? 28.457 170.229 40.167 1.00 80.47 114 ALA C N 1
ATOM 2792 C CA . ALA C 1 114 ? 29.878 170.207 39.823 1.00 80.09 114 ALA C CA 1
ATOM 2793 C C . ALA C 1 114 ? 30.757 170.280 41.073 1.00 79.64 114 ALA C C 1
ATOM 2794 O O . ALA C 1 114 ? 31.854 169.719 41.109 1.00 78.65 114 ALA C O 1
ATOM 2796 N N . GLU C 1 115 ? 30.257 170.981 42.087 1.00 79.05 115 GLU C N 1
ATOM 2797 C CA . GLU C 1 115 ? 30.952 171.176 43.354 1.00 78.90 115 GLU C CA 1
ATOM 2798 C C . GLU C 1 115 ? 30.826 169.929 44.235 1.00 77.53 115 GLU C C 1
ATOM 2799 O O . GLU C 1 115 ? 31.510 169.794 45.247 1.00 78.69 115 GLU C O 1
ATOM 2805 N N . LEU C 1 116 ? 29.948 169.018 43.843 1.00 74.72 116 LEU C N 1
ATOM 2806 C CA . LEU C 1 116 ? 29.731 167.803 44.604 1.00 71.87 116 LEU C CA 1
ATOM 2807 C C . LEU C 1 116 ? 30.685 166.716 44.136 1.00 71.13 116 LEU C C 1
ATOM 2808 O O . LEU C 1 116 ? 31.404 166.122 44.933 1.00 70.92 116 LEU C O 1
ATOM 2813 N N . ILE C 1 117 ? 30.685 166.456 42.834 1.00 70.54 117 ILE C N 1
ATOM 2814 C CA . ILE C 1 117 ? 31.546 165.430 42.258 1.00 71.34 117 ILE C CA 1
ATOM 2815 C C . ILE C 1 117 ? 33.015 165.590 42.644 1.00 71.02 117 ILE C C 1
ATOM 2816 O O . ILE C 1 117 ? 33.680 164.615 42.970 1.00 70.37 117 ILE C O 1
ATOM 2821 N N . ASN C 1 118 ? 33.522 166.815 42.606 1.00 72.04 118 ASN C N 1
ATOM 2822 C CA . ASN C 1 118 ? 34.907 167.045 42.960 1.00 73.79 118 ASN C CA 1
ATOM 2823 C C . ASN C 1 118 ? 35.111 166.809 44.456 1.00 73.10 118 ASN C C 1
ATOM 2824 O O . ASN C 1 118 ? 36.158 166.324 44.868 1.00 73.73 118 ASN C O 1
ATOM 2829 N N . LEU C 1 119 ? 34.114 167.146 45.268 1.00 72.51 119 LEU C N 1
ATOM 2830 C CA . LEU C 1 119 ? 34.208 166.940 46.714 1.00 71.63 119 LEU C CA 1
ATOM 2831 C C . LEU C 1 119 ? 34.302 165.453 47.022 1.00 71.18 119 LEU C C 1
ATOM 2832 O O . LEU C 1 119 ? 34.956 165.056 47.979 1.00 71.56 119 LEU C O 1
ATOM 2845 N N . ARG C 1 121 ? 35.591 163.143 44.955 1.00 72.24 121 ARG C N 1
ATOM 2846 C CA . ARG C 1 121 ? 36.894 162.690 44.504 1.00 72.66 121 ARG C CA 1
ATOM 2847 C C . ARG C 1 121 ? 37.913 162.933 45.599 1.00 72.01 121 ARG C C 1
ATOM 2848 O O . ARG C 1 121 ? 38.853 162.163 45.752 1.00 72.64 121 ARG C O 1
ATOM 2856 N N . GLY C 1 122 ? 37.715 164.006 46.361 1.00 71.26 122 GLY C N 1
ATOM 2857 C CA . GLY C 1 122 ? 38.629 164.327 47.443 1.00 70.17 122 GLY C CA 1
ATOM 2858 C C . GLY C 1 122 ? 38.465 163.385 48.622 1.00 69.92 122 GLY C C 1
ATOM 2859 O O . GLY C 1 122 ? 39.216 163.451 49.588 1.00 70.67 122 GLY C O 1
ATOM 2860 N N . LEU C 1 123 ? 37.477 162.505 48.544 1.00 68.81 123 LEU C N 1
ATOM 2861 C CA . LEU C 1 123 ? 37.233 161.557 49.612 1.00 68.57 123 LEU C CA 1
ATOM 2862 C C . LEU C 1 123 ? 37.635 160.152 49.187 1.00 69.73 123 LEU C C 1
ATOM 2863 O O . LEU C 1 123 ? 38.239 159.408 49.961 1.00 69.49 123 LEU C O 1
ATOM 2868 N N . VAL C 1 124 ? 37.292 159.790 47.954 1.00 70.62 124 VAL C N 1
ATOM 2869 C CA . VAL C 1 124 ? 37.606 158.468 47.442 1.00 71.36 124 VAL C CA 1
ATOM 2870 C C . VAL C 1 124 ? 38.945 158.423 46.737 1.00 71.85 124 VAL C C 1
ATOM 2871 O O . VAL C 1 124 ? 39.244 157.464 46.034 1.00 72.61 124 VAL C O 1
ATOM 2875 N N . GLU C 1 125 ? 39.759 159.451 46.944 1.00 72.87 125 GLU C N 1
ATOM 2876 C CA . GLU C 1 125 ? 41.079 159.491 46.337 1.00 73.54 125 GLU C CA 1
ATOM 2877 C C . GLU C 1 125 ? 42.094 160.239 47.201 1.00 73.62 125 GLU C C 1
ATOM 2878 O O . GLU C 1 125 ? 43.016 159.564 47.706 1.00 73.28 125 GLU C O 1
ATOM 2884 N N . THR D 1 5 ? -0.418 167.104 52.100 1.00 62.80 5 THR D N 1
ATOM 2885 C CA . THR D 1 5 ? -0.357 166.369 50.792 1.00 64.13 5 THR D CA 1
ATOM 2886 C C . THR D 1 5 ? 1.084 166.249 50.257 1.00 63.20 5 THR D C 1
ATOM 2887 O O . THR D 1 5 ? 1.962 167.034 50.628 1.00 63.46 5 THR D O 1
ATOM 2891 N N . PRO D 1 6 ? 1.341 165.276 49.362 1.00 61.93 6 PRO D N 1
ATOM 2892 C CA . PRO D 1 6 ? 2.704 165.149 48.845 1.00 60.94 6 PRO D CA 1
ATOM 2893 C C . PRO D 1 6 ? 3.061 166.271 47.874 1.00 60.49 6 PRO D C 1
ATOM 2894 O O . PRO D 1 6 ? 4.103 166.916 48.010 1.00 58.56 6 PRO D O 1
ATOM 2898 N N . PHE D 1 7 ? 2.190 166.515 46.898 1.00 59.79 7 PHE D N 1
ATOM 2899 C CA . PHE D 1 7 ? 2.465 167.567 45.928 1.00 58.46 7 PHE D CA 1
ATOM 2900 C C . PHE D 1 7 ? 2.666 168.941 46.581 1.00 57.63 7 PHE D C 1
ATOM 2901 O O . PHE D 1 7 ? 3.554 169.694 46.175 1.00 56.33 7 PHE D O 1
ATOM 2909 N N . ASP D 1 8 ? 1.859 169.269 47.588 1.00 56.32 8 ASP D N 1
ATOM 2910 C CA . ASP D 1 8 ? 2.000 170.558 48.256 1.00 55.42 8 ASP D CA 1
ATOM 2911 C C . ASP D 1 8 ? 3.419 170.719 48.758 1.00 54.28 8 ASP D C 1
ATOM 2912 O O . ASP D 1 8 ? 3.982 171.818 48.757 1.00 52.42 8 ASP D O 1
ATOM 2917 N N . ALA D 1 9 ? 3.994 169.613 49.208 1.00 52.63 9 ALA D N 1
ATOM 2918 C CA . ALA D 1 9 ? 5.360 169.631 49.711 1.00 51.06 9 ALA D CA 1
ATOM 2919 C C . ALA D 1 9 ? 6.313 169.973 48.571 1.00 49.39 9 ALA D C 1
ATOM 2920 O O . ALA D 1 9 ? 7.173 170.842 48.701 1.00 47.60 9 ALA D O 1
ATOM 2922 N N . LEU D 1 10 ? 6.144 169.272 47.456 1.00 47.71 10 LEU D N 1
ATOM 2923 C CA . LEU D 1 10 ? 6.968 169.477 46.282 1.00 47.15 10 LEU D CA 1
ATOM 2924 C C . LEU D 1 10 ? 6.816 170.905 45.790 1.00 48.65 10 LEU D C 1
ATOM 2925 O O . LEU D 1 10 ? 7.797 171.563 45.456 1.00 48.35 10 LEU D O 1
ATOM 2930 N N . TRP D 1 11 ? 5.578 171.386 45.753 1.00 49.28 11 TRP D N 1
ATOM 2931 C CA . TRP D 1 11 ? 5.299 172.748 45.307 1.00 49.43 11 TRP D CA 1
ATOM 2932 C C . TRP D 1 11 ? 6.041 173.761 46.175 1.00 51.76 11 TRP D C 1
ATOM 2933 O O . TRP D 1 11 ? 6.627 174.727 45.673 1.00 52.28 11 TRP D O 1
ATOM 2944 N N . GLN D 1 12 ? 6.016 173.548 47.485 1.00 53.68 12 GLN D N 1
ATOM 2945 C CA . GLN D 1 12 ? 6.720 174.456 48.389 1.00 54.65 12 GLN D CA 1
ATOM 2946 C C . GLN D 1 12 ? 8.215 174.311 48.164 1.00 53.88 12 GLN D C 1
ATOM 2947 O O . GLN D 1 12 ? 8.961 175.285 48.224 1.00 52.39 12 GLN D O 1
ATOM 2953 N N . ARG D 1 13 ? 8.641 173.081 47.904 1.00 54.82 13 ARG D N 1
ATOM 2954 C CA . ARG D 1 13 ? 10.046 172.803 47.656 1.00 57.03 13 ARG D CA 1
ATOM 2955 C C . ARG D 1 13 ? 10.511 173.663 46.470 1.00 56.71 13 ARG D C 1
ATOM 2956 O O . ARG D 1 13 ? 11.548 174.319 46.535 1.00 55.46 13 ARG D O 1
ATOM 2972 N N . LEU D 1 15 ? 8.858 176.369 45.091 1.00 56.53 15 LEU D N 1
ATOM 2973 C CA . LEU D 1 15 ? 8.693 177.787 45.395 1.00 56.56 15 LEU D CA 1
ATOM 2974 C C . LEU D 1 15 ? 9.947 178.283 46.130 1.00 56.88 15 LEU D C 1
ATOM 2975 O O . LEU D 1 15 ? 10.466 179.359 45.836 1.00 56.20 15 LEU D O 1
ATOM 2980 N N . ALA D 1 16 ? 10.446 177.490 47.070 1.00 56.68 16 ALA D N 1
ATOM 2981 C CA . ALA D 1 16 ? 11.637 177.880 47.811 1.00 56.99 16 ALA D CA 1
ATOM 2982 C C . ALA D 1 16 ? 12.816 178.188 46.883 1.00 57.66 16 ALA D C 1
ATOM 2983 O O . ALA D 1 16 ? 13.626 179.066 47.178 1.00 57.37 16 ALA D O 1
ATOM 2985 N N . ARG D 1 17 ? 12.929 177.460 45.773 1.00 58.42 17 ARG D N 1
ATOM 2986 C CA . ARG D 1 17 ? 14.017 177.704 44.828 1.00 58.39 17 ARG D CA 1
ATOM 2987 C C . ARG D 1 17 ? 13.809 179.027 44.095 1.00 57.63 17 ARG D C 1
ATOM 2988 O O . ARG D 1 17 ? 14.659 179.450 43.318 1.00 58.11 17 ARG D O 1
ATOM 2996 N N . GLY D 1 18 ? 12.671 179.672 44.333 1.00 56.78 18 GLY D N 1
ATOM 2997 C CA . GLY D 1 18 ? 12.405 180.943 43.686 1.00 52.94 18 GLY D CA 1
ATOM 2998 C C . GLY D 1 18 ? 11.723 180.833 42.335 1.00 51.38 18 GLY D C 1
ATOM 2999 O O . GLY D 1 18 ? 11.510 181.846 41.667 1.00 52.12 18 GLY D O 1
ATOM 3000 N N . TRP D 1 19 ? 11.383 179.612 41.927 1.00 49.01 19 TRP D N 1
ATOM 3001 C CA . TRP D 1 19 ? 10.723 179.405 40.645 1.00 47.05 19 TRP D CA 1
ATOM 3002 C C . TRP D 1 19 ? 9.326 180.034 40.663 1.00 47.50 19 TRP D C 1
ATOM 3003 O O . TRP D 1 19 ? 8.668 180.087 41.707 1.00 46.21 19 TRP D O 1
ATOM 3014 N N . THR D 1 20 ? 8.876 180.526 39.512 1.00 46.21 20 THR D N 1
ATOM 3015 C CA . THR D 1 20 ? 7.583 181.189 39.456 1.00 45.03 20 THR D CA 1
ATOM 3016 C C . THR D 1 20 ? 6.416 180.367 38.938 1.00 43.24 20 THR D C 1
ATOM 3017 O O . THR D 1 20 ? 6.505 179.713 37.913 1.00 42.09 20 THR D O 1
ATOM 3021 N N . PRO D 1 21 ? 5.297 180.378 39.673 1.00 42.64 21 PRO D N 1
ATOM 3022 C CA . PRO D 1 21 ? 4.080 179.644 39.314 1.00 42.30 21 PRO D CA 1
ATOM 3023 C C . PRO D 1 21 ? 3.511 180.213 38.019 1.00 42.05 21 PRO D C 1
ATOM 3024 O O . PRO D 1 21 ? 3.548 181.418 37.809 1.00 44.18 21 PRO D O 1
ATOM 3028 N N . VAL D 1 22 ? 2.962 179.366 37.164 1.00 41.38 22 VAL D N 1
ATOM 3029 C CA . VAL D 1 22 ? 2.416 179.839 35.903 1.00 40.12 22 VAL D CA 1
ATOM 3030 C C . VAL D 1 22 ? 1.154 179.065 35.519 1.00 40.64 22 VAL D C 1
ATOM 3031 O O . VAL D 1 22 ? 1.028 177.870 35.795 1.00 39.94 22 VAL D O 1
ATOM 3035 N N . SER D 1 23 ? 0.204 179.744 34.896 1.00 41.98 23 SER D N 1
ATOM 3036 C CA . SER D 1 23 ? -1.007 179.065 34.443 1.00 43.57 23 SER D CA 1
ATOM 3037 C C . SER D 1 23 ? -0.986 179.118 32.917 1.00 43.96 23 SER D C 1
ATOM 3038 O O . SER D 1 23 ? -0.301 179.956 32.341 1.00 44.04 23 SER D O 1
ATOM 3041 N N . GLU D 1 24 ? -1.732 178.234 32.267 1.00 44.11 24 GLU D N 1
ATOM 3042 C CA . GLU D 1 24 ? -1.757 178.214 30.818 1.00 45.22 24 GLU D CA 1
ATOM 3043 C C . GLU D 1 24 ? -2.131 179.572 30.229 1.00 45.28 24 GLU D C 1
ATOM 3044 O O . GLU D 1 24 ? -1.522 180.028 29.260 1.00 46.18 24 GLU D O 1
ATOM 3050 N N . SER D 1 25 ? -3.110 180.227 30.833 1.00 44.72 25 SER D N 1
ATOM 3051 C CA . SER D 1 25 ? -3.583 181.516 30.359 1.00 44.90 25 SER D CA 1
ATOM 3052 C C . SER D 1 25 ? -2.545 182.615 30.395 1.00 45.83 25 SER D C 1
ATOM 3053 O O . SER D 1 25 ? -2.705 183.645 29.737 1.00 47.01 25 SER D O 1
ATOM 3056 N N . ARG D 1 26 ? -1.495 182.427 31.178 1.00 46.10 26 ARG D N 1
ATOM 3057 C CA . ARG D 1 26 ? -0.476 183.457 31.285 1.00 46.14 26 ARG D CA 1
ATOM 3058 C C . ARG D 1 26 ? 0.877 183.024 30.782 1.00 46.78 26 ARG D C 1
ATOM 3059 O O . ARG D 1 26 ? 1.835 183.805 30.768 1.00 45.83 26 ARG D O 1
ATOM 3067 N N . LEU D 1 27 ? 0.961 181.774 30.358 1.00 47.90 27 LEU D N 1
ATOM 3068 C CA . LEU D 1 27 ? 2.227 181.246 29.873 1.00 47.63 27 LEU D CA 1
ATOM 3069 C C . LEU D 1 27 ? 2.877 182.137 28.813 1.00 48.28 27 LEU D C 1
ATOM 3070 O O . LEU D 1 27 ? 4.060 182.475 28.926 1.00 47.99 27 LEU D O 1
ATOM 3075 N N . ASP D 1 28 ? 2.115 182.526 27.791 1.00 49.45 28 ASP D N 1
ATOM 3076 C CA . ASP D 1 28 ? 2.668 183.386 26.732 1.00 51.09 28 ASP D CA 1
ATOM 3077 C C . ASP D 1 28 ? 3.266 184.675 27.264 1.00 50.32 28 ASP D C 1
ATOM 3078 O O . ASP D 1 28 ? 4.334 185.100 26.817 1.00 51.13 28 ASP D O 1
ATOM 3083 N N . ASP D 1 29 ? 2.570 185.306 28.202 1.00 48.52 29 ASP D N 1
ATOM 3084 C CA . ASP D 1 29 ? 3.080 186.530 28.786 1.00 48.54 29 ASP D CA 1
ATOM 3085 C C . ASP D 1 29 ? 4.378 186.246 29.524 1.00 47.14 29 ASP D C 1
ATOM 3086 O O . ASP D 1 29 ? 5.323 187.021 29.429 1.00 48.14 29 ASP D O 1
ATOM 3091 N N . TRP D 1 30 ? 4.423 185.142 30.265 1.00 45.48 30 TRP D N 1
ATOM 3092 C CA . TRP D 1 30 ? 5.632 184.789 31.004 1.00 43.56 30 TRP D CA 1
ATOM 3093 C C . TRP D 1 30 ? 6.769 184.529 30.029 1.00 44.48 30 TRP D C 1
ATOM 3094 O O . TRP D 1 30 ? 7.896 184.999 30.211 1.00 41.79 30 TRP D O 1
ATOM 3105 N N . LEU D 1 31 ? 6.449 183.762 28.995 1.00 46.91 31 LEU D N 1
ATOM 3106 C CA . LEU D 1 31 ? 7.399 183.403 27.951 1.00 49.50 31 LEU D CA 1
ATOM 3107 C C . LEU D 1 31 ? 8.043 184.635 27.294 1.00 52.32 31 LEU D C 1
ATOM 3108 O O . LEU D 1 31 ? 9.261 184.658 27.098 1.00 52.89 31 LEU D O 1
ATOM 3113 N N . THR D 1 32 ? 7.246 185.657 26.968 1.00 53.96 32 THR D N 1
ATOM 3114 C CA . THR D 1 32 ? 7.797 186.854 26.338 1.00 56.97 32 THR D CA 1
ATOM 3115 C C . THR D 1 32 ? 8.784 187.590 27.233 1.00 57.79 32 THR D C 1
ATOM 3116 O O . THR D 1 32 ? 9.650 188.308 26.736 1.00 59.13 32 THR D O 1
ATOM 3120 N N . GLN D 1 33 ? 8.668 187.428 28.547 1.00 58.09 33 GLN D N 1
ATOM 3121 C CA . GLN D 1 33 ? 9.607 188.092 29.448 1.00 58.03 33 GLN D CA 1
ATOM 3122 C C . GLN D 1 33 ? 10.653 187.093 29.940 1.00 57.63 33 GLN D C 1
ATOM 3123 O O . GLN D 1 33 ? 11.365 187.341 30.913 1.00 57.30 33 GLN D O 1
ATOM 3129 N N . ALA D 1 34 ? 10.736 185.960 29.249 1.00 57.23 34 ALA D N 1
ATOM 3130 C CA . ALA D 1 34 ? 11.695 184.919 29.585 1.00 57.92 34 ALA D CA 1
ATOM 3131 C C . ALA D 1 34 ? 12.038 184.134 28.327 1.00 58.37 34 ALA D C 1
ATOM 3132 O O . ALA D 1 34 ? 11.638 182.988 28.161 1.00 58.14 34 ALA D O 1
ATOM 3134 N N . PRO D 1 35 ? 12.786 184.756 27.412 1.00 59.71 35 PRO D N 1
ATOM 3135 C CA . PRO D 1 35 ? 13.172 184.088 26.166 1.00 59.71 35 PRO D CA 1
ATOM 3136 C C . PRO D 1 35 ? 13.838 182.730 26.419 1.00 59.34 35 PRO D C 1
ATOM 3137 O O . PRO D 1 35 ? 13.604 181.774 25.685 1.00 59.59 35 PRO D O 1
ATOM 3141 N N . ASP D 1 36 ? 14.670 182.650 27.453 1.00 57.40 36 ASP D N 1
ATOM 3142 C CA . ASP D 1 36 ? 15.327 181.395 27.767 1.00 55.78 36 ASP D CA 1
ATOM 3143 C C . ASP D 1 36 ? 14.735 180.900 29.070 1.00 53.97 36 ASP D C 1
ATOM 3144 O O . ASP D 1 36 ? 15.065 181.396 30.151 1.00 54.90 36 ASP D O 1
ATOM 3149 N N . GLY D 1 37 ? 13.839 179.928 28.964 1.00 51.17 37 GLY D N 1
ATOM 3150 C CA . GLY D 1 37 ? 13.206 179.409 30.158 1.00 47.50 37 GLY D CA 1
ATOM 3151 C C . GLY D 1 37 ? 12.819 177.949 30.095 1.00 44.36 37 GLY D C 1
ATOM 3152 O O . GLY D 1 37 ? 12.990 177.280 29.087 1.00 43.66 37 GLY D O 1
ATOM 3153 N N . VAL D 1 38 ? 12.267 177.468 31.194 1.00 42.54 38 VAL D N 1
ATOM 3154 C CA . VAL D 1 38 ? 11.865 176.090 31.296 1.00 39.68 38 VAL D CA 1
ATOM 3155 C C . VAL D 1 38 ? 10.595 176.020 32.125 1.00 38.69 38 VAL D C 1
ATOM 3156 O O . VAL D 1 38 ? 10.455 176.711 33.142 1.00 39.23 38 VAL D O 1
ATOM 3160 N N . VAL D 1 39 ? 9.657 175.201 31.666 1.00 36.22 39 VAL D N 1
ATOM 3161 C CA . VAL D 1 39 ? 8.383 175.027 32.350 1.00 35.35 39 VAL D CA 1
ATOM 3162 C C . VAL D 1 39 ? 8.266 173.587 32.822 1.00 36.10 39 VAL D C 1
ATOM 3163 O O . VAL D 1 39 ? 8.278 172.661 32.009 1.00 35.48 39 VAL D O 1
ATOM 3167 N N . LEU D 1 40 ? 8.144 173.399 34.136 1.00 36.87 40 LEU D N 1
ATOM 3168 C CA . LEU D 1 40 ? 8.037 172.061 34.720 1.00 36.18 40 LEU D CA 1
ATOM 3169 C C . LEU D 1 40 ? 6.613 171.599 34.840 1.00 35.77 40 LEU D C 1
ATOM 3170 O O . LEU D 1 40 ? 5.813 172.220 35.535 1.00 37.06 40 LEU D O 1
ATOM 3175 N N . LEU D 1 41 ? 6.302 170.505 34.158 1.00 36.20 41 LEU D N 1
ATOM 3176 C CA . LEU D 1 41 ? 4.968 169.917 34.192 1.00 37.79 41 LEU D CA 1
ATOM 3177 C C . LEU D 1 41 ? 4.998 168.701 35.126 1.00 38.38 41 LEU D C 1
ATOM 3178 O O . LEU D 1 41 ? 5.785 167.793 34.918 1.00 39.40 41 LEU D O 1
ATOM 3183 N N . SER D 1 42 ? 4.140 168.673 36.139 1.00 39.75 42 SER D N 1
ATOM 3184 C CA . SER D 1 42 ? 4.123 167.553 37.075 1.00 42.30 42 SER D CA 1
ATOM 3185 C C . SER D 1 42 ? 2.842 166.722 37.109 1.00 45.53 42 SER D C 1
ATOM 3186 O O . SER D 1 42 ? 1.794 167.130 36.598 1.00 47.65 42 SER D O 1
ATOM 3189 N N . SER D 1 43 ? 2.937 165.555 37.745 1.00 48.98 43 SER D N 1
ATOM 3190 C CA . SER D 1 43 ? 1.806 164.649 37.947 1.00 52.03 43 SER D CA 1
ATOM 3191 C C . SER D 1 43 ? 1.706 164.431 39.441 1.00 54.03 43 SER D C 1
ATOM 3192 O O . SER D 1 43 ? 2.557 164.900 40.195 1.00 55.38 43 SER D O 1
ATOM 3195 N N . ASP D 1 44 ? 0.684 163.713 39.880 1.00 56.73 44 ASP D N 1
ATOM 3196 C CA . ASP D 1 44 ? 0.545 163.470 41.309 1.00 61.04 44 ASP D CA 1
ATOM 3197 C C . ASP D 1 44 ? 1.684 162.574 41.778 1.00 61.89 44 ASP D C 1
ATOM 3198 O O . ASP D 1 44 ? 1.850 161.471 41.283 1.00 61.21 44 ASP D O 1
ATOM 3203 N N . PRO D 1 45 ? 2.489 163.048 42.735 1.00 63.86 45 PRO D N 1
ATOM 3204 C CA . PRO D 1 45 ? 3.627 162.301 43.279 1.00 67.61 45 PRO D CA 1
ATOM 3205 C C . PRO D 1 45 ? 3.232 160.954 43.872 1.00 71.35 45 PRO D C 1
ATOM 3206 O O . PRO D 1 45 ? 4.055 160.038 43.982 1.00 71.26 45 PRO D O 1
ATOM 3210 N N . LYS D 1 46 ? 1.968 160.837 44.263 1.00 75.72 46 LYS D N 1
ATOM 3211 C CA . LYS D 1 46 ? 1.478 159.594 44.832 1.00 79.86 46 LYS D CA 1
ATOM 3212 C C . LYS D 1 46 ? 1.471 158.536 43.742 1.00 82.08 46 LYS D C 1
ATOM 3213 O O . LYS D 1 46 ? 2.073 157.477 43.903 1.00 82.96 46 LYS D O 1
ATOM 3219 N N . ARG D 1 47 ? 0.815 158.832 42.623 1.00 84.43 47 ARG D N 1
ATOM 3220 C CA . ARG D 1 47 ? 0.748 157.881 41.515 1.00 87.14 47 ARG D CA 1
ATOM 3221 C C . ARG D 1 47 ? 2.157 157.479 41.075 1.00 87.59 47 ARG D C 1
ATOM 3222 O O . ARG D 1 47 ? 2.441 156.299 40.879 1.00 88.36 47 ARG D O 1
ATOM 3230 N N . THR D 1 48 ? 3.034 158.469 40.930 1.00 87.83 48 THR D N 1
ATOM 3231 C CA . THR D 1 48 ? 4.416 158.236 40.506 1.00 87.71 48 THR D CA 1
ATOM 3232 C C . THR D 1 48 ? 5.402 159.041 41.356 1.00 87.15 48 THR D C 1
ATOM 3233 O O . THR D 1 48 ? 5.641 160.219 41.098 1.00 86.67 48 THR D O 1
ATOM 3237 N N . PRO D 1 49 ? 6.002 158.403 42.374 1.00 87.13 49 PRO D N 1
ATOM 3238 C CA . PRO D 1 49 ? 6.961 159.062 43.266 1.00 86.33 49 PRO D CA 1
ATOM 3239 C C . PRO D 1 49 ? 8.239 159.531 42.582 1.00 85.33 49 PRO D C 1
ATOM 3240 O O . PRO D 1 49 ? 9.186 159.937 43.247 1.00 85.73 49 PRO D O 1
ATOM 3244 N N . GLU D 1 50 ? 8.255 159.488 41.256 1.00 84.10 50 GLU D N 1
ATOM 3245 C CA . GLU D 1 50 ? 9.416 159.916 40.487 1.00 82.66 50 GLU D CA 1
ATOM 3246 C C . GLU D 1 50 ? 9.378 161.421 40.222 1.00 80.45 50 GLU D C 1
ATOM 3247 O O . GLU D 1 50 ? 10.410 162.053 40.010 1.00 81.09 50 GLU D O 1
ATOM 3253 N N . VAL D 1 51 ? 8.173 161.981 40.226 1.00 78.11 51 VAL D N 1
ATOM 3254 C CA . VAL D 1 51 ? 7.961 163.406 39.994 1.00 74.84 51 VAL D CA 1
ATOM 3255 C C . VAL D 1 51 ? 8.685 164.275 41.019 1.00 73.26 51 VAL D C 1
ATOM 3256 O O . VAL D 1 51 ? 8.840 165.475 40.814 1.00 73.09 51 VAL D O 1
ATOM 3260 N N . SER D 1 52 ? 9.119 163.675 42.124 1.00 71.67 52 SER D N 1
ATOM 3261 C CA . SER D 1 52 ? 9.805 164.418 43.184 1.00 69.28 52 SER D CA 1
ATOM 3262 C C . SER D 1 52 ? 11.276 164.639 42.892 1.00 67.14 52 SER D C 1
ATOM 3263 O O . SER D 1 52 ? 11.872 165.606 43.357 1.00 65.50 52 SER D O 1
ATOM 3266 N N . ASP D 1 53 ? 11.855 163.733 42.119 1.00 66.21 53 ASP D N 1
ATOM 3267 C CA . ASP D 1 53 ? 13.261 163.807 41.770 1.00 65.01 53 ASP D CA 1
ATOM 3268 C C . ASP D 1 53 ? 13.506 164.734 40.602 1.00 64.14 53 ASP D C 1
ATOM 3269 O O . ASP D 1 53 ? 14.505 165.444 40.574 1.00 63.28 53 ASP D O 1
ATOM 3274 N N . ASN D 1 54 ? 12.587 164.714 39.642 1.00 64.20 54 ASN D N 1
ATOM 3275 C CA . ASN D 1 54 ? 12.692 165.534 38.442 1.00 65.11 54 ASN D CA 1
ATOM 3276 C C . ASN D 1 54 ? 13.166 166.958 38.738 1.00 65.44 54 ASN D C 1
ATOM 3277 O O . ASN D 1 54 ? 14.143 167.416 38.164 1.00 65.64 54 ASN D O 1
ATOM 3282 N N . PRO D 1 55 ? 12.479 167.675 39.636 1.00 65.61 55 PRO D N 1
ATOM 3283 C CA . PRO D 1 55 ? 12.837 169.046 40.003 1.00 66.97 55 PRO D CA 1
ATOM 3284 C C . PRO D 1 55 ? 14.317 169.246 40.316 1.00 69.10 55 PRO D C 1
ATOM 3285 O O . PRO D 1 55 ? 14.990 170.059 39.686 1.00 70.09 55 PRO D O 1
ATOM 3289 N N . VAL D 1 56 ? 14.821 168.503 41.295 1.00 70.49 56 VAL D N 1
ATOM 3290 C CA . VAL D 1 56 ? 16.213 168.619 41.704 1.00 71.46 56 VAL D CA 1
ATOM 3291 C C . VAL D 1 56 ? 17.160 168.560 40.522 1.00 73.22 56 VAL D C 1
ATOM 3292 O O . VAL D 1 56 ? 18.070 169.379 40.408 1.00 72.69 56 VAL D O 1
ATOM 3304 N N . ILE D 1 58 ? 16.620 169.004 37.076 1.00 76.12 58 ILE D N 1
ATOM 3305 C CA . ILE D 1 58 ? 16.476 170.158 36.208 1.00 73.61 58 ILE D CA 1
ATOM 3306 C C . ILE D 1 58 ? 17.243 171.341 36.761 1.00 72.80 58 ILE D C 1
ATOM 3307 O O . ILE D 1 58 ? 17.871 172.080 36.012 1.00 72.82 58 ILE D O 1
ATOM 3312 N N . GLY D 1 59 ? 17.196 171.517 38.074 1.00 72.02 59 GLY D N 1
ATOM 3313 C CA . GLY D 1 59 ? 17.912 172.621 38.673 1.00 71.11 59 GLY D CA 1
ATOM 3314 C C . GLY D 1 59 ? 19.375 172.555 38.294 1.00 70.86 59 GLY D C 1
ATOM 3315 O O . GLY D 1 59 ? 19.954 173.549 37.869 1.00 71.72 59 GLY D O 1
ATOM 3316 N N . GLU D 1 60 ? 19.965 171.374 38.428 1.00 70.45 60 GLU D N 1
ATOM 3317 C CA . GLU D 1 60 ? 21.371 171.183 38.117 1.00 70.86 60 GLU D CA 1
ATOM 3318 C C . GLU D 1 60 ? 21.633 171.289 36.626 1.00 71.06 60 GLU D C 1
ATOM 3319 O O . GLU D 1 60 ? 22.497 172.045 36.178 1.00 71.07 60 GLU D O 1
ATOM 3325 N N . LEU D 1 61 ? 20.882 170.517 35.858 1.00 70.94 61 LEU D N 1
ATOM 3326 C CA . LEU D 1 61 ? 21.013 170.522 34.413 1.00 70.73 61 LEU D CA 1
ATOM 3327 C C . LEU D 1 61 ? 21.100 171.945 33.859 1.00 71.14 61 LEU D C 1
ATOM 3328 O O . LEU D 1 61 ? 21.812 172.194 32.894 1.00 71.12 61 LEU D O 1
ATOM 3333 N N . LEU D 1 62 ? 20.383 172.880 34.473 1.00 71.84 62 LEU D N 1
ATOM 3334 C CA . LEU D 1 62 ? 20.383 174.254 33.991 1.00 73.18 62 LEU D CA 1
ATOM 3335 C C . LEU D 1 62 ? 21.721 174.982 33.999 1.00 75.12 62 LEU D C 1
ATOM 3336 O O . LEU D 1 62 ? 22.091 175.614 33.006 1.00 75.70 62 LEU D O 1
ATOM 3341 N N . HIS D 1 63 ? 22.448 174.916 35.109 1.00 76.51 63 HIS D N 1
ATOM 3342 C CA . HIS D 1 63 ? 23.725 175.611 35.164 1.00 77.61 63 HIS D CA 1
ATOM 3343 C C . HIS D 1 63 ? 24.744 174.945 34.238 1.00 76.92 63 HIS D C 1
ATOM 3344 O O . HIS D 1 63 ? 25.897 175.358 34.172 1.00 77.34 63 HIS D O 1
ATOM 3351 N N . GLU D 1 64 ? 24.312 173.910 33.526 1.00 75.80 64 GLU D N 1
ATOM 3352 C CA . GLU D 1 64 ? 25.187 173.220 32.590 1.00 75.22 64 GLU D CA 1
ATOM 3353 C C . GLU D 1 64 ? 25.180 173.947 31.260 1.00 74.58 64 GLU D C 1
ATOM 3354 O O . GLU D 1 64 ? 25.899 173.573 30.339 1.00 75.00 64 GLU D O 1
ATOM 3360 N N . PHE D 1 65 ? 24.347 174.975 31.157 1.00 73.19 65 PHE D N 1
ATOM 3361 C CA . PHE D 1 65 ? 24.258 175.765 29.939 1.00 71.73 65 PHE D CA 1
ATOM 3362 C C . PHE D 1 65 ? 24.210 177.243 30.296 1.00 71.32 65 PHE D C 1
ATOM 3363 O O . PHE D 1 65 ? 23.210 177.908 30.057 1.00 71.29 65 PHE D O 1
ATOM 3371 N N . PRO D 1 66 ? 25.304 177.778 30.868 1.00 70.76 66 PRO D N 1
ATOM 3372 C CA . PRO D 1 66 ? 25.413 179.188 31.274 1.00 70.17 66 PRO D CA 1
ATOM 3373 C C . PRO D 1 66 ? 25.157 180.167 30.132 1.00 69.02 66 PRO D C 1
ATOM 3374 O O . PRO D 1 66 ? 24.793 181.322 30.357 1.00 68.43 66 PRO D O 1
ATOM 3378 N N . ASP D 1 67 ? 25.347 179.687 28.908 1.00 68.02 67 ASP D N 1
ATOM 3379 C CA . ASP D 1 67 ? 25.156 180.493 27.704 1.00 67.03 67 ASP D CA 1
ATOM 3380 C C . ASP D 1 67 ? 23.758 181.092 27.642 1.00 65.23 67 ASP D C 1
ATOM 3381 O O . ASP D 1 67 ? 23.503 181.987 26.844 1.00 65.75 67 ASP D O 1
ATOM 3386 N N . TYR D 1 68 ? 22.851 180.587 28.473 1.00 63.11 68 TYR D N 1
ATOM 3387 C CA . TYR D 1 68 ? 21.479 181.072 28.462 1.00 60.35 68 TYR D CA 1
ATOM 3388 C C . TYR D 1 68 ? 21.065 181.740 29.751 1.00 59.39 68 TYR D C 1
ATOM 3389 O O . TYR D 1 68 ? 21.615 181.475 30.819 1.00 58.90 68 TYR D O 1
ATOM 3398 N N . THR D 1 69 ? 20.063 182.602 29.636 1.00 58.96 69 THR D N 1
ATOM 3399 C CA . THR D 1 69 ? 19.526 183.331 30.777 1.00 58.53 69 THR D CA 1
ATOM 3400 C C . THR D 1 69 ? 18.289 182.590 31.307 1.00 56.90 69 THR D C 1
ATOM 3401 O O . THR D 1 69 ? 17.184 183.128 31.352 1.00 56.35 69 THR D O 1
ATOM 3405 N N . TRP D 1 70 ? 18.505 181.344 31.717 1.00 55.16 70 TRP D N 1
ATOM 3406 C CA . TRP D 1 70 ? 17.443 180.488 32.213 1.00 53.10 70 TRP D CA 1
ATOM 3407 C C . TRP D 1 70 ? 16.532 181.055 33.299 1.00 52.44 70 TRP D C 1
ATOM 3408 O O . TRP D 1 70 ? 16.983 181.671 34.258 1.00 52.37 70 TRP D O 1
ATOM 3419 N N . GLN D 1 71 ? 15.240 180.808 33.131 1.00 51.19 71 GLN D N 1
ATOM 3420 C CA . GLN D 1 71 ? 14.230 181.228 34.074 1.00 49.76 71 GLN D CA 1
ATOM 3421 C C . GLN D 1 71 ? 13.320 179.995 34.212 1.00 48.95 71 GLN D C 1
ATOM 3422 O O . GLN D 1 71 ? 12.969 179.364 33.208 1.00 49.85 71 GLN D O 1
ATOM 3428 N N . VAL D 1 72 ? 12.950 179.639 35.439 1.00 46.68 72 VAL D N 1
ATOM 3429 C CA . VAL D 1 72 ? 12.131 178.447 35.665 1.00 43.34 72 VAL D CA 1
ATOM 3430 C C . VAL D 1 72 ? 10.689 178.730 36.041 1.00 41.19 72 VAL D C 1
ATOM 3431 O O . VAL D 1 72 ? 10.401 179.590 36.878 1.00 40.07 72 VAL D O 1
ATOM 3435 N N . ALA D 1 73 ? 9.782 177.990 35.419 1.00 40.43 73 ALA D N 1
ATOM 3436 C CA . ALA D 1 73 ? 8.358 178.156 35.691 1.00 39.98 73 ALA D CA 1
ATOM 3437 C C . ALA D 1 73 ? 7.803 176.816 36.117 1.00 39.52 73 ALA D C 1
ATOM 3438 O O . ALA D 1 73 ? 8.257 175.770 35.645 1.00 40.80 73 ALA D O 1
ATOM 3440 N N . ILE D 1 74 ? 6.824 176.841 37.011 1.00 38.76 74 ILE D N 1
ATOM 3441 C CA . ILE D 1 74 ? 6.222 175.601 37.488 1.00 37.69 74 ILE D CA 1
ATOM 3442 C C . ILE D 1 74 ? 4.719 175.661 37.423 1.00 36.71 74 ILE D C 1
ATOM 3443 O O . ILE D 1 74 ? 4.122 176.669 37.741 1.00 37.04 74 ILE D O 1
ATOM 3448 N N . ALA D 1 75 ? 4.111 174.570 37.007 1.00 36.20 75 ALA D N 1
ATOM 3449 C CA . ALA D 1 75 ? 2.672 174.520 36.900 1.00 36.00 75 ALA D CA 1
ATOM 3450 C C . ALA D 1 75 ? 2.151 173.479 37.876 1.00 36.07 75 ALA D C 1
ATOM 3451 O O . ALA D 1 75 ? 2.784 172.425 38.075 1.00 34.19 75 ALA D O 1
ATOM 3453 N N . ASP D 1 76 ? 1.004 173.773 38.490 1.00 35.16 76 ASP D N 1
ATOM 3454 C CA . ASP D 1 76 ? 0.396 172.822 39.421 1.00 35.51 76 ASP D CA 1
ATOM 3455 C C . ASP D 1 76 ? -0.217 171.687 38.614 1.00 37.00 76 ASP D C 1
ATOM 3456 O O . ASP D 1 76 ? -0.086 171.634 37.386 1.00 37.05 76 ASP D O 1
ATOM 3461 N N . LEU D 1 77 ? -0.885 170.770 39.287 1.00 37.82 77 LEU D N 1
ATOM 3462 C CA . LEU D 1 77 ? -1.465 169.631 38.587 1.00 37.54 77 LEU D CA 1
ATOM 3463 C C . LEU D 1 77 ? -2.449 169.963 37.486 1.00 38.94 77 LEU D C 1
ATOM 3464 O O . LEU D 1 77 ? -2.397 169.381 36.413 1.00 38.94 77 LEU D O 1
ATOM 3469 N N . GLU D 1 78 ? -3.362 170.886 37.746 1.00 41.90 78 GLU D N 1
ATOM 3470 C CA . GLU D 1 78 ? -4.357 171.239 36.733 1.00 42.85 78 GLU D CA 1
ATOM 3471 C C . GLU D 1 78 ? -3.705 171.977 35.553 1.00 42.38 78 GLU D C 1
ATOM 3472 O O . GLU D 1 78 ? -3.944 171.664 34.383 1.00 41.49 78 GLU D O 1
ATOM 3478 N N . GLN D 1 79 ? -2.873 172.959 35.869 1.00 41.49 79 GLN D N 1
ATOM 3479 C CA . GLN D 1 79 ? -2.222 173.718 34.826 1.00 40.95 79 GLN D CA 1
ATOM 3480 C C . GLN D 1 79 ? -1.228 172.886 34.033 1.00 40.32 79 GLN D C 1
ATOM 3481 O O . GLN D 1 79 ? -1.036 173.121 32.847 1.00 40.76 79 GLN D O 1
ATOM 3487 N N . SER D 1 80 ? -0.602 171.905 34.667 1.00 39.61 80 SER D N 1
ATOM 3488 C CA . SER D 1 80 ? 0.343 171.070 33.939 1.00 40.35 80 SER D CA 1
ATOM 3489 C C . SER D 1 80 ? -0.383 170.309 32.840 1.00 41.98 80 SER D C 1
ATOM 3490 O O . SER D 1 80 ? 0.154 170.106 31.756 1.00 40.35 80 SER D O 1
ATOM 3493 N N . GLU D 1 81 ? -1.608 169.879 33.116 1.00 45.31 81 GLU D N 1
ATOM 3494 C CA . GLU D 1 81 ? -2.379 169.168 32.103 1.00 46.63 81 GLU D CA 1
ATOM 3495 C C . GLU D 1 81 ? -2.768 170.138 30.997 1.00 44.58 81 GLU D C 1
ATOM 3496 O O . GLU D 1 81 ? -2.768 169.785 29.826 1.00 43.85 81 GLU D O 1
ATOM 3502 N N . ALA D 1 82 ? -3.091 171.365 31.370 1.00 43.31 82 ALA D N 1
ATOM 3503 C CA . ALA D 1 82 ? -3.479 172.353 30.379 1.00 43.84 82 ALA D CA 1
ATOM 3504 C C . ALA D 1 82 ? -2.312 172.648 29.443 1.00 42.32 82 ALA D C 1
ATOM 3505 O O . ALA D 1 82 ? -2.410 172.499 28.228 1.00 40.72 82 ALA D O 1
ATOM 3507 N N . ILE D 1 83 ? -1.216 173.105 30.024 1.00 41.45 83 ILE D N 1
ATOM 3508 C CA . ILE D 1 83 ? -0.026 173.425 29.254 1.00 41.81 83 ILE D CA 1
ATOM 3509 C C . ILE D 1 83 ? 0.441 172.207 28.453 1.00 44.22 83 ILE D C 1
ATOM 3510 O O . ILE D 1 83 ? 0.796 172.324 27.283 1.00 46.22 83 ILE D O 1
ATOM 3515 N N . GLY D 1 84 ? 0.437 171.039 29.085 1.00 45.01 84 GLY D N 1
ATOM 3516 C CA . GLY D 1 84 ? 0.871 169.843 28.396 1.00 45.14 84 GLY D CA 1
ATOM 3517 C C . GLY D 1 84 ? 0.026 169.579 27.159 1.00 45.26 84 GLY D C 1
ATOM 3518 O O . GLY D 1 84 ? 0.553 169.344 26.073 1.00 43.27 84 GLY D O 1
ATOM 3519 N N . ASP D 1 85 ? -1.293 169.608 27.321 1.00 46.39 85 ASP D N 1
ATOM 3520 C CA . ASP D 1 85 ? -2.197 169.381 26.206 1.00 46.76 85 ASP D CA 1
ATOM 3521 C C . ASP D 1 85 ? -1.885 170.325 25.054 1.00 45.86 85 ASP D C 1
ATOM 3522 O O . ASP D 1 85 ? -1.944 169.944 23.889 1.00 46.58 85 ASP D O 1
ATOM 3527 N N . ARG D 1 86 ? -1.548 171.561 25.378 1.00 45.50 86 ARG D N 1
ATOM 3528 C CA . ARG D 1 86 ? -1.235 172.534 24.358 1.00 44.43 86 ARG D CA 1
ATOM 3529 C C . ARG D 1 86 ? 0.076 172.234 23.635 1.00 44.42 86 ARG D C 1
ATOM 3530 O O . ARG D 1 86 ? 0.251 172.640 22.495 1.00 43.88 86 ARG D O 1
ATOM 3538 N N . PHE D 1 87 ? 0.995 171.525 24.283 1.00 44.87 87 PHE D N 1
ATOM 3539 C CA . PHE D 1 87 ? 2.269 171.215 23.651 1.00 43.65 87 PHE D CA 1
ATOM 3540 C C . PHE D 1 87 ? 2.448 169.757 23.265 1.00 43.06 87 PHE D C 1
ATOM 3541 O O . PHE D 1 87 ? 3.499 169.371 22.764 1.00 43.98 87 PHE D O 1
ATOM 3549 N N . GLY D 1 88 ? 1.420 168.956 23.495 1.00 43.62 88 GLY D N 1
ATOM 3550 C CA . GLY D 1 88 ? 1.511 167.553 23.158 1.00 46.55 88 GLY D CA 1
ATOM 3551 C C . GLY D 1 88 ? 2.311 166.729 24.150 1.00 46.71 88 GLY D C 1
ATOM 3552 O O . GLY D 1 88 ? 2.694 165.602 23.848 1.00 48.79 88 GLY D O 1
ATOM 3553 N N . ALA D 1 89 ? 2.581 167.266 25.330 1.00 45.46 89 ALA D N 1
ATOM 3554 C CA . ALA D 1 89 ? 3.321 166.488 26.307 1.00 45.67 89 ALA D CA 1
ATOM 3555 C C . ALA D 1 89 ? 2.392 165.569 27.080 1.00 45.93 89 ALA D C 1
ATOM 3556 O O . ALA D 1 89 ? 1.685 166.003 27.989 1.00 46.31 89 ALA D O 1
ATOM 3558 N N . PHE D 1 90 ? 2.386 164.292 26.723 1.00 47.36 90 PHE D N 1
ATOM 3559 C CA . PHE D 1 90 ? 1.525 163.337 27.421 1.00 48.08 90 PHE D CA 1
ATOM 3560 C C . PHE D 1 90 ? 2.336 162.320 28.198 1.00 47.66 90 PHE D C 1
ATOM 3561 O O . PHE D 1 90 ? 1.893 161.198 28.418 1.00 49.21 90 PHE D O 1
ATOM 3569 N N . ARG D 1 91 ? 3.517 162.733 28.633 1.00 47.17 91 ARG D N 1
ATOM 3570 C CA . ARG D 1 91 ? 4.405 161.853 29.376 1.00 47.85 91 ARG D CA 1
ATOM 3571 C C . ARG D 1 91 ? 5.045 162.653 30.500 1.00 46.40 91 ARG D C 1
ATOM 3572 O O . ARG D 1 91 ? 6.073 163.300 30.316 1.00 47.33 91 ARG D O 1
ATOM 3580 N N . PHE D 1 92 ? 4.416 162.616 31.668 1.00 44.43 92 PHE D N 1
ATOM 3581 C CA . PHE D 1 92 ? 4.910 163.350 32.828 1.00 43.10 92 PHE D CA 1
ATOM 3582 C C . PHE D 1 92 ? 5.741 162.465 33.738 1.00 43.00 92 PHE D C 1
ATOM 3583 O O . PHE D 1 92 ? 5.541 161.254 33.766 1.00 41.46 92 PHE D O 1
ATOM 3591 N N . PRO D 1 93 ? 6.694 163.058 34.488 1.00 43.98 93 PRO D N 1
ATOM 3592 C CA . PRO D 1 93 ? 7.042 164.486 34.536 1.00 44.61 93 PRO D CA 1
ATOM 3593 C C . PRO D 1 93 ? 7.623 164.905 33.198 1.00 44.63 93 PRO D C 1
ATOM 3594 O O . PRO D 1 93 ? 8.284 164.114 32.531 1.00 45.04 93 PRO D O 1
ATOM 3598 N N . ALA D 1 94 ? 7.375 166.150 32.819 1.00 43.96 94 ALA D N 1
ATOM 3599 C CA . ALA D 1 94 ? 7.875 166.683 31.570 1.00 43.76 94 ALA D CA 1
ATOM 3600 C C . ALA D 1 94 ? 8.452 168.083 31.819 1.00 43.09 94 ALA D C 1
ATOM 3601 O O . ALA D 1 94 ? 8.126 168.744 32.806 1.00 41.77 94 ALA D O 1
ATOM 3603 N N . THR D 1 95 ? 9.316 168.522 30.920 1.00 41.86 95 THR D N 1
ATOM 3604 C CA . THR D 1 95 ? 9.931 169.823 31.046 1.00 41.28 95 THR D CA 1
ATOM 3605 C C . THR D 1 95 ? 9.992 170.469 29.679 1.00 42.20 95 THR D C 1
ATOM 3606 O O . THR D 1 95 ? 10.686 169.979 28.794 1.00 43.12 95 THR D O 1
ATOM 3610 N N . LEU D 1 96 ? 9.262 171.562 29.499 1.00 41.89 96 LEU D N 1
ATOM 3611 C CA . LEU D 1 96 ? 9.257 172.258 28.228 1.00 41.39 96 LEU D CA 1
ATOM 3612 C C . LEU D 1 96 ? 10.465 173.163 28.191 1.00 42.43 96 LEU D C 1
ATOM 3613 O O . LEU D 1 96 ? 10.750 173.862 29.167 1.00 42.88 96 LEU D O 1
ATOM 3618 N N . VAL D 1 97 ? 11.189 173.160 27.076 1.00 44.71 97 VAL D N 1
ATOM 3619 C CA . VAL D 1 97 ? 12.377 174.018 26.964 1.00 46.09 97 VAL D CA 1
ATOM 3620 C C . VAL D 1 97 ? 12.185 175.144 25.942 1.00 47.98 97 VAL D C 1
ATOM 3621 O O . VAL D 1 97 ? 11.723 174.922 24.827 1.00 49.69 97 VAL D O 1
ATOM 3625 N N . PHE D 1 98 ? 12.539 176.355 26.336 1.00 49.90 98 PHE D N 1
ATOM 3626 C CA . PHE D 1 98 ? 12.420 177.497 25.455 1.00 51.53 98 PHE D CA 1
ATOM 3627 C C . PHE D 1 98 ? 13.743 178.236 25.398 1.00 54.16 98 PHE D C 1
ATOM 3628 O O . PHE D 1 98 ? 14.367 178.511 26.430 1.00 55.31 98 PHE D O 1
ATOM 3636 N N . THR D 1 99 ? 14.184 178.544 24.184 1.00 56.95 99 THR D N 1
ATOM 3637 C CA . THR D 1 99 ? 15.425 179.284 23.975 1.00 58.32 99 THR D CA 1
ATOM 3638 C C . THR D 1 99 ? 15.126 180.441 23.031 1.00 59.46 99 THR D C 1
ATOM 3639 O O . THR D 1 99 ? 14.494 180.260 21.987 1.00 59.59 99 THR D O 1
ATOM 3643 N N . GLY D 1 100 ? 15.594 181.628 23.390 1.00 60.65 100 GLY D N 1
ATOM 3644 C CA . GLY D 1 100 ? 15.351 182.781 22.543 1.00 61.99 100 GLY D CA 1
ATOM 3645 C C . GLY D 1 100 ? 13.875 182.912 22.186 1.00 62.99 100 GLY D C 1
ATOM 3646 O O . GLY D 1 100 ? 13.525 183.148 21.027 1.00 63.79 100 GLY D O 1
ATOM 3647 N N . GLY D 1 101 ? 13.004 182.747 23.178 1.00 63.36 101 GLY D N 1
ATOM 3648 C CA . GLY D 1 101 ? 11.575 182.856 22.939 1.00 64.32 101 GLY D CA 1
ATOM 3649 C C . GLY D 1 101 ? 11.006 181.782 22.029 1.00 65.24 101 GLY D C 1
ATOM 3650 O O . GLY D 1 101 ? 9.853 181.856 21.593 1.00 64.92 101 GLY D O 1
ATOM 3651 N N . ASN D 1 102 ? 11.815 180.768 21.747 1.00 66.19 102 ASN D N 1
ATOM 3652 C CA . ASN D 1 102 ? 11.400 179.672 20.872 1.00 66.96 102 ASN D CA 1
ATOM 3653 C C . ASN D 1 102 ? 11.312 178.325 21.578 1.00 65.94 102 ASN D C 1
ATOM 3654 O O . ASN D 1 102 ? 12.223 177.928 22.312 1.00 66.79 102 ASN D O 1
ATOM 3659 N N . TYR D 1 103 ? 10.214 177.617 21.341 1.00 63.57 103 TYR D N 1
ATOM 3660 C CA . TYR D 1 103 ? 10.016 176.305 21.939 1.00 61.21 103 TYR D CA 1
ATOM 3661 C C . TYR D 1 103 ? 10.951 175.303 21.259 1.00 60.74 103 TYR D C 1
ATOM 3662 O O . TYR D 1 103 ? 10.839 175.077 20.061 1.00 60.82 103 TYR D O 1
ATOM 3671 N N . ARG D 1 104 ? 11.861 174.695 22.016 1.00 60.22 104 ARG D N 1
ATOM 3672 C CA . ARG D 1 104 ? 12.804 173.740 21.439 1.00 59.22 104 ARG D CA 1
ATOM 3673 C C . ARG D 1 104 ? 12.381 172.287 21.569 1.00 57.69 104 ARG D C 1
ATOM 3674 O O . ARG D 1 104 ? 12.793 171.443 20.775 1.00 58.67 104 ARG D O 1
ATOM 3682 N N . GLY D 1 105 ? 11.573 171.984 22.574 1.00 55.14 105 GLY D N 1
ATOM 3683 C CA . GLY D 1 105 ? 11.149 170.612 22.754 1.00 52.27 105 GLY D CA 1
ATOM 3684 C C . GLY D 1 105 ? 10.806 170.305 24.191 1.00 50.91 105 GLY D C 1
ATOM 3685 O O . GLY D 1 105 ? 10.695 171.207 25.021 1.00 52.43 105 GLY D O 1
ATOM 3686 N N . VAL D 1 106 ? 10.644 169.026 24.496 1.00 47.44 106 VAL D N 1
ATOM 3687 C CA . VAL D 1 106 ? 10.290 168.633 25.844 1.00 46.05 106 VAL D CA 1
ATOM 3688 C C . VAL D 1 106 ? 11.112 167.453 26.372 1.00 47.62 106 VAL D C 1
ATOM 3689 O O . VAL D 1 106 ? 11.291 166.446 25.696 1.00 47.98 106 VAL D O 1
ATOM 3693 N N . LEU D 1 107 ? 11.617 167.584 27.589 1.00 47.87 107 LEU D N 1
ATOM 3694 C CA . LEU D 1 107 ? 12.362 166.504 28.199 1.00 48.91 107 LEU D CA 1
ATOM 3695 C C . LEU D 1 107 ? 11.336 165.685 28.969 1.00 50.44 107 LEU D C 1
ATOM 3696 O O . LEU D 1 107 ? 10.747 166.177 29.929 1.00 50.01 107 LEU D O 1
ATOM 3701 N N . ASN D 1 108 ? 11.096 164.453 28.545 1.00 54.65 108 ASN D N 1
ATOM 3702 C CA . ASN D 1 108 ? 10.137 163.599 29.242 1.00 58.70 108 ASN D CA 1
ATOM 3703 C C . ASN D 1 108 ? 10.820 162.311 29.630 1.00 61.41 108 ASN D C 1
ATOM 3704 O O . ASN D 1 108 ? 11.798 161.910 29.004 1.00 61.41 108 ASN D O 1
ATOM 3709 N N . GLY D 1 109 ? 10.286 161.648 30.650 1.00 65.01 109 GLY D N 1
ATOM 3710 C CA . GLY D 1 109 ? 10.875 160.400 31.100 1.00 68.73 109 GLY D CA 1
ATOM 3711 C C . GLY D 1 109 ? 11.984 160.658 32.102 1.00 71.70 109 GLY D C 1
ATOM 3712 O O . GLY D 1 109 ? 12.196 161.797 32.522 1.00 71.63 109 GLY D O 1
ATOM 3713 N N . ILE D 1 110 ? 12.684 159.596 32.488 1.00 74.01 110 ILE D N 1
ATOM 3714 C CA . ILE D 1 110 ? 13.783 159.693 33.443 1.00 76.55 110 ILE D CA 1
ATOM 3715 C C . ILE D 1 110 ? 15.014 158.981 32.880 1.00 77.03 110 ILE D C 1
ATOM 3716 O O . ILE D 1 110 ? 14.955 157.804 32.520 1.00 75.89 110 ILE D O 1
ATOM 3721 N N . HIS D 1 111 ? 16.125 159.704 32.797 1.00 77.44 111 HIS D N 1
ATOM 3722 C CA . HIS D 1 111 ? 17.348 159.128 32.267 1.00 79.26 111 HIS D CA 1
ATOM 3723 C C . HIS D 1 111 ? 18.511 159.489 33.170 1.00 80.79 111 HIS D C 1
ATOM 3724 O O . HIS D 1 111 ? 18.420 160.424 33.962 1.00 81.06 111 HIS D O 1
ATOM 3731 N N . PRO D 1 112 ? 19.624 158.739 33.068 1.00 82.43 112 PRO D N 1
ATOM 3732 C CA . PRO D 1 112 ? 20.814 159.000 33.886 1.00 83.51 112 PRO D CA 1
ATOM 3733 C C . PRO D 1 112 ? 21.225 160.444 33.642 1.00 83.96 112 PRO D C 1
ATOM 3734 O O . PRO D 1 112 ? 20.921 161.004 32.590 1.00 84.22 112 PRO D O 1
ATOM 3738 N N . TRP D 1 113 ? 21.914 161.045 34.601 1.00 84.51 113 TRP D N 1
ATOM 3739 C CA . TRP D 1 113 ? 22.329 162.428 34.445 1.00 84.62 113 TRP D CA 1
ATOM 3740 C C . TRP D 1 113 ? 23.077 162.664 33.126 1.00 84.50 113 TRP D C 1
ATOM 3741 O O . TRP D 1 113 ? 22.832 163.645 32.430 1.00 85.12 113 TRP D O 1
ATOM 3752 N N . ALA D 1 114 ? 23.984 161.763 32.776 1.00 84.55 114 ALA D N 1
ATOM 3753 C CA . ALA D 1 114 ? 24.753 161.907 31.547 1.00 84.12 114 ALA D CA 1
ATOM 3754 C C . ALA D 1 114 ? 23.844 161.866 30.322 1.00 83.96 114 ALA D C 1
ATOM 3755 O O . ALA D 1 114 ? 24.118 162.507 29.311 1.00 83.63 114 ALA D O 1
ATOM 3757 N N . GLU D 1 115 ? 22.767 161.096 30.433 1.00 83.97 115 GLU D N 1
ATOM 3758 C CA . GLU D 1 115 ? 21.790 160.914 29.365 1.00 84.49 115 GLU D CA 1
ATOM 3759 C C . GLU D 1 115 ? 20.842 162.114 29.284 1.00 83.63 115 GLU D C 1
ATOM 3760 O O . GLU D 1 115 ? 20.082 162.266 28.329 1.00 84.10 115 GLU D O 1
ATOM 3766 N N . LEU D 1 116 ? 20.893 162.966 30.297 1.00 81.70 116 LEU D N 1
ATOM 3767 C CA . LEU D 1 116 ? 20.033 164.130 30.346 1.00 79.78 116 LEU D CA 1
ATOM 3768 C C . LEU D 1 116 ? 20.709 165.307 29.663 1.00 79.67 116 LEU D C 1
ATOM 3769 O O . LEU D 1 116 ? 20.132 165.938 28.782 1.00 79.79 116 LEU D O 1
ATOM 3774 N N . ILE D 1 117 ? 21.941 165.594 30.073 1.00 79.18 117 ILE D N 1
ATOM 3775 C CA . ILE D 1 117 ? 22.698 166.707 29.516 1.00 78.67 117 ILE D CA 1
ATOM 3776 C C . ILE D 1 117 ? 22.806 166.653 27.998 1.00 77.56 117 ILE D C 1
ATOM 3777 O O . ILE D 1 117 ? 22.673 167.673 27.325 1.00 78.70 117 ILE D O 1
ATOM 3782 N N . ASN D 1 118 ? 23.046 165.471 27.450 1.00 76.24 118 ASN D N 1
ATOM 3783 C CA . ASN D 1 118 ? 23.153 165.343 26.002 1.00 75.52 118 ASN D CA 1
ATOM 3784 C C . ASN D 1 118 ? 21.780 165.540 25.353 1.00 74.11 118 ASN D C 1
ATOM 3785 O O . ASN D 1 118 ? 21.683 166.078 24.255 1.00 74.41 118 ASN D O 1
ATOM 3790 N N . LEU D 1 119 ? 20.722 165.100 26.028 1.00 72.09 119 LEU D N 1
ATOM 3791 C CA . LEU D 1 119 ? 19.369 165.264 25.506 1.00 69.93 119 LEU D CA 1
ATOM 3792 C C . LEU D 1 119 ? 19.019 166.743 25.405 1.00 70.49 119 LEU D C 1
ATOM 3793 O O . LEU D 1 119 ? 18.295 167.158 24.505 1.00 69.80 119 LEU D O 1
ATOM 3806 N N . ARG D 1 121 ? 21.241 169.216 24.991 1.00 76.49 121 ARG D N 1
ATOM 3807 C CA . ARG D 1 121 ? 22.052 169.782 23.925 1.00 78.41 121 ARG D CA 1
ATOM 3808 C C . ARG D 1 121 ? 21.331 169.589 22.592 1.00 78.43 121 ARG D C 1
ATOM 3809 O O . ARG D 1 121 ? 21.412 170.434 21.703 1.00 78.88 121 ARG D O 1
ATOM 3817 N N . GLY D 1 122 ? 20.608 168.480 22.473 1.00 78.09 122 GLY D N 1
ATOM 3818 C CA . GLY D 1 122 ? 19.893 168.196 21.248 1.00 77.51 122 GLY D CA 1
ATOM 3819 C C . GLY D 1 122 ? 18.667 169.067 21.109 1.00 77.44 122 GLY D C 1
ATOM 3820 O O . GLY D 1 122 ? 17.954 168.992 20.109 1.00 78.05 122 GLY D O 1
ATOM 3821 N N . LEU D 1 123 ? 18.415 169.894 22.117 1.00 77.27 123 LEU D N 1
ATOM 3822 C CA . LEU D 1 123 ? 17.261 170.787 22.096 1.00 77.08 123 LEU D CA 1
ATOM 3823 C C . LEU D 1 123 ? 17.706 172.228 21.935 1.00 77.71 123 LEU D C 1
ATOM 3824 O O . LEU D 1 123 ? 17.117 172.990 21.173 1.00 77.30 123 LEU D O 1
ATOM 3829 N N . VAL D 1 124 ? 18.751 172.593 22.661 1.00 79.00 124 VAL D N 1
ATOM 3830 C CA . VAL D 1 124 ? 19.258 173.949 22.603 1.00 81.97 124 VAL D CA 1
ATOM 3831 C C . VAL D 1 124 ? 20.386 174.085 21.593 1.00 83.75 124 VAL D C 1
ATOM 3832 O O . VAL D 1 124 ? 21.012 175.144 21.493 1.00 83.77 124 VAL D O 1
ATOM 3836 N N . GLU D 1 125 ? 20.682 172.995 20.890 1.00 85.42 125 GLU D N 1
ATOM 3837 C CA . GLU D 1 125 ? 21.741 173.003 19.882 1.00 86.61 125 GLU D CA 1
ATOM 3838 C C . GLU D 1 125 ? 21.956 171.648 19.202 1.00 87.49 125 GLU D C 1
ATOM 3839 O O . GLU D 1 125 ? 20.944 170.999 18.838 1.00 88.28 125 GLU D O 1
ATOM 3845 N N . THR E 1 5 ? 20.425 149.227 25.273 1.00 59.46 5 THR E N 1
ATOM 3846 C CA . THR E 1 5 ? 19.443 148.114 25.431 1.00 60.84 5 THR E CA 1
ATOM 3847 C C . THR E 1 5 ? 18.562 147.887 24.177 1.00 61.11 5 THR E C 1
ATOM 3848 O O . THR E 1 5 ? 18.504 148.737 23.274 1.00 62.12 5 THR E O 1
ATOM 3852 N N . PRO E 1 6 ? 17.859 146.737 24.112 1.00 59.97 6 PRO E N 1
ATOM 3853 C CA . PRO E 1 6 ? 17.003 146.430 22.968 1.00 59.19 6 PRO E CA 1
ATOM 3854 C C . PRO E 1 6 ? 15.768 147.316 22.910 1.00 58.15 6 PRO E C 1
ATOM 3855 O O . PRO E 1 6 ? 15.460 147.890 21.867 1.00 59.04 6 PRO E O 1
ATOM 3859 N N . PHE E 1 7 ? 15.066 147.444 24.029 1.00 57.06 7 PHE E N 1
ATOM 3860 C CA . PHE E 1 7 ? 13.870 148.269 24.042 1.00 56.81 7 PHE E CA 1
ATOM 3861 C C . PHE E 1 7 ? 14.160 149.707 23.635 1.00 55.72 7 PHE E C 1
ATOM 3862 O O . PHE E 1 7 ? 13.385 150.298 22.892 1.00 56.79 7 PHE E O 1
ATOM 3870 N N . ASP E 1 8 ? 15.268 150.268 24.104 1.00 56.33 8 ASP E N 1
ATOM 3871 C CA . ASP E 1 8 ? 15.611 151.639 23.742 1.00 58.30 8 ASP E CA 1
ATOM 3872 C C . ASP E 1 8 ? 15.644 151.778 22.234 1.00 57.91 8 ASP E C 1
ATOM 3873 O O . ASP E 1 8 ? 15.257 152.808 21.674 1.00 58.26 8 ASP E O 1
ATOM 3878 N N . ALA E 1 9 ? 16.125 150.738 21.572 1.00 57.53 9 ALA E N 1
ATOM 3879 C CA . ALA E 1 9 ? 16.206 150.757 20.125 1.00 57.06 9 ALA E CA 1
ATOM 3880 C C . ALA E 1 9 ? 14.799 150.825 19.558 1.00 56.39 9 ALA E C 1
ATOM 3881 O O . ALA E 1 9 ? 14.518 151.653 18.693 1.00 58.19 9 ALA E O 1
ATOM 3883 N N . LEU E 1 10 ? 13.927 149.952 20.059 1.00 54.21 10 LEU E N 1
ATOM 3884 C CA . LEU E 1 10 ? 12.540 149.896 19.623 1.00 52.86 10 LEU E CA 1
ATOM 3885 C C . LEU E 1 10 ? 11.859 151.230 19.892 1.00 51.93 10 LEU E C 1
ATOM 3886 O O . LEU E 1 10 ? 11.157 151.770 19.040 1.00 52.62 10 LEU E O 1
ATOM 3891 N N . TRP E 1 11 ? 12.088 151.768 21.080 1.00 50.56 11 TRP E N 1
ATOM 3892 C CA . TRP E 1 11 ? 11.492 153.038 21.454 1.00 51.33 11 TRP E CA 1
ATOM 3893 C C . TRP E 1 11 ? 11.885 154.140 20.479 1.00 53.43 11 TRP E C 1
ATOM 3894 O O . TRP E 1 11 ? 11.054 154.964 20.070 1.00 53.48 11 TRP E O 1
ATOM 3905 N N . GLN E 1 12 ? 13.157 154.166 20.103 1.00 55.81 12 GLN E N 1
ATOM 3906 C CA . GLN E 1 12 ? 13.622 155.176 19.156 1.00 58.43 12 GLN E CA 1
ATOM 3907 C C . GLN E 1 12 ? 13.013 154.889 17.801 1.00 57.78 12 GLN E C 1
ATOM 3908 O O . GLN E 1 12 ? 12.688 155.809 17.055 1.00 57.62 12 GLN E O 1
ATOM 3914 N N . ARG E 1 13 ? 12.871 153.605 17.494 1.00 57.85 13 ARG E N 1
ATOM 3915 C CA . ARG E 1 13 ? 12.280 153.180 16.233 1.00 59.74 13 ARG E CA 1
ATOM 3916 C C . ARG E 1 13 ? 10.871 153.761 16.116 1.00 59.39 13 ARG E C 1
ATOM 3917 O O . ARG E 1 13 ? 10.496 154.306 15.075 1.00 60.38 13 ARG E O 1
ATOM 3933 N N . LEU E 1 15 ? 9.543 156.312 18.073 1.00 51.89 15 LEU E N 1
ATOM 3934 C CA . LEU E 1 15 ? 9.598 157.766 18.120 1.00 50.89 15 LEU E CA 1
ATOM 3935 C C . LEU E 1 15 ? 9.816 158.307 16.700 1.00 50.63 15 LEU E C 1
ATOM 3936 O O . LEU E 1 15 ? 9.188 159.284 16.294 1.00 50.53 15 LEU E O 1
ATOM 3941 N N . ALA E 1 16 ? 10.692 157.653 15.940 1.00 51.79 16 ALA E N 1
ATOM 3942 C CA . ALA E 1 16 ? 10.986 158.082 14.574 1.00 51.41 16 ALA E CA 1
ATOM 3943 C C . ALA E 1 16 ? 9.729 158.135 13.720 1.00 51.46 16 ALA E C 1
ATOM 3944 O O . ALA E 1 16 ? 9.612 158.996 12.850 1.00 51.91 16 ALA E O 1
ATOM 3946 N N . ARG E 1 17 ? 8.797 157.214 13.956 1.00 52.12 17 ARG E N 1
ATOM 3947 C CA . ARG E 1 17 ? 7.550 157.204 13.200 1.00 52.16 17 ARG E CA 1
ATOM 3948 C C . ARG E 1 17 ? 6.664 158.390 13.576 1.00 51.12 17 ARG E C 1
ATOM 3949 O O . ARG E 1 17 ? 5.631 158.605 12.952 1.00 51.69 17 ARG E O 1
ATOM 3957 N N . GLY E 1 18 ? 7.073 159.145 14.594 1.00 49.02 18 GLY E N 1
ATOM 3958 C CA . GLY E 1 18 ? 6.307 160.294 15.022 1.00 46.70 18 GLY E CA 1
ATOM 3959 C C . GLY E 1 18 ? 5.259 159.991 16.073 1.00 45.50 18 GLY E C 1
ATOM 3960 O O . GLY E 1 18 ? 4.498 160.874 16.461 1.00 46.68 18 GLY E O 1
ATOM 3961 N N . TRP E 1 19 ? 5.205 158.751 16.537 1.00 44.66 19 TRP E N 1
ATOM 3962 C CA . TRP E 1 19 ? 4.241 158.370 17.555 1.00 46.04 19 TRP E CA 1
ATOM 3963 C C . TRP E 1 19 ? 4.546 159.083 18.870 1.00 46.08 19 TRP E C 1
ATOM 3964 O O . TRP E 1 19 ? 5.704 159.364 19.187 1.00 46.87 19 TRP E O 1
ATOM 3975 N N . THR E 1 20 ? 3.503 159.385 19.632 1.00 44.55 20 THR E N 1
ATOM 3976 C CA . THR E 1 20 ? 3.701 160.109 20.866 1.00 44.18 20 THR E CA 1
ATOM 3977 C C . THR E 1 20 ? 3.711 159.277 22.146 1.00 43.81 20 THR E C 1
ATOM 3978 O O . THR E 1 20 ? 2.862 158.405 22.361 1.00 43.82 20 THR E O 1
ATOM 3982 N N . PRO E 1 21 ? 4.709 159.524 23.007 1.00 42.97 21 PRO E N 1
ATOM 3983 C CA . PRO E 1 21 ? 4.861 158.822 24.283 1.00 41.90 21 PRO E CA 1
ATOM 3984 C C . PRO E 1 21 ? 3.700 159.181 25.201 1.00 39.92 21 PRO E C 1
ATOM 3985 O O . PRO E 1 21 ? 3.254 160.323 25.221 1.00 36.91 21 PRO E O 1
ATOM 3989 N N . VAL E 1 22 ? 3.232 158.220 25.979 1.00 39.54 22 VAL E N 1
ATOM 3990 C CA . VAL E 1 22 ? 2.124 158.493 26.884 1.00 41.29 22 VAL E CA 1
ATOM 3991 C C . VAL E 1 22 ? 2.271 157.756 28.223 1.00 40.39 22 VAL E C 1
ATOM 3992 O O . VAL E 1 22 ? 2.777 156.640 28.265 1.00 40.98 22 VAL E O 1
ATOM 3996 N N . SER E 1 23 ? 1.841 158.378 29.313 1.00 38.70 23 SER E N 1
ATOM 3997 C CA . SER E 1 23 ? 1.905 157.725 30.609 1.00 39.05 23 SER E CA 1
ATOM 3998 C C . SER E 1 23 ? 0.459 157.512 31.044 1.00 40.12 23 SER E C 1
ATOM 3999 O O . SER E 1 23 ? -0.438 158.196 30.553 1.00 40.24 23 SER E O 1
ATOM 4002 N N . GLU E 1 24 ? 0.224 156.577 31.957 1.00 41.08 24 GLU E N 1
ATOM 4003 C CA . GLU E 1 24 ? -1.125 156.304 32.405 1.00 42.62 24 GLU E CA 1
ATOM 4004 C C . GLU E 1 24 ? -1.820 157.549 32.897 1.00 43.81 24 GLU E C 1
ATOM 4005 O O . GLU E 1 24 ? -2.979 157.773 32.580 1.00 44.74 24 GLU E O 1
ATOM 4011 N N . SER E 1 25 ? -1.107 158.365 33.666 1.00 45.53 25 SER E N 1
ATOM 4012 C CA . SER E 1 25 ? -1.673 159.588 34.248 1.00 44.50 25 SER E CA 1
ATOM 4013 C C . SER E 1 25 ? -2.150 160.616 33.231 1.00 43.70 25 SER E C 1
ATOM 4014 O O . SER E 1 25 ? -2.922 161.512 33.564 1.00 43.78 25 SER E O 1
ATOM 4017 N N . ARG E 1 26 ? -1.681 160.512 31.996 1.00 43.01 26 ARG E N 1
ATOM 4018 C CA . ARG E 1 26 ? -2.070 161.477 30.978 1.00 41.95 26 ARG E CA 1
ATOM 4019 C C . ARG E 1 26 ? -2.842 160.856 29.842 1.00 41.77 26 ARG E C 1
ATOM 4020 O O . ARG E 1 26 ? -3.237 161.548 28.916 1.00 39.85 26 ARG E O 1
ATOM 4028 N N . LEU E 1 27 ? -3.038 159.546 29.905 1.00 43.25 27 LEU E N 1
ATOM 4029 C CA . LEU E 1 27 ? -3.751 158.842 28.845 1.00 44.26 27 LEU E CA 1
ATOM 4030 C C . LEU E 1 27 ? -5.115 159.460 28.517 1.00 44.83 27 LEU E C 1
ATOM 4031 O O . LEU E 1 27 ? -5.419 159.694 27.351 1.00 44.97 27 LEU E O 1
ATOM 4036 N N . ASP E 1 28 ? -5.928 159.733 29.536 1.00 46.10 28 ASP E N 1
ATOM 4037 C CA . ASP E 1 28 ? -7.246 160.330 29.314 1.00 46.48 28 ASP E CA 1
ATOM 4038 C C . ASP E 1 28 ? -7.164 161.637 28.565 1.00 46.24 28 ASP E C 1
ATOM 4039 O O . ASP E 1 28 ? -7.948 161.883 27.655 1.00 45.23 28 ASP E O 1
ATOM 4044 N N . ASP E 1 29 ? -6.214 162.478 28.954 1.00 47.34 29 ASP E N 1
ATOM 4045 C CA . ASP E 1 29 ? -6.036 163.758 28.288 1.00 47.11 29 ASP E CA 1
ATOM 4046 C C . ASP E 1 29 ? -5.665 163.516 26.833 1.00 44.66 29 ASP E C 1
ATOM 4047 O O . ASP E 1 29 ? -6.173 164.188 25.945 1.00 44.43 29 ASP E O 1
ATOM 4052 N N . TRP E 1 30 ? -4.773 162.561 26.589 1.00 42.19 30 TRP E N 1
ATOM 4053 C CA . TRP E 1 30 ? -4.354 162.274 25.224 1.00 40.36 30 TRP E CA 1
ATOM 4054 C C . TRP E 1 30 ? -5.552 161.763 24.433 1.00 41.99 30 TRP E C 1
ATOM 4055 O O . TRP E 1 30 ? -5.819 162.194 23.300 1.00 40.00 30 TRP E O 1
ATOM 4066 N N . LEU E 1 31 ? -6.268 160.831 25.050 1.00 42.86 31 LEU E N 1
ATOM 4067 C CA . LEU E 1 31 ? -7.449 160.236 24.453 1.00 43.46 31 LEU E CA 1
ATOM 4068 C C . LEU E 1 31 ? -8.482 161.295 24.025 1.00 44.67 31 LEU E C 1
ATOM 4069 O O . LEU E 1 31 ? -9.007 161.215 22.913 1.00 44.35 31 LEU E O 1
ATOM 4074 N N . THR E 1 32 ? -8.759 162.286 24.877 1.00 44.32 32 THR E N 1
ATOM 4075 C CA . THR E 1 32 ? -9.744 163.308 24.525 1.00 45.09 32 THR E CA 1
ATOM 4076 C C . THR E 1 32 ? -9.339 164.121 23.302 1.00 44.70 32 THR E C 1
ATOM 4077 O O . THR E 1 32 ? -10.191 164.672 22.622 1.00 44.70 32 THR E O 1
ATOM 4081 N N . GLN E 1 33 ? -8.048 164.200 23.009 1.00 44.84 33 GLN E N 1
ATOM 4082 C CA . GLN E 1 33 ? -7.613 164.962 21.845 1.00 43.02 33 GLN E CA 1
ATOM 4083 C C . GLN E 1 33 ? -7.259 163.992 20.707 1.00 44.27 33 GLN E C 1
ATOM 4084 O O . GLN E 1 33 ? -6.590 164.351 19.741 1.00 43.26 33 GLN E O 1
ATOM 4090 N N . ALA E 1 34 ? -7.712 162.751 20.844 1.00 45.58 34 ALA E N 1
ATOM 4091 C CA . ALA E 1 34 ? -7.471 161.721 19.843 1.00 49.00 34 ALA E CA 1
ATOM 4092 C C . ALA E 1 34 ? -8.595 160.691 19.909 1.00 51.87 34 ALA E C 1
ATOM 4093 O O . ALA E 1 34 ? -8.399 159.560 20.355 1.00 52.83 34 ALA E O 1
ATOM 4095 N N . PRO E 1 35 ? -9.796 161.075 19.458 1.00 53.19 35 PRO E N 1
ATOM 4096 C CA . PRO E 1 35 ? -10.948 160.171 19.473 1.00 52.80 35 PRO E CA 1
ATOM 4097 C C . PRO E 1 35 ? -10.646 158.845 18.777 1.00 52.79 35 PRO E C 1
ATOM 4098 O O . PRO E 1 35 ? -11.102 157.788 19.214 1.00 53.22 35 PRO E O 1
ATOM 4102 N N . ASP E 1 36 ? -9.885 158.900 17.690 1.00 51.86 36 ASP E N 1
ATOM 4103 C CA . ASP E 1 36 ? -9.533 157.682 16.973 1.00 51.94 36 ASP E CA 1
ATOM 4104 C C . ASP E 1 36 ? -8.037 157.476 17.155 1.00 50.66 36 ASP E C 1
ATOM 4105 O O . ASP E 1 36 ? -7.202 158.140 16.524 1.00 50.86 36 ASP E O 1
ATOM 4110 N N . GLY E 1 37 ? -7.707 156.557 18.048 1.00 48.16 37 GLY E N 1
ATOM 4111 C CA . GLY E 1 37 ? -6.316 156.310 18.321 1.00 46.27 37 GLY E CA 1
ATOM 4112 C C . GLY E 1 37 ? -5.986 154.898 18.731 1.00 44.75 37 GLY E C 1
ATOM 4113 O O . GLY E 1 37 ? -6.858 154.052 18.884 1.00 45.06 37 GLY E O 1
ATOM 4114 N N . VAL E 1 38 ? -4.700 154.658 18.925 1.00 44.10 38 VAL E N 1
ATOM 4115 C CA . VAL E 1 38 ? -4.216 153.353 19.306 1.00 42.82 38 VAL E CA 1
ATOM 4116 C C . VAL E 1 38 ? -3.060 153.533 20.274 1.00 41.54 38 VAL E C 1
ATOM 4117 O O . VAL E 1 38 ? -2.215 154.423 20.104 1.00 41.17 38 VAL E O 1
ATOM 4121 N N . VAL E 1 39 ? -3.048 152.702 21.308 1.00 40.98 39 VAL E N 1
ATOM 4122 C CA . VAL E 1 39 ? -2.001 152.749 22.321 1.00 40.74 39 VAL E CA 1
ATOM 4123 C C . VAL E 1 39 ? -1.249 151.439 22.311 1.00 39.96 39 VAL E C 1
ATOM 4124 O O . VAL E 1 39 ? -1.837 150.383 22.539 1.00 40.14 39 VAL E O 1
ATOM 4128 N N . LEU E 1 40 ? 0.050 151.505 22.031 1.00 40.66 40 LEU E N 1
ATOM 4129 C CA . LEU E 1 40 ? 0.884 150.296 21.994 1.00 41.73 40 LEU E CA 1
ATOM 4130 C C . LEU E 1 40 ? 1.493 149.954 23.351 1.00 41.75 40 LEU E C 1
ATOM 4131 O O . LEU E 1 40 ? 2.237 150.738 23.928 1.00 41.39 40 LEU E O 1
ATOM 4136 N N . LEU E 1 41 ? 1.165 148.772 23.844 1.00 42.76 41 LEU E N 1
ATOM 4137 C CA . LEU E 1 41 ? 1.684 148.286 25.106 1.00 44.24 41 LEU E CA 1
ATOM 4138 C C . LEU E 1 41 ? 2.780 147.265 24.793 1.00 45.69 41 LEU E C 1
ATOM 4139 O O . LEU E 1 41 ? 2.531 146.294 24.078 1.00 43.52 41 LEU E O 1
ATOM 4144 N N . SER E 1 42 ? 3.985 147.479 25.326 1.00 47.30 42 SER E N 1
ATOM 4145 C CA . SER E 1 42 ? 5.102 146.567 25.076 1.00 49.52 42 SER E CA 1
ATOM 4146 C C . SER E 1 42 ? 5.681 145.864 26.294 1.00 52.76 42 SER E C 1
ATOM 4147 O O . SER E 1 42 ? 5.448 146.263 27.441 1.00 54.52 42 SER E O 1
ATOM 4150 N N . SER E 1 43 ? 6.460 144.815 26.026 1.00 57.25 43 SER E N 1
ATOM 4151 C CA . SER E 1 43 ? 7.156 144.034 27.061 1.00 59.26 43 SER E CA 1
ATOM 4152 C C . SER E 1 43 ? 8.626 144.108 26.706 1.00 61.25 43 SER E C 1
ATOM 4153 O O . SER E 1 43 ? 8.999 144.663 25.668 1.00 59.67 43 SER E O 1
ATOM 4156 N N . ASP E 1 44 ? 9.468 143.547 27.560 1.00 63.99 44 ASP E N 1
ATOM 4157 C CA . ASP E 1 44 ? 10.894 143.579 27.287 1.00 67.09 44 ASP E CA 1
ATOM 4158 C C . ASP E 1 44 ? 11.182 142.688 26.079 1.00 68.34 44 ASP E C 1
ATOM 4159 O O . ASP E 1 44 ? 10.882 141.494 26.094 1.00 67.19 44 ASP E O 1
ATOM 4164 N N . PRO E 1 45 ? 11.754 143.269 25.007 1.00 70.25 45 PRO E N 1
ATOM 4165 C CA . PRO E 1 45 ? 12.090 142.552 23.771 1.00 72.32 45 PRO E CA 1
ATOM 4166 C C . PRO E 1 45 ? 13.008 141.360 23.998 1.00 74.44 45 PRO E C 1
ATOM 4167 O O . PRO E 1 45 ? 13.034 140.419 23.205 1.00 73.48 45 PRO E O 1
ATOM 4171 N N . LYS E 1 46 ? 13.770 141.412 25.081 1.00 77.79 46 LYS E N 1
ATOM 4172 C CA . LYS E 1 46 ? 14.675 140.327 25.408 1.00 80.63 46 LYS E CA 1
ATOM 4173 C C . LYS E 1 46 ? 13.854 139.097 25.758 1.00 81.71 46 LYS E C 1
ATOM 4174 O O . LYS E 1 46 ? 14.041 138.045 25.162 1.00 82.61 46 LYS E O 1
ATOM 4180 N N . ARG E 1 47 ? 12.937 139.234 26.713 1.00 82.54 47 ARG E N 1
ATOM 4181 C CA . ARG E 1 47 ? 12.096 138.111 27.115 1.00 84.19 47 ARG E CA 1
ATOM 4182 C C . ARG E 1 47 ? 11.331 137.538 25.914 1.00 84.21 47 ARG E C 1
ATOM 4183 O O . ARG E 1 47 ? 11.240 136.321 25.740 1.00 85.09 47 ARG E O 1
ATOM 4191 N N . THR E 1 48 ? 10.779 138.422 25.092 1.00 83.94 48 THR E N 1
ATOM 4192 C CA . THR E 1 48 ? 10.024 138.013 23.913 1.00 83.90 48 THR E CA 1
ATOM 4193 C C . THR E 1 48 ? 10.383 138.884 22.709 1.00 83.80 48 THR E C 1
ATOM 4194 O O . THR E 1 48 ? 9.853 139.982 22.545 1.00 84.24 48 THR E O 1
ATOM 4198 N N . PRO E 1 49 ? 11.281 138.393 21.841 1.00 83.57 49 PRO E N 1
ATOM 4199 C CA . PRO E 1 49 ? 11.710 139.138 20.652 1.00 83.23 49 PRO E CA 1
ATOM 4200 C C . PRO E 1 49 ? 10.607 139.385 19.631 1.00 82.49 49 PRO E C 1
ATOM 4201 O O . PRO E 1 49 ? 10.876 139.828 18.516 1.00 83.82 49 PRO E O 1
ATOM 4205 N N . GLU E 1 50 ? 9.369 139.108 20.017 1.00 81.27 50 GLU E N 1
ATOM 4206 C CA . GLU E 1 50 ? 8.232 139.302 19.130 1.00 80.66 50 GLU E CA 1
ATOM 4207 C C . GLU E 1 50 ? 7.708 140.731 19.219 1.00 78.53 50 GLU E C 1
ATOM 4208 O O . GLU E 1 50 ? 7.106 141.248 18.274 1.00 79.80 50 GLU E O 1
ATOM 4214 N N . VAL E 1 51 ? 7.945 141.360 20.365 1.00 75.10 51 VAL E N 1
ATOM 4215 C CA . VAL E 1 51 ? 7.520 142.731 20.612 1.00 72.30 51 VAL E CA 1
ATOM 4216 C C . VAL E 1 51 ? 8.110 143.712 19.589 1.00 70.72 51 VAL E C 1
ATOM 4217 O O . VAL E 1 51 ? 7.630 144.834 19.456 1.00 72.42 51 VAL E O 1
ATOM 4221 N N . SER E 1 52 ? 9.144 143.291 18.866 1.00 67.70 52 SER E N 1
ATOM 4222 C CA . SER E 1 52 ? 9.791 144.148 17.883 1.00 65.06 52 SER E CA 1
ATOM 4223 C C . SER E 1 52 ? 9.040 144.209 16.567 1.00 64.79 52 SER E C 1
ATOM 4224 O O . SER E 1 52 ? 9.115 145.198 15.841 1.00 65.10 52 SER E O 1
ATOM 4227 N N . ASP E 1 53 ? 8.319 143.142 16.259 1.00 64.96 53 ASP E N 1
ATOM 4228 C CA . ASP E 1 53 ? 7.563 143.065 15.022 1.00 66.07 53 ASP E CA 1
ATOM 4229 C C . ASP E 1 53 ? 6.220 143.751 15.112 1.00 67.22 53 ASP E C 1
ATOM 4230 O O . ASP E 1 53 ? 5.769 144.382 14.155 1.00 67.70 53 ASP E O 1
ATOM 4235 N N . ASN E 1 54 ? 5.589 143.627 16.273 1.00 67.95 54 ASN E N 1
ATOM 4236 C CA . ASN E 1 54 ? 4.283 144.220 16.511 1.00 69.94 54 ASN E CA 1
ATOM 4237 C C . ASN E 1 54 ? 4.147 145.637 15.955 1.00 70.92 54 ASN E C 1
ATOM 4238 O O . ASN E 1 54 ? 3.228 145.927 15.201 1.00 70.67 54 ASN E O 1
ATOM 4243 N N . PRO E 1 55 ? 5.061 146.540 16.331 1.00 72.67 55 PRO E N 1
ATOM 4244 C CA . PRO E 1 55 ? 5.038 147.930 15.865 1.00 74.46 55 PRO E CA 1
ATOM 4245 C C . PRO E 1 55 ? 4.863 148.081 14.361 1.00 76.14 55 PRO E C 1
ATOM 4246 O O . PRO E 1 55 ? 3.927 148.722 13.900 1.00 77.55 55 PRO E O 1
ATOM 4250 N N . VAL E 1 56 ? 5.775 147.487 13.603 1.00 77.53 56 VAL E N 1
ATOM 4251 C CA . VAL E 1 56 ? 5.733 147.578 12.152 1.00 79.48 56 VAL E CA 1
ATOM 4252 C C . VAL E 1 56 ? 4.357 147.234 11.591 1.00 81.79 56 VAL E C 1
ATOM 4253 O O . VAL E 1 56 ? 3.827 147.936 10.730 1.00 81.44 56 VAL E O 1
ATOM 4265 N N . ILE E 1 58 ? 1.221 147.103 13.140 1.00 86.64 58 ILE E N 1
ATOM 4266 C CA . ILE E 1 58 ? 0.243 148.118 13.522 1.00 84.12 58 ILE E CA 1
ATOM 4267 C C . ILE E 1 58 ? 0.300 149.336 12.606 1.00 81.96 58 ILE E C 1
ATOM 4268 O O . ILE E 1 58 ? -0.729 149.902 12.225 1.00 81.69 58 ILE E O 1
ATOM 4273 N N . GLY E 1 59 ? 1.507 149.733 12.242 1.00 79.52 59 GLY E N 1
ATOM 4274 C CA . GLY E 1 59 ? 1.638 150.875 11.367 1.00 77.66 59 GLY E CA 1
ATOM 4275 C C . GLY E 1 59 ? 0.865 150.656 10.086 1.00 76.15 59 GLY E C 1
ATOM 4276 O O . GLY E 1 59 ? 0.122 151.532 9.628 1.00 74.93 59 GLY E O 1
ATOM 4277 N N . GLU E 1 60 ? 1.031 149.470 9.512 1.00 74.88 60 GLU E N 1
ATOM 4278 C CA . GLU E 1 60 ? 0.360 149.124 8.260 1.00 73.09 60 GLU E CA 1
ATOM 4279 C C . GLU E 1 60 ? -1.140 148.944 8.450 1.00 69.84 60 GLU E C 1
ATOM 4280 O O . GLU E 1 60 ? -1.939 149.550 7.746 1.00 67.23 60 GLU E O 1
ATOM 4286 N N . LEU E 1 61 ? -1.499 148.104 9.410 1.00 67.19 61 LEU E N 1
ATOM 4287 C CA . LEU E 1 61 ? -2.882 147.825 9.714 1.00 65.12 61 LEU E CA 1
ATOM 4288 C C . LEU E 1 61 ? -3.692 149.108 9.776 1.00 66.50 61 LEU E C 1
ATOM 4289 O O . LEU E 1 61 ? -4.857 149.137 9.384 1.00 66.42 61 LEU E O 1
ATOM 4294 N N . LEU E 1 62 ? -3.079 150.181 10.256 1.00 67.69 62 LEU E N 1
ATOM 4295 C CA . LEU E 1 62 ? -3.802 151.440 10.383 1.00 70.15 62 LEU E CA 1
ATOM 4296 C C . LEU E 1 62 ? -4.324 152.052 9.096 1.00 72.33 62 LEU E C 1
ATOM 4297 O O . LEU E 1 62 ? -5.492 152.439 9.019 1.00 73.00 62 LEU E O 1
ATOM 4302 N N . HIS E 1 63 ? -3.476 152.159 8.080 1.00 74.72 63 HIS E N 1
ATOM 4303 C CA . HIS E 1 63 ? -3.936 152.764 6.832 1.00 76.13 63 HIS E CA 1
ATOM 4304 C C . HIS E 1 63 ? -4.982 151.884 6.145 1.00 75.58 63 HIS E C 1
ATOM 4305 O O . HIS E 1 63 ? -5.466 152.209 5.065 1.00 74.33 63 HIS E O 1
ATOM 4312 N N . GLU E 1 64 ? -5.319 150.761 6.775 1.00 75.43 64 GLU E N 1
ATOM 4313 C CA . GLU E 1 64 ? -6.321 149.854 6.230 1.00 74.46 64 GLU E CA 1
ATOM 4314 C C . GLU E 1 64 ? -7.702 150.326 6.622 1.00 72.77 64 GLU E C 1
ATOM 4315 O O . GLU E 1 64 ? -8.692 149.740 6.218 1.00 72.67 64 GLU E O 1
ATOM 4321 N N . PHE E 1 65 ? -7.764 151.372 7.437 1.00 70.94 65 PHE E N 1
ATOM 4322 C CA . PHE E 1 65 ? -9.044 151.919 7.869 1.00 68.93 65 PHE E CA 1
ATOM 4323 C C . PHE E 1 65 ? -8.977 153.438 7.795 1.00 69.60 65 PHE E C 1
ATOM 4324 O O . PHE E 1 65 ? -9.038 154.121 8.817 1.00 69.36 65 PHE E O 1
ATOM 4332 N N . PRO E 1 66 ? -8.853 153.987 6.574 1.00 70.10 66 PRO E N 1
ATOM 4333 C CA . PRO E 1 66 ? -8.768 155.436 6.336 1.00 70.13 66 PRO E CA 1
ATOM 4334 C C . PRO E 1 66 ? -9.947 156.214 6.904 1.00 69.89 66 PRO E C 1
ATOM 4335 O O . PRO E 1 66 ? -9.843 157.413 7.164 1.00 70.10 66 PRO E O 1
ATOM 4339 N N . ASP E 1 67 ? -11.065 155.519 7.088 1.00 69.46 67 ASP E N 1
ATOM 4340 C CA . ASP E 1 67 ? -12.294 156.111 7.616 1.00 68.89 67 ASP E CA 1
ATOM 4341 C C . ASP E 1 67 ? -12.059 156.781 8.964 1.00 67.67 67 ASP E C 1
ATOM 4342 O O . ASP E 1 67 ? -12.914 157.515 9.443 1.00 68.15 67 ASP E O 1
ATOM 4347 N N . TYR E 1 68 ? -10.914 156.509 9.586 1.00 66.23 68 TYR E N 1
ATOM 4348 C CA . TYR E 1 68 ? -10.617 157.082 10.895 1.00 64.12 68 TYR E CA 1
ATOM 4349 C C . TYR E 1 68 ? -9.406 157.998 10.894 1.00 63.65 68 TYR E C 1
ATOM 4350 O O . TYR E 1 68 ? -8.505 157.887 10.055 1.00 63.04 68 TYR E O 1
ATOM 4359 N N . THR E 1 69 ? -9.390 158.899 11.863 1.00 62.97 69 THR E N 1
ATOM 4360 C CA . THR E 1 69 ? -8.306 159.856 12.024 1.00 61.77 69 THR E CA 1
ATOM 4361 C C . THR E 1 69 ? -7.325 159.309 13.067 1.00 58.99 69 THR E C 1
ATOM 4362 O O . THR E 1 69 ? -7.081 159.925 14.109 1.00 58.23 69 THR E O 1
ATOM 4366 N N . TRP E 1 70 ? -6.769 158.138 12.766 1.00 57.13 70 TRP E N 1
ATOM 4367 C CA . TRP E 1 70 ? -5.836 157.460 13.657 1.00 54.02 70 TRP E CA 1
ATOM 4368 C C . TRP E 1 70 ? -4.665 158.278 14.192 1.00 53.25 70 TRP E C 1
ATOM 4369 O O . TRP E 1 70 ? -4.016 159.051 13.482 1.00 50.95 70 TRP E O 1
ATOM 4380 N N . GLN E 1 71 ? -4.407 158.072 15.472 1.00 53.21 71 GLN E N 1
ATOM 4381 C CA . GLN E 1 71 ? -3.305 158.718 16.150 1.00 55.23 71 GLN E CA 1
ATOM 4382 C C . GLN E 1 71 ? -2.666 157.605 16.994 1.00 54.66 71 GLN E C 1
ATOM 4383 O O . GLN E 1 71 ? -3.380 156.847 17.650 1.00 56.77 71 GLN E O 1
ATOM 4389 N N . VAL E 1 72 ? -1.335 157.497 16.976 1.00 52.57 72 VAL E N 1
ATOM 4390 C CA . VAL E 1 72 ? -0.639 156.433 17.705 1.00 48.13 72 VAL E CA 1
ATOM 4391 C C . VAL E 1 72 ? 0.079 156.881 18.963 1.00 44.89 72 VAL E C 1
ATOM 4392 O O . VAL E 1 72 ? 0.808 157.877 18.960 1.00 42.49 72 VAL E O 1
ATOM 4396 N N . ALA E 1 73 ? -0.118 156.118 20.034 1.00 42.21 73 ALA E N 1
ATOM 4397 C CA . ALA E 1 73 ? 0.524 156.420 21.305 1.00 39.79 73 ALA E CA 1
ATOM 4398 C C . ALA E 1 73 ? 1.348 155.224 21.712 1.00 38.05 73 ALA E C 1
ATOM 4399 O O . ALA E 1 73 ? 0.970 154.093 21.424 1.00 38.41 73 ALA E O 1
ATOM 4401 N N . ILE E 1 74 ? 2.474 155.470 22.376 1.00 35.77 74 ILE E N 1
ATOM 4402 C CA . ILE E 1 74 ? 3.328 154.383 22.837 1.00 33.57 74 ILE E CA 1
ATOM 4403 C C . ILE E 1 74 ? 3.674 154.546 24.298 1.00 31.99 74 ILE E C 1
ATOM 4404 O O . ILE E 1 74 ? 3.925 155.648 24.765 1.00 32.13 74 ILE E O 1
ATOM 4409 N N . ALA E 1 75 ? 3.669 153.437 25.016 1.00 31.48 75 ALA E N 1
ATOM 4410 C CA . ALA E 1 75 ? 3.993 153.444 26.423 1.00 32.18 75 ALA E CA 1
ATOM 4411 C C . ALA E 1 75 ? 5.265 152.633 26.660 1.00 33.94 75 ALA E C 1
ATOM 4412 O O . ALA E 1 75 ? 5.460 151.565 26.055 1.00 32.02 75 ALA E O 1
ATOM 4414 N N . ASP E 1 76 ? 6.126 153.136 27.547 1.00 35.93 76 ASP E N 1
ATOM 4415 C CA . ASP E 1 76 ? 7.366 152.431 27.877 1.00 37.15 76 ASP E CA 1
ATOM 4416 C C . ASP E 1 76 ? 6.997 151.232 28.732 1.00 37.93 76 ASP E C 1
ATOM 4417 O O . ASP E 1 76 ? 5.824 150.997 29.009 1.00 37.98 76 ASP E O 1
ATOM 4422 N N . LEU E 1 77 ? 7.991 150.472 29.153 1.00 38.49 77 LEU E N 1
ATOM 4423 C CA . LEU E 1 77 ? 7.729 149.279 29.935 1.00 38.58 77 LEU E CA 1
ATOM 4424 C C . LEU E 1 77 ? 6.903 149.485 31.194 1.00 40.47 77 LEU E C 1
ATOM 4425 O O . LEU E 1 77 ? 5.956 148.742 31.446 1.00 41.34 77 LEU E O 1
ATOM 4430 N N . GLU E 1 78 ? 7.233 150.498 31.980 1.00 42.04 78 GLU E N 1
ATOM 4431 C CA . GLU E 1 78 ? 6.508 150.726 33.220 1.00 43.31 78 GLU E CA 1
ATOM 4432 C C . GLU E 1 78 ? 5.090 151.168 32.950 1.00 42.90 78 GLU E C 1
ATOM 4433 O O . GLU E 1 78 ? 4.141 150.661 33.547 1.00 40.59 78 GLU E O 1
ATOM 4439 N N . GLN E 1 79 ? 4.946 152.128 32.048 1.00 43.97 79 GLN E N 1
ATOM 4440 C CA . GLN E 1 79 ? 3.624 152.642 31.727 1.00 44.02 79 GLN E CA 1
ATOM 4441 C C . GLN E 1 79 ? 2.746 151.609 31.032 1.00 44.40 79 GLN E C 1
ATOM 4442 O O . GLN E 1 79 ? 1.531 151.597 31.216 1.00 44.11 79 GLN E O 1
ATOM 4448 N N . SER E 1 80 ? 3.353 150.724 30.252 1.00 45.07 80 SER E N 1
ATOM 4449 C CA . SER E 1 80 ? 2.568 149.707 29.582 1.00 44.67 80 SER E CA 1
ATOM 4450 C C . SER E 1 80 ? 1.887 148.830 30.618 1.00 46.21 80 SER E C 1
ATOM 4451 O O . SER E 1 80 ? 0.748 148.426 30.446 1.00 47.12 80 SER E O 1
ATOM 4454 N N . GLU E 1 81 ? 2.581 148.530 31.701 1.00 48.31 81 GLU E N 1
ATOM 4455 C CA . GLU E 1 81 ? 1.989 147.698 32.720 1.00 50.42 81 GLU E CA 1
ATOM 4456 C C . GLU E 1 81 ? 0.885 148.480 33.403 1.00 50.40 81 GLU E C 1
ATOM 4457 O O . GLU E 1 81 ? -0.150 147.923 33.753 1.00 51.86 81 GLU E O 1
ATOM 4463 N N . ALA E 1 82 ? 1.095 149.778 33.592 1.00 48.89 82 ALA E N 1
ATOM 4464 C CA . ALA E 1 82 ? 0.088 150.588 34.258 1.00 46.83 82 ALA E CA 1
ATOM 4465 C C . ALA E 1 82 ? -1.176 150.619 33.437 1.00 46.16 82 ALA E C 1
ATOM 4466 O O . ALA E 1 82 ? -2.244 150.246 33.913 1.00 46.33 82 ALA E O 1
ATOM 4468 N N . ILE E 1 83 ? -1.045 151.082 32.203 1.00 46.35 83 ILE E N 1
ATOM 4469 C CA . ILE E 1 83 ? -2.166 151.175 31.283 1.00 46.51 83 ILE E CA 1
ATOM 4470 C C . ILE E 1 83 ? -2.818 149.806 31.080 1.00 48.88 83 ILE E C 1
ATOM 4471 O O . ILE E 1 83 ? -4.047 149.677 31.096 1.00 48.81 83 ILE E O 1
ATOM 4476 N N . GLY E 1 84 ? -1.990 148.784 30.897 1.00 49.22 84 GLY E N 1
ATOM 4477 C CA . GLY E 1 84 ? -2.511 147.445 30.722 1.00 51.07 84 GLY E CA 1
ATOM 4478 C C . GLY E 1 84 ? -3.375 147.026 31.900 1.00 53.32 84 GLY E C 1
ATOM 4479 O O . GLY E 1 84 ? -4.501 146.558 31.721 1.00 53.87 84 GLY E O 1
ATOM 4480 N N . ASP E 1 85 ? -2.855 147.188 33.113 1.00 54.95 85 ASP E N 1
ATOM 4481 C CA . ASP E 1 85 ? -3.601 146.827 34.313 1.00 56.88 85 ASP E CA 1
ATOM 4482 C C . ASP E 1 85 ? -4.947 147.509 34.342 1.00 56.33 85 ASP E C 1
ATOM 4483 O O . ASP E 1 85 ? -5.939 146.915 34.757 1.00 56.76 85 ASP E O 1
ATOM 4488 N N . ARG E 1 86 ? -4.979 148.753 33.887 1.00 56.58 86 ARG E N 1
ATOM 4489 C CA . ARG E 1 86 ? -6.215 149.517 33.879 1.00 56.69 86 ARG E CA 1
ATOM 4490 C C . ARG E 1 86 ? -7.228 149.007 32.863 1.00 55.98 86 ARG E C 1
ATOM 4491 O O . ARG E 1 86 ? -8.423 149.213 33.029 1.00 55.77 86 ARG E O 1
ATOM 4499 N N . PHE E 1 87 ? -6.755 148.338 31.818 1.00 55.45 87 PHE E N 1
ATOM 4500 C CA . PHE E 1 87 ? -7.661 147.847 30.791 1.00 55.36 87 PHE E CA 1
ATOM 4501 C C . PHE E 1 87 ? -7.814 146.334 30.764 1.00 56.00 87 PHE E C 1
ATOM 4502 O O . PHE E 1 87 ? -8.544 145.785 29.933 1.00 57.39 87 PHE E O 1
ATOM 4510 N N . GLY E 1 88 ? -7.148 145.657 31.693 1.00 56.12 88 GLY E N 1
ATOM 4511 C CA . GLY E 1 88 ? -7.215 144.208 31.736 1.00 54.45 88 GLY E CA 1
ATOM 4512 C C . GLY E 1 88 ? -6.356 143.535 30.677 1.00 53.77 88 GLY E C 1
ATOM 4513 O O . GLY E 1 88 ? -6.546 142.362 30.404 1.00 55.53 88 GLY E O 1
ATOM 4514 N N . ALA E 1 89 ? -5.421 144.253 30.069 1.00 51.78 89 ALA E N 1
ATOM 4515 C CA . ALA E 1 89 ? -4.579 143.625 29.077 1.00 50.00 89 ALA E CA 1
ATOM 4516 C C . ALA E 1 89 ? -3.402 142.924 29.739 1.00 49.63 89 ALA E C 1
ATOM 4517 O O . ALA E 1 89 ? -2.415 143.560 30.146 1.00 50.25 89 ALA E O 1
ATOM 4519 N N . PHE E 1 90 ? -3.492 141.608 29.853 1.00 47.23 90 PHE E N 1
ATOM 4520 C CA . PHE E 1 90 ? -2.413 140.853 30.482 1.00 46.80 90 PHE E CA 1
ATOM 4521 C C . PHE E 1 90 ? -1.694 139.955 29.490 1.00 46.44 90 PHE E C 1
ATOM 4522 O O . PHE E 1 90 ? -1.082 138.955 29.873 1.00 47.70 90 PHE E O 1
ATOM 4530 N N . ARG E 1 91 ? -1.736 140.342 28.221 1.00 44.67 91 ARG E N 1
ATOM 4531 C CA . ARG E 1 91 ? -1.112 139.571 27.167 1.00 42.73 91 ARG E CA 1
ATOM 4532 C C . ARG E 1 91 ? -0.411 140.518 26.222 1.00 41.41 91 ARG E C 1
ATOM 4533 O O . ARG E 1 91 ? -1.026 141.043 25.299 1.00 40.77 91 ARG E O 1
ATOM 4541 N N . PHE E 1 92 ? 0.876 140.739 26.465 1.00 39.59 92 PHE E N 1
ATOM 4542 C CA . PHE E 1 92 ? 1.672 141.632 25.632 1.00 39.82 92 PHE E CA 1
ATOM 4543 C C . PHE E 1 92 ? 2.457 140.861 24.593 1.00 40.27 92 PHE E C 1
ATOM 4544 O O . PHE E 1 92 ? 2.773 139.708 24.811 1.00 40.88 92 PHE E O 1
ATOM 4552 N N . PRO E 1 93 ? 2.780 141.488 23.444 1.00 39.72 93 PRO E N 1
ATOM 4553 C CA . PRO E 1 93 ? 2.447 142.866 23.071 1.00 40.53 93 PRO E CA 1
ATOM 4554 C C . PRO E 1 93 ? 0.946 143.006 22.918 1.00 40.69 93 PRO E C 1
ATOM 4555 O O . PRO E 1 93 ? 0.271 142.067 22.492 1.00 40.96 93 PRO E O 1
ATOM 4559 N N . ALA E 1 94 ? 0.437 144.180 23.253 1.00 41.46 94 ALA E N 1
ATOM 4560 C CA . ALA E 1 94 ? -0.986 144.456 23.153 1.00 41.95 94 ALA E CA 1
ATOM 4561 C C . ALA E 1 94 ? -1.198 145.824 22.521 1.00 41.59 94 ALA E C 1
ATOM 4562 O O . ALA E 1 94 ? -0.323 146.682 22.556 1.00 41.36 94 ALA E O 1
ATOM 4564 N N . THR E 1 95 ? -2.371 146.021 21.943 1.00 41.22 95 THR E N 1
ATOM 4565 C CA . THR E 1 95 ? -2.685 147.271 21.292 1.00 40.12 95 THR E CA 1
ATOM 4566 C C . THR E 1 95 ? -4.109 147.657 21.636 1.00 40.77 95 THR E C 1
ATOM 4567 O O . THR E 1 95 ? -5.057 146.965 21.246 1.00 40.90 95 THR E O 1
ATOM 4571 N N . LEU E 1 96 ? -4.258 148.757 22.373 1.00 40.11 96 LEU E N 1
ATOM 4572 C CA . LEU E 1 96 ? -5.579 149.219 22.764 1.00 40.85 96 LEU E CA 1
ATOM 4573 C C . LEU E 1 96 ? -6.143 150.014 21.597 1.00 42.25 96 LEU E C 1
ATOM 4574 O O . LEU E 1 96 ? -5.431 150.821 20.998 1.00 43.24 96 LEU E O 1
ATOM 4579 N N . VAL E 1 97 ? -7.406 149.775 21.256 1.00 42.51 97 VAL E N 1
ATOM 4580 C CA . VAL E 1 97 ? -8.026 150.501 20.149 1.00 44.15 97 VAL E CA 1
ATOM 4581 C C . VAL E 1 97 ? -9.146 151.426 20.609 1.00 46.40 97 VAL E C 1
ATOM 4582 O O . VAL E 1 97 ? -10.034 151.034 21.365 1.00 45.61 97 VAL E O 1
ATOM 4586 N N . PHE E 1 98 ? -9.094 152.663 20.146 1.00 49.83 98 PHE E N 1
ATOM 4587 C CA . PHE E 1 98 ? -10.106 153.637 20.488 1.00 52.87 98 PHE E CA 1
ATOM 4588 C C . PHE E 1 98 ? -10.686 154.282 19.234 1.00 55.73 98 PHE E C 1
ATOM 4589 O O . PHE E 1 98 ? -9.947 154.745 18.357 1.00 56.66 98 PHE E O 1
ATOM 4597 N N . THR E 1 99 ? -12.013 154.319 19.166 1.00 58.48 99 THR E N 1
ATOM 4598 C CA . THR E 1 99 ? -12.735 154.916 18.046 1.00 60.73 99 THR E CA 1
ATOM 4599 C C . THR E 1 99 ? -13.761 155.902 18.595 1.00 61.67 99 THR E C 1
ATOM 4600 O O . THR E 1 99 ? -14.531 155.581 19.509 1.00 60.86 99 THR E O 1
ATOM 4604 N N . GLY E 1 100 ? -13.779 157.106 18.032 1.00 62.56 100 GLY E N 1
ATOM 4605 C CA . GLY E 1 100 ? -14.722 158.111 18.490 1.00 62.20 100 GLY E CA 1
ATOM 4606 C C . GLY E 1 100 ? -14.664 158.287 20.000 1.00 62.06 100 GLY E C 1
ATOM 4607 O O . GLY E 1 100 ? -15.699 158.350 20.662 1.00 63.35 100 GLY E O 1
ATOM 4608 N N . GLY E 1 101 ? -13.454 158.370 20.547 1.00 61.55 101 GLY E N 1
ATOM 4609 C CA . GLY E 1 101 ? -13.296 158.533 21.983 1.00 61.21 101 GLY E CA 1
ATOM 4610 C C . GLY E 1 101 ? -13.755 157.336 22.808 1.00 61.71 101 GLY E C 1
ATOM 4611 O O . GLY E 1 101 ? -13.807 157.397 24.038 1.00 60.36 101 GLY E O 1
ATOM 4612 N N . ASN E 1 102 ? -14.077 156.238 22.130 1.00 62.28 102 ASN E N 1
ATOM 4613 C CA . ASN E 1 102 ? -14.542 155.028 22.790 1.00 63.18 102 ASN E CA 1
ATOM 4614 C C . ASN E 1 102 ? -13.586 153.839 22.688 1.00 63.02 102 ASN E C 1
ATOM 4615 O O . ASN E 1 102 ? -13.065 153.522 21.617 1.00 63.32 102 ASN E O 1
ATOM 4620 N N . TYR E 1 103 ? -13.370 153.170 23.813 1.00 62.25 103 TYR E N 1
ATOM 4621 C CA . TYR E 1 103 ? -12.501 152.005 23.842 1.00 61.77 103 TYR E CA 1
ATOM 4622 C C . TYR E 1 103 ? -13.211 150.828 23.164 1.00 61.60 103 TYR E C 1
ATOM 4623 O O . TYR E 1 103 ? -14.242 150.373 23.639 1.00 61.91 103 TYR E O 1
ATOM 4632 N N . ARG E 1 104 ? -12.652 150.317 22.074 1.00 61.25 104 ARG E N 1
ATOM 4633 C CA . ARG E 1 104 ? -13.278 149.212 21.362 1.00 60.01 104 ARG E CA 1
ATOM 4634 C C . ARG E 1 104 ? -12.748 147.838 21.748 1.00 58.34 104 ARG E C 1
ATOM 4635 O O . ARG E 1 104 ? -13.434 146.835 21.580 1.00 58.13 104 ARG E O 1
ATOM 4643 N N . GLY E 1 105 ? -11.520 147.782 22.244 1.00 57.27 105 GLY E N 1
ATOM 4644 C CA . GLY E 1 105 ? -10.953 146.503 22.613 1.00 53.74 105 GLY E CA 1
ATOM 4645 C C . GLY E 1 105 ? -9.440 146.493 22.519 1.00 52.68 105 GLY E C 1
ATOM 4646 O O . GLY E 1 105 ? -8.801 147.534 22.376 1.00 51.81 105 GLY E O 1
ATOM 4647 N N . VAL E 1 106 ? -8.864 145.300 22.585 1.00 53.03 106 VAL E N 1
ATOM 4648 C CA . VAL E 1 106 ? -7.422 145.157 22.529 1.00 52.17 106 VAL E CA 1
ATOM 4649 C C . VAL E 1 106 ? -6.953 144.042 21.612 1.00 52.11 106 VAL E C 1
ATOM 4650 O O . VAL E 1 106 ? -7.442 142.928 21.688 1.00 51.42 106 VAL E O 1
ATOM 4654 N N . LEU E 1 107 ? -5.995 144.350 20.751 1.00 53.17 107 LEU E N 1
ATOM 4655 C CA . LEU E 1 107 ? -5.433 143.346 19.869 1.00 54.44 107 LEU E CA 1
ATOM 4656 C C . LEU E 1 107 ? -4.268 142.753 20.643 1.00 56.32 107 LEU E C 1
ATOM 4657 O O . LEU E 1 107 ? -3.302 143.458 20.925 1.00 58.17 107 LEU E O 1
ATOM 4662 N N . ASN E 1 108 ? -4.353 141.482 21.016 1.00 58.20 108 ASN E N 1
ATOM 4663 C CA . ASN E 1 108 ? -3.246 140.842 21.724 1.00 61.33 108 ASN E CA 1
ATOM 4664 C C . ASN E 1 108 ? -2.818 139.604 20.964 1.00 63.16 108 ASN E C 1
ATOM 4665 O O . ASN E 1 108 ? -3.596 139.027 20.206 1.00 63.20 108 ASN E O 1
ATOM 4670 N N . GLY E 1 109 ? -1.584 139.180 21.188 1.00 65.64 109 GLY E N 1
ATOM 4671 C CA . GLY E 1 109 ? -1.090 138.010 20.494 1.00 68.27 109 GLY E CA 1
ATOM 4672 C C . GLY E 1 109 ? -0.510 138.364 19.133 1.00 70.84 109 GLY E C 1
ATOM 4673 O O . GLY E 1 109 ? -0.379 139.540 18.784 1.00 69.57 109 GLY E O 1
ATOM 4674 N N . ILE E 1 110 ? -0.152 137.339 18.365 1.00 73.39 110 ILE E N 1
ATOM 4675 C CA . ILE E 1 110 ? 0.414 137.526 17.036 1.00 75.47 110 ILE E CA 1
ATOM 4676 C C . ILE E 1 110 ? -0.332 136.637 16.042 1.00 77.15 110 ILE E C 1
ATOM 4677 O O . ILE E 1 110 ? -0.433 135.417 16.229 1.00 77.74 110 ILE E O 1
ATOM 4682 N N . HIS E 1 111 ? -0.873 137.253 14.995 1.00 77.94 111 HIS E N 1
ATOM 4683 C CA . HIS E 1 111 ? -1.616 136.509 13.989 1.00 78.04 111 HIS E CA 1
ATOM 4684 C C . HIS E 1 111 ? -1.178 136.945 12.606 1.00 79.42 111 HIS E C 1
ATOM 4685 O O . HIS E 1 111 ? -0.586 138.013 12.440 1.00 78.51 111 HIS E O 1
ATOM 4692 N N . PRO E 1 112 ? -1.455 136.106 11.591 1.00 81.41 112 PRO E N 1
ATOM 4693 C CA . PRO E 1 112 ? -1.087 136.424 10.209 1.00 82.40 112 PRO E CA 1
ATOM 4694 C C . PRO E 1 112 ? -1.701 137.778 9.881 1.00 83.72 112 PRO E C 1
ATOM 4695 O O . PRO E 1 112 ? -2.693 138.166 10.489 1.00 84.34 112 PRO E O 1
ATOM 4699 N N . TRP E 1 113 ? -1.124 138.496 8.929 1.00 84.69 113 TRP E N 1
ATOM 4700 C CA . TRP E 1 113 ? -1.655 139.795 8.565 1.00 85.63 113 TRP E CA 1
ATOM 4701 C C . TRP E 1 113 ? -3.149 139.737 8.237 1.00 85.52 113 TRP E C 1
ATOM 4702 O O . TRP E 1 113 ? -3.916 140.594 8.658 1.00 85.36 113 TRP E O 1
ATOM 4713 N N . ALA E 1 114 ? -3.561 138.725 7.483 1.00 85.97 114 ALA E N 1
ATOM 4714 C CA . ALA E 1 114 ? -4.964 138.576 7.110 1.00 86.09 114 ALA E CA 1
ATOM 4715 C C . ALA E 1 114 ? -5.852 138.380 8.341 1.00 86.13 114 ALA E C 1
ATOM 4716 O O . ALA E 1 114 ? -7.008 138.808 8.369 1.00 85.90 114 ALA E O 1
ATOM 4718 N N . GLU E 1 115 ? -5.292 137.719 9.348 1.00 86.11 115 GLU E N 1
ATOM 4719 C CA . GLU E 1 115 ? -5.974 137.420 10.602 1.00 85.64 115 GLU E CA 1
ATOM 4720 C C . GLU E 1 115 ? -6.001 138.653 11.517 1.00 84.41 115 GLU E C 1
ATOM 4721 O O . GLU E 1 115 ? -6.699 138.682 12.532 1.00 84.54 115 GLU E O 1
ATOM 4727 N N . LEU E 1 116 ? -5.232 139.669 11.149 1.00 82.45 116 LEU E N 1
ATOM 4728 C CA . LEU E 1 116 ? -5.154 140.885 11.934 1.00 80.41 116 LEU E CA 1
ATOM 4729 C C . LEU E 1 116 ? -6.211 141.880 11.481 1.00 80.04 116 LEU E C 1
ATOM 4730 O O . LEU E 1 116 ? -6.985 142.393 12.288 1.00 80.39 116 LEU E O 1
ATOM 4735 N N . ILE E 1 117 ? -6.240 142.149 10.181 1.00 79.49 117 ILE E N 1
ATOM 4736 C CA . ILE E 1 117 ? -7.199 143.088 9.617 1.00 79.09 117 ILE E CA 1
ATOM 4737 C C . ILE E 1 117 ? -8.643 142.742 9.966 1.00 78.65 117 ILE E C 1
ATOM 4738 O O . ILE E 1 117 ? -9.430 143.627 10.275 1.00 78.51 117 ILE E O 1
ATOM 4743 N N . ASN E 1 118 ? -8.994 141.463 9.917 1.00 78.72 118 ASN E N 1
ATOM 4744 C CA . ASN E 1 118 ? -10.355 141.062 10.234 1.00 79.81 118 ASN E CA 1
ATOM 4745 C C . ASN E 1 118 ? -10.607 141.233 11.731 1.00 78.94 118 ASN E C 1
ATOM 4746 O O . ASN E 1 118 ? -11.723 141.555 12.144 1.00 79.99 118 ASN E O 1
ATOM 4751 N N . LEU E 1 119 ? -9.573 141.017 12.543 1.00 77.02 119 LEU E N 1
ATOM 4752 C CA . LEU E 1 119 ? -9.698 141.177 13.994 1.00 75.15 119 LEU E CA 1
ATOM 4753 C C . LEU E 1 119 ? -9.984 142.634 14.341 1.00 74.39 119 LEU E C 1
ATOM 4754 O O . LEU E 1 119 ? -10.716 142.926 15.282 1.00 74.99 119 LEU E O 1
ATOM 4767 N N . ARG E 1 121 ? -11.516 144.827 12.314 1.00 73.18 121 ARG E N 1
ATOM 4768 C CA . ARG E 1 121 ? -12.860 145.126 11.853 1.00 73.57 121 ARG E CA 1
ATOM 4769 C C . ARG E 1 121 ? -13.871 144.739 12.932 1.00 73.26 121 ARG E C 1
ATOM 4770 O O . ARG E 1 121 ? -14.905 145.387 13.094 1.00 73.62 121 ARG E O 1
ATOM 4778 N N . GLY E 1 122 ? -13.555 143.689 13.679 1.00 72.26 122 GLY E N 1
ATOM 4779 C CA . GLY E 1 122 ? -14.444 143.245 14.732 1.00 71.72 122 GLY E CA 1
ATOM 4780 C C . GLY E 1 122 ? -14.404 144.162 15.935 1.00 71.89 122 GLY E C 1
ATOM 4781 O O . GLY E 1 122 ? -15.144 143.975 16.902 1.00 71.28 122 GLY E O 1
ATOM 4782 N N . LEU E 1 123 ? -13.523 145.152 15.881 1.00 72.02 123 LEU E N 1
ATOM 4783 C CA . LEU E 1 123 ? -13.391 146.108 16.968 1.00 71.59 123 LEU E CA 1
ATOM 4784 C C . LEU E 1 123 ? -13.952 147.460 16.569 1.00 71.95 123 LEU E C 1
ATOM 4785 O O . LEU E 1 123 ? -14.661 148.097 17.347 1.00 70.87 123 LEU E O 1
ATOM 4790 N N . VAL E 1 124 ? -13.625 147.895 15.356 1.00 73.14 124 VAL E N 1
ATOM 4791 C CA . VAL E 1 124 ? -14.090 149.187 14.873 1.00 74.57 124 VAL E CA 1
ATOM 4792 C C . VAL E 1 124 ? -15.446 149.105 14.185 1.00 75.84 124 VAL E C 1
ATOM 4793 O O . VAL E 1 124 ? -15.827 149.988 13.421 1.00 77.32 124 VAL E O 1
ATOM 4797 N N . GLU E 1 125 ? -16.199 148.070 14.534 1.00 76.81 125 GLU E N 1
ATOM 4798 C CA . GLU E 1 125 ? -17.515 147.842 13.973 1.00 76.72 125 GLU E CA 1
ATOM 4799 C C . GLU E 1 125 ? -18.184 146.739 14.786 1.00 76.81 125 GLU E C 1
ATOM 4800 O O . GLU E 1 125 ? -19.091 147.056 15.587 1.00 77.55 125 GLU E O 1
ATOM 4806 N N . THR F 1 5 ? 25.351 141.101 20.151 1.00 92.20 5 THR F N 1
ATOM 4807 C CA . THR F 1 5 ? 25.455 142.031 18.982 1.00 92.57 5 THR F CA 1
ATOM 4808 C C . THR F 1 5 ? 24.068 142.370 18.411 1.00 92.29 5 THR F C 1
ATOM 4809 O O . THR F 1 5 ? 23.041 141.851 18.876 1.00 91.95 5 THR F O 1
ATOM 4813 N N . PRO F 1 6 ? 24.020 143.272 17.406 1.00 92.14 6 PRO F N 1
ATOM 4814 C CA . PRO F 1 6 ? 22.703 143.599 16.846 1.00 91.23 6 PRO F CA 1
ATOM 4815 C C . PRO F 1 6 ? 22.281 142.583 15.784 1.00 90.20 6 PRO F C 1
ATOM 4816 O O . PRO F 1 6 ? 21.159 142.065 15.822 1.00 90.06 6 PRO F O 1
ATOM 4820 N N . PHE F 1 7 ? 23.176 142.286 14.844 1.00 88.35 7 PHE F N 1
ATOM 4821 C CA . PHE F 1 7 ? 22.841 141.323 13.807 1.00 86.60 7 PHE F CA 1
ATOM 4822 C C . PHE F 1 7 ? 22.465 139.951 14.374 1.00 86.49 7 PHE F C 1
ATOM 4823 O O . PHE F 1 7 ? 21.535 139.317 13.875 1.00 86.32 7 PHE F O 1
ATOM 4831 N N . ASP F 1 8 ? 23.172 139.490 15.407 1.00 86.66 8 ASP F N 1
ATOM 4832 C CA . ASP F 1 8 ? 22.867 138.184 16.004 1.00 86.78 8 ASP F CA 1
ATOM 4833 C C . ASP F 1 8 ? 21.421 138.171 16.441 1.00 85.77 8 ASP F C 1
ATOM 4834 O O . ASP F 1 8 ? 20.741 137.141 16.359 1.00 86.57 8 ASP F O 1
ATOM 4839 N N . ALA F 1 9 ? 20.947 139.321 16.907 1.00 84.01 9 ALA F N 1
ATOM 4840 C CA . ALA F 1 9 ? 19.568 139.432 17.362 1.00 82.22 9 ALA F CA 1
ATOM 4841 C C . ALA F 1 9 ? 18.643 139.256 16.179 1.00 80.51 9 ALA F C 1
ATOM 4842 O O . ALA F 1 9 ? 17.681 138.489 16.239 1.00 80.67 9 ALA F O 1
ATOM 4844 N N . LEU F 1 10 ? 18.941 139.985 15.108 1.00 78.67 10 LEU F N 1
ATOM 4845 C CA . LEU F 1 10 ? 18.156 139.916 13.878 1.00 76.16 10 LEU F CA 1
ATOM 4846 C C . LEU F 1 10 ? 18.180 138.488 13.318 1.00 74.58 10 LEU F C 1
ATOM 4847 O O . LEU F 1 10 ? 17.146 137.945 12.927 1.00 73.38 10 LEU F O 1
ATOM 4852 N N . TRP F 1 11 ? 19.366 137.885 13.300 1.00 72.67 11 TRP F N 1
ATOM 4853 C CA . TRP F 1 11 ? 19.514 136.533 12.795 1.00 71.31 11 TRP F CA 1
ATOM 4854 C C . TRP F 1 11 ? 18.620 135.577 13.566 1.00 70.49 11 TRP F C 1
ATOM 4855 O O . TRP F 1 11 ? 17.963 134.721 12.975 1.00 69.73 11 TRP F O 1
ATOM 4866 N N . GLN F 1 12 ? 18.587 135.723 14.887 1.00 71.15 12 GLN F N 1
ATOM 4867 C CA . GLN F 1 12 ? 17.753 134.844 15.711 1.00 71.72 12 GLN F CA 1
ATOM 4868 C C . GLN F 1 12 ? 16.300 135.161 15.440 1.00 70.85 12 GLN F C 1
ATOM 4869 O O . GLN F 1 12 ? 15.452 134.271 15.433 1.00 70.70 12 GLN F O 1
ATOM 4875 N N . ARG F 1 13 ? 16.022 136.439 15.214 1.00 70.59 13 ARG F N 1
ATOM 4876 C CA . ARG F 1 13 ? 14.664 136.883 14.917 1.00 71.43 13 ARG F CA 1
ATOM 4877 C C . ARG F 1 13 ? 14.159 136.159 13.658 1.00 69.97 13 ARG F C 1
ATOM 4878 O O . ARG F 1 13 ? 13.030 135.673 13.617 1.00 70.43 13 ARG F O 1
ATOM 4894 N N . LEU F 1 15 ? 15.590 133.341 12.232 1.00 63.48 15 LEU F N 1
ATOM 4895 C CA . LEU F 1 15 ? 15.588 131.898 12.472 1.00 63.45 15 LEU F CA 1
ATOM 4896 C C . LEU F 1 15 ? 14.260 131.499 13.134 1.00 62.57 15 LEU F C 1
ATOM 4897 O O . LEU F 1 15 ? 13.679 130.473 12.801 1.00 62.25 15 LEU F O 1
ATOM 4902 N N . ALA F 1 16 ? 13.781 132.319 14.062 1.00 61.70 16 ALA F N 1
ATOM 4903 C CA . ALA F 1 16 ? 12.529 132.027 14.738 1.00 61.45 16 ALA F CA 1
ATOM 4904 C C . ALA F 1 16 ? 11.375 131.898 13.740 1.00 61.82 16 ALA F C 1
ATOM 4905 O O . ALA F 1 16 ? 10.457 131.108 13.949 1.00 63.08 16 ALA F O 1
ATOM 4907 N N . ARG F 1 17 ? 11.413 132.670 12.659 1.00 60.87 17 ARG F N 1
ATOM 4908 C CA . ARG F 1 17 ? 10.347 132.601 11.673 1.00 60.82 17 ARG F CA 1
ATOM 4909 C C . ARG F 1 17 ? 10.425 131.300 10.902 1.00 58.89 17 ARG F C 1
ATOM 4910 O O . ARG F 1 17 ? 9.548 130.987 10.097 1.00 59.44 17 ARG F O 1
ATOM 4918 N N . GLY F 1 18 ? 11.486 130.539 11.139 1.00 56.65 18 GLY F N 1
ATOM 4919 C CA . GLY F 1 18 ? 11.643 129.261 10.460 1.00 51.76 18 GLY F CA 1
ATOM 4920 C C . GLY F 1 18 ? 12.410 129.340 9.159 1.00 49.23 18 GLY F C 1
ATOM 4921 O O . GLY F 1 18 ? 12.585 128.331 8.472 1.00 48.79 18 GLY F O 1
ATOM 4922 N N . TRP F 1 19 ? 12.873 130.537 8.816 1.00 46.92 19 TRP F N 1
ATOM 4923 C CA . TRP F 1 19 ? 13.623 130.726 7.576 1.00 45.99 19 TRP F CA 1
ATOM 4924 C C . TRP F 1 19 ? 14.944 129.969 7.622 1.00 46.38 19 TRP F C 1
ATOM 4925 O O . TRP F 1 19 ? 15.569 129.843 8.677 1.00 46.23 19 TRP F O 1
ATOM 4936 N N . THR F 1 20 ? 15.370 129.461 6.473 1.00 46.72 20 THR F N 1
ATOM 4937 C CA . THR F 1 20 ? 16.583 128.666 6.426 1.00 48.02 20 THR F CA 1
ATOM 4938 C C . THR F 1 20 ? 17.865 129.380 5.993 1.00 48.06 20 THR F C 1
ATOM 4939 O O . THR F 1 20 ? 17.896 130.101 4.980 1.00 48.74 20 THR F O 1
ATOM 4943 N N . PRO F 1 21 ? 18.939 129.214 6.785 1.00 46.83 21 PRO F N 1
ATOM 4944 C CA . PRO F 1 21 ? 20.247 129.824 6.517 1.00 46.11 21 PRO F CA 1
ATOM 4945 C C . PRO F 1 21 ? 20.818 129.242 5.226 1.00 44.87 21 PRO F C 1
ATOM 4946 O O . PRO F 1 21 ? 20.677 128.051 4.968 1.00 44.33 21 PRO F O 1
ATOM 4950 N N . VAL F 1 22 ? 21.482 130.072 4.432 1.00 43.92 22 VAL F N 1
ATOM 4951 C CA . VAL F 1 22 ? 22.047 129.611 3.170 1.00 43.59 22 VAL F CA 1
ATOM 4952 C C . VAL F 1 22 ? 23.403 130.245 2.890 1.00 42.52 22 VAL F C 1
ATOM 4953 O O . VAL F 1 22 ? 23.639 131.393 3.249 1.00 44.23 22 VAL F O 1
ATOM 4957 N N . SER F 1 23 ? 24.303 129.494 2.269 1.00 40.79 23 SER F N 1
ATOM 4958 C CA . SER F 1 23 ? 25.610 130.044 1.914 1.00 40.60 23 SER F CA 1
ATOM 4959 C C . SER F 1 23 ? 25.682 130.063 0.390 1.00 40.38 23 SER F C 1
ATOM 4960 O O . SER F 1 23 ? 24.972 129.312 -0.261 1.00 42.04 23 SER F O 1
ATOM 4963 N N . GLU F 1 24 ? 26.524 130.912 -0.187 1.00 39.74 24 GLU F N 1
ATOM 4964 C CA . GLU F 1 24 ? 26.626 130.974 -1.635 1.00 39.97 24 GLU F CA 1
ATOM 4965 C C . GLU F 1 24 ? 26.872 129.611 -2.273 1.00 40.38 24 GLU F C 1
ATOM 4966 O O . GLU F 1 24 ? 26.257 129.261 -3.282 1.00 40.58 24 GLU F O 1
ATOM 4972 N N . SER F 1 25 ? 27.771 128.833 -1.681 1.00 41.65 25 SER F N 1
ATOM 4973 C CA . SER F 1 25 ? 28.108 127.505 -2.207 1.00 41.38 25 SER F CA 1
ATOM 4974 C C . SER F 1 25 ? 26.931 126.524 -2.275 1.00 41.92 25 SER F C 1
ATOM 4975 O O . SER F 1 25 ? 26.995 125.545 -3.010 1.00 43.66 25 SER F O 1
ATOM 4978 N N . ARG F 1 26 ? 25.879 126.763 -1.498 1.00 40.30 26 ARG F N 1
ATOM 4979 C CA . ARG F 1 26 ? 24.746 125.861 -1.489 1.00 39.67 26 ARG F CA 1
ATOM 4980 C C . ARG F 1 26 ? 23.474 126.494 -2.029 1.00 40.03 26 ARG F C 1
ATOM 4981 O O . ARG F 1 26 ? 22.430 125.845 -2.107 1.00 39.30 26 ARG F O 1
ATOM 4989 N N . LEU F 1 27 ? 23.550 127.762 -2.403 1.00 38.52 27 LEU F N 1
ATOM 4990 C CA . LEU F 1 27 ? 22.379 128.454 -2.916 1.00 38.08 27 LEU F CA 1
ATOM 4991 C C . LEU F 1 27 ? 21.682 127.688 -4.053 1.00 39.93 27 LEU F C 1
ATOM 4992 O O . LEU F 1 27 ? 20.468 127.484 -4.002 1.00 41.72 27 LEU F O 1
ATOM 4997 N N . ASP F 1 28 ? 22.436 127.255 -5.064 1.00 39.27 28 ASP F N 1
ATOM 4998 C CA . ASP F 1 28 ? 21.853 126.514 -6.182 1.00 39.66 28 ASP F CA 1
ATOM 4999 C C . ASP F 1 28 ? 21.097 125.281 -5.749 1.00 40.93 28 ASP F C 1
ATOM 5000 O O . ASP F 1 28 ? 20.021 124.992 -6.268 1.00 40.39 28 ASP F O 1
ATOM 5005 N N . ASP F 1 29 ? 21.667 124.536 -4.813 1.00 43.60 29 ASP F N 1
ATOM 5006 C CA . ASP F 1 29 ? 21.009 123.341 -4.310 1.00 44.26 29 ASP F CA 1
ATOM 5007 C C . ASP F 1 29 ? 19.723 123.743 -3.636 1.00 44.88 29 ASP F C 1
ATOM 5008 O O . ASP F 1 29 ? 18.709 123.098 -3.855 1.00 45.28 29 ASP F O 1
ATOM 5013 N N . TRP F 1 30 ? 19.762 124.805 -2.823 1.00 43.71 30 TRP F N 1
ATOM 5014 C CA . TRP F 1 30 ? 18.564 125.265 -2.115 1.00 42.33 30 TRP F CA 1
ATOM 5015 C C . TRP F 1 30 ? 17.524 125.694 -3.131 1.00 43.13 30 TRP F C 1
ATOM 5016 O O . TRP F 1 30 ? 16.345 125.348 -3.021 1.00 43.12 30 TRP F O 1
ATOM 5027 N N . LEU F 1 31 ? 17.984 126.455 -4.118 1.00 43.72 31 LEU F N 1
ATOM 5028 C CA . LEU F 1 31 ? 17.123 126.961 -5.176 1.00 45.51 31 LEU F CA 1
ATOM 5029 C C . LEU F 1 31 ? 16.371 125.854 -5.919 1.00 46.52 31 LEU F C 1
ATOM 5030 O O . LEU F 1 31 ? 15.170 125.987 -6.172 1.00 47.16 31 LEU F O 1
ATOM 5035 N N . THR F 1 32 ? 17.058 124.760 -6.253 1.00 47.54 32 THR F N 1
ATOM 5036 C CA . THR F 1 32 ? 16.407 123.662 -6.970 1.00 48.77 32 THR F CA 1
ATOM 5037 C C . THR F 1 32 ? 15.289 123.013 -6.154 1.00 48.35 32 THR F C 1
ATOM 5038 O O . THR F 1 32 ? 14.364 122.442 -6.722 1.00 49.11 32 THR F O 1
ATOM 5042 N N . GLN F 1 33 ? 15.357 123.096 -4.830 1.00 47.34 33 GLN F N 1
ATOM 5043 C CA . GLN F 1 33 ? 14.307 122.497 -4.017 1.00 47.03 33 GLN F CA 1
ATOM 5044 C C . GLN F 1 33 ? 13.353 123.582 -3.525 1.00 48.67 33 GLN F C 1
ATOM 5045 O O . GLN F 1 33 ? 12.572 123.372 -2.596 1.00 49.23 33 GLN F O 1
ATOM 5051 N N . ALA F 1 34 ? 13.428 124.748 -4.159 1.00 49.89 34 ALA F N 1
ATOM 5052 C CA . ALA F 1 34 ? 12.586 125.887 -3.809 1.00 51.28 34 ALA F CA 1
ATOM 5053 C C . ALA F 1 34 ? 12.400 126.771 -5.034 1.00 52.95 34 ALA F C 1
ATOM 5054 O O . ALA F 1 34 ? 12.939 127.882 -5.103 1.00 52.18 34 ALA F O 1
ATOM 5056 N N . PRO F 1 35 ? 11.623 126.290 -6.016 1.00 53.38 35 PRO F N 1
ATOM 5057 C CA . PRO F 1 35 ? 11.366 127.039 -7.247 1.00 53.24 35 PRO F CA 1
ATOM 5058 C C . PRO F 1 35 ? 10.831 128.434 -6.978 1.00 54.24 35 PRO F C 1
ATOM 5059 O O . PRO F 1 35 ? 11.142 129.373 -7.710 1.00 54.62 35 PRO F O 1
ATOM 5063 N N . ASP F 1 36 ? 10.005 128.573 -5.944 1.00 54.81 36 ASP F N 1
ATOM 5064 C CA . ASP F 1 36 ? 9.467 129.891 -5.598 1.00 53.96 36 ASP F CA 1
ATOM 5065 C C . ASP F 1 36 ? 10.052 130.232 -4.242 1.00 51.94 36 ASP F C 1
ATOM 5066 O O . ASP F 1 36 ? 9.640 129.689 -3.208 1.00 51.26 36 ASP F O 1
ATOM 5071 N N . GLY F 1 37 ? 11.041 131.118 -4.258 1.00 49.76 37 GLY F N 1
ATOM 5072 C CA . GLY F 1 37 ? 11.679 131.503 -3.019 1.00 46.85 37 GLY F CA 1
ATOM 5073 C C . GLY F 1 37 ? 12.229 132.907 -2.999 1.00 43.58 37 GLY F C 1
ATOM 5074 O O . GLY F 1 37 ? 12.190 133.637 -3.986 1.00 41.93 37 GLY F O 1
ATOM 5075 N N . VAL F 1 38 ? 12.756 133.272 -1.844 1.00 41.85 38 VAL F N 1
ATOM 5076 C CA . VAL F 1 38 ? 13.310 134.586 -1.645 1.00 40.89 38 VAL F CA 1
ATOM 5077 C C . VAL F 1 38 ? 14.542 134.466 -0.749 1.00 41.70 38 VAL F C 1
ATOM 5078 O O . VAL F 1 38 ? 14.544 133.723 0.245 1.00 42.16 38 VAL F O 1
ATOM 5082 N N . VAL F 1 39 ? 15.590 135.194 -1.114 1.00 40.89 39 VAL F N 1
ATOM 5083 C CA . VAL F 1 39 ? 16.837 135.189 -0.361 1.00 40.16 39 VAL F CA 1
ATOM 5084 C C . VAL F 1 39 ? 17.077 136.579 0.179 1.00 39.07 39 VAL F C 1
ATOM 5085 O O . VAL F 1 39 ? 17.183 137.525 -0.588 1.00 38.68 39 VAL F O 1
ATOM 5089 N N . LEU F 1 40 ? 17.148 136.703 1.499 1.00 38.57 40 LEU F N 1
ATOM 5090 C CA . LEU F 1 40 ? 17.375 137.997 2.133 1.00 37.94 40 LEU F CA 1
ATOM 5091 C C . LEU F 1 40 ? 18.859 138.278 2.332 1.00 39.19 40 LEU F C 1
ATOM 5092 O O . LEU F 1 40 ? 19.554 137.533 3.016 1.00 40.82 40 LEU F O 1
ATOM 5097 N N . LEU F 1 41 ? 19.334 139.358 1.724 1.00 39.67 41 LEU F N 1
ATOM 5098 C CA . LEU F 1 41 ? 20.716 139.780 1.845 1.00 42.66 41 LEU F CA 1
ATOM 5099 C C . LEU F 1 41 ? 20.779 140.945 2.844 1.00 46.68 41 LEU F C 1
ATOM 5100 O O . LEU F 1 41 ? 20.098 141.948 2.657 1.00 47.16 41 LEU F O 1
ATOM 5105 N N . SER F 1 42 ? 21.593 140.833 3.893 1.00 50.57 42 SER F N 1
ATOM 5106 C CA . SER F 1 42 ? 21.674 141.912 4.881 1.00 54.99 42 SER F CA 1
ATOM 5107 C C . SER F 1 42 ? 23.034 142.585 5.045 1.00 58.60 42 SER F C 1
ATOM 5108 O O . SER F 1 42 ? 24.078 142.090 4.590 1.00 57.35 42 SER F O 1
ATOM 5111 N N . SER F 1 43 ? 23.001 143.734 5.712 1.00 63.76 43 SER F N 1
ATOM 5112 C CA . SER F 1 43 ? 24.209 144.496 6.035 1.00 68.83 43 SER F CA 1
ATOM 5113 C C . SER F 1 43 ? 24.251 144.642 7.551 1.00 72.33 43 SER F C 1
ATOM 5114 O O . SER F 1 43 ? 23.299 144.275 8.238 1.00 73.50 43 SER F O 1
ATOM 5117 N N . ASP F 1 44 ? 25.344 145.182 8.078 1.00 76.48 44 ASP F N 1
ATOM 5118 C CA . ASP F 1 44 ? 25.449 145.357 9.522 1.00 80.84 44 ASP F CA 1
ATOM 5119 C C . ASP F 1 44 ? 24.394 146.364 9.969 1.00 83.53 44 ASP F C 1
ATOM 5120 O O . ASP F 1 44 ? 24.370 147.499 9.495 1.00 82.38 44 ASP F O 1
ATOM 5125 N N . PRO F 1 45 ? 23.491 145.946 10.881 1.00 87.10 45 PRO F N 1
ATOM 5126 C CA . PRO F 1 45 ? 22.409 146.794 11.410 1.00 89.22 45 PRO F CA 1
ATOM 5127 C C . PRO F 1 45 ? 22.926 148.053 12.077 1.00 91.30 45 PRO F C 1
ATOM 5128 O O . PRO F 1 45 ? 22.208 149.048 12.186 1.00 91.33 45 PRO F O 1
ATOM 5132 N N . LYS F 1 46 ? 24.169 148.001 12.538 1.00 94.18 46 LYS F N 1
ATOM 5133 C CA . LYS F 1 46 ? 24.777 149.157 13.184 1.00 96.91 46 LYS F CA 1
ATOM 5134 C C . LYS F 1 46 ? 24.969 150.268 12.152 1.00 97.69 46 LYS F C 1
ATOM 5135 O O . LYS F 1 46 ? 24.507 151.392 12.351 1.00 98.09 46 LYS F O 1
ATOM 5141 N N . ARG F 1 47 ? 25.637 149.951 11.045 1.00 98.52 47 ARG F N 1
ATOM 5142 C CA . ARG F 1 47 ? 25.867 150.939 9.995 1.00 99.72 47 ARG F CA 1
ATOM 5143 C C . ARG F 1 47 ? 24.539 151.527 9.506 1.00 99.80 47 ARG F C 1
ATOM 5144 O O . ARG F 1 47 ? 24.405 152.740 9.350 1.00 99.64 47 ARG F O 1
ATOM 5152 N N . THR F 1 48 ? 23.560 150.654 9.271 1.00 99.98 48 THR F N 1
ATOM 5153 C CA . THR F 1 48 ? 22.233 151.061 8.795 1.00 99.62 48 THR F CA 1
ATOM 5154 C C . THR F 1 48 ? 21.126 150.325 9.571 1.00 99.49 48 THR F C 1
ATOM 5155 O O . THR F 1 48 ? 20.794 149.173 9.263 1.00 100.81 48 THR F O 1
ATOM 5159 N N . PRO F 1 49 ? 20.536 150.988 10.588 1.00 98.67 49 PRO F N 1
ATOM 5160 C CA . PRO F 1 49 ? 19.470 150.389 11.407 1.00 97.68 49 PRO F CA 1
ATOM 5161 C C . PRO F 1 49 ? 18.170 150.090 10.648 1.00 97.11 49 PRO F C 1
ATOM 5162 O O . PRO F 1 49 ? 17.144 149.775 11.255 1.00 96.87 49 PRO F O 1
ATOM 5166 N N . GLU F 1 50 ? 18.220 150.182 9.322 1.00 96.28 50 GLU F N 1
ATOM 5167 C CA . GLU F 1 50 ? 17.052 149.928 8.484 1.00 95.05 50 GLU F CA 1
ATOM 5168 C C . GLU F 1 50 ? 16.940 148.450 8.155 1.00 94.72 50 GLU F C 1
ATOM 5169 O O . GLU F 1 50 ? 15.848 147.941 7.911 1.00 93.71 50 GLU F O 1
ATOM 5175 N N . VAL F 1 51 ? 18.084 147.771 8.153 1.00 95.45 51 VAL F N 1
ATOM 5176 C CA . VAL F 1 51 ? 18.152 146.337 7.858 1.00 95.92 51 VAL F CA 1
ATOM 5177 C C . VAL F 1 51 ? 17.271 145.517 8.808 1.00 95.39 51 VAL F C 1
ATOM 5178 O O . VAL F 1 51 ? 16.964 144.355 8.526 1.00 95.99 51 VAL F O 1
ATOM 5182 N N . SER F 1 52 ? 16.863 146.125 9.923 1.00 93.86 52 SER F N 1
ATOM 5183 C CA . SER F 1 52 ? 16.039 145.442 10.930 1.00 92.02 52 SER F CA 1
ATOM 5184 C C . SER F 1 52 ? 14.565 145.388 10.575 1.00 90.27 52 SER F C 1
ATOM 5185 O O . SER F 1 52 ? 13.833 144.488 10.992 1.00 88.58 52 SER F O 1
ATOM 5188 N N . ASP F 1 53 ? 14.133 146.372 9.805 1.00 89.24 53 ASP F N 1
ATOM 5189 C CA . ASP F 1 53 ? 12.740 146.456 9.390 1.00 87.41 53 ASP F CA 1
ATOM 5190 C C . ASP F 1 53 ? 12.451 145.613 8.159 1.00 84.46 53 ASP F C 1
ATOM 5191 O O . ASP F 1 53 ? 11.377 145.031 8.043 1.00 83.53 53 ASP F O 1
ATOM 5196 N N . ASN F 1 54 ? 13.414 145.576 7.241 1.00 81.05 54 ASN F N 1
ATOM 5197 C CA . ASN F 1 54 ? 13.288 144.833 6.001 1.00 77.84 54 ASN F CA 1
ATOM 5198 C C . ASN F 1 54 ? 12.653 143.459 6.216 1.00 75.77 54 ASN F C 1
ATOM 5199 O O . ASN F 1 54 ? 11.659 143.132 5.590 1.00 75.53 54 ASN F O 1
ATOM 5204 N N . PRO F 1 55 ? 13.213 142.641 7.117 1.00 74.24 55 PRO F N 1
ATOM 5205 C CA . PRO F 1 55 ? 12.685 141.302 7.399 1.00 73.54 55 PRO F CA 1
ATOM 5206 C C . PRO F 1 55 ? 11.182 141.245 7.617 1.00 71.81 55 PRO F C 1
ATOM 5207 O O . PRO F 1 55 ? 10.469 140.551 6.905 1.00 71.86 55 PRO F O 1
ATOM 5211 N N . VAL F 1 56 ? 10.712 141.985 8.608 1.00 71.50 56 VAL F N 1
ATOM 5212 C CA . VAL F 1 56 ? 9.298 142.004 8.943 1.00 70.51 56 VAL F CA 1
ATOM 5213 C C . VAL F 1 56 ? 8.428 142.221 7.718 1.00 71.21 56 VAL F C 1
ATOM 5214 O O . VAL F 1 56 ? 7.448 141.508 7.514 1.00 70.04 56 VAL F O 1
ATOM 5226 N N . ILE F 1 58 ? 9.100 141.898 4.292 1.00 68.45 58 ILE F N 1
ATOM 5227 C CA . ILE F 1 58 ? 9.159 140.774 3.384 1.00 66.16 58 ILE F CA 1
ATOM 5228 C C . ILE F 1 58 ? 8.233 139.661 3.841 1.00 65.53 58 ILE F C 1
ATOM 5229 O O . ILE F 1 58 ? 7.559 139.027 3.032 1.00 65.18 58 ILE F O 1
ATOM 5234 N N . GLY F 1 59 ? 8.197 139.422 5.143 1.00 64.78 59 GLY F N 1
ATOM 5235 C CA . GLY F 1 59 ? 7.331 138.382 5.653 1.00 64.67 59 GLY F CA 1
ATOM 5236 C C . GLY F 1 59 ? 5.900 138.614 5.202 1.00 64.84 59 GLY F C 1
ATOM 5237 O O . GLY F 1 59 ? 5.238 137.708 4.699 1.00 64.74 59 GLY F O 1
ATOM 5238 N N . GLU F 1 60 ? 5.429 139.841 5.376 1.00 64.99 60 GLU F N 1
ATOM 5239 C CA . GLU F 1 60 ? 4.074 140.202 4.998 1.00 66.23 60 GLU F CA 1
ATOM 5240 C C . GLU F 1 60 ? 3.887 140.203 3.483 1.00 65.93 60 GLU F C 1
ATOM 5241 O O . GLU F 1 60 ? 2.976 139.573 2.952 1.00 65.86 60 GLU F O 1
ATOM 5247 N N . LEU F 1 61 ? 4.760 140.916 2.793 1.00 65.34 61 LEU F N 1
ATOM 5248 C CA . LEU F 1 61 ? 4.704 141.003 1.352 1.00 65.12 61 LEU F CA 1
ATOM 5249 C C . LEU F 1 61 ? 4.489 139.640 0.727 1.00 65.81 61 LEU F C 1
ATOM 5250 O O . LEU F 1 61 ? 3.807 139.528 -0.279 1.00 66.48 61 LEU F O 1
ATOM 5255 N N . LEU F 1 62 ? 5.055 138.601 1.328 1.00 67.47 62 LEU F N 1
ATOM 5256 C CA . LEU F 1 62 ? 4.926 137.258 0.776 1.00 69.07 62 LEU F CA 1
ATOM 5257 C C . LEU F 1 62 ? 3.521 136.696 0.685 1.00 70.50 62 LEU F C 1
ATOM 5258 O O . LEU F 1 62 ? 3.125 136.171 -0.362 1.00 70.83 62 LEU F O 1
ATOM 5263 N N . HIS F 1 63 ? 2.759 136.786 1.768 1.00 72.10 63 HIS F N 1
ATOM 5264 C CA . HIS F 1 63 ? 1.407 136.236 1.729 1.00 73.73 63 HIS F CA 1
ATOM 5265 C C . HIS F 1 63 ? 0.509 137.055 0.795 1.00 71.68 63 HIS F C 1
ATOM 5266 O O . HIS F 1 63 ? -0.679 136.783 0.666 1.00 71.46 63 HIS F O 1
ATOM 5273 N N . GLU F 1 64 ? 1.087 138.057 0.145 1.00 69.62 64 GLU F N 1
ATOM 5274 C CA . GLU F 1 64 ? 0.343 138.882 -0.785 1.00 67.86 64 GLU F CA 1
ATOM 5275 C C . GLU F 1 64 ? 0.330 138.224 -2.145 1.00 67.06 64 GLU F C 1
ATOM 5276 O O . GLU F 1 64 ? -0.294 138.720 -3.074 1.00 67.45 64 GLU F O 1
ATOM 5282 N N . PHE F 1 65 ? 1.049 137.119 -2.267 1.00 65.75 65 PHE F N 1
ATOM 5283 C CA . PHE F 1 65 ? 1.098 136.387 -3.527 1.00 64.96 65 PHE F CA 1
ATOM 5284 C C . PHE F 1 65 ? 0.974 134.896 -3.240 1.00 66.09 65 PHE F C 1
ATOM 5285 O O . PHE F 1 65 ? 1.917 134.133 -3.459 1.00 66.97 65 PHE F O 1
ATOM 5293 N N . PRO F 1 66 ? -0.197 134.464 -2.753 1.00 66.03 66 PRO F N 1
ATOM 5294 C CA . PRO F 1 66 ? -0.468 133.062 -2.420 1.00 66.37 66 PRO F CA 1
ATOM 5295 C C . PRO F 1 66 ? -0.269 132.119 -3.598 1.00 66.27 66 PRO F C 1
ATOM 5296 O O . PRO F 1 66 ? -0.041 130.921 -3.419 1.00 66.58 66 PRO F O 1
ATOM 5300 N N . ASP F 1 67 ? -0.359 132.672 -4.799 1.00 66.22 67 ASP F N 1
ATOM 5301 C CA . ASP F 1 67 ? -0.202 131.904 -6.027 1.00 67.60 67 ASP F CA 1
ATOM 5302 C C . ASP F 1 67 ? 1.140 131.153 -6.061 1.00 66.97 67 ASP F C 1
ATOM 5303 O O . ASP F 1 67 ? 1.345 130.267 -6.897 1.00 67.53 67 ASP F O 1
ATOM 5308 N N . TYR F 1 68 ? 2.052 131.517 -5.160 1.00 65.04 68 TYR F N 1
ATOM 5309 C CA . TYR F 1 68 ? 3.358 130.882 -5.135 1.00 63.32 68 TYR F CA 1
ATOM 5310 C C . TYR F 1 68 ? 3.642 130.107 -3.872 1.00 62.07 68 TYR F C 1
ATOM 5311 O O . TYR F 1 68 ? 3.074 130.377 -2.821 1.00 61.39 68 TYR F O 1
ATOM 5320 N N . THR F 1 69 ? 4.540 129.141 -3.994 1.00 61.54 69 THR F N 1
ATOM 5321 C CA . THR F 1 69 ? 4.931 128.309 -2.871 1.00 62.45 69 THR F CA 1
ATOM 5322 C C . THR F 1 69 ? 6.225 128.874 -2.255 1.00 60.42 69 THR F C 1
ATOM 5323 O O . THR F 1 69 ? 7.268 128.216 -2.211 1.00 60.88 69 THR F O 1
ATOM 5327 N N . TRP F 1 70 ? 6.134 130.114 -1.793 1.00 57.13 70 TRP F N 1
ATOM 5328 C CA . TRP F 1 70 ? 7.252 130.817 -1.203 1.00 53.12 70 TRP F CA 1
ATOM 5329 C C . TRP F 1 70 ? 8.037 130.101 -0.121 1.00 52.67 70 TRP F C 1
ATOM 5330 O O . TRP F 1 70 ? 7.480 129.489 0.795 1.00 51.81 70 TRP F O 1
ATOM 5341 N N . GLN F 1 71 ? 9.354 130.217 -0.234 1.00 52.63 71 GLN F N 1
ATOM 5342 C CA . GLN F 1 71 ? 10.284 129.636 0.725 1.00 51.54 71 GLN F CA 1
ATOM 5343 C C . GLN F 1 71 ? 11.319 130.730 0.977 1.00 49.67 71 GLN F C 1
ATOM 5344 O O . GLN F 1 71 ? 11.818 131.338 0.031 1.00 48.87 71 GLN F O 1
ATOM 5350 N N . VAL F 1 72 ? 11.639 130.984 2.243 1.00 49.18 72 VAL F N 1
ATOM 5351 C CA . VAL F 1 72 ? 12.572 132.065 2.585 1.00 49.43 72 VAL F CA 1
ATOM 5352 C C . VAL F 1 72 ? 13.952 131.604 3.012 1.00 48.18 72 VAL F C 1
ATOM 5353 O O . VAL F 1 72 ? 14.094 130.672 3.808 1.00 48.19 72 VAL F O 1
ATOM 5357 N N . ALA F 1 73 ? 14.971 132.270 2.482 1.00 46.16 73 ALA F N 1
ATOM 5358 C CA . ALA F 1 73 ? 16.354 131.929 2.813 1.00 44.53 73 ALA F CA 1
ATOM 5359 C C . ALA F 1 73 ? 17.043 133.170 3.310 1.00 42.78 73 ALA F C 1
ATOM 5360 O O . ALA F 1 73 ? 16.754 134.271 2.845 1.00 42.79 73 ALA F O 1
ATOM 5362 N N . ILE F 1 74 ? 17.965 132.995 4.247 1.00 40.70 74 ILE F N 1
ATOM 5363 C CA . ILE F 1 74 ? 18.674 134.141 4.804 1.00 38.63 74 ILE F CA 1
ATOM 5364 C C . ILE F 1 74 ? 20.149 133.914 4.791 1.00 38.42 74 ILE F C 1
ATOM 5365 O O . ILE F 1 74 ? 20.604 132.814 5.042 1.00 40.89 74 ILE F O 1
ATOM 5370 N N . ALA F 1 75 ? 20.894 134.962 4.478 1.00 37.47 75 ALA F N 1
ATOM 5371 C CA . ALA F 1 75 ? 22.336 134.881 4.427 1.00 37.25 75 ALA F CA 1
ATOM 5372 C C . ALA F 1 75 ? 22.938 135.814 5.474 1.00 38.34 75 ALA F C 1
ATOM 5373 O O . ALA F 1 75 ? 22.458 136.939 5.670 1.00 39.35 75 ALA F O 1
ATOM 5375 N N . ASP F 1 76 ? 23.990 135.353 6.141 1.00 39.17 76 ASP F N 1
ATOM 5376 C CA . ASP F 1 76 ? 24.642 136.171 7.147 1.00 40.03 76 ASP F CA 1
ATOM 5377 C C . ASP F 1 76 ? 25.424 137.250 6.424 1.00 42.44 76 ASP F C 1
ATOM 5378 O O . ASP F 1 76 ? 25.392 137.338 5.191 1.00 42.96 76 ASP F O 1
ATOM 5383 N N . LEU F 1 77 ? 26.137 138.075 7.175 1.00 43.88 77 LEU F N 1
ATOM 5384 C CA . LEU F 1 77 ? 26.892 139.155 6.556 1.00 43.96 77 LEU F CA 1
ATOM 5385 C C . LEU F 1 77 ? 27.879 138.731 5.479 1.00 43.72 77 LEU F C 1
ATOM 5386 O O . LEU F 1 77 ? 27.898 139.315 4.410 1.00 44.49 77 LEU F O 1
ATOM 5391 N N . GLU F 1 78 ? 28.701 137.728 5.747 1.00 44.22 78 GLU F N 1
ATOM 5392 C CA . GLU F 1 78 ? 29.684 137.304 4.755 1.00 45.41 78 GLU F CA 1
ATOM 5393 C C . GLU F 1 78 ? 29.025 136.718 3.513 1.00 43.25 78 GLU F C 1
ATOM 5394 O O . GLU F 1 78 ? 29.387 137.057 2.394 1.00 41.10 78 GLU F O 1
ATOM 5400 N N . GLN F 1 79 ? 28.063 135.828 3.721 1.00 42.77 79 GLN F N 1
ATOM 5401 C CA . GLN F 1 79 ? 27.388 135.192 2.614 1.00 41.68 79 GLN F CA 1
ATOM 5402 C C . GLN F 1 79 ? 26.525 136.156 1.820 1.00 40.86 79 GLN F C 1
ATOM 5403 O O . GLN F 1 79 ? 26.373 135.995 0.613 1.00 38.86 79 GLN F O 1
ATOM 5409 N N . SER F 1 80 ? 25.975 137.169 2.480 1.00 41.26 80 SER F N 1
ATOM 5410 C CA . SER F 1 80 ? 25.160 138.143 1.773 1.00 41.85 80 SER F CA 1
ATOM 5411 C C . SER F 1 80 ? 26.019 138.857 0.757 1.00 42.96 80 SER F C 1
ATOM 5412 O O . SER F 1 80 ? 25.559 139.169 -0.333 1.00 43.70 80 SER F O 1
ATOM 5415 N N . GLU F 1 81 ? 27.273 139.117 1.103 1.00 45.90 81 GLU F N 1
ATOM 5416 C CA . GLU F 1 81 ? 28.166 139.788 0.172 1.00 48.94 81 GLU F CA 1
ATOM 5417 C C . GLU F 1 81 ? 28.502 138.847 -0.965 1.00 47.97 81 GLU F C 1
ATOM 5418 O O . GLU F 1 81 ? 28.597 139.264 -2.115 1.00 48.37 81 GLU F O 1
ATOM 5424 N N . ALA F 1 82 ? 28.683 137.573 -0.647 1.00 45.62 82 ALA F N 1
ATOM 5425 C CA . ALA F 1 82 ? 29.020 136.605 -1.682 1.00 45.13 82 ALA F CA 1
ATOM 5426 C C . ALA F 1 82 ? 27.885 136.462 -2.691 1.00 44.49 82 ALA F C 1
ATOM 5427 O O . ALA F 1 82 ? 28.086 136.620 -3.897 1.00 42.96 82 ALA F O 1
ATOM 5429 N N . ILE F 1 83 ? 26.701 136.142 -2.183 1.00 43.08 83 ILE F N 1
ATOM 5430 C CA . ILE F 1 83 ? 25.530 135.973 -3.022 1.00 42.12 83 ILE F CA 1
ATOM 5431 C C . ILE F 1 83 ? 25.241 137.265 -3.785 1.00 42.82 83 ILE F C 1
ATOM 5432 O O . ILE F 1 83 ? 24.974 137.225 -4.985 1.00 41.95 83 ILE F O 1
ATOM 5437 N N . GLY F 1 84 ? 25.312 138.400 -3.087 1.00 41.20 84 GLY F N 1
ATOM 5438 C CA . GLY F 1 84 ? 25.056 139.679 -3.722 1.00 42.18 84 GLY F CA 1
ATOM 5439 C C . GLY F 1 84 ? 25.989 139.894 -4.910 1.00 43.89 84 GLY F C 1
ATOM 5440 O O . GLY F 1 84 ? 25.548 140.197 -6.011 1.00 44.73 84 GLY F O 1
ATOM 5441 N N . ASP F 1 85 ? 27.289 139.721 -4.692 1.00 44.95 85 ASP F N 1
ATOM 5442 C CA . ASP F 1 85 ? 28.263 139.899 -5.752 1.00 45.16 85 ASP F CA 1
ATOM 5443 C C . ASP F 1 85 ? 27.910 139.047 -6.957 1.00 46.35 85 ASP F C 1
ATOM 5444 O O . ASP F 1 85 ? 28.082 139.456 -8.106 1.00 48.00 85 ASP F O 1
ATOM 5449 N N . ARG F 1 86 ? 27.400 137.856 -6.701 1.00 46.04 86 ARG F N 1
ATOM 5450 C CA . ARG F 1 86 ? 27.040 136.971 -7.783 1.00 45.80 86 ARG F CA 1
ATOM 5451 C C . ARG F 1 86 ? 25.809 137.458 -8.553 1.00 47.39 86 ARG F C 1
ATOM 5452 O O . ARG F 1 86 ? 25.639 137.131 -9.722 1.00 47.34 86 ARG F O 1
ATOM 5460 N N . PHE F 1 87 ? 24.954 138.244 -7.911 1.00 47.73 87 PHE F N 1
ATOM 5461 C CA . PHE F 1 87 ? 23.749 138.716 -8.577 1.00 47.96 87 PHE F CA 1
ATOM 5462 C C . PHE F 1 87 ? 23.747 140.203 -8.912 1.00 49.42 87 PHE F C 1
ATOM 5463 O O . PHE F 1 87 ? 22.769 140.720 -9.446 1.00 50.50 87 PHE F O 1
ATOM 5471 N N . GLY F 1 88 ? 24.844 140.885 -8.606 1.00 50.65 88 GLY F N 1
ATOM 5472 C CA . GLY F 1 88 ? 24.927 142.302 -8.888 1.00 50.67 88 GLY F CA 1
ATOM 5473 C C . GLY F 1 88 ? 24.173 143.153 -7.886 1.00 50.84 88 GLY F C 1
ATOM 5474 O O . GLY F 1 88 ? 23.897 144.320 -8.148 1.00 51.51 88 GLY F O 1
ATOM 5475 N N . ALA F 1 89 ? 23.826 142.587 -6.737 1.00 49.80 89 ALA F N 1
ATOM 5476 C CA . ALA F 1 89 ? 23.122 143.375 -5.742 1.00 50.18 89 ALA F CA 1
ATOM 5477 C C . ALA F 1 89 ? 24.101 144.152 -4.881 1.00 50.64 89 ALA F C 1
ATOM 5478 O O . ALA F 1 89 ? 24.700 143.601 -3.964 1.00 50.81 89 ALA F O 1
ATOM 5480 N N . PHE F 1 90 ? 24.262 145.439 -5.164 1.00 51.07 90 PHE F N 1
ATOM 5481 C CA . PHE F 1 90 ? 25.186 146.250 -4.382 1.00 49.60 90 PHE F CA 1
ATOM 5482 C C . PHE F 1 90 ? 24.455 147.306 -3.575 1.00 48.64 90 PHE F C 1
ATOM 5483 O O . PHE F 1 90 ? 25.020 148.344 -3.250 1.00 47.77 90 PHE F O 1
ATOM 5491 N N . ARG F 1 91 ? 23.206 147.016 -3.235 1.00 48.06 91 ARG F N 1
ATOM 5492 C CA . ARG F 1 91 ? 22.388 147.942 -2.480 1.00 49.43 91 ARG F CA 1
ATOM 5493 C C . ARG F 1 91 ? 21.615 147.146 -1.439 1.00 48.68 91 ARG F C 1
ATOM 5494 O O . ARG F 1 91 ? 20.561 146.593 -1.721 1.00 48.76 91 ARG F O 1
ATOM 5502 N N . PHE F 1 92 ? 22.160 147.068 -0.238 1.00 48.93 92 PHE F N 1
ATOM 5503 C CA . PHE F 1 92 ? 21.515 146.339 0.838 1.00 49.12 92 PHE F CA 1
ATOM 5504 C C . PHE F 1 92 ? 20.744 147.289 1.746 1.00 50.89 92 PHE F C 1
ATOM 5505 O O . PHE F 1 92 ? 21.085 148.474 1.854 1.00 53.64 92 PHE F O 1
ATOM 5513 N N . PRO F 1 93 ? 19.693 146.791 2.416 1.00 51.16 93 PRO F N 1
ATOM 5514 C CA . PRO F 1 93 ? 19.176 145.423 2.383 1.00 50.63 93 PRO F CA 1
ATOM 5515 C C . PRO F 1 93 ? 18.643 145.130 0.993 1.00 50.37 93 PRO F C 1
ATOM 5516 O O . PRO F 1 93 ? 18.091 146.017 0.322 1.00 49.96 93 PRO F O 1
ATOM 5520 N N . ALA F 1 94 ? 18.800 143.880 0.571 1.00 48.52 94 ALA F N 1
ATOM 5521 C CA . ALA F 1 94 ? 18.333 143.442 -0.732 1.00 45.89 94 ALA F CA 1
ATOM 5522 C C . ALA F 1 94 ? 17.606 142.115 -0.587 1.00 44.37 94 ALA F C 1
ATOM 5523 O O . ALA F 1 94 ? 17.821 141.373 0.363 1.00 42.79 94 ALA F O 1
ATOM 5525 N N . THR F 1 95 ? 16.730 141.830 -1.534 1.00 44.04 95 THR F N 1
ATOM 5526 C CA . THR F 1 95 ? 15.963 140.602 -1.496 1.00 44.81 95 THR F CA 1
ATOM 5527 C C . THR F 1 95 ? 15.895 140.035 -2.895 1.00 44.01 95 THR F C 1
ATOM 5528 O O . THR F 1 95 ? 15.313 140.646 -3.790 1.00 45.58 95 THR F O 1
ATOM 5532 N N . LEU F 1 96 ? 16.506 138.877 -3.089 1.00 43.10 96 LEU F N 1
ATOM 5533 C CA . LEU F 1 96 ? 16.494 138.234 -4.388 1.00 43.14 96 LEU F CA 1
ATOM 5534 C C . LEU F 1 96 ? 15.192 137.464 -4.531 1.00 43.38 96 LEU F C 1
ATOM 5535 O O . LEU F 1 96 ? 14.798 136.744 -3.615 1.00 43.28 96 LEU F O 1
ATOM 5540 N N . VAL F 1 97 ? 14.521 137.610 -5.671 1.00 43.37 97 VAL F N 1
ATOM 5541 C CA . VAL F 1 97 ? 13.253 136.910 -5.881 1.00 44.33 97 VAL F CA 1
ATOM 5542 C C . VAL F 1 97 ? 13.336 135.832 -6.953 1.00 46.49 97 VAL F C 1
ATOM 5543 O O . VAL F 1 97 ? 13.808 136.072 -8.065 1.00 46.70 97 VAL F O 1
ATOM 5547 N N . PHE F 1 98 ? 12.869 134.641 -6.610 1.00 48.10 98 PHE F N 1
ATOM 5548 C CA . PHE F 1 98 ? 12.880 133.536 -7.549 1.00 51.51 98 PHE F CA 1
ATOM 5549 C C . PHE F 1 98 ? 11.495 132.942 -7.717 1.00 53.09 98 PHE F C 1
ATOM 5550 O O . PHE F 1 98 ? 10.816 132.650 -6.734 1.00 53.90 98 PHE F O 1
ATOM 5558 N N . THR F 1 99 ? 11.083 132.767 -8.970 1.00 55.06 99 THR F N 1
ATOM 5559 C CA . THR F 1 99 ? 9.783 132.186 -9.299 1.00 57.02 99 THR F CA 1
ATOM 5560 C C . THR F 1 99 ? 9.981 131.036 -10.278 1.00 57.21 99 THR F C 1
ATOM 5561 O O . THR F 1 99 ? 10.666 131.186 -11.288 1.00 56.85 99 THR F O 1
ATOM 5565 N N . GLY F 1 100 ? 9.372 129.896 -9.984 1.00 58.18 100 GLY F N 1
ATOM 5566 C CA . GLY F 1 100 ? 9.529 128.759 -10.865 1.00 60.36 100 GLY F CA 1
ATOM 5567 C C . GLY F 1 100 ? 10.991 128.471 -11.183 1.00 61.83 100 GLY F C 1
ATOM 5568 O O . GLY F 1 100 ? 11.356 128.242 -12.343 1.00 62.24 100 GLY F O 1
ATOM 5569 N N . GLY F 1 101 ? 11.836 128.500 -10.154 1.00 61.51 101 GLY F N 1
ATOM 5570 C CA . GLY F 1 101 ? 13.252 128.231 -10.341 1.00 60.39 101 GLY F CA 1
ATOM 5571 C C . GLY F 1 101 ? 13.970 129.279 -11.165 1.00 59.78 101 GLY F C 1
ATOM 5572 O O . GLY F 1 101 ? 15.118 129.090 -11.546 1.00 61.79 101 GLY F O 1
ATOM 5573 N N . ASN F 1 102 ? 13.300 130.393 -11.433 1.00 58.55 102 ASN F N 1
ATOM 5574 C CA . ASN F 1 102 ? 13.888 131.469 -12.220 1.00 58.22 102 ASN F CA 1
ATOM 5575 C C . ASN F 1 102 ? 14.096 132.770 -11.429 1.00 57.96 102 ASN F C 1
ATOM 5576 O O . ASN F 1 102 ? 13.203 133.243 -10.717 1.00 57.95 102 ASN F O 1
ATOM 5581 N N . TYR F 1 103 ? 15.277 133.354 -11.576 1.00 56.07 103 TYR F N 1
ATOM 5582 C CA . TYR F 1 103 ? 15.592 134.596 -10.909 1.00 54.59 103 TYR F CA 1
ATOM 5583 C C . TYR F 1 103 ? 14.806 135.730 -11.576 1.00 54.97 103 TYR F C 1
ATOM 5584 O O . TYR F 1 103 ? 14.996 136.001 -12.765 1.00 53.84 103 TYR F O 1
ATOM 5593 N N . ARG F 1 104 ? 13.933 136.399 -10.822 1.00 55.30 104 ARG F N 1
ATOM 5594 C CA . ARG F 1 104 ? 13.125 137.481 -11.387 1.00 54.79 104 ARG F CA 1
ATOM 5595 C C . ARG F 1 104 ? 13.695 138.873 -11.178 1.00 53.62 104 ARG F C 1
ATOM 5596 O O . ARG F 1 104 ? 13.421 139.790 -11.961 1.00 52.53 104 ARG F O 1
ATOM 5604 N N . GLY F 1 105 ? 14.476 139.039 -10.117 1.00 51.70 105 GLY F N 1
ATOM 5605 C CA . GLY F 1 105 ? 15.059 140.336 -9.847 1.00 48.21 105 GLY F CA 1
ATOM 5606 C C . GLY F 1 105 ? 15.385 140.528 -8.386 1.00 46.74 105 GLY F C 1
ATOM 5607 O O . GLY F 1 105 ? 15.388 139.574 -7.618 1.00 46.49 105 GLY F O 1
ATOM 5608 N N . VAL F 1 106 ? 15.655 141.765 -7.995 1.00 46.70 106 VAL F N 1
ATOM 5609 C CA . VAL F 1 106 ? 15.985 142.048 -6.614 1.00 45.40 106 VAL F CA 1
ATOM 5610 C C . VAL F 1 106 ? 15.281 143.283 -6.069 1.00 44.95 106 VAL F C 1
ATOM 5611 O O . VAL F 1 106 ? 15.259 144.333 -6.705 1.00 43.97 106 VAL F O 1
ATOM 5615 N N . LEU F 1 107 ? 14.701 143.150 -4.886 1.00 44.70 107 LEU F N 1
ATOM 5616 C CA . LEU F 1 107 ? 14.048 144.275 -4.248 1.00 46.56 107 LEU F CA 1
ATOM 5617 C C . LEU F 1 107 ? 15.122 144.955 -3.404 1.00 48.07 107 LEU F C 1
ATOM 5618 O O . LEU F 1 107 ? 15.606 144.370 -2.445 1.00 49.29 107 LEU F O 1
ATOM 5623 N N . ASN F 1 108 ? 15.515 146.168 -3.760 1.00 50.69 108 ASN F N 1
ATOM 5624 C CA . ASN F 1 108 ? 16.517 146.875 -2.975 1.00 54.01 108 ASN F CA 1
ATOM 5625 C C . ASN F 1 108 ? 15.966 148.223 -2.535 1.00 57.24 108 ASN F C 1
ATOM 5626 O O . ASN F 1 108 ? 15.071 148.776 -3.174 1.00 58.56 108 ASN F O 1
ATOM 5631 N N . GLY F 1 109 ? 16.513 148.759 -1.449 1.00 61.00 109 GLY F N 1
ATOM 5632 C CA . GLY F 1 109 ? 16.058 150.044 -0.957 1.00 65.53 109 GLY F CA 1
ATOM 5633 C C . GLY F 1 109 ? 14.896 149.866 -0.006 1.00 68.92 109 GLY F C 1
ATOM 5634 O O . GLY F 1 109 ? 14.575 148.742 0.381 1.00 68.38 109 GLY F O 1
ATOM 5635 N N . ILE F 1 110 ? 14.275 150.976 0.380 1.00 72.02 110 ILE F N 1
ATOM 5636 C CA . ILE F 1 110 ? 13.128 150.957 1.285 1.00 74.95 110 ILE F CA 1
ATOM 5637 C C . ILE F 1 110 ? 12.010 151.829 0.713 1.00 75.85 110 ILE F C 1
ATOM 5638 O O . ILE F 1 110 ? 12.208 153.019 0.437 1.00 76.99 110 ILE F O 1
ATOM 5643 N N . HIS F 1 111 ? 10.833 151.238 0.536 1.00 76.29 111 HIS F N 1
ATOM 5644 C CA . HIS F 1 111 ? 9.705 151.985 -0.010 1.00 76.71 111 HIS F CA 1
ATOM 5645 C C . HIS F 1 111 ? 8.462 151.726 0.821 1.00 76.03 111 HIS F C 1
ATOM 5646 O O . HIS F 1 111 ? 8.407 150.754 1.574 1.00 75.05 111 HIS F O 1
ATOM 5653 N N . PRO F 1 112 ? 7.456 152.613 0.711 1.00 76.12 112 PRO F N 1
ATOM 5654 C CA . PRO F 1 112 ? 6.205 152.452 1.458 1.00 75.17 112 PRO F CA 1
ATOM 5655 C C . PRO F 1 112 ? 5.648 151.072 1.123 1.00 74.37 112 PRO F C 1
ATOM 5656 O O . PRO F 1 112 ? 5.936 150.530 0.057 1.00 75.10 112 PRO F O 1
ATOM 5660 N N . TRP F 1 113 ? 4.849 150.507 2.015 1.00 72.49 113 TRP F N 1
ATOM 5661 C CA . TRP F 1 113 ? 4.291 149.195 1.760 1.00 70.96 113 TRP F CA 1
ATOM 5662 C C . TRP F 1 113 ? 3.601 149.109 0.398 1.00 69.95 113 TRP F C 1
ATOM 5663 O O . TRP F 1 113 ? 3.799 148.152 -0.339 1.00 68.96 113 TRP F O 1
ATOM 5674 N N . ALA F 1 114 ? 2.799 150.110 0.060 1.00 69.66 114 ALA F N 1
ATOM 5675 C CA . ALA F 1 114 ? 2.089 150.114 -1.212 1.00 69.59 114 ALA F CA 1
ATOM 5676 C C . ALA F 1 114 ? 3.058 150.113 -2.392 1.00 70.32 114 ALA F C 1
ATOM 5677 O O . ALA F 1 114 ? 2.760 149.563 -3.452 1.00 70.23 114 ALA F O 1
ATOM 5679 N N . GLU F 1 115 ? 4.214 150.736 -2.191 1.00 70.95 115 GLU F N 1
ATOM 5680 C CA . GLU F 1 115 ? 5.256 150.856 -3.208 1.00 72.07 115 GLU F CA 1
ATOM 5681 C C . GLU F 1 115 ? 6.079 149.568 -3.309 1.00 71.69 115 GLU F C 1
ATOM 5682 O O . GLU F 1 115 ? 6.878 149.388 -4.227 1.00 70.64 115 GLU F O 1
ATOM 5688 N N . LEU F 1 116 ? 5.874 148.674 -2.353 1.00 71.91 116 LEU F N 1
ATOM 5689 C CA . LEU F 1 116 ? 6.595 147.418 -2.321 1.00 70.50 116 LEU F CA 1
ATOM 5690 C C . LEU F 1 116 ? 5.818 146.360 -3.088 1.00 70.91 116 LEU F C 1
ATOM 5691 O O . LEU F 1 116 ? 6.360 145.709 -3.977 1.00 70.76 116 LEU F O 1
ATOM 5696 N N . ILE F 1 117 ? 4.548 146.193 -2.737 1.00 71.18 117 ILE F N 1
ATOM 5697 C CA . ILE F 1 117 ? 3.699 145.209 -3.386 1.00 72.94 117 ILE F CA 1
ATOM 5698 C C . ILE F 1 117 ? 3.689 145.346 -4.904 1.00 73.49 117 ILE F C 1
ATOM 5699 O O . ILE F 1 117 ? 3.768 144.348 -5.625 1.00 73.11 117 ILE F O 1
ATOM 5704 N N . ASN F 1 118 ? 3.602 146.577 -5.395 1.00 74.27 118 ASN F N 1
ATOM 5705 C CA . ASN F 1 118 ? 3.577 146.794 -6.836 1.00 75.83 118 ASN F CA 1
ATOM 5706 C C . ASN F 1 118 ? 4.945 146.469 -7.442 1.00 75.00 118 ASN F C 1
ATOM 5707 O O . ASN F 1 118 ? 5.035 145.977 -8.574 1.00 76.02 118 ASN F O 1
ATOM 5712 N N . LEU F 1 119 ? 6.008 146.734 -6.685 1.00 72.88 119 LEU F N 1
ATOM 5713 C CA . LEU F 1 119 ? 7.364 146.443 -7.153 1.00 70.02 119 LEU F CA 1
ATOM 5714 C C . LEU F 1 119 ? 7.556 144.942 -7.314 1.00 68.91 119 LEU F C 1
ATOM 5715 O O . LEU F 1 119 ? 8.283 144.493 -8.199 1.00 67.61 119 LEU F O 1
ATOM 5728 N N . ARG F 1 121 ? 5.086 142.774 -7.982 1.00 69.83 121 ARG F N 1
ATOM 5729 C CA . ARG F 1 121 ? 4.269 142.359 -9.111 1.00 70.64 121 ARG F CA 1
ATOM 5730 C C . ARG F 1 121 ? 5.059 142.541 -10.400 1.00 70.10 121 ARG F C 1
ATOM 5731 O O . ARG F 1 121 ? 4.906 141.767 -11.344 1.00 70.66 121 ARG F O 1
ATOM 5739 N N . GLY F 1 122 ? 5.909 143.563 -10.428 1.00 68.43 122 GLY F N 1
ATOM 5740 C CA . GLY F 1 122 ? 6.716 143.819 -11.605 1.00 67.54 122 GLY F CA 1
ATOM 5741 C C . GLY F 1 122 ? 7.841 142.815 -11.739 1.00 67.90 122 GLY F C 1
ATOM 5742 O O . GLY F 1 122 ? 8.593 142.849 -12.708 1.00 68.63 122 GLY F O 1
ATOM 5743 N N . LEU F 1 123 ? 7.960 141.922 -10.762 1.00 67.21 123 LEU F N 1
ATOM 5744 C CA . LEU F 1 123 ? 8.996 140.899 -10.781 1.00 66.29 123 LEU F CA 1
ATOM 5745 C C . LEU F 1 123 ? 8.409 139.522 -11.033 1.00 65.80 123 LEU F C 1
ATOM 5746 O O . LEU F 1 123 ? 8.955 138.736 -11.801 1.00 64.67 123 LEU F O 1
ATOM 5751 N N . VAL F 1 124 ? 7.297 139.233 -10.371 1.00 66.82 124 VAL F N 1
ATOM 5752 C CA . VAL F 1 124 ? 6.634 137.946 -10.520 1.00 68.83 124 VAL F CA 1
ATOM 5753 C C . VAL F 1 124 ? 5.515 138.005 -11.556 1.00 69.78 124 VAL F C 1
ATOM 5754 O O . VAL F 1 124 ? 4.799 137.024 -11.760 1.00 69.78 124 VAL F O 1
ATOM 5758 N N . GLU F 1 125 ? 5.331 139.176 -12.162 1.00 71.28 125 GLU F N 1
ATOM 5759 C CA . GLU F 1 125 ? 4.275 139.372 -13.150 1.00 72.78 125 GLU F CA 1
ATOM 5760 C C . GLU F 1 125 ? 4.659 140.357 -14.271 1.00 71.71 125 GLU F C 1
ATOM 5761 O O . GLU F 1 125 ? 5.458 139.960 -15.150 1.00 71.46 125 GLU F O 1
ATOM 5767 N N . THR G 1 5 ? -10.547 103.932 44.150 1.00 84.87 5 THR G N 1
ATOM 5768 C CA . THR G 1 5 ? -9.897 102.852 43.340 1.00 84.55 5 THR G CA 1
ATOM 5769 C C . THR G 1 5 ? -8.493 102.479 43.848 1.00 84.29 5 THR G C 1
ATOM 5770 O O . THR G 1 5 ? -7.909 103.173 44.683 1.00 83.82 5 THR G O 1
ATOM 5774 N N . PRO G 1 6 ? -7.947 101.357 43.356 1.00 83.85 6 PRO G N 1
ATOM 5775 C CA . PRO G 1 6 ? -6.618 100.866 43.735 1.00 82.56 6 PRO G CA 1
ATOM 5776 C C . PRO G 1 6 ? -5.512 101.763 43.184 1.00 81.22 6 PRO G C 1
ATOM 5777 O O . PRO G 1 6 ? -4.598 102.152 43.912 1.00 81.02 6 PRO G O 1
ATOM 5781 N N . PHE G 1 7 ? -5.597 102.105 41.902 1.00 79.80 7 PHE G N 1
ATOM 5782 C CA . PHE G 1 7 ? -4.576 102.954 41.309 1.00 78.73 7 PHE G CA 1
ATOM 5783 C C . PHE G 1 7 ? -4.450 104.303 42.019 1.00 78.54 7 PHE G C 1
ATOM 5784 O O . PHE G 1 7 ? -3.333 104.790 42.223 1.00 78.02 7 PHE G O 1
ATOM 5792 N N . ASP G 1 8 ? -5.578 104.906 42.400 1.00 78.02 8 ASP G N 1
ATOM 5793 C CA . ASP G 1 8 ? -5.530 106.195 43.091 1.00 77.55 8 ASP G CA 1
ATOM 5794 C C . ASP G 1 8 ? -4.657 106.070 44.328 1.00 76.27 8 ASP G C 1
ATOM 5795 O O . ASP G 1 8 ? -3.941 107.004 44.693 1.00 76.23 8 ASP G O 1
ATOM 5800 N N . ALA G 1 9 ? -4.723 104.910 44.973 1.00 74.68 9 ALA G N 1
ATOM 5801 C CA . ALA G 1 9 ? -3.946 104.669 46.171 1.00 73.26 9 ALA G CA 1
ATOM 5802 C C . ALA G 1 9 ? -2.474 104.669 45.803 1.00 72.54 9 ALA G C 1
ATOM 5803 O O . ALA G 1 9 ? -1.654 105.335 46.449 1.00 71.61 9 ALA G O 1
ATOM 5805 N N . LEU G 1 10 ? -2.145 103.909 44.762 1.00 71.33 10 LEU G N 1
ATOM 5806 C CA . LEU G 1 10 ? -0.769 103.808 44.276 1.00 70.26 10 LEU G CA 1
ATOM 5807 C C . LEU G 1 10 ? -0.264 105.200 43.856 1.00 70.42 10 LEU G C 1
ATOM 5808 O O . LEU G 1 10 ? 0.858 105.599 44.193 1.00 69.31 10 LEU G O 1
ATOM 5813 N N . TRP G 1 11 ? -1.106 105.938 43.133 1.00 70.77 11 TRP G N 1
ATOM 5814 C CA . TRP G 1 11 ? -0.741 107.266 42.669 1.00 71.37 11 TRP G CA 1
ATOM 5815 C C . TRP G 1 11 ? -0.397 108.167 43.855 1.00 72.74 11 TRP G C 1
ATOM 5816 O O . TRP G 1 11 ? 0.591 108.913 43.818 1.00 71.74 11 TRP G O 1
ATOM 5827 N N . GLN G 1 12 ? -1.206 108.098 44.910 1.00 74.42 12 GLN G N 1
ATOM 5828 C CA . GLN G 1 12 ? -0.946 108.916 46.090 1.00 75.83 12 GLN G CA 1
ATOM 5829 C C . GLN G 1 12 ? 0.323 108.408 46.754 1.00 76.97 12 GLN G C 1
ATOM 5830 O O . GLN G 1 12 ? 1.115 109.193 47.282 1.00 77.41 12 GLN G O 1
ATOM 5836 N N . ARG G 1 13 ? 0.513 107.090 46.721 1.00 77.96 13 ARG G N 1
ATOM 5837 C CA . ARG G 1 13 ? 1.692 106.476 47.317 1.00 78.67 13 ARG G CA 1
ATOM 5838 C C . ARG G 1 13 ? 2.933 107.078 46.661 1.00 78.07 13 ARG G C 1
ATOM 5839 O O . ARG G 1 13 ? 3.886 107.454 47.354 1.00 76.87 13 ARG G O 1
ATOM 5855 N N . LEU G 1 15 ? 3.077 109.949 44.731 1.00 74.28 15 LEU G N 1
ATOM 5856 C CA . LEU G 1 15 ? 3.123 111.388 44.941 1.00 72.95 15 LEU G CA 1
ATOM 5857 C C . LEU G 1 15 ? 3.811 111.664 46.275 1.00 71.79 15 LEU G C 1
ATOM 5858 O O . LEU G 1 15 ? 4.626 112.581 46.384 1.00 71.31 15 LEU G O 1
ATOM 5863 N N . ALA G 1 16 ? 3.495 110.864 47.287 1.00 70.78 16 ALA G N 1
ATOM 5864 C CA . ALA G 1 16 ? 4.101 111.045 48.600 1.00 69.22 16 ALA G CA 1
ATOM 5865 C C . ALA G 1 16 ? 5.627 110.978 48.534 1.00 68.70 16 ALA G C 1
ATOM 5866 O O . ALA G 1 16 ? 6.307 111.658 49.293 1.00 68.42 16 ALA G O 1
ATOM 5868 N N . ARG G 1 17 ? 6.163 110.147 47.645 1.00 68.18 17 ARG G N 1
ATOM 5869 C CA . ARG G 1 17 ? 7.609 110.035 47.512 1.00 67.85 17 ARG G CA 1
ATOM 5870 C C . ARG G 1 17 ? 8.192 111.295 46.875 1.00 66.34 17 ARG G C 1
ATOM 5871 O O . ARG G 1 17 ? 9.412 111.446 46.782 1.00 66.15 17 ARG G O 1
ATOM 5879 N N . GLY G 1 18 ? 7.318 112.193 46.435 1.00 64.56 18 GLY G N 1
ATOM 5880 C CA . GLY G 1 18 ? 7.774 113.424 45.822 1.00 62.68 18 GLY G CA 1
ATOM 5881 C C . GLY G 1 18 ? 7.969 113.341 44.318 1.00 61.94 18 GLY G C 1
ATOM 5882 O O . GLY G 1 18 ? 8.404 114.307 43.685 1.00 62.01 18 GLY G O 1
ATOM 5883 N N . TRP G 1 19 ? 7.659 112.188 43.735 1.00 60.19 19 TRP G N 1
ATOM 5884 C CA . TRP G 1 19 ? 7.806 112.008 42.296 1.00 57.47 19 TRP G CA 1
ATOM 5885 C C . TRP G 1 19 ? 6.841 112.917 41.539 1.00 56.67 19 TRP G C 1
ATOM 5886 O O . TRP G 1 19 ? 5.727 113.175 42.004 1.00 57.18 19 TRP G O 1
ATOM 5897 N N . THR G 1 20 ? 7.268 113.401 40.372 1.00 54.21 20 THR G N 1
ATOM 5898 C CA . THR G 1 20 ? 6.448 114.325 39.612 1.00 50.99 20 THR G CA 1
ATOM 5899 C C . THR G 1 20 ? 5.621 113.738 38.480 1.00 47.76 20 THR G C 1
ATOM 5900 O O . THR G 1 20 ? 6.107 112.965 37.662 1.00 46.28 20 THR G O 1
ATOM 5904 N N . PRO G 1 21 ? 4.329 114.093 38.435 1.00 46.79 21 PRO G N 1
ATOM 5905 C CA . PRO G 1 21 ? 3.393 113.615 37.407 1.00 46.46 21 PRO G CA 1
ATOM 5906 C C . PRO G 1 21 ? 3.802 114.161 36.057 1.00 45.05 21 PRO G C 1
ATOM 5907 O O . PRO G 1 21 ? 4.227 115.308 35.965 1.00 45.88 21 PRO G O 1
ATOM 5911 N N . VAL G 1 22 ? 3.654 113.363 35.008 1.00 43.06 22 VAL G N 1
ATOM 5912 C CA . VAL G 1 22 ? 4.051 113.822 33.682 1.00 42.27 22 VAL G CA 1
ATOM 5913 C C . VAL G 1 22 ? 3.089 113.327 32.610 1.00 42.33 22 VAL G C 1
ATOM 5914 O O . VAL G 1 22 ? 2.552 112.227 32.717 1.00 44.11 22 VAL G O 1
ATOM 5918 N N . SER G 1 23 ? 2.853 114.137 31.585 1.00 40.91 23 SER G N 1
ATOM 5919 C CA . SER G 1 23 ? 1.990 113.716 30.482 1.00 41.96 23 SER G CA 1
ATOM 5920 C C . SER G 1 23 ? 2.877 113.610 29.244 1.00 42.78 23 SER G C 1
ATOM 5921 O O . SER G 1 23 ? 3.951 114.197 29.203 1.00 44.11 23 SER G O 1
ATOM 5924 N N . GLU G 1 24 ? 2.443 112.864 28.240 1.00 43.85 24 GLU G N 1
ATOM 5925 C CA . GLU G 1 24 ? 3.255 112.700 27.049 1.00 44.89 24 GLU G CA 1
ATOM 5926 C C . GLU G 1 24 ? 3.629 114.037 26.421 1.00 44.85 24 GLU G C 1
ATOM 5927 O O . GLU G 1 24 ? 4.766 114.246 26.008 1.00 46.13 24 GLU G O 1
ATOM 5933 N N . SER G 1 25 ? 2.671 114.949 26.375 1.00 45.06 25 SER G N 1
ATOM 5934 C CA . SER G 1 25 ? 2.883 116.254 25.781 1.00 45.80 25 SER G CA 1
ATOM 5935 C C . SER G 1 25 ? 3.962 117.085 26.458 1.00 46.60 25 SER G C 1
ATOM 5936 O O . SER G 1 25 ? 4.484 118.023 25.862 1.00 49.03 25 SER G O 1
ATOM 5939 N N . ARG G 1 26 ? 4.291 116.765 27.700 1.00 46.67 26 ARG G N 1
ATOM 5940 C CA . ARG G 1 26 ? 5.281 117.550 28.419 1.00 46.36 26 ARG G CA 1
ATOM 5941 C C . ARG G 1 26 ? 6.515 116.757 28.769 1.00 47.94 26 ARG G C 1
ATOM 5942 O O . ARG G 1 26 ? 7.452 117.279 29.374 1.00 46.77 26 ARG G O 1
ATOM 5950 N N . LEU G 1 27 ? 6.526 115.489 28.383 1.00 49.98 27 LEU G N 1
ATOM 5951 C CA . LEU G 1 27 ? 7.658 114.638 28.694 1.00 51.90 27 LEU G CA 1
ATOM 5952 C C . LEU G 1 27 ? 8.992 115.237 28.246 1.00 53.81 27 LEU G C 1
ATOM 5953 O O . LEU G 1 27 ? 9.933 115.290 29.037 1.00 56.81 27 LEU G O 1
ATOM 5958 N N . ASP G 1 28 ? 9.084 115.686 26.995 1.00 54.15 28 ASP G N 1
ATOM 5959 C CA . ASP G 1 28 ? 10.329 116.282 26.498 1.00 53.05 28 ASP G CA 1
ATOM 5960 C C . ASP G 1 28 ? 10.809 117.451 27.344 1.00 51.07 28 ASP G C 1
ATOM 5961 O O . ASP G 1 28 ? 12.006 117.578 27.627 1.00 49.48 28 ASP G O 1
ATOM 5966 N N . ASP G 1 29 ? 9.877 118.309 27.745 1.00 50.09 29 ASP G N 1
ATOM 5967 C CA . ASP G 1 29 ? 10.233 119.450 28.569 1.00 50.01 29 ASP G CA 1
ATOM 5968 C C . ASP G 1 29 ? 10.777 118.956 29.893 1.00 50.10 29 ASP G C 1
ATOM 5969 O O . ASP G 1 29 ? 11.775 119.482 30.379 1.00 51.06 29 ASP G O 1
ATOM 5974 N N . TRP G 1 30 ? 10.123 117.949 30.475 1.00 48.77 30 TRP G N 1
ATOM 5975 C CA . TRP G 1 30 ? 10.572 117.403 31.750 1.00 46.42 30 TRP G CA 1
ATOM 5976 C C . TRP G 1 30 ? 11.949 116.793 31.584 1.00 46.78 30 TRP G C 1
ATOM 5977 O O . TRP G 1 30 ? 12.856 117.007 32.393 1.00 47.30 30 TRP G O 1
ATOM 5988 N N . LEU G 1 31 ? 12.094 116.022 30.520 1.00 47.16 31 LEU G N 1
ATOM 5989 C CA . LEU G 1 31 ? 13.345 115.355 30.208 1.00 48.37 31 LEU G CA 1
ATOM 5990 C C . LEU G 1 31 ? 14.520 116.338 30.091 1.00 50.02 31 LEU G C 1
ATOM 5991 O O . LEU G 1 31 ? 15.594 116.065 30.627 1.00 50.14 31 LEU G O 1
ATOM 5996 N N . THR G 1 32 ? 14.322 117.478 29.420 1.00 50.34 32 THR G N 1
ATOM 5997 C CA . THR G 1 32 ? 15.410 118.449 29.271 1.00 51.30 32 THR G CA 1
ATOM 5998 C C . THR G 1 32 ? 15.862 119.027 30.609 1.00 50.81 32 THR G C 1
ATOM 5999 O O . THR G 1 32 ? 17.001 119.478 30.741 1.00 51.48 32 THR G O 1
ATOM 6003 N N . GLN G 1 33 ? 14.984 119.025 31.604 1.00 49.53 33 GLN G N 1
ATOM 6004 C CA . GLN G 1 33 ? 15.377 119.544 32.907 1.00 50.75 33 GLN G CA 1
ATOM 6005 C C . GLN G 1 33 ? 15.686 118.387 33.871 1.00 50.34 33 GLN G C 1
ATOM 6006 O O . GLN G 1 33 ? 15.765 118.565 35.086 1.00 50.73 33 GLN G O 1
ATOM 6012 N N . ALA G 1 34 ? 15.869 117.198 33.307 1.00 49.78 34 ALA G N 1
ATOM 6013 C CA . ALA G 1 34 ? 16.179 115.999 34.079 1.00 48.72 34 ALA G CA 1
ATOM 6014 C C . ALA G 1 34 ? 16.971 115.035 33.209 1.00 48.38 34 ALA G C 1
ATOM 6015 O O . ALA G 1 34 ? 16.467 114.011 32.785 1.00 48.16 34 ALA G O 1
ATOM 6017 N N . PRO G 1 35 ? 18.233 115.365 32.930 1.00 49.52 35 PRO G N 1
ATOM 6018 C CA . PRO G 1 35 ? 19.082 114.510 32.097 1.00 49.45 35 PRO G CA 1
ATOM 6019 C C . PRO G 1 35 ? 19.148 113.084 32.604 1.00 48.82 35 PRO G C 1
ATOM 6020 O O . PRO G 1 35 ? 19.191 112.147 31.818 1.00 48.59 35 PRO G O 1
ATOM 6024 N N . ASP G 1 36 ? 19.166 112.921 33.922 1.00 49.07 36 ASP G N 1
ATOM 6025 C CA . ASP G 1 36 ? 19.208 111.584 34.501 1.00 47.93 36 ASP G CA 1
ATOM 6026 C C . ASP G 1 36 ? 17.872 111.374 35.203 1.00 46.48 36 ASP G C 1
ATOM 6027 O O . ASP G 1 36 ? 17.621 111.903 36.288 1.00 46.56 36 ASP G O 1
ATOM 6032 N N . GLY G 1 37 ? 17.001 110.609 34.561 1.00 44.69 37 GLY G N 1
ATOM 6033 C CA . GLY G 1 37 ? 15.702 110.377 35.145 1.00 45.18 37 GLY G CA 1
ATOM 6034 C C . GLY G 1 37 ? 15.089 109.045 34.803 1.00 43.71 37 GLY G C 1
ATOM 6035 O O . GLY G 1 37 ? 15.648 108.252 34.051 1.00 43.50 37 GLY G O 1
ATOM 6036 N N . VAL G 1 38 ? 13.913 108.819 35.361 1.00 42.12 38 VAL G N 1
ATOM 6037 C CA . VAL G 1 38 ? 13.192 107.592 35.144 1.00 41.20 38 VAL G CA 1
ATOM 6038 C C . VAL G 1 38 ? 11.700 107.903 35.082 1.00 42.09 38 VAL G C 1
ATOM 6039 O O . VAL G 1 38 ? 11.182 108.710 35.865 1.00 43.12 38 VAL G O 1
ATOM 6043 N N . VAL G 1 39 ? 11.017 107.280 34.129 1.00 42.13 39 VAL G N 1
ATOM 6044 C CA . VAL G 1 39 ? 9.581 107.473 33.953 1.00 42.06 39 VAL G CA 1
ATOM 6045 C C . VAL G 1 39 ? 8.877 106.147 34.205 1.00 43.01 39 VAL G C 1
ATOM 6046 O O . VAL G 1 39 ? 9.146 105.165 33.519 1.00 43.43 39 VAL G O 1
ATOM 6050 N N . LEU G 1 40 ? 7.982 106.124 35.190 1.00 44.29 40 LEU G N 1
ATOM 6051 C CA . LEU G 1 40 ? 7.253 104.912 35.541 1.00 45.31 40 LEU G CA 1
ATOM 6052 C C . LEU G 1 40 ? 5.945 104.801 34.791 1.00 46.86 40 LEU G C 1
ATOM 6053 O O . LEU G 1 40 ? 5.080 105.659 34.914 1.00 49.16 40 LEU G O 1
ATOM 6058 N N . LEU G 1 41 ? 5.807 103.731 34.018 1.00 48.03 41 LEU G N 1
ATOM 6059 C CA . LEU G 1 41 ? 4.601 103.479 33.246 1.00 48.79 41 LEU G CA 1
ATOM 6060 C C . LEU G 1 41 ? 3.817 102.400 33.973 1.00 49.28 41 LEU G C 1
ATOM 6061 O O . LEU G 1 41 ? 4.359 101.333 34.236 1.00 49.21 41 LEU G O 1
ATOM 6066 N N . SER G 1 42 ? 2.550 102.663 34.284 1.00 50.07 42 SER G N 1
ATOM 6067 C CA . SER G 1 42 ? 1.730 101.685 35.005 1.00 50.18 42 SER G CA 1
ATOM 6068 C C . SER G 1 42 ? 0.476 101.184 34.277 1.00 52.14 42 SER G C 1
ATOM 6069 O O . SER G 1 42 ? 0.011 101.768 33.293 1.00 51.56 42 SER G O 1
ATOM 6072 N N . SER G 1 43 ? -0.069 100.087 34.788 1.00 55.00 43 SER G N 1
ATOM 6073 C CA . SER G 1 43 ? -1.300 99.488 34.267 1.00 57.32 43 SER G CA 1
ATOM 6074 C C . SER G 1 43 ? -2.266 99.448 35.429 1.00 59.01 43 SER G C 1
ATOM 6075 O O . SER G 1 43 ? -1.896 99.766 36.552 1.00 58.94 43 SER G O 1
ATOM 6078 N N . ASP G 1 44 ? -3.500 99.047 35.172 1.00 62.48 44 ASP G N 1
ATOM 6079 C CA . ASP G 1 44 ? -4.481 98.984 36.241 1.00 65.74 44 ASP G CA 1
ATOM 6080 C C . ASP G 1 44 ? -4.064 97.895 37.222 1.00 68.13 44 ASP G C 1
ATOM 6081 O O . ASP G 1 44 ? -3.917 96.734 36.842 1.00 67.45 44 ASP G O 1
ATOM 6086 N N . PRO G 1 45 ? -3.858 98.261 38.500 1.00 70.99 45 PRO G N 1
ATOM 6087 C CA . PRO G 1 45 ? -3.453 97.333 39.562 1.00 74.12 45 PRO G CA 1
ATOM 6088 C C . PRO G 1 45 ? -4.434 96.180 39.749 1.00 78.02 45 PRO G C 1
ATOM 6089 O O . PRO G 1 45 ? -4.067 95.117 40.261 1.00 78.51 45 PRO G O 1
ATOM 6093 N N . LYS G 1 46 ? -5.683 96.395 39.349 1.00 81.75 46 LYS G N 1
ATOM 6094 C CA . LYS G 1 46 ? -6.694 95.356 39.464 1.00 85.43 46 LYS G CA 1
ATOM 6095 C C . LYS G 1 46 ? -6.344 94.215 38.512 1.00 87.17 46 LYS G C 1
ATOM 6096 O O . LYS G 1 46 ? -6.232 93.065 38.933 1.00 87.43 46 LYS G O 1
ATOM 6102 N N . ARG G 1 47 ? -6.155 94.537 37.235 1.00 89.50 47 ARG G N 1
ATOM 6103 C CA . ARG G 1 47 ? -5.809 93.521 36.244 1.00 92.49 47 ARG G CA 1
ATOM 6104 C C . ARG G 1 47 ? -4.540 92.763 36.660 1.00 93.75 47 ARG G C 1
ATOM 6105 O O . ARG G 1 47 ? -4.480 91.536 36.577 1.00 93.89 47 ARG G O 1
ATOM 6113 N N . THR G 1 48 ? -3.531 93.505 37.107 1.00 95.24 48 THR G N 1
ATOM 6114 C CA . THR G 1 48 ? -2.259 92.923 37.532 1.00 96.56 48 THR G CA 1
ATOM 6115 C C . THR G 1 48 ? -1.768 93.567 38.836 1.00 96.87 48 THR G C 1
ATOM 6116 O O . THR G 1 48 ? -1.154 94.639 38.821 1.00 97.48 48 THR G O 1
ATOM 6120 N N . PRO G 1 49 ? -2.030 92.916 39.985 1.00 96.60 49 PRO G N 1
ATOM 6121 C CA . PRO G 1 49 ? -1.616 93.431 41.296 1.00 96.34 49 PRO G CA 1
ATOM 6122 C C . PRO G 1 49 ? -0.097 93.536 41.490 1.00 96.45 49 PRO G C 1
ATOM 6123 O O . PRO G 1 49 ? 0.382 93.791 42.594 1.00 96.65 49 PRO G O 1
ATOM 6127 N N . GLU G 1 50 ? 0.655 93.349 40.412 1.00 96.55 50 GLU G N 1
ATOM 6128 C CA . GLU G 1 50 ? 2.109 93.421 40.468 1.00 97.06 50 GLU G CA 1
ATOM 6129 C C . GLU G 1 50 ? 2.597 94.861 40.310 1.00 97.40 50 GLU G C 1
ATOM 6130 O O . GLU G 1 50 ? 3.678 95.232 40.783 1.00 97.42 50 GLU G O 1
ATOM 6136 N N . VAL G 1 51 ? 1.784 95.669 39.638 1.00 97.65 51 VAL G N 1
ATOM 6137 C CA . VAL G 1 51 ? 2.093 97.079 39.393 1.00 97.45 51 VAL G CA 1
ATOM 6138 C C . VAL G 1 51 ? 2.305 97.853 40.700 1.00 97.84 51 VAL G C 1
ATOM 6139 O O . VAL G 1 51 ? 2.861 98.954 40.687 1.00 98.35 51 VAL G O 1
ATOM 6143 N N . SER G 1 52 ? 1.863 97.281 41.821 1.00 97.94 52 SER G N 1
ATOM 6144 C CA . SER G 1 52 ? 1.981 97.942 43.124 1.00 97.14 52 SER G CA 1
ATOM 6145 C C . SER G 1 52 ? 3.362 97.790 43.734 1.00 96.51 52 SER G C 1
ATOM 6146 O O . SER G 1 52 ? 3.812 98.641 44.509 1.00 96.64 52 SER G O 1
ATOM 6149 N N . ASP G 1 53 ? 4.034 96.705 43.379 1.00 95.65 53 ASP G N 1
ATOM 6150 C CA . ASP G 1 53 ? 5.363 96.432 43.911 1.00 94.80 53 ASP G CA 1
ATOM 6151 C C . ASP G 1 53 ? 6.449 97.167 43.144 1.00 93.57 53 ASP G C 1
ATOM 6152 O O . ASP G 1 53 ? 7.425 97.634 43.729 1.00 92.74 53 ASP G O 1
ATOM 6157 N N . ASN G 1 54 ? 6.259 97.265 41.832 1.00 92.42 54 ASN G N 1
ATOM 6158 C CA . ASN G 1 54 ? 7.218 97.910 40.953 1.00 90.62 54 ASN G CA 1
ATOM 6159 C C . ASN G 1 54 ? 7.770 99.208 41.535 1.00 88.87 54 ASN G C 1
ATOM 6160 O O . ASN G 1 54 ? 8.980 99.376 41.644 1.00 88.82 54 ASN G O 1
ATOM 6165 N N . PRO G 1 55 ? 6.887 100.144 41.918 1.00 86.87 55 PRO G N 1
ATOM 6166 C CA . PRO G 1 55 ? 7.296 101.431 42.490 1.00 85.15 55 PRO G CA 1
ATOM 6167 C C . PRO G 1 55 ? 8.340 101.321 43.595 1.00 83.91 55 PRO G C 1
ATOM 6168 O O . PRO G 1 55 ? 9.430 101.889 43.492 1.00 83.13 55 PRO G O 1
ATOM 6172 N N . VAL G 1 56 ? 7.997 100.592 44.651 1.00 82.65 56 VAL G N 1
ATOM 6173 C CA . VAL G 1 56 ? 8.894 100.426 45.783 1.00 82.06 56 VAL G CA 1
ATOM 6174 C C . VAL G 1 56 ? 10.304 100.023 45.356 1.00 81.06 56 VAL G C 1
ATOM 6175 O O . VAL G 1 56 ? 11.291 100.578 45.839 1.00 79.83 56 VAL G O 1
ATOM 6187 N N . ILE G 1 58 ? 11.919 100.227 42.242 1.00 76.26 58 ILE G N 1
ATOM 6188 C CA . ILE G 1 58 ? 12.573 101.302 41.516 1.00 73.34 58 ILE G CA 1
ATOM 6189 C C . ILE G 1 58 ? 13.161 102.331 42.467 1.00 71.99 58 ILE G C 1
ATOM 6190 O O . ILE G 1 58 ? 14.266 102.829 42.249 1.00 70.45 58 ILE G O 1
ATOM 6195 N N . GLY G 1 59 ? 12.421 102.645 43.524 1.00 70.54 59 GLY G N 1
ATOM 6196 C CA . GLY G 1 59 ? 12.916 103.604 44.487 1.00 70.14 59 GLY G CA 1
ATOM 6197 C C . GLY G 1 59 ? 14.272 103.180 45.006 1.00 70.08 59 GLY G C 1
ATOM 6198 O O . GLY G 1 59 ? 15.211 103.967 45.037 1.00 69.43 59 GLY G O 1
ATOM 6199 N N . GLU G 1 60 ? 14.374 101.916 45.400 1.00 71.04 60 GLU G N 1
ATOM 6200 C CA . GLU G 1 60 ? 15.619 101.375 45.931 1.00 71.58 60 GLU G CA 1
ATOM 6201 C C . GLU G 1 60 ? 16.693 101.263 44.852 1.00 71.37 60 GLU G C 1
ATOM 6202 O O . GLU G 1 60 ? 17.814 101.753 45.008 1.00 71.18 60 GLU G O 1
ATOM 6208 N N . LEU G 1 61 ? 16.340 100.614 43.753 1.00 70.72 61 LEU G N 1
ATOM 6209 C CA . LEU G 1 61 ? 17.259 100.438 42.651 1.00 70.03 61 LEU G CA 1
ATOM 6210 C C . LEU G 1 61 ? 17.993 101.730 42.327 1.00 71.17 61 LEU G C 1
ATOM 6211 O O . LEU G 1 61 ? 19.169 101.704 41.968 1.00 71.21 61 LEU G O 1
ATOM 6216 N N . LEU G 1 62 ? 17.308 102.861 42.469 1.00 73.33 62 LEU G N 1
ATOM 6217 C CA . LEU G 1 62 ? 17.919 104.146 42.141 1.00 75.76 62 LEU G CA 1
ATOM 6218 C C . LEU G 1 62 ? 19.142 104.533 42.945 1.00 77.81 62 LEU G C 1
ATOM 6219 O O . LEU G 1 62 ? 20.158 104.933 42.371 1.00 78.41 62 LEU G O 1
ATOM 6224 N N . HIS G 1 63 ? 19.065 104.427 44.267 1.00 80.35 63 HIS G N 1
ATOM 6225 C CA . HIS G 1 63 ? 20.216 104.815 45.078 1.00 83.07 63 HIS G CA 1
ATOM 6226 C C . HIS G 1 63 ? 21.379 103.848 44.874 1.00 81.60 63 HIS G C 1
ATOM 6227 O O . HIS G 1 63 ? 22.425 103.985 45.500 1.00 82.38 63 HIS G O 1
ATOM 6234 N N . GLU G 1 64 ? 21.188 102.866 44.000 1.00 79.72 64 GLU G N 1
ATOM 6235 C CA . GLU G 1 64 ? 22.243 101.908 43.696 1.00 77.95 64 GLU G CA 1
ATOM 6236 C C . GLU G 1 64 ? 23.174 102.481 42.641 1.00 77.33 64 GLU G C 1
ATOM 6237 O O . GLU G 1 64 ? 24.172 101.863 42.287 1.00 76.93 64 GLU G O 1
ATOM 6243 N N . PHE G 1 65 ? 22.828 103.655 42.120 1.00 76.41 65 PHE G N 1
ATOM 6244 C CA . PHE G 1 65 ? 23.645 104.314 41.112 1.00 74.56 65 PHE G CA 1
ATOM 6245 C C . PHE G 1 65 ? 23.753 105.793 41.452 1.00 75.36 65 PHE G C 1
ATOM 6246 O O . PHE G 1 65 ? 23.239 106.639 40.726 1.00 75.04 65 PHE G O 1
ATOM 6254 N N . PRO G 1 66 ? 24.427 106.122 42.567 1.00 75.78 66 PRO G N 1
ATOM 6255 C CA . PRO G 1 66 ? 24.617 107.502 43.033 1.00 76.03 66 PRO G CA 1
ATOM 6256 C C . PRO G 1 66 ? 25.309 108.393 42.006 1.00 75.54 66 PRO G C 1
ATOM 6257 O O . PRO G 1 66 ? 25.190 109.617 42.050 1.00 75.81 66 PRO G O 1
ATOM 6261 N N . ASP G 1 67 ? 26.041 107.763 41.091 1.00 74.78 67 ASP G N 1
ATOM 6262 C CA . ASP G 1 67 ? 26.772 108.465 40.034 1.00 73.74 67 ASP G CA 1
ATOM 6263 C C . ASP G 1 67 ? 25.846 109.360 39.206 1.00 71.77 67 ASP G C 1
ATOM 6264 O O . ASP G 1 67 ? 26.315 110.203 38.447 1.00 71.00 67 ASP G O 1
ATOM 6269 N N . TYR G 1 68 ? 24.534 109.161 39.344 1.00 69.23 68 TYR G N 1
ATOM 6270 C CA . TYR G 1 68 ? 23.569 109.942 38.582 1.00 65.95 68 TYR G CA 1
ATOM 6271 C C . TYR G 1 68 ? 22.674 110.815 39.432 1.00 64.17 68 TYR G C 1
ATOM 6272 O O . TYR G 1 68 ? 22.427 110.535 40.599 1.00 62.42 68 TYR G O 1
ATOM 6281 N N . THR G 1 69 ? 22.174 111.875 38.814 1.00 62.96 69 THR G N 1
ATOM 6282 C CA . THR G 1 69 ? 21.290 112.814 39.477 1.00 61.70 69 THR G CA 1
ATOM 6283 C C . THR G 1 69 ? 19.828 112.434 39.167 1.00 60.68 69 THR G C 1
ATOM 6284 O O . THR G 1 69 ? 19.055 113.218 38.594 1.00 60.69 69 THR G O 1
ATOM 6288 N N . TRP G 1 70 ? 19.461 111.214 39.563 1.00 59.03 70 TRP G N 1
ATOM 6289 C CA . TRP G 1 70 ? 18.128 110.673 39.307 1.00 55.49 70 TRP G CA 1
ATOM 6290 C C . TRP G 1 70 ? 16.945 111.545 39.693 1.00 54.90 70 TRP G C 1
ATOM 6291 O O . TRP G 1 70 ? 16.914 112.171 40.756 1.00 52.76 70 TRP G O 1
ATOM 6302 N N . GLN G 1 71 ? 15.967 111.563 38.797 1.00 53.59 71 GLN G N 1
ATOM 6303 C CA . GLN G 1 71 ? 14.740 112.301 38.998 1.00 52.01 71 GLN G CA 1
ATOM 6304 C C . GLN G 1 71 ? 13.635 111.332 38.523 1.00 49.83 71 GLN G C 1
ATOM 6305 O O . GLN G 1 71 ? 13.758 110.728 37.456 1.00 49.59 71 GLN G O 1
ATOM 6311 N N . VAL G 1 72 ? 12.575 111.174 39.312 1.00 47.15 72 VAL G N 1
ATOM 6312 C CA . VAL G 1 72 ? 11.497 110.242 38.979 1.00 42.94 72 VAL G CA 1
ATOM 6313 C C . VAL G 1 72 ? 10.212 110.896 38.481 1.00 43.86 72 VAL G C 1
ATOM 6314 O O . VAL G 1 72 ? 9.714 111.867 39.057 1.00 43.86 72 VAL G O 1
ATOM 6318 N N . ALA G 1 73 ? 9.667 110.346 37.402 1.00 44.34 73 ALA G N 1
ATOM 6319 C CA . ALA G 1 73 ? 8.430 110.857 36.827 1.00 42.89 73 ALA G CA 1
ATOM 6320 C C . ALA G 1 73 ? 7.444 109.726 36.786 1.00 42.67 73 ALA G C 1
ATOM 6321 O O . ALA G 1 73 ? 7.833 108.569 36.602 1.00 42.19 73 ALA G O 1
ATOM 6323 N N . ILE G 1 74 ? 6.166 110.055 36.946 1.00 43.04 74 ILE G N 1
ATOM 6324 C CA . ILE G 1 74 ? 5.119 109.036 36.941 1.00 40.31 74 ILE G CA 1
ATOM 6325 C C . ILE G 1 74 ? 3.991 109.444 36.033 1.00 40.20 74 ILE G C 1
ATOM 6326 O O . ILE G 1 74 ? 3.607 110.603 35.993 1.00 39.89 74 ILE G O 1
ATOM 6331 N N . ALA G 1 75 ? 3.472 108.473 35.302 1.00 40.58 75 ALA G N 1
ATOM 6332 C CA . ALA G 1 75 ? 2.390 108.710 34.377 1.00 41.79 75 ALA G CA 1
ATOM 6333 C C . ALA G 1 75 ? 1.175 107.920 34.818 1.00 43.71 75 ALA G C 1
ATOM 6334 O O . ALA G 1 75 ? 1.300 106.766 35.274 1.00 42.61 75 ALA G O 1
ATOM 6336 N N . ASP G 1 76 ? -0.001 108.536 34.683 1.00 45.58 76 ASP G N 1
ATOM 6337 C CA . ASP G 1 76 ? -1.245 107.868 35.053 1.00 46.46 76 ASP G CA 1
ATOM 6338 C C . ASP G 1 76 ? -1.552 106.841 33.979 1.00 47.33 76 ASP G C 1
ATOM 6339 O O . ASP G 1 76 ? -0.783 106.675 33.031 1.00 47.03 76 ASP G O 1
ATOM 6344 N N . LEU G 1 77 ? -2.674 106.156 34.115 1.00 48.64 77 LEU G N 1
ATOM 6345 C CA . LEU G 1 77 ? -3.027 105.118 33.157 1.00 48.86 77 LEU G CA 1
ATOM 6346 C C . LEU G 1 77 ? -3.082 105.562 31.709 1.00 49.65 77 LEU G C 1
ATOM 6347 O O . LEU G 1 77 ? -2.532 104.890 30.840 1.00 49.90 77 LEU G O 1
ATOM 6352 N N . GLU G 1 78 ? -3.736 106.684 31.440 1.00 49.98 78 GLU G N 1
ATOM 6353 C CA . GLU G 1 78 ? -3.852 107.160 30.066 1.00 51.37 78 GLU G CA 1
ATOM 6354 C C . GLU G 1 78 ? -2.498 107.600 29.508 1.00 50.24 78 GLU G C 1
ATOM 6355 O O . GLU G 1 78 ? -2.121 107.228 28.394 1.00 51.40 78 GLU G O 1
ATOM 6361 N N . GLN G 1 79 ? -1.771 108.401 30.278 1.00 47.53 79 GLN G N 1
ATOM 6362 C CA . GLN G 1 79 ? -0.478 108.869 29.829 1.00 45.54 79 GLN G CA 1
ATOM 6363 C C . GLN G 1 79 ? 0.549 107.742 29.708 1.00 44.65 79 GLN G C 1
ATOM 6364 O O . GLN G 1 79 ? 1.424 107.785 28.844 1.00 42.80 79 GLN G O 1
ATOM 6370 N N . SER G 1 80 ? 0.447 106.726 30.558 1.00 43.44 80 SER G N 1
ATOM 6371 C CA . SER G 1 80 ? 1.382 105.621 30.468 1.00 43.57 80 SER G CA 1
ATOM 6372 C C . SER G 1 80 ? 1.254 104.950 29.108 1.00 43.70 80 SER G C 1
ATOM 6373 O O . SER G 1 80 ? 2.246 104.529 28.526 1.00 40.96 80 SER G O 1
ATOM 6376 N N . GLU G 1 81 ? 0.028 104.847 28.605 1.00 45.82 81 GLU G N 1
ATOM 6377 C CA . GLU G 1 81 ? -0.183 104.232 27.308 1.00 46.79 81 GLU G CA 1
ATOM 6378 C C . GLU G 1 81 ? 0.374 105.134 26.236 1.00 44.69 81 GLU G C 1
ATOM 6379 O O . GLU G 1 81 ? 0.958 104.667 25.263 1.00 44.82 81 GLU G O 1
ATOM 6385 N N . ALA G 1 82 ? 0.200 106.434 26.411 1.00 43.22 82 ALA G N 1
ATOM 6386 C CA . ALA G 1 82 ? 0.702 107.380 25.424 1.00 43.10 82 ALA G CA 1
ATOM 6387 C C . ALA G 1 82 ? 2.214 107.315 25.329 1.00 42.39 82 ALA G C 1
ATOM 6388 O O . ALA G 1 82 ? 2.765 107.076 24.256 1.00 41.95 82 ALA G O 1
ATOM 6390 N N . ILE G 1 83 ? 2.875 107.543 26.458 1.00 40.51 83 ILE G N 1
ATOM 6391 C CA . ILE G 1 83 ? 4.328 107.498 26.526 1.00 40.30 83 ILE G CA 1
ATOM 6392 C C . ILE G 1 83 ? 4.854 106.131 26.086 1.00 41.19 83 ILE G C 1
ATOM 6393 O O . ILE G 1 83 ? 5.819 106.039 25.322 1.00 40.35 83 ILE G O 1
ATOM 6398 N N . GLY G 1 84 ? 4.202 105.071 26.554 1.00 41.97 84 GLY G N 1
ATOM 6399 C CA . GLY G 1 84 ? 4.609 103.727 26.176 1.00 43.67 84 GLY G CA 1
ATOM 6400 C C . GLY G 1 84 ? 4.593 103.536 24.669 1.00 44.40 84 GLY G C 1
ATOM 6401 O O . GLY G 1 84 ? 5.568 103.080 24.082 1.00 44.29 84 GLY G O 1
ATOM 6402 N N . ASP G 1 85 ? 3.482 103.896 24.039 1.00 45.31 85 ASP G N 1
ATOM 6403 C CA . ASP G 1 85 ? 3.355 103.775 22.597 1.00 46.59 85 ASP G CA 1
ATOM 6404 C C . ASP G 1 85 ? 4.481 104.500 21.881 1.00 47.00 85 ASP G C 1
ATOM 6405 O O . ASP G 1 85 ? 5.001 104.038 20.871 1.00 48.55 85 ASP G O 1
ATOM 6410 N N . ARG G 1 86 ? 4.876 105.635 22.421 1.00 46.52 86 ARG G N 1
ATOM 6411 C CA . ARG G 1 86 ? 5.927 106.403 21.806 1.00 47.19 86 ARG G CA 1
ATOM 6412 C C . ARG G 1 86 ? 7.283 105.745 21.945 1.00 48.29 86 ARG G C 1
ATOM 6413 O O . ARG G 1 86 ? 8.170 105.991 21.141 1.00 50.52 86 ARG G O 1
ATOM 6421 N N . PHE G 1 87 ? 7.459 104.896 22.949 1.00 47.76 87 PHE G N 1
ATOM 6422 C CA . PHE G 1 87 ? 8.758 104.262 23.154 1.00 46.22 87 PHE G CA 1
ATOM 6423 C C . PHE G 1 87 ? 8.764 102.766 22.874 1.00 47.09 87 PHE G C 1
ATOM 6424 O O . PHE G 1 87 ? 9.776 102.090 23.066 1.00 47.34 87 PHE G O 1
ATOM 6432 N N . GLY G 1 88 ? 7.633 102.248 22.416 1.00 48.16 88 GLY G N 1
ATOM 6433 C CA . GLY G 1 88 ? 7.544 100.832 22.112 1.00 47.65 88 GLY G CA 1
ATOM 6434 C C . GLY G 1 88 ? 7.409 99.955 23.349 1.00 48.54 88 GLY G C 1
ATOM 6435 O O . GLY G 1 88 ? 7.617 98.743 23.272 1.00 49.44 88 GLY G O 1
ATOM 6436 N N . ALA G 1 89 ? 7.069 100.538 24.492 1.00 47.07 89 ALA G N 1
ATOM 6437 C CA . ALA G 1 89 ? 6.929 99.724 25.680 1.00 46.51 89 ALA G CA 1
ATOM 6438 C C . ALA G 1 89 ? 5.532 99.120 25.736 1.00 46.79 89 ALA G C 1
ATOM 6439 O O . ALA G 1 89 ? 4.567 99.788 26.093 1.00 48.94 89 ALA G O 1
ATOM 6441 N N . PHE G 1 90 ? 5.419 97.846 25.396 1.00 46.43 90 PHE G N 1
ATOM 6442 C CA . PHE G 1 90 ? 4.122 97.191 25.420 1.00 45.85 90 PHE G CA 1
ATOM 6443 C C . PHE G 1 90 ? 4.065 96.114 26.487 1.00 46.16 90 PHE G C 1
ATOM 6444 O O . PHE G 1 90 ? 3.295 95.165 26.384 1.00 47.38 90 PHE G O 1
ATOM 6452 N N . ARG G 1 91 ? 4.872 96.276 27.525 1.00 46.27 91 ARG G N 1
ATOM 6453 C CA . ARG G 1 91 ? 4.928 95.310 28.608 1.00 46.77 91 ARG G CA 1
ATOM 6454 C C . ARG G 1 91 ? 4.996 96.068 29.927 1.00 46.26 91 ARG G C 1
ATOM 6455 O O . ARG G 1 91 ? 6.065 96.449 30.375 1.00 44.80 91 ARG G O 1
ATOM 6463 N N . PHE G 1 92 ? 3.837 96.294 30.532 1.00 46.42 92 PHE G N 1
ATOM 6464 C CA . PHE G 1 92 ? 3.751 97.011 31.800 1.00 46.21 92 PHE G CA 1
ATOM 6465 C C . PHE G 1 92 ? 3.668 96.051 32.969 1.00 46.24 92 PHE G C 1
ATOM 6466 O O . PHE G 1 92 ? 3.193 94.926 32.817 1.00 45.91 92 PHE G O 1
ATOM 6474 N N . PRO G 1 93 ? 4.146 96.474 34.154 1.00 46.66 93 PRO G N 1
ATOM 6475 C CA . PRO G 1 93 ? 4.747 97.777 34.470 1.00 44.75 93 PRO G CA 1
ATOM 6476 C C . PRO G 1 93 ? 6.064 97.913 33.734 1.00 43.90 93 PRO G C 1
ATOM 6477 O O . PRO G 1 93 ? 6.784 96.933 33.558 1.00 44.77 93 PRO G O 1
ATOM 6481 N N . ALA G 1 94 ? 6.379 99.139 33.337 1.00 42.05 94 ALA G N 1
ATOM 6482 C CA . ALA G 1 94 ? 7.600 99.430 32.613 1.00 39.51 94 ALA G CA 1
ATOM 6483 C C . ALA G 1 94 ? 8.243 100.677 33.207 1.00 41.11 94 ALA G C 1
ATOM 6484 O O . ALA G 1 94 ? 7.582 101.500 33.846 1.00 41.32 94 ALA G O 1
ATOM 6486 N N . THR G 1 95 ? 9.542 100.806 32.994 1.00 39.92 95 THR G N 1
ATOM 6487 C CA . THR G 1 95 ? 10.273 101.931 33.509 1.00 40.27 95 THR G CA 1
ATOM 6488 C C . THR G 1 95 ? 11.259 102.401 32.464 1.00 40.16 95 THR G C 1
ATOM 6489 O O . THR G 1 95 ? 12.195 101.686 32.111 1.00 39.83 95 THR G O 1
ATOM 6493 N N . LEU G 1 96 ? 11.039 103.605 31.960 1.00 40.03 96 LEU G N 1
ATOM 6494 C CA . LEU G 1 96 ? 11.921 104.163 30.951 1.00 40.06 96 LEU G CA 1
ATOM 6495 C C . LEU G 1 96 ? 13.133 104.770 31.648 1.00 41.65 96 LEU G C 1
ATOM 6496 O O . LEU G 1 96 ? 12.981 105.495 32.638 1.00 43.61 96 LEU G O 1
ATOM 6501 N N . VAL G 1 97 ? 14.333 104.483 31.147 1.00 40.46 97 VAL G N 1
ATOM 6502 C CA . VAL G 1 97 ? 15.531 105.022 31.769 1.00 40.28 97 VAL G CA 1
ATOM 6503 C C . VAL G 1 97 ? 16.240 106.051 30.902 1.00 41.18 97 VAL G C 1
ATOM 6504 O O . VAL G 1 97 ? 16.491 105.825 29.723 1.00 43.68 97 VAL G O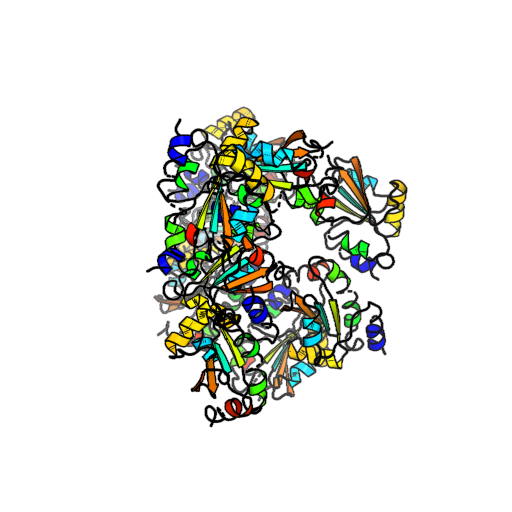 1
ATOM 6508 N N . PHE G 1 98 ? 16.566 107.188 31.497 1.00 40.70 98 PHE G N 1
ATOM 6509 C CA . PHE G 1 98 ? 17.263 108.238 30.776 1.00 41.90 98 PHE G CA 1
ATOM 6510 C C . PHE G 1 98 ? 18.528 108.659 31.510 1.00 42.92 98 PHE G C 1
ATOM 6511 O O . PHE G 1 98 ? 18.490 108.920 32.706 1.00 41.89 98 PHE G O 1
ATOM 6519 N N . THR G 1 99 ? 19.639 108.718 30.782 1.00 44.55 99 THR G N 1
ATOM 6520 C CA . THR G 1 99 ? 20.927 109.125 31.337 1.00 47.98 99 THR G CA 1
ATOM 6521 C C . THR G 1 99 ? 21.522 110.217 30.459 1.00 50.38 99 THR G C 1
ATOM 6522 O O . THR G 1 99 ? 21.583 110.082 29.234 1.00 52.73 99 THR G O 1
ATOM 6526 N N . GLY G 1 100 ? 21.962 111.301 31.082 1.00 51.58 100 GLY G N 1
ATOM 6527 C CA . GLY G 1 100 ? 22.526 112.387 30.307 1.00 53.40 100 GLY G CA 1
ATOM 6528 C C . GLY G 1 100 ? 21.607 112.822 29.170 1.00 54.30 100 GLY G C 1
ATOM 6529 O O . GLY G 1 100 ? 22.064 113.037 28.041 1.00 55.78 100 GLY G O 1
ATOM 6530 N N . GLY G 1 101 ? 20.312 112.947 29.464 1.00 52.85 101 GLY G N 1
ATOM 6531 C CA . GLY G 1 101 ? 19.353 113.370 28.459 1.00 52.41 101 GLY G CA 1
ATOM 6532 C C . GLY G 1 101 ? 19.155 112.357 27.347 1.00 52.93 101 GLY G C 1
ATOM 6533 O O . GLY G 1 101 ? 18.505 112.646 26.338 1.00 52.24 101 GLY G O 1
ATOM 6534 N N . ASN G 1 102 ? 19.707 111.162 27.529 1.00 51.22 102 ASN G N 1
ATOM 6535 C CA . ASN G 1 102 ? 19.600 110.110 26.529 1.00 51.85 102 ASN G CA 1
ATOM 6536 C C . ASN G 1 102 ? 18.794 108.901 26.993 1.00 50.82 102 ASN G C 1
ATOM 6537 O O . ASN G 1 102 ? 18.988 108.399 28.093 1.00 50.93 102 ASN G O 1
ATOM 6542 N N . TYR G 1 103 ? 17.896 108.434 26.135 1.00 50.65 103 TYR G N 1
ATOM 6543 C CA . TYR G 1 103 ? 17.079 107.271 26.442 1.00 50.61 103 TYR G CA 1
ATOM 6544 C C . TYR G 1 103 ? 17.951 106.022 26.375 1.00 52.26 103 TYR G C 1
ATOM 6545 O O . TYR G 1 103 ? 18.489 105.704 25.319 1.00 52.45 103 TYR G O 1
ATOM 6554 N N . ARG G 1 104 ? 18.085 105.303 27.485 1.00 53.72 104 ARG G N 1
ATOM 6555 C CA . ARG G 1 104 ? 18.926 104.112 27.498 1.00 56.02 104 ARG G CA 1
ATOM 6556 C C . ARG G 1 104 ? 18.163 102.816 27.288 1.00 55.43 104 ARG G C 1
ATOM 6557 O O . ARG G 1 104 ? 18.731 101.826 26.835 1.00 56.06 104 ARG G O 1
ATOM 6565 N N . GLY G 1 105 ? 16.882 102.810 27.626 1.00 54.99 105 GLY G N 1
ATOM 6566 C CA . GLY G 1 105 ? 16.106 101.595 27.460 1.00 54.99 105 GLY G CA 1
ATOM 6567 C C . GLY G 1 105 ? 14.946 101.519 28.424 1.00 55.46 105 GLY G C 1
ATOM 6568 O O . GLY G 1 105 ? 14.599 102.503 29.071 1.00 56.62 105 GLY G O 1
ATOM 6569 N N . VAL G 1 106 ? 14.350 100.343 28.530 1.00 56.18 106 VAL G N 1
ATOM 6570 C CA . VAL G 1 106 ? 13.212 100.179 29.415 1.00 56.97 106 VAL G CA 1
ATOM 6571 C C . VAL G 1 106 ? 13.281 98.910 30.255 1.00 58.35 106 VAL G C 1
ATOM 6572 O O . VAL G 1 106 ? 13.584 97.826 29.746 1.00 58.68 106 VAL G O 1
ATOM 6576 N N . LEU G 1 107 ? 13.013 99.046 31.547 1.00 58.88 107 LEU G N 1
ATOM 6577 C CA . LEU G 1 107 ? 12.995 97.887 32.428 1.00 59.83 107 LEU G CA 1
ATOM 6578 C C . LEU G 1 107 ? 11.545 97.400 32.419 1.00 61.58 107 LEU G C 1
ATOM 6579 O O . LEU G 1 107 ? 10.657 98.108 32.882 1.00 62.22 107 LEU G O 1
ATOM 6584 N N . ASN G 1 108 ? 11.292 96.215 31.879 1.00 63.66 108 ASN G N 1
ATOM 6585 C CA . ASN G 1 108 ? 9.934 95.688 31.861 1.00 65.24 108 ASN G CA 1
ATOM 6586 C C . ASN G 1 108 ? 9.939 94.325 32.509 1.00 67.18 108 ASN G C 1
ATOM 6587 O O . ASN G 1 108 ? 10.966 93.646 32.531 1.00 67.33 108 ASN G O 1
ATOM 6592 N N . GLY G 1 109 ? 8.783 93.914 33.018 1.00 69.02 109 GLY G N 1
ATOM 6593 C CA . GLY G 1 109 ? 8.689 92.616 33.657 1.00 71.53 109 GLY G CA 1
ATOM 6594 C C . GLY G 1 109 ? 9.046 92.709 35.125 1.00 73.28 109 GLY G C 1
ATOM 6595 O O . GLY G 1 109 ? 9.235 93.803 35.658 1.00 73.79 109 GLY G O 1
ATOM 6596 N N . ILE G 1 110 ? 9.134 91.557 35.781 1.00 75.17 110 ILE G N 1
ATOM 6597 C CA . ILE G 1 110 ? 9.477 91.495 37.200 1.00 76.97 110 ILE G CA 1
ATOM 6598 C C . ILE G 1 110 ? 10.587 90.467 37.410 1.00 77.81 110 ILE G C 1
ATOM 6599 O O . ILE G 1 110 ? 10.455 89.304 37.026 1.00 77.44 110 ILE G O 1
ATOM 6604 N N . HIS G 1 111 ? 11.688 90.905 38.011 1.00 78.81 111 HIS G N 1
ATOM 6605 C CA . HIS G 1 111 ? 12.812 90.012 38.250 1.00 80.71 111 HIS G CA 1
ATOM 6606 C C . HIS G 1 111 ? 13.309 90.191 39.670 1.00 81.65 111 HIS G C 1
ATOM 6607 O O . HIS G 1 111 ? 13.027 91.205 40.306 1.00 81.65 111 HIS G O 1
ATOM 6614 N N . PRO G 1 112 ? 14.053 89.197 40.189 1.00 82.58 112 PRO G N 1
ATOM 6615 C CA . PRO G 1 112 ? 14.596 89.257 41.551 1.00 82.84 112 PRO G CA 1
ATOM 6616 C C . PRO G 1 112 ? 15.406 90.537 41.662 1.00 82.81 112 PRO G C 1
ATOM 6617 O O . PRO G 1 112 ? 15.890 91.039 40.650 1.00 82.31 112 PRO G O 1
ATOM 6621 N N . TRP G 1 113 ? 15.561 91.057 42.875 1.00 82.75 113 TRP G N 1
ATOM 6622 C CA . TRP G 1 113 ? 16.307 92.289 43.056 1.00 83.40 113 TRP G CA 1
ATOM 6623 C C . TRP G 1 113 ? 17.698 92.217 42.416 1.00 82.75 113 TRP G C 1
ATOM 6624 O O . TRP G 1 113 ? 18.139 93.154 41.750 1.00 83.17 113 TRP G O 1
ATOM 6635 N N . ALA G 1 114 ? 18.386 91.100 42.597 1.00 82.30 114 ALA G N 1
ATOM 6636 C CA . ALA G 1 114 ? 19.722 90.942 42.034 1.00 82.46 114 ALA G CA 1
ATOM 6637 C C . ALA G 1 114 ? 19.700 90.988 40.513 1.00 82.27 114 ALA G C 1
ATOM 6638 O O . ALA G 1 114 ? 20.657 91.439 39.879 1.00 80.73 114 ALA G O 1
ATOM 6640 N N . GLU G 1 115 ? 18.599 90.501 39.946 1.00 82.44 115 GLU G N 1
ATOM 6641 C CA . GLU G 1 115 ? 18.385 90.440 38.500 1.00 81.80 115 GLU G CA 1
ATOM 6642 C C . GLU G 1 115 ? 17.980 91.810 37.948 1.00 81.37 115 GLU G C 1
ATOM 6643 O O . GLU G 1 115 ? 17.970 92.032 36.741 1.00 81.42 115 GLU G O 1
ATOM 6649 N N . LEU G 1 116 ? 17.653 92.728 38.846 1.00 80.76 116 LEU G N 1
ATOM 6650 C CA . LEU G 1 116 ? 17.233 94.057 38.453 1.00 79.49 116 LEU G CA 1
ATOM 6651 C C . LEU G 1 116 ? 18.443 94.969 38.339 1.00 79.06 116 LEU G C 1
ATOM 6652 O O . LEU G 1 116 ? 18.649 95.613 37.314 1.00 79.41 116 LEU G O 1
ATOM 6657 N N . ILE G 1 117 ? 19.246 95.010 39.396 1.00 78.77 117 ILE G N 1
ATOM 6658 C CA . ILE G 1 117 ? 20.428 95.857 39.430 1.00 78.98 117 ILE G CA 1
ATOM 6659 C C . ILE G 1 117 ? 21.354 95.632 38.246 1.00 78.79 117 ILE G C 1
ATOM 6660 O O . ILE G 1 117 ? 21.874 96.589 37.670 1.00 78.67 117 ILE G O 1
ATOM 6665 N N . ASN G 1 118 ? 21.560 94.376 37.875 1.00 79.37 118 ASN G N 1
ATOM 6666 C CA . ASN G 1 118 ? 22.435 94.071 36.747 1.00 79.73 118 ASN G CA 1
ATOM 6667 C C . ASN G 1 118 ? 21.778 94.504 35.438 1.00 78.57 118 ASN G C 1
ATOM 6668 O O . ASN G 1 118 ? 22.464 94.922 34.508 1.00 77.14 118 ASN G O 1
ATOM 6673 N N . LEU G 1 119 ? 20.452 94.396 35.371 1.00 78.36 119 LEU G N 1
ATOM 6674 C CA . LEU G 1 119 ? 19.712 94.815 34.182 1.00 77.66 119 LEU G CA 1
ATOM 6675 C C . LEU G 1 119 ? 19.856 96.314 33.974 1.00 77.39 119 LEU G C 1
ATOM 6676 O O . LEU G 1 119 ? 19.901 96.782 32.843 1.00 77.56 119 LEU G O 1
ATOM 6689 N N . ARG G 1 121 ? 22.459 98.167 35.015 1.00 75.68 121 ARG G N 1
ATOM 6690 C CA . ARG G 1 121 ? 23.835 98.419 34.631 1.00 75.66 121 ARG G CA 1
ATOM 6691 C C . ARG G 1 121 ? 23.984 98.254 33.129 1.00 74.06 121 ARG G C 1
ATOM 6692 O O . ARG G 1 121 ? 24.777 98.942 32.497 1.00 73.86 121 ARG G O 1
ATOM 6700 N N . GLY G 1 122 ? 23.211 97.338 32.561 1.00 72.84 122 GLY G N 1
ATOM 6701 C CA . GLY G 1 122 ? 23.276 97.110 31.131 1.00 72.03 122 GLY G CA 1
ATOM 6702 C C . GLY G 1 122 ? 22.609 98.220 30.347 1.00 71.90 122 GLY G C 1
ATOM 6703 O O . GLY G 1 122 ? 22.618 98.223 29.118 1.00 70.97 122 GLY G O 1
ATOM 6704 N N . LEU G 1 123 ? 22.020 99.168 31.067 1.00 72.52 123 LEU G N 1
ATOM 6705 C CA . LEU G 1 123 ? 21.346 100.294 30.439 1.00 71.93 123 LEU G CA 1
ATOM 6706 C C . LEU G 1 123 ? 22.132 101.571 30.636 1.00 72.89 123 LEU G C 1
ATOM 6707 O O . LEU G 1 123 ? 22.279 102.365 29.708 1.00 73.34 123 LEU G O 1
ATOM 6712 N N . VAL G 1 124 ? 22.629 101.769 31.853 1.00 73.70 124 VAL G N 1
ATOM 6713 C CA . VAL G 1 124 ? 23.399 102.961 32.167 1.00 74.24 124 VAL G CA 1
ATOM 6714 C C . VAL G 1 124 ? 24.893 102.775 31.931 1.00 75.23 124 VAL G C 1
ATOM 6715 O O . VAL G 1 124 ? 25.701 103.588 32.377 1.00 75.93 124 VAL G O 1
ATOM 6719 N N . GLU G 1 125 ? 25.250 101.730 31.186 1.00 76.16 125 GLU G N 1
ATOM 6720 C CA . GLU G 1 125 ? 26.644 101.473 30.856 1.00 77.08 125 GLU G CA 1
ATOM 6721 C C . GLU G 1 125 ? 26.874 100.212 30.025 1.00 77.10 125 GLU G C 1
ATOM 6722 O O . GLU G 1 125 ? 27.523 100.321 28.961 1.00 76.86 125 GLU G O 1
ATOM 6728 N N . THR H 1 5 ? 16.234 79.540 36.590 1.00 77.60 5 THR H N 1
ATOM 6729 C CA . THR H 1 5 ? 14.875 79.276 36.017 1.00 78.26 5 THR H CA 1
ATOM 6730 C C . THR H 1 5 ? 14.968 78.848 34.529 1.00 76.60 5 THR H C 1
ATOM 6731 O O . THR H 1 5 ? 15.757 79.411 33.766 1.00 76.41 5 THR H O 1
ATOM 6735 N N . PRO H 1 6 ? 14.170 77.841 34.104 1.00 74.77 6 PRO H N 1
ATOM 6736 C CA . PRO H 1 6 ? 14.211 77.387 32.706 1.00 72.87 6 PRO H CA 1
ATOM 6737 C C . PRO H 1 6 ? 13.552 78.362 31.731 1.00 70.80 6 PRO H C 1
ATOM 6738 O O . PRO H 1 6 ? 14.121 78.722 30.698 1.00 69.63 6 PRO H O 1
ATOM 6742 N N . PHE H 1 7 ? 12.343 78.785 32.065 1.00 68.66 7 PHE H N 1
ATOM 6743 C CA . PHE H 1 7 ? 11.629 79.708 31.213 1.00 65.66 7 PHE H CA 1
ATOM 6744 C C . PHE H 1 7 ? 12.472 80.949 30.919 1.00 64.64 7 PHE H C 1
ATOM 6745 O O . PHE H 1 7 ? 12.386 81.506 29.822 1.00 64.53 7 PHE H O 1
ATOM 6753 N N . ASP H 1 8 ? 13.280 81.383 31.891 1.00 62.94 8 ASP H N 1
ATOM 6754 C CA . ASP H 1 8 ? 14.125 82.575 31.714 1.00 62.35 8 ASP H CA 1
ATOM 6755 C C . ASP H 1 8 ? 15.087 82.372 30.544 1.00 60.55 8 ASP H C 1
ATOM 6756 O O . ASP H 1 8 ? 15.415 83.320 29.817 1.00 59.72 8 ASP H O 1
ATOM 6761 N N . ALA H 1 9 ? 15.556 81.135 30.391 1.00 59.50 9 ALA H N 1
ATOM 6762 C CA . ALA H 1 9 ? 16.468 80.770 29.310 1.00 57.78 9 ALA H CA 1
ATOM 6763 C C . ALA H 1 9 ? 15.676 80.927 28.023 1.00 56.26 9 ALA H C 1
ATOM 6764 O O . ALA H 1 9 ? 16.163 81.501 27.043 1.00 55.71 9 ALA H O 1
ATOM 6766 N N . LEU H 1 10 ? 14.445 80.415 28.041 1.00 54.35 10 LEU H N 1
ATOM 6767 C CA . LEU H 1 10 ? 13.579 80.539 26.884 1.00 51.97 10 LEU H CA 1
ATOM 6768 C C . LEU H 1 10 ? 13.280 82.035 26.658 1.00 51.53 10 LEU H C 1
ATOM 6769 O O . LEU H 1 10 ? 13.554 82.564 25.579 1.00 51.01 10 LEU H O 1
ATOM 6774 N N . TRP H 1 11 ? 12.760 82.722 27.675 1.00 50.70 11 TRP H N 1
ATOM 6775 C CA . TRP H 1 11 ? 12.452 84.151 27.555 1.00 50.14 11 TRP H CA 1
ATOM 6776 C C . TRP H 1 11 ? 13.646 84.919 26.906 1.00 51.27 11 TRP H C 1
ATOM 6777 O O . TRP H 1 11 ? 13.476 85.683 25.944 1.00 49.27 11 TRP H O 1
ATOM 6788 N N . GLN H 1 12 ? 14.855 84.684 27.418 1.00 54.37 12 GLN H N 1
ATOM 6789 C CA . GLN H 1 12 ? 16.072 85.339 26.907 1.00 56.98 12 GLN H CA 1
ATOM 6790 C C . GLN H 1 12 ? 16.372 84.987 25.450 1.00 56.54 12 GLN H C 1
ATOM 6791 O O . GLN H 1 12 ? 16.891 85.803 24.674 1.00 54.87 12 GLN H O 1
ATOM 6797 N N . ARG H 1 13 ? 16.045 83.748 25.112 1.00 55.79 13 ARG H N 1
ATOM 6798 C CA . ARG H 1 13 ? 16.227 83.211 23.781 1.00 55.49 13 ARG H CA 1
ATOM 6799 C C . ARG H 1 13 ? 15.282 84.009 22.866 1.00 55.01 13 ARG H C 1
ATOM 6800 O O . ARG H 1 13 ? 15.713 84.602 21.871 1.00 54.69 13 ARG H O 1
ATOM 6816 N N . LEU H 1 15 ? 13.765 86.867 23.395 1.00 51.10 15 LEU H N 1
ATOM 6817 C CA . LEU H 1 15 ? 14.126 88.280 23.365 1.00 51.15 15 LEU H CA 1
ATOM 6818 C C . LEU H 1 15 ? 15.223 88.509 22.342 1.00 51.53 15 LEU H C 1
ATOM 6819 O O . LEU H 1 15 ? 15.217 89.506 21.593 1.00 50.59 15 LEU H O 1
ATOM 6824 N N . ALA H 1 16 ? 16.159 87.566 22.306 1.00 51.58 16 ALA H N 1
ATOM 6825 C CA . ALA H 1 16 ? 17.286 87.627 21.378 1.00 51.48 16 ALA H CA 1
ATOM 6826 C C . ALA H 1 16 ? 16.885 87.662 19.902 1.00 51.38 16 ALA H C 1
ATOM 6827 O O . ALA H 1 16 ? 17.558 88.320 19.087 1.00 50.98 16 ALA H O 1
ATOM 6829 N N . ARG H 1 17 ? 15.804 86.954 19.551 1.00 49.76 17 ARG H N 1
ATOM 6830 C CA . ARG H 1 17 ? 15.344 86.942 18.157 1.00 48.80 17 ARG H CA 1
ATOM 6831 C C . ARG H 1 17 ? 14.718 88.290 17.834 1.00 47.13 17 ARG H C 1
ATOM 6832 O O . ARG H 1 17 ? 14.557 88.633 16.670 1.00 46.68 17 ARG H O 1
ATOM 6840 N N . GLY H 1 18 ? 14.352 89.050 18.862 1.00 46.17 18 GLY H N 1
ATOM 6841 C CA . GLY H 1 18 ? 13.756 90.347 18.618 1.00 44.18 18 GLY H CA 1
ATOM 6842 C C . GLY H 1 18 ? 12.283 90.431 18.966 1.00 43.46 18 GLY H C 1
ATOM 6843 O O . GLY H 1 18 ? 11.673 91.484 18.827 1.00 42.47 18 GLY H O 1
ATOM 6844 N N . TRP H 1 19 ? 11.706 89.329 19.425 1.00 43.75 19 TRP H N 1
ATOM 6845 C CA . TRP H 1 19 ? 10.294 89.299 19.773 1.00 43.91 19 TRP H CA 1
ATOM 6846 C C . TRP H 1 19 ? 9.992 90.173 20.987 1.00 44.20 19 TRP H C 1
ATOM 6847 O O . TRP H 1 19 ? 10.667 90.090 22.010 1.00 46.17 19 TRP H O 1
ATOM 6858 N N . THR H 1 20 ? 8.961 91.003 20.855 1.00 43.47 20 THR H N 1
ATOM 6859 C CA . THR H 1 20 ? 8.571 91.959 21.885 1.00 41.64 20 THR H CA 1
ATOM 6860 C C . THR H 1 20 ? 7.568 91.507 22.972 1.00 41.05 20 THR H C 1
ATOM 6861 O O . THR H 1 20 ? 6.453 91.079 22.683 1.00 38.79 20 THR H O 1
ATOM 6865 N N . PRO H 1 21 ? 7.974 91.625 24.252 1.00 40.82 21 PRO H N 1
ATOM 6866 C CA . PRO H 1 21 ? 7.204 91.275 25.451 1.00 39.22 21 PRO H CA 1
ATOM 6867 C C . PRO H 1 21 ? 5.868 91.999 25.357 1.00 39.56 21 PRO H C 1
ATOM 6868 O O . PRO H 1 21 ? 5.789 93.138 24.919 1.00 38.85 21 PRO H O 1
ATOM 6872 N N . VAL H 1 22 ? 4.808 91.358 25.792 1.00 40.26 22 VAL H N 1
ATOM 6873 C CA . VAL H 1 22 ? 3.527 92.017 25.727 1.00 40.46 22 VAL H CA 1
ATOM 6874 C C . VAL H 1 22 ? 2.807 91.627 27.010 1.00 40.65 22 VAL H C 1
ATOM 6875 O O . VAL H 1 22 ? 2.975 90.515 27.500 1.00 40.33 22 VAL H O 1
ATOM 6879 N N . SER H 1 23 ? 2.059 92.570 27.572 1.00 42.99 23 SER H N 1
ATOM 6880 C CA . SER H 1 23 ? 1.268 92.366 28.786 1.00 44.83 23 SER H CA 1
ATOM 6881 C C . SER H 1 23 ? -0.196 92.562 28.390 1.00 45.15 23 SER H C 1
ATOM 6882 O O . SER H 1 23 ? -0.540 93.565 27.779 1.00 44.70 23 SER H O 1
ATOM 6885 N N . GLU H 1 24 ? -1.054 91.622 28.759 1.00 46.29 24 GLU H N 1
ATOM 6886 C CA . GLU H 1 24 ? -2.468 91.668 28.414 1.00 47.26 24 GLU H CA 1
ATOM 6887 C C . GLU H 1 24 ? -3.028 93.066 28.264 1.00 47.64 24 GLU H C 1
ATOM 6888 O O . GLU H 1 24 ? -3.576 93.443 27.218 1.00 48.25 24 GLU H O 1
ATOM 6894 N N . SER H 1 25 ? -2.873 93.840 29.324 1.00 47.44 25 SER H N 1
ATOM 6895 C CA . SER H 1 25 ? -3.350 95.216 29.372 1.00 46.08 25 SER H CA 1
ATOM 6896 C C . SER H 1 25 ? -2.907 96.093 28.198 1.00 45.10 25 SER H C 1
ATOM 6897 O O . SER H 1 25 ? -3.422 97.199 28.009 1.00 45.92 25 SER H O 1
ATOM 6900 N N . ARG H 1 26 ? -1.960 95.623 27.397 1.00 43.22 26 ARG H N 1
ATOM 6901 C CA . ARG H 1 26 ? -1.471 96.460 26.305 1.00 40.56 26 ARG H CA 1
ATOM 6902 C C . ARG H 1 26 ? -1.562 95.851 24.926 1.00 39.81 26 ARG H C 1
ATOM 6903 O O . ARG H 1 26 ? -1.274 96.518 23.933 1.00 38.38 26 ARG H O 1
ATOM 6911 N N . LEU H 1 27 ? -1.961 94.585 24.878 1.00 39.89 27 LEU H N 1
ATOM 6912 C CA . LEU H 1 27 ? -2.052 93.831 23.634 1.00 40.60 27 LEU H CA 1
ATOM 6913 C C . LEU H 1 27 ? -2.809 94.532 22.474 1.00 42.23 27 LEU H C 1
ATOM 6914 O O . LEU H 1 27 ? -2.391 94.495 21.318 1.00 42.39 27 LEU H O 1
ATO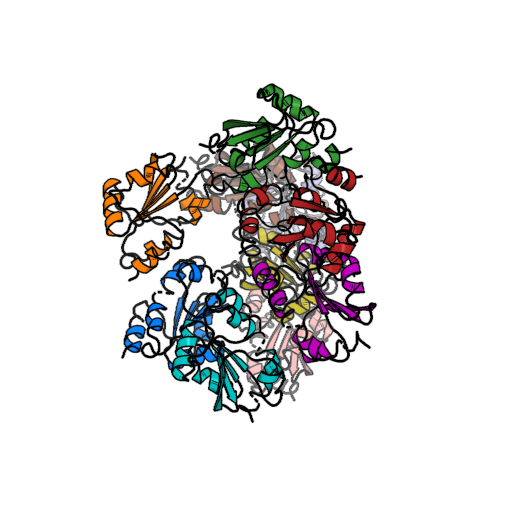M 6919 N N . ASP H 1 28 ? -3.923 95.169 22.776 1.00 43.20 28 ASP H N 1
ATOM 6920 C CA . ASP H 1 28 ? -4.676 95.832 21.740 1.00 45.32 28 ASP H CA 1
ATOM 6921 C C . ASP H 1 28 ? -3.783 96.822 21.034 1.00 45.52 28 ASP H C 1
ATOM 6922 O O . ASP H 1 28 ? -3.577 96.736 19.821 1.00 44.57 28 ASP H O 1
ATOM 6927 N N . ASP H 1 29 ? -3.228 97.751 21.795 1.00 46.49 29 ASP H N 1
ATOM 6928 C CA . ASP H 1 29 ? -2.327 98.712 21.208 1.00 47.17 29 ASP H CA 1
ATOM 6929 C C . ASP H 1 29 ? -1.283 98.009 20.347 1.00 47.43 29 ASP H C 1
ATOM 6930 O O . ASP H 1 29 ? -1.124 98.359 19.177 1.00 48.21 29 ASP H O 1
ATOM 6935 N N . TRP H 1 30 ? -0.574 97.016 20.895 1.00 46.83 30 TRP H N 1
ATOM 6936 C CA . TRP H 1 30 ? 0.447 96.314 20.092 1.00 45.41 30 TRP H CA 1
ATOM 6937 C C . TRP H 1 30 ? -0.178 95.751 18.818 1.00 44.84 30 TRP H C 1
ATOM 6938 O O . TRP H 1 30 ? 0.361 95.878 17.709 1.00 43.78 30 TRP H O 1
ATOM 6949 N N . LEU H 1 31 ? -1.335 95.134 19.008 1.00 45.53 31 LEU H N 1
ATOM 6950 C CA . LEU H 1 31 ? -2.098 94.551 17.919 1.00 47.60 31 LEU H CA 1
ATOM 6951 C C . LEU H 1 31 ? -2.353 95.620 16.847 1.00 48.51 31 LEU H C 1
ATOM 6952 O O . LEU H 1 31 ? -2.226 95.358 15.640 1.00 48.67 31 LEU H O 1
ATOM 6957 N N . THR H 1 32 ? -2.707 96.827 17.285 1.00 48.25 32 THR H N 1
ATOM 6958 C CA . THR H 1 32 ? -2.959 97.902 16.335 1.00 48.73 32 THR H CA 1
ATOM 6959 C C . THR H 1 32 ? -1.771 98.077 15.398 1.00 47.16 32 THR H C 1
ATOM 6960 O O . THR H 1 32 ? -1.963 98.102 14.189 1.00 47.15 32 THR H O 1
ATOM 6964 N N . GLN H 1 33 ? -0.550 98.188 15.931 1.00 46.25 33 GLN H N 1
ATOM 6965 C CA . GLN H 1 33 ? 0.611 98.377 15.046 1.00 45.32 33 GLN H CA 1
ATOM 6966 C C . GLN H 1 33 ? 1.129 97.084 14.446 1.00 45.68 33 GLN H C 1
ATOM 6967 O O . GLN H 1 33 ? 2.069 97.091 13.651 1.00 45.10 33 GLN H O 1
ATOM 6973 N N . ALA H 1 34 ? 0.500 95.970 14.805 1.00 45.45 34 ALA H N 1
ATOM 6974 C CA . ALA H 1 34 ? 0.920 94.692 14.251 1.00 45.70 34 ALA H CA 1
ATOM 6975 C C . ALA H 1 34 ? -0.219 94.064 13.467 1.00 45.46 34 ALA H C 1
ATOM 6976 O O . ALA H 1 34 ? -0.807 93.071 13.878 1.00 44.09 34 ALA H O 1
ATOM 6978 N N . PRO H 1 35 ? -0.551 94.647 12.313 1.00 46.67 35 PRO H N 1
ATOM 6979 C CA . PRO H 1 35 ? -1.645 94.062 11.537 1.00 47.16 35 PRO H CA 1
ATOM 6980 C C . PRO H 1 35 ? -1.407 92.571 11.258 1.00 47.03 35 PRO H C 1
ATOM 6981 O O . PRO H 1 35 ? -2.355 91.783 11.167 1.00 47.77 35 PRO H O 1
ATOM 6985 N N . ASP H 1 36 ? -0.135 92.196 11.139 1.00 46.96 36 ASP H N 1
ATOM 6986 C CA . ASP H 1 36 ? 0.252 90.813 10.875 1.00 46.29 36 ASP H CA 1
ATOM 6987 C C . ASP H 1 36 ? 1.180 90.335 11.949 1.00 45.78 36 ASP H C 1
ATOM 6988 O O . ASP H 1 36 ? 2.368 90.651 11.917 1.00 46.62 36 ASP H O 1
ATOM 6993 N N . GLY H 1 37 ? 0.649 89.569 12.899 1.00 42.91 37 GLY H N 1
ATOM 6994 C CA . GLY H 1 37 ? 1.488 89.073 13.973 1.00 42.55 37 GLY H CA 1
ATOM 6995 C C . GLY H 1 37 ? 0.925 87.916 14.778 1.00 42.92 37 GLY H C 1
ATOM 6996 O O . GLY H 1 37 ? -0.247 87.559 14.638 1.00 42.78 37 GLY H O 1
ATOM 6997 N N . VAL H 1 38 ? 1.783 87.305 15.600 1.00 41.87 38 VAL H N 1
ATOM 6998 C CA . VAL H 1 38 ? 1.380 86.201 16.466 1.00 38.59 38 VAL H CA 1
ATOM 6999 C C . VAL H 1 38 ? 1.843 86.513 17.878 1.00 37.64 38 VAL H C 1
ATOM 7000 O O . VAL H 1 38 ? 2.853 87.201 18.100 1.00 37.21 38 VAL H O 1
ATOM 7004 N N . VAL H 1 39 ? 1.058 86.025 18.825 1.00 35.04 39 VAL H N 1
ATOM 7005 C CA . VAL H 1 39 ? 1.307 86.217 20.235 1.00 33.05 39 VAL H CA 1
ATOM 7006 C C . VAL H 1 39 ? 1.426 84.816 20.776 1.00 33.99 39 VAL H C 1
ATOM 7007 O O . VAL H 1 39 ? 0.505 83.998 20.673 1.00 33.90 39 VAL H O 1
ATOM 7011 N N . LEU H 1 40 ? 2.600 84.535 21.315 1.00 35.18 40 LEU H N 1
ATOM 7012 C CA . LEU H 1 40 ? 2.923 83.240 21.866 1.00 35.07 40 LEU H CA 1
ATOM 7013 C C . LEU H 1 40 ? 2.456 83.126 23.294 1.00 36.08 40 LEU H C 1
ATOM 7014 O O . LEU H 1 40 ? 2.927 83.858 24.144 1.00 38.32 40 LEU H O 1
ATOM 7019 N N . LEU H 1 41 ? 1.533 82.221 23.567 1.00 38.09 41 LEU H N 1
ATOM 7020 C CA . LEU H 1 41 ? 1.072 82.042 24.930 1.00 40.07 41 LEU H CA 1
ATOM 7021 C C . LEU H 1 41 ? 1.783 80.826 25.519 1.00 42.41 41 LEU H C 1
ATOM 7022 O O . LEU H 1 41 ? 1.547 79.696 25.094 1.00 43.26 41 LEU H O 1
ATOM 7027 N N . SER H 1 42 ? 2.667 81.030 26.485 1.00 45.91 42 SER H N 1
ATOM 7028 C CA . SER H 1 42 ? 3.351 79.871 27.038 1.00 49.61 42 SER H CA 1
ATOM 7029 C C . SER H 1 42 ? 2.862 79.433 28.410 1.00 52.67 42 SER H C 1
ATOM 7030 O O . SER H 1 42 ? 2.072 80.123 29.055 1.00 53.11 42 SER H O 1
ATOM 7033 N N . SER H 1 43 ? 3.311 78.247 28.821 1.00 56.99 43 SER H N 1
ATOM 7034 C CA . SER H 1 43 ? 2.970 77.681 30.121 1.00 59.81 43 SER H CA 1
ATOM 7035 C C . SER H 1 43 ? 4.284 77.299 30.767 1.00 62.59 43 SER H C 1
ATOM 7036 O O . SER H 1 43 ? 5.298 77.174 30.076 1.00 62.87 43 SER H O 1
ATOM 7039 N N . ASP H 1 44 ? 4.280 77.132 32.087 1.00 66.76 44 ASP H N 1
ATOM 7040 C CA . ASP H 1 44 ? 5.509 76.784 32.814 1.00 71.29 44 ASP H CA 1
ATOM 7041 C C . ASP H 1 44 ? 6.174 75.533 32.228 1.00 72.98 44 ASP H C 1
ATOM 7042 O O . ASP H 1 44 ? 5.662 74.426 32.352 1.00 73.05 44 ASP H O 1
ATOM 7047 N N . PRO H 1 45 ? 7.338 75.700 31.589 1.00 75.16 45 PRO H N 1
ATOM 7048 C CA . PRO H 1 45 ? 8.045 74.561 30.986 1.00 77.57 45 PRO H CA 1
ATOM 7049 C C . PRO H 1 45 ? 8.285 73.370 31.908 1.00 79.57 45 PRO H C 1
ATOM 7050 O O . PRO H 1 45 ? 8.612 72.282 31.434 1.00 79.92 45 PRO H O 1
ATOM 7054 N N . LYS H 1 46 ? 8.115 73.559 33.214 1.00 81.91 46 LYS H N 1
ATOM 7055 C CA . LYS H 1 46 ? 8.324 72.463 34.165 1.00 83.93 46 LYS H CA 1
ATOM 7056 C C . LYS H 1 46 ? 7.317 71.315 33.994 1.00 85.71 46 LYS H C 1
ATOM 7057 O O . LYS H 1 46 ? 7.691 70.133 34.075 1.00 85.34 46 LYS H O 1
ATOM 7063 N N . ARG H 1 47 ? 6.052 71.667 33.746 1.00 87.80 47 ARG H N 1
ATOM 7064 C CA . ARG H 1 47 ? 4.964 70.686 33.557 1.00 89.88 47 ARG H CA 1
ATOM 7065 C C . ARG H 1 47 ? 5.383 69.561 32.602 1.00 90.37 47 ARG H C 1
ATOM 7066 O O . ARG H 1 47 ? 5.420 68.387 32.980 1.00 90.01 47 ARG H O 1
ATOM 7074 N N . THR H 1 48 ? 5.692 69.948 31.366 1.00 91.19 48 THR H N 1
ATOM 7075 C CA . THR H 1 48 ? 6.116 69.029 30.315 1.00 91.66 48 THR H CA 1
ATOM 7076 C C . THR H 1 48 ? 7.145 69.750 29.431 1.00 91.81 48 THR H C 1
ATOM 7077 O O . THR H 1 48 ? 6.885 70.864 28.947 1.00 91.62 48 THR H O 1
ATOM 7081 N N . PRO H 1 49 ? 8.328 69.128 29.221 1.00 91.85 49 PRO H N 1
ATOM 7082 C CA . PRO H 1 49 ? 9.444 69.658 28.408 1.00 91.41 49 PRO H CA 1
ATOM 7083 C C . PRO H 1 49 ? 9.177 69.796 26.895 1.00 90.73 49 PRO H C 1
ATOM 7084 O O . PRO H 1 49 ? 10.036 69.486 26.053 1.00 90.82 49 PRO H O 1
ATOM 7088 N N . GLU H 1 50 ? 7.976 70.278 26.579 1.00 89.23 50 GLU H N 1
ATOM 7089 C CA . GLU H 1 50 ? 7.512 70.498 25.209 1.00 87.21 50 GLU H CA 1
ATOM 7090 C C . GLU H 1 50 ? 7.483 72.002 24.885 1.00 85.07 50 GLU H C 1
ATOM 7091 O O . GLU H 1 50 ? 7.899 72.426 23.808 1.00 84.66 50 GLU H O 1
ATOM 7097 N N . VAL H 1 51 ? 6.972 72.801 25.816 1.00 82.46 51 VAL H N 1
ATOM 7098 C CA . VAL H 1 51 ? 6.903 74.244 25.621 1.00 80.60 51 VAL H CA 1
ATOM 7099 C C . VAL H 1 51 ? 8.290 74.785 25.271 1.00 77.96 51 VAL H C 1
ATOM 7100 O O . VAL H 1 51 ? 8.412 75.894 24.763 1.00 78.70 51 VAL H O 1
ATOM 7104 N N . SER H 1 52 ? 9.330 74.005 25.552 1.00 74.68 52 SER H N 1
ATOM 7105 C CA . SER H 1 52 ? 10.710 74.416 25.285 1.00 70.92 52 SER H CA 1
ATOM 7106 C C . SER H 1 52 ? 11.043 74.503 23.805 1.00 67.91 52 SER H C 1
ATOM 7107 O O . SER H 1 52 ? 11.925 75.249 23.386 1.00 67.32 52 SER H O 1
ATOM 7110 N N . ASP H 1 53 ? 10.328 73.724 23.018 1.00 65.20 53 ASP H N 1
ATOM 7111 C CA . ASP H 1 53 ? 10.557 73.692 21.600 1.00 63.06 53 ASP H CA 1
ATOM 7112 C C . ASP H 1 53 ? 9.424 74.354 20.807 1.00 59.88 53 ASP H C 1
ATOM 7113 O O . ASP H 1 53 ? 9.550 74.593 19.611 1.00 59.03 53 ASP H O 1
ATOM 7118 N N . ASN H 1 54 ? 8.332 74.681 21.481 1.00 56.49 54 ASN H N 1
ATOM 7119 C CA . ASN H 1 54 ? 7.196 75.294 20.817 1.00 54.41 54 ASN H CA 1
ATOM 7120 C C . ASN H 1 54 ? 7.568 76.588 20.096 1.00 52.45 54 ASN H C 1
ATOM 7121 O O . ASN H 1 54 ? 7.303 76.738 18.910 1.00 53.29 54 ASN H O 1
ATOM 7126 N N . PRO H 1 55 ? 8.206 77.533 20.801 1.00 49.67 55 PRO H N 1
ATOM 7127 C CA . PRO H 1 55 ? 8.613 78.823 20.231 1.00 47.55 55 PRO H CA 1
ATOM 7128 C C . PRO H 1 55 ? 9.442 78.736 18.947 1.00 46.21 55 PRO H C 1
ATOM 7129 O O . PRO H 1 55 ? 9.115 79.366 17.945 1.00 45.70 55 PRO H O 1
ATOM 7133 N N . VAL H 1 56 ? 10.508 77.954 18.971 1.00 44.47 56 VAL H N 1
ATOM 7134 C CA . VAL H 1 56 ? 11.329 77.815 17.792 1.00 43.73 56 VAL H CA 1
ATOM 7135 C C . VAL H 1 56 ? 10.523 77.342 16.604 1.00 42.63 56 VAL H C 1
ATOM 7136 O O . VAL H 1 56 ? 10.812 77.723 15.487 1.00 40.56 56 VAL H O 1
ATOM 7148 N N . ILE H 1 58 ? 7.247 77.886 16.025 1.00 43.49 58 ILE H N 1
ATOM 7149 C CA . ILE H 1 58 ? 6.389 78.934 15.529 1.00 42.78 58 ILE H CA 1
ATOM 7150 C C . ILE H 1 58 ? 7.205 79.907 14.698 1.00 42.56 58 ILE H C 1
ATOM 7151 O O . ILE H 1 58 ? 6.753 80.347 13.644 1.00 42.29 58 ILE H O 1
ATOM 7156 N N . GLY H 1 59 ? 8.420 80.209 15.154 1.00 42.36 59 GLY H N 1
ATOM 7157 C CA . GLY H 1 59 ? 9.289 81.113 14.419 1.00 40.39 59 GLY H CA 1
ATOM 7158 C C . GLY H 1 59 ? 9.538 80.602 13.004 1.00 41.24 59 GLY H C 1
ATOM 7159 O O . GLY H 1 59 ? 9.465 81.363 12.042 1.00 40.61 59 GLY H O 1
ATOM 7160 N N . GLU H 1 60 ? 9.825 79.308 12.869 1.00 39.44 60 GLU H N 1
ATOM 7161 C CA . GLU H 1 60 ? 10.062 78.707 11.564 1.00 38.27 60 GLU H CA 1
ATOM 7162 C C . GLU H 1 60 ? 8.785 78.657 10.761 1.00 38.75 60 GLU H C 1
ATOM 7163 O O . GLU H 1 60 ? 8.759 79.011 9.593 1.00 38.61 60 GLU H O 1
ATOM 7169 N N . LEU H 1 61 ? 7.712 78.214 11.389 1.00 39.63 61 LEU H N 1
ATOM 7170 C CA . LEU H 1 61 ? 6.453 78.139 10.690 1.00 39.89 61 LEU H CA 1
ATOM 7171 C C . LEU H 1 61 ? 6.177 79.444 9.962 1.00 41.89 61 LEU H C 1
ATOM 7172 O O . LEU H 1 61 ? 5.727 79.427 8.831 1.00 43.18 61 LEU H O 1
ATOM 7177 N N . LEU H 1 62 ? 6.473 80.575 10.592 1.00 43.39 62 LEU H N 1
ATOM 7178 C CA . LEU H 1 62 ? 6.195 81.855 9.959 1.00 46.77 62 LEU H CA 1
ATOM 7179 C C . LEU H 1 62 ? 6.742 82.036 8.549 1.00 49.51 62 LEU H C 1
ATOM 7180 O O . LEU H 1 62 ? 6.036 82.516 7.669 1.00 50.04 62 LEU H O 1
ATOM 7185 N N . HIS H 1 63 ? 7.990 81.650 8.326 1.00 54.41 63 HIS H N 1
ATOM 7186 C CA . HIS H 1 63 ? 8.590 81.787 7.011 1.00 57.88 63 HIS H CA 1
ATOM 7187 C C . HIS H 1 63 ? 7.883 80.912 5.976 1.00 57.43 63 HIS H C 1
ATOM 7188 O O . HIS H 1 63 ? 8.285 80.858 4.815 1.00 58.16 63 HIS H O 1
ATOM 7195 N N . GLU H 1 64 ? 6.860 80.185 6.395 1.00 56.12 64 GLU H N 1
ATOM 7196 C CA . GLU H 1 64 ? 6.137 79.363 5.440 1.00 56.49 64 GLU H CA 1
ATOM 7197 C C . GLU H 1 64 ? 5.126 80.206 4.700 1.00 56.30 64 GLU H C 1
ATOM 7198 O O . GLU H 1 64 ? 4.496 79.734 3.767 1.00 56.77 64 GLU H O 1
ATOM 7204 N N . PHE H 1 65 ? 4.955 81.450 5.134 1.00 56.85 65 PHE H N 1
ATOM 7205 C CA . PHE H 1 65 ? 4.002 82.362 4.513 1.00 57.62 65 PHE H CA 1
ATOM 7206 C C . PHE H 1 65 ? 4.665 83.712 4.381 1.00 59.73 65 PHE H C 1
ATOM 7207 O O . PHE H 1 65 ? 4.271 84.661 5.046 1.00 61.49 65 PHE H O 1
ATOM 7215 N N . PRO H 1 66 ? 5.681 83.817 3.511 1.00 60.71 66 PRO H N 1
ATOM 7216 C CA . PRO H 1 66 ? 6.474 85.018 3.229 1.00 61.33 66 PRO H CA 1
ATOM 7217 C C . PRO H 1 66 ? 5.712 86.263 2.848 1.00 61.61 66 PRO H C 1
ATOM 7218 O O . PRO H 1 66 ? 6.239 87.364 2.913 1.00 62.47 66 PRO H O 1
ATOM 7222 N N . ASP H 1 67 ? 4.475 86.099 2.431 1.00 61.82 67 ASP H N 1
ATOM 7223 C CA . ASP H 1 67 ? 3.711 87.253 2.029 1.00 61.73 67 ASP H CA 1
ATOM 7224 C C . ASP H 1 67 ? 3.440 88.212 3.198 1.00 59.76 67 ASP H C 1
ATOM 7225 O O . ASP H 1 67 ? 3.672 89.414 3.060 1.00 60.50 67 ASP H O 1
ATOM 7230 N N . TYR H 1 68 ? 2.977 87.684 4.340 1.00 56.46 68 TYR H N 1
ATOM 7231 C CA . TYR H 1 68 ? 2.657 88.515 5.517 1.00 52.14 68 TYR H CA 1
ATOM 7232 C C . TYR H 1 68 ? 3.909 89.085 6.161 1.00 51.64 68 TYR H C 1
ATOM 7233 O O . TYR H 1 68 ? 4.984 88.479 6.145 1.00 51.55 68 TYR H O 1
ATOM 7242 N N . THR H 1 69 ? 3.768 90.252 6.756 1.00 49.91 69 THR H N 1
ATOM 7243 C CA . THR H 1 69 ? 4.917 90.854 7.379 1.00 49.20 69 THR H CA 1
ATOM 7244 C C . THR H 1 69 ? 4.912 90.584 8.884 1.00 46.96 69 THR H C 1
ATOM 7245 O O . THR H 1 69 ? 5.021 91.487 9.705 1.00 47.38 69 THR H O 1
ATOM 7249 N N . TRP H 1 70 ? 4.798 89.313 9.234 1.00 45.06 70 TRP H N 1
ATOM 7250 C CA . TRP H 1 70 ? 4.739 88.867 10.620 1.00 42.15 70 TRP H CA 1
ATOM 7251 C C . TRP H 1 70 ? 5.499 89.650 11.692 1.00 42.09 70 TRP H C 1
ATOM 7252 O O . TRP H 1 70 ? 6.633 90.080 11.483 1.00 41.27 70 TRP H O 1
ATOM 7263 N N . GLN H 1 71 ? 4.853 89.826 12.845 1.00 42.42 71 GLN H N 1
ATOM 7264 C CA . GLN H 1 71 ? 5.450 90.510 13.996 1.00 42.30 71 GLN H CA 1
ATOM 7265 C C . GLN H 1 71 ? 5.140 89.610 15.198 1.00 40.95 71 GLN H C 1
ATOM 7266 O O . GLN H 1 71 ? 3.979 89.293 15.449 1.00 41.19 71 GLN H O 1
ATOM 7272 N N . VAL H 1 72 ? 6.171 89.183 15.927 1.00 39.69 72 VAL H N 1
ATOM 7273 C CA . VAL H 1 72 ? 6.007 88.272 17.081 1.00 38.23 72 VAL H CA 1
ATOM 7274 C C . VAL H 1 72 ? 5.886 88.920 18.482 1.00 37.13 72 VAL H C 1
ATOM 7275 O O . VAL H 1 72 ? 6.671 89.797 18.810 1.00 37.70 72 VAL H O 1
ATOM 7279 N N . ALA H 1 73 ? 4.928 88.479 19.304 1.00 35.79 73 ALA H N 1
ATOM 7280 C CA . ALA H 1 73 ? 4.784 88.998 20.671 1.00 33.95 73 ALA H CA 1
ATOM 7281 C C . ALA H 1 73 ? 4.844 87.835 21.642 1.00 34.17 73 ALA H C 1
ATOM 7282 O O . ALA H 1 73 ? 4.300 86.776 21.370 1.00 36.27 73 ALA H O 1
ATOM 7284 N N . ILE H 1 74 ? 5.528 88.018 22.763 1.00 34.08 74 ILE H N 1
ATOM 7285 C CA . ILE H 1 74 ? 5.633 86.972 23.754 1.00 32.76 74 ILE H CA 1
ATOM 7286 C C . ILE H 1 74 ? 5.078 87.419 25.101 1.00 33.81 74 ILE H C 1
ATOM 7287 O O . ILE H 1 74 ? 5.238 88.576 25.524 1.00 33.10 74 ILE H O 1
ATOM 7292 N N . ALA H 1 75 ? 4.406 86.501 25.777 1.00 34.45 75 ALA H N 1
ATOM 7293 C CA . ALA H 1 75 ? 3.826 86.803 27.072 1.00 34.60 75 ALA H CA 1
ATOM 7294 C C . ALA H 1 75 ? 4.424 85.857 28.077 1.00 35.29 75 ALA H C 1
ATOM 7295 O O . ALA H 1 75 ? 4.542 84.660 27.818 1.00 35.15 75 ALA H O 1
ATOM 7297 N N . ASP H 1 76 ? 4.821 86.385 29.224 1.00 36.63 76 ASP H N 1
ATOM 7298 C CA . ASP H 1 76 ? 5.418 85.521 30.230 1.00 38.85 76 ASP H CA 1
ATOM 7299 C C . ASP H 1 76 ? 4.350 84.666 30.872 1.00 40.65 76 ASP H C 1
ATOM 7300 O O . ASP H 1 76 ? 3.171 84.879 30.639 1.00 41.14 76 ASP H O 1
ATOM 7305 N N . LEU H 1 77 ? 4.764 83.698 31.675 1.00 42.61 77 LEU H N 1
ATOM 7306 C CA . LEU H 1 77 ? 3.818 82.814 32.328 1.00 45.34 77 LEU H CA 1
ATOM 7307 C C . LEU H 1 77 ? 2.624 83.559 32.875 1.00 46.80 77 LEU H C 1
ATOM 7308 O O . LEU H 1 77 ? 1.497 83.116 32.730 1.00 47.82 77 LEU H O 1
ATOM 7313 N N . GLU H 1 78 ? 2.862 84.713 33.475 1.00 48.07 78 GLU H N 1
ATOM 7314 C CA . GLU H 1 78 ? 1.776 85.484 34.057 1.00 49.30 78 GLU H CA 1
ATOM 7315 C C . GLU H 1 78 ? 0.734 85.946 33.038 1.00 48.87 78 GLU H C 1
ATOM 7316 O O . GLU H 1 78 ? -0.451 85.624 33.144 1.00 47.88 78 GLU H O 1
ATOM 7322 N N . GLN H 1 79 ? 1.207 86.718 32.066 1.00 48.43 79 GLN H N 1
ATOM 7323 C CA . GLN H 1 79 ? 0.409 87.292 30.994 1.00 47.69 79 GLN H CA 1
ATOM 7324 C C . GLN H 1 79 ? -0.203 86.272 30.035 1.00 48.09 79 GLN H C 1
ATOM 7325 O O . GLN H 1 79 ? -1.320 86.466 29.534 1.00 47.60 79 GLN H O 1
ATOM 7331 N N . SER H 1 80 ? 0.531 85.197 29.765 1.00 48.06 80 SER H N 1
ATOM 7332 C CA . SER H 1 80 ? 0.035 84.168 28.871 1.00 47.49 80 SER H CA 1
ATOM 7333 C C . SER H 1 80 ? -1.326 83.742 29.400 1.00 48.90 80 SER H C 1
ATOM 7334 O O . SER H 1 80 ? -2.253 83.520 28.639 1.00 49.15 80 SER H O 1
ATOM 7337 N N . GLU H 1 81 ? -1.453 83.636 30.714 1.00 49.85 81 GLU H N 1
ATOM 7338 C CA . GLU H 1 81 ? -2.729 83.238 31.276 1.00 50.27 81 GLU H CA 1
ATOM 7339 C C . GLU H 1 81 ? -3.834 84.263 31.083 1.00 49.08 81 GLU H C 1
ATOM 7340 O O . GLU H 1 81 ? -4.937 83.915 30.631 1.00 49.49 81 GLU H O 1
ATOM 7346 N N . ALA H 1 82 ? -3.550 85.519 31.429 1.00 46.86 82 ALA H N 1
ATOM 7347 C CA . ALA H 1 82 ? -4.541 86.597 31.309 1.00 44.82 82 ALA H CA 1
ATOM 7348 C C . ALA H 1 82 ? -5.049 86.697 29.879 1.00 44.58 82 ALA H C 1
ATOM 7349 O O . ALA H 1 82 ? -6.246 86.594 29.632 1.00 43.76 82 ALA H O 1
ATOM 7351 N N . ILE H 1 83 ? -4.121 86.875 28.944 1.00 43.20 83 ILE H N 1
ATOM 7352 C CA . ILE H 1 83 ? -4.469 86.985 27.543 1.00 41.08 83 ILE H CA 1
ATOM 7353 C C . ILE H 1 83 ? -5.288 85.793 27.069 1.00 42.57 83 ILE H C 1
ATOM 7354 O O . ILE H 1 83 ? -6.341 85.969 26.466 1.00 43.63 83 ILE H O 1
ATOM 7359 N N . GLY H 1 84 ? -4.812 84.582 27.345 1.00 43.56 84 GLY H N 1
ATOM 7360 C CA . GLY H 1 84 ? -5.531 83.382 26.931 1.00 43.92 84 GLY H CA 1
ATOM 7361 C C . GLY H 1 84 ? -6.901 83.279 27.577 1.00 44.27 84 GLY H C 1
ATOM 7362 O O . GLY H 1 84 ? -7.871 82.804 26.973 1.00 43.31 84 GLY H O 1
ATOM 7363 N N . ASP H 1 85 ? -6.996 83.717 28.823 1.00 45.42 85 ASP H N 1
ATOM 7364 C CA . ASP H 1 85 ? -8.287 83.668 29.470 1.00 46.35 85 ASP H CA 1
ATOM 7365 C C . ASP H 1 85 ? -9.225 84.540 28.659 1.00 45.84 85 ASP H C 1
ATOM 7366 O O . ASP H 1 85 ? -10.379 84.213 28.482 1.00 47.68 85 ASP H O 1
ATOM 7371 N N . ARG H 1 86 ? -8.719 85.648 28.152 1.00 45.50 86 ARG H N 1
ATOM 7372 C CA . ARG H 1 86 ? -9.555 86.534 27.384 1.00 46.36 86 ARG H CA 1
ATOM 7373 C C . ARG H 1 86 ? -9.874 85.971 26.002 1.00 46.88 86 ARG H C 1
ATOM 7374 O O . ARG H 1 86 ? -10.932 86.261 25.440 1.00 47.94 86 ARG H O 1
ATOM 7382 N N . PHE H 1 87 ? -8.974 85.144 25.478 1.00 46.21 87 PHE H N 1
ATOM 7383 C CA . PHE H 1 87 ? -9.132 84.533 24.161 1.00 45.33 87 PHE H CA 1
ATOM 7384 C C . PHE H 1 87 ? -9.641 83.095 24.170 1.00 46.15 87 PHE H C 1
ATOM 7385 O O . PHE H 1 87 ? -9.795 82.484 23.107 1.00 46.85 87 PHE H O 1
ATOM 7393 N N . GLY H 1 88 ? -9.882 82.553 25.362 1.00 46.00 88 GLY H N 1
ATOM 7394 C CA . GLY H 1 88 ? -10.391 81.198 25.478 1.00 45.87 88 GLY H CA 1
ATOM 7395 C C . GLY H 1 88 ? -9.374 80.088 25.286 1.00 47.19 88 GLY H C 1
ATOM 7396 O O . GLY H 1 88 ? -9.740 78.905 25.236 1.00 48.35 88 GLY H O 1
ATOM 7397 N N . ALA H 1 89 ? -8.101 80.465 25.188 1.00 45.44 89 ALA H N 1
ATOM 7398 C CA . ALA H 1 89 ? -7.012 79.519 25.007 1.00 44.80 89 ALA H CA 1
ATOM 7399 C C . ALA H 1 89 ? -6.783 78.758 26.292 1.00 45.60 89 ALA H C 1
ATOM 7400 O O . ALA H 1 89 ? -5.993 79.165 27.151 1.00 45.88 89 ALA H O 1
ATOM 7402 N N . PHE H 1 90 ? -7.468 77.640 26.435 1.00 45.25 90 PHE H N 1
ATOM 7403 C CA . PHE H 1 90 ? -7.313 76.875 27.643 1.00 44.21 90 PHE H CA 1
ATOM 7404 C C . PHE H 1 90 ? -6.399 75.683 27.467 1.00 44.43 90 PHE H C 1
ATOM 7405 O O . PHE H 1 90 ? -6.343 74.812 28.323 1.00 44.59 90 PHE H O 1
ATOM 7413 N N . ARG H 1 91 ? -5.648 75.680 26.366 1.00 45.10 91 ARG H N 1
ATOM 7414 C CA . ARG H 1 91 ? -4.702 74.604 26.056 1.00 44.50 91 ARG H CA 1
ATOM 7415 C C . ARG H 1 91 ? -3.333 75.166 25.603 1.00 44.35 91 ARG H C 1
ATOM 7416 O O . ARG H 1 91 ? -3.166 75.569 24.452 1.00 45.24 91 ARG H O 1
ATOM 7424 N N . PHE H 1 92 ? -2.360 75.200 26.507 1.00 43.28 92 PHE H N 1
ATOM 7425 C CA . PHE H 1 92 ? -1.028 75.710 26.177 1.00 42.67 92 PHE H CA 1
ATOM 7426 C C . PHE H 1 92 ? -0.076 74.555 25.859 1.00 41.88 92 PHE H C 1
ATOM 7427 O O . PHE H 1 92 ? -0.254 73.448 26.363 1.00 44.58 92 PHE H O 1
ATOM 7435 N N . PRO H 1 93 ? 0.932 74.782 25.007 1.00 40.02 93 PRO H N 1
ATOM 7436 C CA . PRO H 1 93 ? 1.251 76.039 24.312 1.00 39.37 93 PRO H CA 1
ATOM 7437 C C . PRO H 1 93 ? 0.169 76.423 23.293 1.00 38.00 93 PRO H C 1
ATOM 7438 O O . PRO H 1 93 ? -0.425 75.559 22.623 1.00 35.02 93 PRO H O 1
ATOM 7442 N N . ALA H 1 94 ? -0.051 77.731 23.183 1.00 37.72 94 ALA H N 1
ATOM 7443 C CA . ALA H 1 94 ? -1.018 78.324 22.252 1.00 37.55 94 ALA H CA 1
ATOM 7444 C C . ALA H 1 94 ? -0.323 79.484 21.545 1.00 37.56 94 ALA H C 1
ATOM 7445 O O . ALA H 1 94 ? 0.731 79.948 21.997 1.00 35.47 94 ALA H O 1
ATOM 7447 N N . THR H 1 95 ? -0.906 79.932 20.433 1.00 38.27 95 THR H N 1
ATOM 7448 C CA . THR H 1 95 ? -0.351 81.041 19.655 1.00 38.81 95 THR H CA 1
ATOM 7449 C C . THR H 1 95 ? -1.453 81.803 18.937 1.00 38.27 95 THR H C 1
ATOM 7450 O O . THR H 1 95 ? -1.982 81.306 17.960 1.00 38.25 95 THR H O 1
ATOM 7454 N N . LEU H 1 96 ? -1.792 83.000 19.402 1.00 38.36 96 LEU H N 1
ATOM 7455 C CA . LEU H 1 96 ? -2.818 83.801 18.739 1.00 40.00 96 LEU H CA 1
ATOM 7456 C C . LEU H 1 96 ? -2.313 84.266 17.381 1.00 41.38 96 LEU H C 1
ATOM 7457 O O . LEU H 1 96 ? -1.198 84.772 17.281 1.00 43.59 96 LEU H O 1
ATOM 7462 N N . VAL H 1 97 ? -3.135 84.115 16.345 1.00 41.31 97 VAL H N 1
ATOM 7463 C CA . VAL H 1 97 ? -2.748 84.488 14.989 1.00 40.05 97 VAL H CA 1
ATOM 7464 C C . VAL H 1 97 ? -3.565 85.684 14.507 1.00 40.75 97 VAL H C 1
ATOM 7465 O O . VAL H 1 97 ? -4.774 85.682 14.626 1.00 43.77 97 VAL H O 1
ATOM 7469 N N . PHE H 1 98 ? -2.925 86.718 13.980 1.00 40.07 98 PHE H N 1
ATOM 7470 C CA . PHE H 1 98 ? -3.687 87.848 13.471 1.00 40.10 98 PHE H CA 1
ATOM 7471 C C . PHE H 1 98 ? -3.230 88.162 12.055 1.00 42.09 98 PHE H C 1
ATOM 7472 O O . PHE H 1 98 ? -2.074 87.957 11.706 1.00 40.38 98 PHE H O 1
ATOM 7480 N N . THR H 1 99 ? -4.142 88.643 11.226 1.00 46.06 99 THR H N 1
ATOM 7481 C CA . THR H 1 99 ? -3.776 88.993 9.867 1.00 49.60 99 THR H CA 1
ATOM 7482 C C . THR H 1 99 ? -4.586 90.193 9.447 1.00 50.86 99 THR H C 1
ATOM 7483 O O . THR H 1 99 ? -5.747 90.351 9.836 1.00 50.98 99 THR H O 1
ATOM 7487 N N . GLY H 1 100 ? -3.956 91.053 8.661 1.00 51.95 100 GLY H N 1
ATOM 7488 C CA . GLY H 1 100 ? -4.622 92.260 8.208 1.00 54.37 100 GLY H CA 1
ATOM 7489 C C . GLY H 1 100 ? -5.396 92.968 9.307 1.00 54.88 100 GLY H C 1
ATOM 7490 O O . GLY H 1 100 ? -6.385 93.650 9.046 1.00 56.40 100 GLY H O 1
ATOM 7491 N N . GLY H 1 101 ? -4.957 92.810 10.546 1.00 55.51 101 GLY H N 1
ATOM 7492 C CA . GLY H 1 101 ? -5.662 93.465 11.626 1.00 55.95 101 GLY H CA 1
ATOM 7493 C C . GLY H 1 101 ? -6.896 92.692 12.044 1.00 55.83 101 GLY H C 1
ATOM 7494 O O . GLY H 1 101 ? -7.772 93.239 12.715 1.00 56.50 101 GLY H O 1
ATOM 7495 N N . ASN H 1 102 ? -6.968 91.424 11.641 1.00 55.08 102 ASN H N 1
ATOM 7496 C CA . ASN H 1 102 ? -8.093 90.562 11.999 1.00 54.55 102 ASN H CA 1
ATOM 7497 C C . ASN H 1 102 ? -7.637 89.292 12.680 1.00 52.98 102 ASN H C 1
ATOM 7498 O O . ASN H 1 102 ? -6.618 88.703 12.299 1.00 51.84 102 ASN H O 1
ATOM 7503 N N . TYR H 1 103 ? -8.418 88.881 13.682 1.00 50.73 103 TYR H N 1
ATOM 7504 C CA . TYR H 1 103 ? -8.163 87.662 14.447 1.00 50.03 103 TYR H CA 1
ATOM 7505 C C . TYR H 1 103 ? -8.554 86.479 13.564 1.00 50.70 103 TYR H C 1
ATOM 7506 O O . TYR H 1 103 ? -9.588 86.488 12.914 1.00 51.25 103 TYR H O 1
ATOM 7515 N N . ARG H 1 104 ? -7.736 85.444 13.549 1.00 51.13 104 ARG H N 1
ATOM 7516 C CA . ARG H 1 104 ? -8.025 84.311 12.699 1.00 50.40 104 ARG H CA 1
ATOM 7517 C C . ARG H 1 104 ? -8.305 83.080 13.538 1.00 48.67 104 ARG H C 1
ATOM 7518 O O . ARG H 1 104 ? -9.304 82.396 13.340 1.00 49.84 104 ARG H O 1
ATOM 7526 N N . GLY H 1 105 ? -7.403 82.804 14.472 1.00 46.71 105 GLY H N 1
ATOM 7527 C CA . GLY H 1 105 ? -7.553 81.663 15.348 1.00 43.34 105 GLY H CA 1
ATOM 7528 C C . GLY H 1 105 ? -6.344 81.474 16.237 1.00 43.34 105 GLY H C 1
ATOM 7529 O O . GLY H 1 105 ? -5.435 82.318 16.311 1.00 43.20 105 GLY H O 1
ATOM 7530 N N . VAL H 1 106 ? -6.320 80.331 16.907 1.00 43.68 106 VAL H N 1
ATOM 7531 C CA . VAL H 1 106 ? -5.229 80.017 17.809 1.00 42.00 106 VAL H CA 1
ATOM 7532 C C . VAL H 1 106 ? -4.751 78.597 17.636 1.00 40.78 106 VAL H C 1
ATOM 7533 O O . VAL H 1 106 ? -5.546 77.680 17.669 1.00 42.07 106 VAL H O 1
ATOM 7537 N N . LEU H 1 107 ? -3.453 78.428 17.433 1.00 39.97 107 LEU H N 1
ATOM 7538 C CA . LEU H 1 107 ? -2.851 77.110 17.297 1.00 41.27 107 LEU H CA 1
ATOM 7539 C C . LEU H 1 107 ? -2.653 76.555 18.705 1.00 43.44 107 LEU H C 1
ATOM 7540 O O . LEU H 1 107 ? -1.755 77.015 19.408 1.00 45.51 107 LEU H O 1
ATOM 7545 N N . ASN H 1 108 ? -3.474 75.599 19.136 1.00 44.60 108 ASN H N 1
ATOM 7546 C CA . ASN H 1 108 ? -3.296 75.020 20.473 1.00 45.89 108 ASN H CA 1
ATOM 7547 C C . ASN H 1 108 ? -2.670 73.635 20.361 1.00 46.39 108 ASN H C 1
ATOM 7548 O O . ASN H 1 108 ? -2.995 72.865 19.457 1.00 45.72 108 ASN H O 1
ATOM 7553 N N . GLY H 1 109 ? -1.777 73.322 21.297 1.00 47.58 109 GLY H N 1
ATOM 7554 C CA . GLY H 1 109 ? -1.122 72.027 21.309 1.00 48.01 109 GLY H CA 1
ATOM 7555 C C . GLY H 1 109 ? 0.099 71.964 20.422 1.00 48.62 109 GLY H C 1
ATOM 7556 O O . GLY H 1 109 ? 0.399 72.889 19.684 1.00 48.69 109 GLY H O 1
ATOM 7557 N N . ILE H 1 110 ? 0.835 70.874 20.501 1.00 49.80 110 ILE H N 1
ATOM 7558 C CA . ILE H 1 110 ? 1.983 70.758 19.642 1.00 50.31 110 ILE H CA 1
ATOM 7559 C C . ILE H 1 110 ? 1.727 69.573 18.722 1.00 49.46 110 ILE H C 1
ATOM 7560 O O . ILE H 1 110 ? 1.283 68.520 19.176 1.00 48.50 110 ILE H O 1
ATOM 7565 N N . HIS H 1 111 ? 1.971 69.769 17.426 1.00 48.36 111 HIS H N 1
ATOM 7566 C CA . HIS H 1 111 ? 1.754 68.719 16.430 1.00 47.19 111 HIS H CA 1
ATOM 7567 C C . HIS H 1 111 ? 2.971 68.657 15.528 1.00 46.10 111 HIS H C 1
ATOM 7568 O O . HIS H 1 111 ? 3.828 69.521 15.599 1.00 47.43 111 HIS H O 1
ATOM 7575 N N . PRO H 1 112 ? 3.076 67.615 14.688 1.00 45.32 112 PRO H N 1
ATOM 7576 C CA . PRO H 1 112 ? 4.209 67.471 13.768 1.00 45.77 112 PRO H CA 1
ATOM 7577 C C . PRO H 1 112 ? 4.224 68.642 12.784 1.00 45.82 112 PRO H C 1
ATOM 7578 O O . PRO H 1 112 ? 3.275 69.419 12.733 1.00 44.84 112 PRO H O 1
ATOM 7582 N N . TRP H 1 113 ? 5.283 68.759 11.992 1.00 46.58 113 TRP H N 1
ATOM 7583 C CA . TRP H 1 113 ? 5.385 69.864 11.043 1.00 46.59 113 TRP H CA 1
ATOM 7584 C C . TRP H 1 113 ? 4.269 69.944 10.009 1.00 46.48 113 TRP H C 1
ATOM 7585 O O . TRP H 1 113 ? 3.789 71.028 9.704 1.00 45.10 113 TRP H O 1
ATOM 7596 N N . ALA H 1 114 ? 3.858 68.800 9.476 1.00 48.27 114 ALA H N 1
ATOM 7597 C CA . ALA H 1 114 ? 2.788 68.763 8.490 1.00 50.94 114 ALA H CA 1
ATOM 7598 C C . ALA H 1 114 ? 1.454 69.105 9.160 1.00 52.67 114 ALA H C 1
ATOM 7599 O O . ALA H 1 114 ? 0.708 69.944 8.675 1.00 51.99 114 ALA H O 1
ATOM 7601 N N . GLU H 1 115 ? 1.166 68.448 10.276 1.00 55.57 115 GLU H N 1
ATOM 7602 C CA . GLU H 1 115 ? -0.071 68.673 11.009 1.00 57.80 115 GLU H CA 1
ATOM 7603 C C . GLU H 1 115 ? -0.211 70.131 11.459 1.00 56.93 115 GLU H C 1
ATOM 7604 O O . GLU H 1 115 ? -1.322 70.644 11.580 1.00 58.73 115 GLU H O 1
ATOM 7610 N N . LEU H 1 116 ? 0.915 70.797 11.704 1.00 55.82 116 LEU H N 1
ATOM 7611 C CA . LEU H 1 116 ? 0.906 72.186 12.165 1.00 53.46 116 LEU H CA 1
ATOM 7612 C C . LEU H 1 116 ? 0.890 73.188 11.028 1.00 52.15 116 LEU H C 1
ATOM 7613 O O . LEU H 1 116 ? 0.175 74.171 11.072 1.00 51.63 116 LEU H O 1
ATOM 7618 N N . ILE H 1 117 ? 1.684 72.933 10.007 1.00 51.95 117 ILE H N 1
ATOM 7619 C CA . ILE H 1 117 ? 1.742 73.825 8.878 1.00 52.88 117 ILE H CA 1
ATOM 7620 C C . ILE H 1 117 ? 0.384 73.864 8.171 1.00 52.81 117 ILE H C 1
ATOM 7621 O O . ILE H 1 117 ? -0.066 74.917 7.747 1.00 52.40 117 ILE H O 1
ATOM 7626 N N . ASN H 1 118 ? -0.291 72.730 8.061 1.00 54.04 118 ASN H N 1
ATOM 7627 C CA . ASN H 1 118 ? -1.572 72.754 7.388 1.00 55.95 118 ASN H CA 1
ATOM 7628 C C . ASN H 1 118 ? -2.633 73.385 8.294 1.00 55.26 118 ASN H C 1
ATOM 7629 O O . ASN H 1 118 ? -3.701 73.773 7.831 1.00 55.07 118 ASN H O 1
ATOM 7634 N N . LEU H 1 119 ? -2.344 73.498 9.586 1.00 54.59 119 LEU H N 1
ATOM 7635 C CA . LEU H 1 119 ? -3.290 74.118 10.517 1.00 53.07 119 LEU H CA 1
ATOM 7636 C C . LEU H 1 119 ? -3.212 75.624 10.379 1.00 53.81 119 LEU H C 1
ATOM 7637 O O . LEU H 1 119 ? -4.210 76.330 10.476 1.00 53.56 119 LEU H O 1
ATOM 7650 N N . ARG H 1 121 ? -2.264 77.264 7.668 1.00 58.74 121 ARG H N 1
ATOM 7651 C CA . ARG H 1 121 ? -2.854 77.617 6.394 1.00 59.29 121 ARG H CA 1
ATOM 7652 C C . ARG H 1 121 ? -4.368 77.761 6.538 1.00 58.56 121 ARG H C 1
ATOM 7653 O O . ARG H 1 121 ? -4.983 78.598 5.875 1.00 60.32 121 ARG H O 1
ATOM 7661 N N . GLY H 1 122 ? -4.959 76.958 7.421 1.00 56.28 122 GLY H N 1
ATOM 7662 C CA . GLY H 1 122 ? -6.396 77.008 7.638 1.00 53.17 122 GLY H CA 1
ATOM 7663 C C . GLY H 1 122 ? -6.848 78.277 8.333 1.00 52.23 122 GLY H C 1
ATOM 7664 O O . GLY H 1 122 ? -7.988 78.712 8.163 1.00 52.00 122 GLY H O 1
ATOM 7665 N N . LEU H 1 123 ? -5.944 78.858 9.121 1.00 50.63 123 LEU H N 1
ATOM 7666 C CA . LEU H 1 123 ? -6.198 80.090 9.858 1.00 48.37 123 LEU H CA 1
ATOM 7667 C C . LEU H 1 123 ? -5.881 81.317 9.010 1.00 49.10 123 LEU H C 1
ATOM 7668 O O . LEU H 1 123 ? -6.463 82.371 9.212 1.00 49.29 123 LEU H O 1
ATOM 7673 N N . VAL H 1 124 ? -4.951 81.203 8.071 1.00 50.48 124 VAL H N 1
ATOM 7674 C CA . VAL H 1 124 ? -4.654 82.351 7.233 1.00 52.89 124 VAL H CA 1
ATOM 7675 C C . VAL H 1 124 ? -5.212 82.138 5.836 1.00 56.23 124 VAL H C 1
ATOM 7676 O O . VAL H 1 124 ? -4.686 82.664 4.860 1.00 57.53 124 VAL H O 1
ATOM 7680 N N . GLU H 1 125 ? -6.283 81.354 5.746 1.00 59.66 125 GLU H N 1
ATOM 7681 C CA . GLU H 1 125 ? -6.946 81.089 4.468 1.00 61.37 125 GLU H CA 1
ATOM 7682 C C . GLU H 1 125 ? -8.112 80.107 4.595 1.00 60.74 125 GLU H C 1
ATOM 7683 O O . GLU H 1 125 ? -9.265 80.530 4.377 1.00 60.94 125 GLU H O 1
ATOM 7689 N N . THR I 1 5 ? 12.312 74.305 82.343 1.00 58.74 5 THR I N 1
ATOM 7690 C CA . THR I 1 5 ? 12.744 75.513 81.574 1.00 60.13 5 THR I CA 1
ATOM 7691 C C . THR I 1 5 ? 11.775 75.709 80.428 1.00 60.64 5 THR I C 1
ATOM 7692 O O . THR I 1 5 ? 10.989 74.815 80.110 1.00 60.87 5 THR I O 1
ATOM 7696 N N . PRO I 1 6 ? 11.809 76.887 79.794 1.00 60.44 6 PRO I N 1
ATOM 7697 C CA . PRO I 1 6 ? 10.893 77.130 78.680 1.00 60.13 6 PRO I CA 1
ATOM 7698 C C . PRO I 1 6 ? 11.297 76.421 77.403 1.00 59.27 6 PRO I C 1
ATOM 7699 O O . PRO I 1 6 ? 10.454 75.963 76.637 1.00 59.00 6 PRO I O 1
ATOM 7703 N N . PHE I 1 7 ? 12.590 76.326 77.160 1.00 58.83 7 PHE I N 1
ATOM 7704 C CA . PHE I 1 7 ? 12.989 75.634 75.962 1.00 59.15 7 PHE I CA 1
ATOM 7705 C C . PHE I 1 7 ? 12.387 74.239 75.912 1.00 58.72 7 PHE I C 1
ATOM 7706 O O . PHE I 1 7 ? 11.819 73.833 74.895 1.00 59.24 7 PHE I O 1
ATOM 7714 N N . ASP I 1 8 ? 12.531 73.497 77.004 1.00 57.54 8 ASP I N 1
ATOM 7715 C CA . ASP I 1 8 ? 11.993 72.146 77.057 1.00 56.86 8 ASP I CA 1
ATOM 7716 C C . ASP I 1 8 ? 10.521 72.207 76.715 1.00 54.56 8 ASP I C 1
ATOM 7717 O O . ASP I 1 8 ? 9.980 71.275 76.136 1.00 53.53 8 ASP I O 1
ATOM 7722 N N . ALA I 1 9 ? 9.860 73.302 77.071 1.00 53.13 9 ALA I N 1
ATOM 7723 C CA . ALA I 1 9 ? 8.445 73.399 76.749 1.00 51.88 9 ALA I CA 1
ATOM 7724 C C . ALA I 1 9 ? 8.283 73.553 75.237 1.00 50.86 9 ALA I C 1
ATOM 7725 O O . ALA I 1 9 ? 7.378 72.969 74.643 1.00 50.47 9 ALA I O 1
ATOM 7727 N N . LEU I 1 10 ? 9.149 74.346 74.616 1.00 49.51 10 LEU I N 1
ATOM 7728 C CA . LEU I 1 10 ? 9.082 74.527 73.172 1.00 48.86 10 LEU I CA 1
ATOM 7729 C C . LEU I 1 10 ? 9.376 73.188 72.495 1.00 47.91 10 LEU I C 1
ATOM 7730 O O . LEU I 1 10 ? 8.836 72.882 71.437 1.00 48.14 10 LEU I O 1
ATOM 7735 N N . TRP I 1 11 ? 10.246 72.394 73.111 1.00 46.88 11 TRP I N 1
ATOM 7736 C CA . TRP I 1 11 ? 10.610 71.100 72.558 1.00 44.93 11 TRP I CA 1
ATOM 7737 C C . TRP I 1 11 ? 9.451 70.152 72.622 1.00 46.38 11 TRP I C 1
ATOM 7738 O O . TRP I 1 11 ? 9.137 69.486 71.635 1.00 49.12 11 TRP I O 1
ATOM 7749 N N . GLN I 1 12 ? 8.802 70.076 73.775 1.00 47.37 12 GLN I N 1
ATOM 7750 C CA . GLN I 1 12 ? 7.658 69.184 73.886 1.00 48.69 12 GLN I CA 1
ATOM 7751 C C . GLN I 1 12 ? 6.592 69.573 72.874 1.00 48.89 12 GLN I C 1
ATOM 7752 O O . GLN I 1 12 ? 6.033 68.709 72.204 1.00 49.24 12 GLN I O 1
ATOM 7758 N N . ARG I 1 13 ? 6.304 70.867 72.771 1.00 48.37 13 ARG I N 1
ATOM 7759 C CA . ARG I 1 13 ? 5.293 71.317 71.837 1.00 49.75 13 ARG I CA 1
ATOM 7760 C C . ARG I 1 13 ? 5.566 70.740 70.471 1.00 49.22 13 ARG I C 1
ATOM 7761 O O . ARG I 1 13 ? 4.641 70.330 69.764 1.00 49.69 13 ARG I O 1
ATOM 7777 N N . LEU I 1 15 ? 7.336 68.013 69.793 1.00 47.59 15 LEU I N 1
ATOM 7778 C CA . LEU I 1 15 ? 7.148 66.571 69.858 1.00 46.94 15 LEU I CA 1
ATOM 7779 C C . LEU I 1 15 ? 5.648 66.311 69.740 1.00 47.49 15 LEU I C 1
ATOM 7780 O O . LEU I 1 15 ? 5.221 65.486 68.932 1.00 49.46 15 LEU I O 1
ATOM 7785 N N . ALA I 1 16 ? 4.846 67.031 70.520 1.00 46.14 16 ALA I N 1
ATOM 7786 C CA . ALA I 1 16 ? 3.406 66.847 70.453 1.00 45.49 16 ALA I CA 1
ATOM 7787 C C . ALA I 1 16 ? 2.835 67.071 69.045 1.00 45.50 16 ALA I C 1
ATOM 7788 O O . ALA I 1 16 ? 1.653 66.810 68.800 1.00 45.43 16 ALA I O 1
ATOM 7790 N N . ARG I 1 17 ? 3.658 67.565 68.126 1.00 44.87 17 ARG I N 1
ATOM 7791 C CA . ARG I 1 17 ? 3.215 67.766 66.755 1.00 46.41 17 ARG I CA 1
ATOM 7792 C C . ARG I 1 17 ? 3.559 66.543 65.904 1.00 47.32 17 ARG I C 1
ATOM 7793 O O . ARG I 1 17 ? 3.159 66.453 64.740 1.00 49.01 17 ARG I O 1
ATOM 7801 N N . GLY I 1 18 ? 4.299 65.602 66.479 1.00 45.79 18 GLY I N 1
ATOM 7802 C CA . GLY I 1 18 ? 4.679 64.418 65.736 1.00 43.91 18 GLY I CA 1
ATOM 7803 C C . GLY I 1 18 ? 6.084 64.539 65.170 1.00 44.18 18 GLY I C 1
ATOM 7804 O O . GLY I 1 18 ? 6.714 63.536 64.868 1.00 44.92 18 GLY I O 1
ATOM 7805 N N . TRP I 1 19 ? 6.594 65.761 65.041 1.00 43.86 19 TRP I N 1
ATOM 7806 C CA . TRP I 1 19 ? 7.927 65.968 64.488 1.00 42.24 19 TRP I CA 1
ATOM 7807 C C . TRP I 1 19 ? 9.008 65.149 65.161 1.00 42.95 19 TRP I C 1
ATOM 7808 O O . TRP I 1 19 ? 8.939 64.864 66.353 1.00 43.45 19 TRP I O 1
ATOM 7819 N N . THR I 1 20 ? 10.016 64.771 64.384 1.00 42.57 20 THR I N 1
ATOM 7820 C CA . THR I 1 20 ? 11.064 63.926 64.912 1.00 42.26 20 THR I CA 1
ATOM 7821 C C . THR I 1 20 ? 12.384 64.572 65.256 1.00 41.61 20 THR I C 1
ATOM 7822 O O . THR I 1 20 ? 12.969 65.321 64.477 1.00 42.39 20 THR I O 1
ATOM 7826 N N . PRO I 1 21 ? 12.879 64.275 66.454 1.00 40.73 21 PRO I N 1
ATOM 7827 C CA . PRO I 1 21 ? 14.154 64.821 66.925 1.00 40.55 21 PRO I CA 1
ATOM 7828 C C . PRO I 1 21 ? 15.261 64.306 65.997 1.00 39.74 21 PRO I C 1
ATOM 7829 O O . PRO I 1 21 ? 15.116 63.221 65.428 1.00 40.47 21 PRO I O 1
ATOM 7833 N N . VAL I 1 22 ? 16.343 65.076 65.855 1.00 36.97 22 VAL I N 1
ATOM 7834 C CA . VAL I 1 22 ? 17.482 64.713 65.000 1.00 36.09 22 VAL I CA 1
ATOM 7835 C C . VAL I 1 22 ? 18.853 65.243 65.495 1.00 37.07 22 VAL I C 1
ATOM 7836 O O . VAL I 1 22 ? 18.996 66.396 65.889 1.00 38.51 22 VAL I O 1
ATOM 7840 N N . SER I 1 23 ? 19.866 64.398 65.463 1.00 37.65 23 SER I N 1
ATOM 7841 C CA . SER I 1 23 ? 21.199 64.789 65.885 1.00 38.25 23 SER I CA 1
ATOM 7842 C C . SER I 1 23 ? 22.037 65.061 64.633 1.00 38.70 23 SER I C 1
ATOM 7843 O O . SER I 1 23 ? 21.711 64.563 63.549 1.00 38.07 23 SER I O 1
ATOM 7846 N N . GLU I 1 24 ? 23.129 65.808 64.759 1.00 39.96 24 GLU I N 1
ATOM 7847 C CA . GLU I 1 24 ? 23.927 66.085 63.563 1.00 42.17 24 GLU I CA 1
ATOM 7848 C C . GLU I 1 24 ? 24.361 64.796 62.847 1.00 42.11 24 GLU I C 1
ATOM 7849 O O . GLU I 1 24 ? 24.006 64.582 61.683 1.00 41.55 24 GLU I O 1
ATOM 7855 N N . SER I 1 25 ? 25.096 63.944 63.562 1.00 42.31 25 SER I N 1
ATOM 7856 C CA . SER I 1 25 ? 25.617 62.678 63.041 1.00 43.24 25 SER I CA 1
ATOM 7857 C C . SER I 1 25 ? 24.549 61.685 62.598 1.00 42.91 25 SER I C 1
ATOM 7858 O O . SER I 1 25 ? 24.731 60.475 62.717 1.00 45.90 25 SER I O 1
ATOM 7861 N N . ARG I 1 26 ? 23.433 62.176 62.101 1.00 41.43 26 ARG I N 1
ATOM 7862 C CA . ARG I 1 26 ? 22.363 61.284 61.691 1.00 40.04 26 ARG I CA 1
ATOM 7863 C C . ARG I 1 26 ? 21.422 61.951 60.697 1.00 41.23 26 ARG I C 1
ATOM 7864 O O . ARG I 1 26 ? 20.562 61.301 60.099 1.00 40.53 26 ARG I O 1
ATOM 7872 N N . LEU I 1 27 ? 21.578 63.262 60.543 1.00 41.99 27 LEU I N 1
ATOM 7873 C CA . LEU I 1 27 ? 20.739 64.027 59.636 1.00 41.49 27 LEU I CA 1
ATOM 7874 C C . LEU I 1 27 ? 20.682 63.347 58.251 1.00 42.30 27 LEU I C 1
ATOM 7875 O O . LEU I 1 27 ? 19.602 63.160 57.677 1.00 42.73 27 LEU I O 1
ATOM 7880 N N . ASP I 1 28 ? 21.843 62.959 57.734 1.00 43.73 28 ASP I N 1
ATOM 7881 C CA . ASP I 1 28 ? 21.927 62.278 56.447 1.00 45.46 28 ASP I CA 1
ATOM 7882 C C . ASP I 1 28 ? 20.914 61.144 56.349 1.00 45.38 28 ASP I C 1
ATOM 7883 O O . ASP I 1 28 ? 20.006 61.179 55.521 1.00 46.05 28 ASP I O 1
ATOM 7888 N N . ASP I 1 29 ? 21.059 60.138 57.197 1.00 44.45 29 ASP I N 1
ATOM 7889 C CA . ASP I 1 29 ? 20.127 59.025 57.160 1.00 44.84 29 ASP I CA 1
ATOM 7890 C C . ASP I 1 29 ? 18.684 59.503 57.253 1.00 44.67 29 ASP I C 1
ATOM 7891 O O . ASP I 1 29 ? 17.799 58.931 56.623 1.00 45.06 29 ASP I O 1
ATOM 7896 N N . TRP I 1 30 ? 18.430 60.536 58.050 1.00 43.32 30 TRP I N 1
ATOM 7897 C CA . TRP I 1 30 ? 17.072 61.032 58.159 1.00 41.60 30 TRP I CA 1
ATOM 7898 C C . TRP I 1 30 ? 16.664 61.535 56.782 1.00 44.00 30 TRP I C 1
ATOM 7899 O O . TRP I 1 30 ? 15.629 61.145 56.230 1.00 43.97 30 TRP I O 1
ATOM 7910 N N . LEU I 1 31 ? 17.498 62.413 56.235 1.00 45.75 31 LEU I N 1
ATOM 7911 C CA . LEU I 1 31 ? 17.266 62.989 54.921 1.00 47.34 31 LEU I CA 1
ATOM 7912 C C . LEU I 1 31 ? 16.898 61.903 53.909 1.00 48.90 31 LEU I C 1
ATOM 7913 O O . LEU I 1 31 ? 15.875 62.000 53.238 1.00 50.43 31 LEU I O 1
ATOM 7918 N N . THR I 1 32 ? 17.694 60.846 53.828 1.00 48.58 32 THR I N 1
ATOM 7919 C CA . THR I 1 32 ? 17.399 59.798 52.867 1.00 49.70 32 THR I CA 1
ATOM 7920 C C . THR I 1 32 ? 15.998 59.184 52.933 1.00 50.71 32 THR I C 1
ATOM 7921 O O . THR I 1 32 ? 15.372 58.908 51.897 1.00 51.19 32 THR I O 1
ATOM 7925 N N . GLN I 1 33 ? 15.499 58.979 54.145 1.00 51.86 33 GLN I N 1
ATOM 7926 C CA . GLN I 1 33 ? 14.158 58.420 54.333 1.00 52.42 33 GLN I CA 1
ATOM 7927 C C . GLN I 1 33 ? 13.142 59.554 54.424 1.00 53.41 33 GLN I C 1
ATOM 7928 O O . GLN I 1 33 ? 11.973 59.328 54.743 1.00 53.89 33 GLN I O 1
ATOM 7934 N N . ALA I 1 34 ? 13.613 60.775 54.152 1.00 54.55 34 ALA I N 1
ATOM 7935 C CA . ALA I 1 34 ? 12.785 61.996 54.185 1.00 54.98 34 ALA I CA 1
ATOM 7936 C C . ALA I 1 34 ? 13.179 62.919 53.036 1.00 55.42 34 ALA I C 1
ATOM 7937 O O . ALA I 1 34 ? 13.555 64.067 53.251 1.00 52.91 34 ALA I O 1
ATOM 7939 N N . PRO I 1 35 ? 13.106 62.413 51.795 1.00 57.20 35 PRO I N 1
ATOM 7940 C CA . PRO I 1 35 ? 13.459 63.199 50.604 1.00 57.76 35 PRO I CA 1
ATOM 7941 C C . PRO I 1 35 ? 12.683 64.507 50.571 1.00 57.77 35 PRO I C 1
ATOM 7942 O O . PRO I 1 35 ? 13.120 65.495 49.984 1.00 58.94 35 PRO I O 1
ATOM 7946 N N . ASP I 1 36 ? 11.524 64.499 51.213 1.00 56.23 36 ASP I N 1
ATOM 7947 C CA . ASP I 1 36 ? 10.691 65.681 51.291 1.00 55.48 36 ASP I CA 1
ATOM 7948 C C . ASP I 1 36 ? 10.494 66.046 52.754 1.00 54.21 36 ASP I C 1
ATOM 7949 O O . ASP I 1 36 ? 9.709 65.405 53.468 1.00 54.35 36 ASP I O 1
ATOM 7954 N N . GLY I 1 37 ? 11.223 67.067 53.199 1.00 52.32 37 GLY I N 1
ATOM 7955 C CA . GLY I 1 37 ? 11.114 67.499 54.581 1.00 49.30 37 GLY I CA 1
ATOM 7956 C C . GLY I 1 37 ? 11.868 68.756 54.951 1.00 47.31 37 GLY I C 1
ATOM 7957 O O . GLY I 1 37 ? 12.664 69.289 54.173 1.00 46.97 37 GLY I O 1
ATOM 7958 N N . VAL I 1 38 ? 11.597 69.240 56.157 1.00 44.86 38 VAL I N 1
ATOM 7959 C CA . VAL I 1 38 ? 12.265 70.424 56.660 1.00 41.74 38 VAL I CA 1
ATOM 7960 C C . VAL I 1 38 ? 12.820 70.128 58.041 1.00 39.59 38 VAL I C 1
ATOM 7961 O O . VAL I 1 38 ? 12.329 69.235 58.724 1.00 41.62 38 VAL I O 1
ATOM 7965 N N . VAL I 1 39 ? 13.842 70.882 58.433 1.00 36.56 39 VAL I N 1
ATOM 7966 C CA . VAL I 1 39 ? 14.516 70.746 59.721 1.00 33.07 39 VAL I CA 1
ATOM 7967 C C . VAL I 1 39 ? 14.552 72.071 60.448 1.00 32.08 39 VAL I C 1
ATOM 7968 O O . VAL I 1 39 ? 15.192 73.008 59.978 1.00 31.23 39 VAL I O 1
ATOM 7972 N N . LEU I 1 40 ? 13.891 72.157 61.595 1.00 32.28 40 LEU I N 1
ATOM 7973 C CA . LEU I 1 40 ? 13.877 73.401 62.370 1.00 30.96 40 LEU I CA 1
ATOM 7974 C C . LEU I 1 40 ? 15.140 73.590 63.231 1.00 30.46 40 LEU I C 1
ATOM 7975 O O . LEU I 1 40 ? 15.570 72.681 63.921 1.00 29.96 40 LEU I O 1
ATOM 7980 N N . LEU I 1 41 ? 15.741 74.769 63.178 1.00 30.52 41 LEU I N 1
ATOM 7981 C CA . LEU I 1 41 ? 16.910 75.047 63.995 1.00 30.63 41 LEU I CA 1
ATOM 7982 C C . LEU I 1 41 ? 16.466 76.090 65.017 1.00 32.58 41 LEU I C 1
ATOM 7983 O O . LEU I 1 41 ? 15.831 77.081 64.649 1.00 32.19 41 LEU I O 1
ATOM 7988 N N . SER I 1 42 ? 16.783 75.889 66.292 1.00 32.55 42 SER I N 1
ATOM 7989 C CA . SER I 1 42 ? 16.344 76.864 67.272 1.00 36.35 42 SER I CA 1
ATOM 7990 C C . SER I 1 42 ? 17.441 77.339 68.190 1.00 39.85 42 SER I C 1
ATOM 7991 O O . SER I 1 42 ? 18.526 76.759 68.250 1.00 42.35 42 SER I O 1
ATOM 7994 N N . SER I 1 43 ? 17.150 78.431 68.886 1.00 41.79 43 SER I N 1
ATOM 7995 C CA . SER I 1 43 ? 18.054 79.013 69.853 1.00 42.76 43 SER I CA 1
ATOM 7996 C C . SER I 1 43 ? 17.305 79.041 71.152 1.00 44.77 43 SER I C 1
ATOM 7997 O O . SER I 1 43 ? 16.153 78.639 71.234 1.00 44.62 43 SER I O 1
ATOM 8000 N N . ASP I 1 44 ? 17.948 79.552 72.175 1.0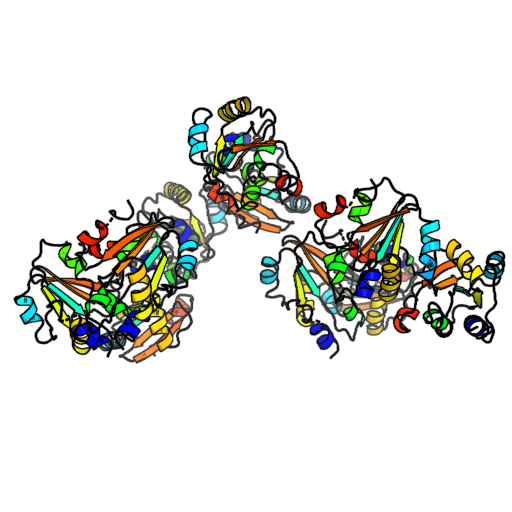0 47.29 44 ASP I N 1
ATOM 8001 C CA . ASP I 1 44 ? 17.292 79.615 73.453 1.00 48.24 44 ASP I CA 1
ATOM 8002 C C . ASP I 1 44 ? 16.121 80.620 73.401 1.00 47.09 44 ASP I C 1
ATOM 8003 O O . ASP I 1 44 ? 16.325 81.793 73.090 1.00 46.66 44 ASP I O 1
ATOM 8008 N N . PRO I 1 45 ? 14.882 80.148 73.674 1.00 46.89 45 PRO I N 1
ATOM 8009 C CA . PRO I 1 45 ? 13.593 80.861 73.703 1.00 48.14 45 PRO I CA 1
ATOM 8010 C C . PRO I 1 45 ? 13.547 81.955 74.748 1.00 50.63 45 PRO I C 1
ATOM 8011 O O . PRO I 1 45 ? 12.613 82.761 74.787 1.00 50.35 45 PRO I O 1
ATOM 8015 N N . LYS I 1 46 ? 14.543 81.958 75.623 1.00 54.09 46 LYS I N 1
ATOM 8016 C CA . LYS I 1 46 ? 14.613 82.989 76.647 1.00 57.51 46 LYS I CA 1
ATOM 8017 C C . LYS I 1 46 ? 15.381 84.150 76.027 1.0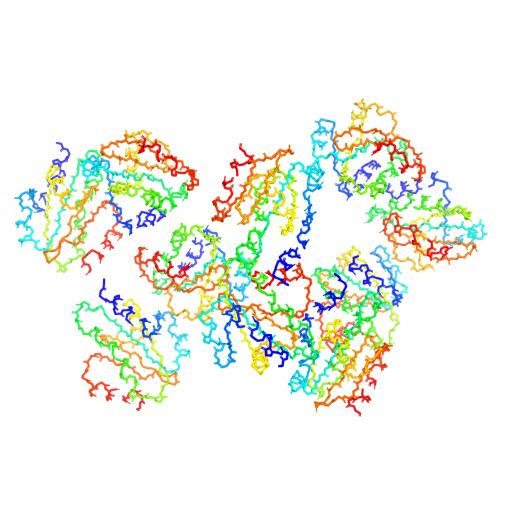0 58.83 46 LYS I C 1
ATOM 8018 O O . LYS I 1 46 ? 14.938 85.283 76.080 1.00 59.28 46 LYS I O 1
ATOM 8024 N N . ARG I 1 47 ? 16.529 83.857 75.428 1.00 61.74 47 ARG I N 1
ATOM 8025 C CA . ARG I 1 47 ? 17.346 84.894 74.805 1.00 64.41 47 ARG I CA 1
ATOM 8026 C C . ARG I 1 47 ? 16.603 85.524 73.619 1.00 63.51 47 ARG I C 1
ATOM 8027 O O . ARG I 1 47 ? 16.936 86.619 73.160 1.00 64.18 47 ARG I O 1
ATOM 8035 N N . THR I 1 48 ? 15.585 84.825 73.132 1.00 61.65 48 THR I N 1
ATOM 8036 C CA . THR I 1 48 ? 14.803 85.311 72.010 1.00 59.03 48 THR I CA 1
ATOM 8037 C C . THR I 1 48 ? 13.545 84.488 71.790 1.00 57.88 48 THR I C 1
ATOM 8038 O O . THR I 1 48 ? 13.572 83.462 71.122 1.00 56.42 48 THR I O 1
ATOM 8042 N N . PRO I 1 49 ? 12.413 84.952 72.326 1.00 57.63 49 PRO I N 1
ATOM 8043 C CA . PRO I 1 49 ? 11.131 84.260 72.197 1.00 56.51 49 PRO I CA 1
ATOM 8044 C C . PRO I 1 49 ? 10.630 84.181 70.761 1.00 55.35 49 PRO I C 1
ATOM 8045 O O . PRO I 1 49 ? 9.637 83.523 70.486 1.00 55.63 49 PRO I O 1
ATOM 8049 N N . GLU I 1 50 ? 11.323 84.846 69.848 1.00 54.61 50 GLU I N 1
ATOM 8050 C CA . GLU I 1 50 ? 10.927 84.840 68.452 1.00 54.47 50 GLU I CA 1
ATOM 8051 C C . GLU I 1 50 ? 11.163 83.422 67.918 1.00 51.75 50 GLU I C 1
ATOM 8052 O O . GLU I 1 50 ? 10.646 83.039 66.871 1.00 51.17 50 GLU I O 1
ATOM 8058 N N . VAL I 1 51 ? 11.922 82.634 68.671 1.00 49.26 51 VAL I N 1
ATOM 8059 C CA . VAL I 1 51 ? 12.214 81.262 68.289 1.00 46.25 51 VAL I CA 1
ATOM 8060 C C . VAL I 1 51 ? 10.983 80.399 68.442 1.00 46.00 51 VAL I C 1
ATOM 8061 O O . VAL I 1 51 ? 10.723 79.515 67.625 1.00 44.89 51 VAL I O 1
ATOM 8065 N N . SER I 1 52 ? 10.224 80.649 69.499 1.00 45.99 52 SER I N 1
ATOM 8066 C CA . SER I 1 52 ? 9.027 79.853 69.741 1.00 48.35 52 SER I CA 1
ATOM 8067 C C . SER I 1 52 ? 7.923 80.047 68.700 1.00 48.13 52 SER I C 1
ATOM 8068 O O . SER I 1 52 ? 6.964 79.283 68.653 1.00 48.47 52 SER I O 1
ATOM 8071 N N . ASP I 1 53 ? 8.081 81.041 67.842 1.00 48.31 53 ASP I N 1
ATOM 8072 C CA . ASP I 1 53 ? 7.087 81.288 66.828 1.00 49.41 53 ASP I CA 1
ATOM 8073 C C . ASP I 1 53 ? 7.230 80.427 65.587 1.00 50.13 53 ASP I C 1
ATOM 8074 O O . ASP I 1 53 ? 6.322 80.363 64.771 1.00 49.51 53 ASP I O 1
ATOM 8079 N N . ASN I 1 54 ? 8.365 79.764 65.443 1.00 51.21 54 ASN I N 1
ATOM 8080 C CA . ASN I 1 54 ? 8.612 78.929 64.287 1.00 52.87 54 ASN I CA 1
ATOM 8081 C C . ASN I 1 54 ? 7.646 77.761 64.154 1.00 54.51 54 ASN I C 1
ATOM 8082 O O . ASN I 1 54 ? 7.129 77.514 63.069 1.00 54.70 54 ASN I O 1
ATOM 8087 N N . PRO I 1 55 ? 7.382 77.025 65.252 1.00 55.83 55 PRO I N 1
ATOM 8088 C CA . PRO I 1 55 ? 6.464 75.885 65.183 1.00 56.42 55 PRO I CA 1
ATOM 8089 C C . PRO I 1 55 ? 5.173 76.167 64.444 1.00 58.79 55 PRO I C 1
ATOM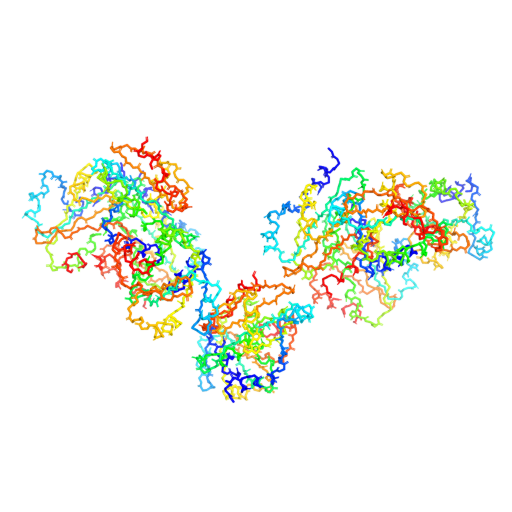 8090 O O . PRO I 1 55 ? 4.818 75.438 63.527 1.00 59.76 55 PRO I O 1
ATOM 8094 N N . VAL I 1 56 ? 4.463 77.214 64.848 1.00 60.63 56 VAL I N 1
ATOM 8095 C CA . VAL I 1 56 ? 3.212 77.534 64.188 1.00 62.81 56 VAL I CA 1
ATOM 8096 C C . VAL I 1 56 ? 3.473 77.819 62.725 1.00 64.95 56 VAL I C 1
ATOM 8097 O O . VAL I 1 56 ? 2.910 77.158 61.862 1.00 66.54 56 VAL I O 1
ATOM 8109 N N . ILE I 1 58 ? 5.955 77.308 60.321 1.00 68.14 58 ILE I N 1
ATOM 8110 C CA . ILE I 1 58 ? 6.284 76.172 59.492 1.00 66.83 58 ILE I CA 1
ATOM 8111 C C . ILE I 1 58 ? 5.154 75.153 59.526 1.00 66.28 58 ILE I C 1
ATOM 8112 O O . ILE I 1 58 ? 4.913 74.451 58.550 1.00 66.27 58 ILE I O 1
ATOM 8117 N N . GLY I 1 59 ? 4.436 75.094 60.638 1.00 65.42 59 GLY I N 1
ATOM 8118 C CA . GLY I 1 59 ? 3.332 74.165 60.720 1.00 64.86 59 GLY I CA 1
ATOM 8119 C C . GLY I 1 59 ? 2.290 74.444 59.647 1.00 65.08 59 GLY I C 1
ATOM 8120 O O . GLY I 1 59 ? 1.845 73.528 58.952 1.00 64.72 59 GLY I O 1
ATOM 8121 N N . GLU I 1 60 ? 1.904 75.713 59.511 1.00 64.60 60 GLU I N 1
ATOM 8122 C CA . GLU I 1 60 ? 0.905 76.127 58.524 1.00 63.62 60 GLU I CA 1
ATOM 8123 C C . GLU I 1 60 ? 1.500 76.003 57.129 1.00 62.61 60 GLU I C 1
ATOM 8124 O O . GLU I 1 60 ? 0.963 75.315 56.262 1.00 62.70 60 GLU I O 1
ATOM 8130 N N . LEU I 1 61 ? 2.615 76.695 56.932 1.00 60.90 61 LEU I N 1
ATOM 8131 C CA . LEU I 1 61 ? 3.312 76.709 55.663 1.00 59.27 61 LEU I CA 1
ATOM 8132 C C . LEU I 1 61 ? 3.243 75.373 54.933 1.00 59.60 61 LEU I C 1
ATOM 8133 O O . LEU I 1 61 ? 2.854 75.319 53.768 1.00 59.10 61 LEU I O 1
ATOM 8138 N N . LEU I 1 62 ? 3.603 74.291 55.609 1.00 59.77 62 LEU I N 1
ATOM 8139 C CA . LEU I 1 62 ? 3.565 72.986 54.965 1.00 60.19 62 LEU I CA 1
ATOM 8140 C C . LEU I 1 62 ? 2.184 72.602 54.444 1.00 61.11 62 LEU I C 1
ATOM 8141 O O . LEU I 1 62 ? 2.063 71.993 53.385 1.00 61.84 62 LEU I O 1
ATOM 8146 N N . HIS I 1 63 ? 1.138 72.955 55.177 1.00 62.52 63 HIS I N 1
ATOM 8147 C CA . HIS I 1 63 ? -0.206 72.599 54.751 1.00 64.66 63 HIS I CA 1
ATOM 8148 C C . HIS I 1 63 ? -0.562 73.279 53.426 1.00 64.84 63 HIS I C 1
ATOM 8149 O O . HIS I 1 63 ? -1.466 72.838 52.725 1.00 65.20 63 HIS I O 1
ATOM 8156 N N . GLU I 1 64 ? 0.167 74.338 53.080 1.00 65.26 64 GLU I N 1
ATOM 8157 C CA . GLU I 1 64 ? -0.063 75.075 51.837 1.00 64.47 64 GLU I CA 1
ATOM 8158 C C . GLU I 1 64 ? 0.815 74.530 50.706 1.00 64.16 64 GLU I C 1
ATOM 8159 O O . GLU I 1 64 ? 1.011 75.201 49.695 1.00 63.75 64 GLU I O 1
ATOM 8165 N N . PHE I 1 65 ? 1.373 73.334 50.892 1.00 64.10 65 PHE I N 1
ATOM 8166 C CA . PHE I 1 65 ? 2.222 72.703 49.873 1.00 63.92 65 PHE I CA 1
ATOM 8167 C C . PHE I 1 65 ? 2.077 71.169 49.850 1.00 64.79 65 PHE I C 1
ATOM 8168 O O . PHE I 1 65 ? 3.078 70.453 49.958 1.00 64.60 65 PHE I O 1
ATOM 8176 N N . PRO I 1 66 ? 0.834 70.651 49.678 1.00 65.06 66 PRO I N 1
ATOM 8177 C CA . PRO I 1 66 ? 0.526 69.210 49.641 1.00 64.88 66 PRO I CA 1
ATOM 8178 C C . PRO I 1 66 ? 1.356 68.394 48.656 1.00 64.44 66 PRO I C 1
ATOM 8179 O O . PRO I 1 66 ? 1.694 67.245 48.919 1.00 63.77 66 PRO I O 1
ATOM 8183 N N . ASP I 1 67 ? 1.680 68.980 47.517 1.00 64.87 67 ASP I N 1
ATOM 8184 C CA . ASP I 1 67 ? 2.449 68.260 46.515 1.00 66.22 67 ASP I CA 1
ATOM 8185 C C . ASP I 1 67 ? 3.535 67.388 47.078 1.00 67.00 67 ASP I C 1
ATOM 8186 O O . ASP I 1 67 ? 3.862 66.355 46.488 1.00 68.84 67 ASP I O 1
ATOM 8191 N N . TYR I 1 68 ? 4.099 67.819 48.209 1.00 66.73 68 TYR I N 1
ATOM 8192 C CA . TYR I 1 68 ? 5.197 67.105 48.871 1.00 64.71 68 TYR I CA 1
ATOM 8193 C C . TYR I 1 68 ? 4.783 66.375 50.147 1.00 63.82 68 TYR I C 1
ATOM 8194 O O . TYR I 1 68 ? 3.961 66.848 50.924 1.00 63.69 68 TYR I O 1
ATOM 8203 N N . THR I 1 69 ? 5.387 65.216 50.346 1.00 63.06 69 THR I N 1
ATOM 8204 C CA . THR I 1 69 ? 5.119 64.385 51.490 1.00 62.77 69 THR I CA 1
ATOM 8205 C C . THR I 1 69 ? 5.975 64.845 52.664 1.00 61.67 69 THR I C 1
ATOM 8206 O O . THR I 1 69 ? 6.774 64.085 53.231 1.00 60.90 69 THR I O 1
ATOM 8210 N N . TRP I 1 70 ? 5.785 66.108 53.019 1.00 60.54 70 TRP I N 1
ATOM 8211 C CA . TRP I 1 70 ? 6.529 66.759 54.087 1.00 58.15 70 TRP I CA 1
ATOM 8212 C C . TRP I 1 70 ? 6.688 65.985 55.407 1.00 58.04 70 TRP I C 1
ATOM 8213 O O . TRP I 1 70 ? 5.699 65.569 56.036 1.00 57.22 70 TRP I O 1
ATOM 8224 N N . GLN I 1 71 ? 7.951 65.824 55.812 1.00 56.35 71 GLN I N 1
ATOM 8225 C CA . GLN I 1 71 ? 8.343 65.174 57.064 1.00 54.39 71 GLN I CA 1
ATOM 8226 C C . GLN I 1 71 ? 9.155 66.250 57.836 1.00 52.90 71 GLN I C 1
ATOM 8227 O O . GLN I 1 71 ? 10.066 66.883 57.274 1.00 51.99 71 GLN I O 1
ATOM 8233 N N . VAL I 1 72 ? 8.814 66.474 59.107 1.00 50.65 72 VAL I N 1
ATOM 8234 C CA . VAL I 1 72 ? 9.475 67.512 59.933 1.00 46.56 72 VAL I CA 1
ATOM 8235 C C . VAL I 1 72 ? 10.505 67.027 60.949 1.00 43.17 72 VAL I C 1
ATOM 8236 O O . VAL I 1 72 ? 10.201 66.229 61.843 1.00 40.65 72 VAL I O 1
ATOM 8240 N N . ALA I 1 73 ? 11.721 67.543 60.836 1.00 41.29 73 ALA I N 1
ATOM 8241 C CA . ALA I 1 73 ? 12.768 67.165 61.777 1.00 37.84 73 ALA I CA 1
ATOM 8242 C C . ALA I 1 73 ? 13.037 68.326 62.704 1.00 35.61 73 ALA I C 1
ATOM 8243 O O . ALA I 1 73 ? 12.888 69.476 62.309 1.00 35.01 73 ALA I O 1
ATOM 8245 N N . ILE I 1 74 ? 13.375 68.026 63.955 1.00 34.27 74 ILE I N 1
ATOM 8246 C CA . ILE I 1 74 ? 13.691 69.088 64.919 1.00 34.59 74 ILE I CA 1
ATOM 8247 C C . ILE I 1 74 ? 15.048 68.862 65.579 1.00 34.83 74 ILE I C 1
ATOM 8248 O O . ILE I 1 74 ? 15.487 67.735 65.820 1.00 36.94 74 ILE I O 1
ATOM 8253 N N . ALA I 1 75 ? 15.696 69.965 65.888 1.00 32.51 75 ALA I N 1
ATOM 8254 C CA . ALA I 1 75 ? 17.007 69.942 66.452 1.00 31.10 75 ALA I CA 1
ATOM 8255 C C . ALA I 1 75 ? 17.067 70.720 67.775 1.00 32.29 75 ALA I C 1
ATOM 8256 O O . ALA I 1 75 ? 16.605 71.860 67.861 1.00 31.25 75 ALA I O 1
ATOM 8258 N N . ASP I 1 76 ? 17.655 70.123 68.807 1.00 33.62 76 ASP I N 1
ATOM 8259 C CA . ASP I 1 76 ? 17.752 70.830 70.077 1.00 34.77 76 ASP I CA 1
ATOM 8260 C C . ASP I 1 76 ? 18.903 71.830 70.053 1.00 36.16 76 ASP I C 1
ATOM 8261 O O . ASP I 1 76 ? 19.744 71.801 69.152 1.00 36.63 76 ASP I O 1
ATOM 8266 N N . LEU I 1 77 ? 18.952 72.700 71.058 1.00 35.68 77 LEU I N 1
ATOM 8267 C CA . LEU I 1 77 ? 19.992 73.724 71.138 1.00 35.97 77 LEU I CA 1
ATOM 8268 C C . LEU I 1 77 ? 21.396 73.382 70.635 1.00 34.42 77 LEU I C 1
ATOM 8269 O O . LEU I 1 77 ? 21.949 74.096 69.817 1.00 32.80 77 LEU I O 1
ATOM 8274 N N . GLU I 1 78 ? 21.977 72.301 71.131 1.00 35.68 78 GLU I N 1
ATOM 8275 C CA . GLU I 1 78 ? 23.333 71.948 70.737 1.00 38.45 78 GLU I CA 1
ATOM 8276 C C . GLU I 1 78 ? 23.429 71.490 69.298 1.00 39.34 78 GLU I C 1
ATOM 8277 O O . GLU I 1 78 ? 24.301 71.921 68.523 1.00 38.85 78 GLU I O 1
ATOM 8283 N N . GLN I 1 79 ? 22.522 70.597 68.948 1.00 39.09 79 GLN I N 1
ATOM 8284 C CA . GLN I 1 79 ? 22.496 70.029 67.610 1.00 38.54 79 GLN I CA 1
ATOM 8285 C C . GLN I 1 79 ? 22.076 71.082 66.563 1.00 37.69 79 GLN I C 1
ATOM 8286 O O . GLN I 1 79 ? 22.432 70.976 65.391 1.00 36.95 79 GLN I O 1
ATOM 8292 N N . SER I 1 80 ? 21.351 72.110 66.999 1.00 37.34 80 SER I N 1
ATOM 8293 C CA . SER I 1 80 ? 20.927 73.153 66.083 1.00 37.52 80 SER I CA 1
ATOM 8294 C C . SER I 1 80 ? 22.111 73.963 65.564 1.00 38.31 80 SER I C 1
ATOM 8295 O O . SER I 1 80 ? 22.092 74.409 64.420 1.00 38.07 80 SER I O 1
ATOM 8298 N N . GLU I 1 81 ? 23.134 74.141 66.404 1.00 39.94 81 GLU I N 1
ATOM 8299 C CA . GLU I 1 81 ? 24.344 74.877 66.025 1.00 42.20 81 GLU I CA 1
ATOM 8300 C C . GLU I 1 81 ? 25.193 74.029 65.078 1.00 41.44 81 GLU I C 1
ATOM 8301 O O . GLU I 1 81 ? 25.701 74.534 64.072 1.00 41.41 81 GLU I O 1
ATOM 8307 N N . ALA I 1 82 ? 25.336 72.739 65.378 1.00 39.19 82 ALA I N 1
ATOM 8308 C CA . ALA I 1 82 ? 26.148 71.885 64.509 1.00 39.43 82 ALA I CA 1
ATOM 8309 C C . ALA I 1 82 ? 25.523 71.776 63.112 1.00 39.24 82 ALA I C 1
ATOM 8310 O O . ALA I 1 82 ? 26.227 71.888 62.106 1.00 37.49 82 ALA I O 1
ATOM 8312 N N . ILE I 1 83 ? 24.207 71.571 63.044 1.00 38.62 83 ILE I N 1
ATOM 8313 C CA . ILE I 1 83 ? 23.565 71.473 61.739 1.00 38.70 83 ILE I CA 1
ATOM 8314 C C . ILE I 1 83 ? 23.660 72.834 61.058 1.00 40.62 83 ILE I C 1
ATOM 8315 O O . ILE I 1 83 ? 24.053 72.949 59.893 1.00 39.23 83 ILE I O 1
ATOM 8320 N N . GLY I 1 84 ? 23.329 73.871 61.813 1.00 43.34 84 GLY I N 1
ATOM 8321 C CA . GLY I 1 84 ? 23.399 75.209 61.271 1.00 46.85 84 GLY I CA 1
ATOM 8322 C C . GLY I 1 84 ? 24.743 75.555 60.639 1.00 47.65 84 GLY I C 1
ATOM 8323 O O . GLY I 1 84 ? 24.781 76.146 59.556 1.00 48.19 84 GLY I O 1
ATOM 8324 N N . ASP I 1 85 ? 25.845 75.187 61.289 1.00 47.80 85 ASP I N 1
ATOM 8325 C CA . ASP I 1 85 ? 27.162 75.516 60.754 1.00 47.52 85 ASP I CA 1
ATOM 8326 C C . ASP I 1 85 ? 27.476 74.797 59.456 1.00 47.05 85 ASP I C 1
ATOM 8327 O O . ASP I 1 85 ? 28.243 75.278 58.629 1.00 45.75 85 ASP I O 1
ATOM 8332 N N . ARG I 1 86 ? 26.856 73.647 59.272 1.00 47.96 86 ARG I N 1
ATOM 8333 C CA . ARG I 1 86 ? 27.070 72.860 58.073 1.00 49.36 86 ARG I CA 1
ATOM 8334 C C . ARG I 1 86 ? 26.261 73.399 56.895 1.00 49.66 86 ARG I C 1
ATOM 8335 O O . ARG I 1 86 ? 26.500 73.015 55.752 1.00 51.20 86 ARG I O 1
ATOM 8343 N N . PHE I 1 87 ? 25.318 74.296 57.166 1.00 49.27 87 PHE I N 1
ATOM 8344 C CA . PHE I 1 87 ? 24.481 74.844 56.110 1.00 48.17 87 PHE I CA 1
ATOM 8345 C C . PHE I 1 87 ? 24.441 76.356 56.097 1.00 47.69 87 PHE I C 1
ATOM 8346 O O . PHE I 1 87 ? 23.523 76.960 55.538 1.00 48.26 87 PHE I O 1
ATOM 8354 N N . GLY I 1 88 ? 25.439 76.969 56.719 1.00 47.24 88 GLY I N 1
ATOM 8355 C CA . GLY I 1 88 ? 25.509 78.416 56.765 1.00 47.51 88 GLY I CA 1
ATOM 8356 C C . GLY I 1 88 ? 24.333 79.124 57.421 1.00 47.75 88 GLY I C 1
ATOM 8357 O O . GLY I 1 88 ? 24.177 80.326 57.234 1.00 49.61 88 GLY I O 1
ATOM 8358 N N . ALA I 1 89 ? 23.510 78.408 58.184 1.00 45.68 89 ALA I N 1
ATOM 8359 C CA . ALA I 1 89 ? 22.373 79.030 58.849 1.00 42.98 89 ALA I CA 1
ATOM 8360 C C . ALA I 1 89 ? 22.837 79.761 60.094 1.00 42.15 89 ALA I C 1
ATOM 8361 O O . ALA I 1 89 ? 22.842 79.207 61.193 1.00 41.85 89 ALA I O 1
ATOM 8363 N N . PHE I 1 90 ? 23.231 81.013 59.923 1.00 41.54 90 PHE I N 1
ATOM 8364 C CA . PHE I 1 90 ? 23.692 81.785 61.049 1.00 40.87 90 PHE I CA 1
ATOM 8365 C C . PHE I 1 90 ? 22.669 82.800 61.542 1.00 41.99 90 PHE I C 1
ATOM 8366 O O . PHE I 1 90 ? 23.039 83.799 62.148 1.00 42.50 90 PHE I O 1
ATOM 8374 N N . ARG I 1 91 ? 21.387 82.517 61.309 1.00 42.32 91 ARG I N 1
ATOM 8375 C CA . ARG I 1 91 ? 20.299 83.401 61.707 1.00 43.21 91 ARG I CA 1
ATOM 8376 C C . ARG I 1 91 ? 19.071 82.581 62.147 1.00 43.53 91 ARG I C 1
ATOM 8377 O O . ARG I 1 91 ? 18.189 82.226 61.342 1.00 45.24 91 ARG I O 1
ATOM 8385 N N . PHE I 1 92 ? 19.020 82.281 63.440 1.00 40.45 92 PHE I N 1
ATOM 8386 C CA . PHE I 1 92 ? 17.932 81.493 63.996 1.00 37.39 92 PHE I CA 1
ATOM 8387 C C . PHE I 1 92 ? 16.743 82.311 64.440 1.00 37.83 92 PHE I C 1
ATOM 8388 O O . PHE I 1 92 ? 16.894 83.448 64.843 1.00 39.09 92 PHE I O 1
ATOM 8396 N N . PRO I 1 93 ? 15.530 81.742 64.377 1.00 37.12 93 PRO I N 1
ATOM 8397 C CA . PRO I 1 93 ? 15.110 80.406 63.950 1.00 37.29 93 PRO I CA 1
ATOM 8398 C C . PRO I 1 93 ? 15.312 80.262 62.460 1.00 38.26 93 PRO I C 1
ATOM 8399 O O . PRO I 1 93 ? 15.092 81.206 61.711 1.00 39.82 93 PRO I O 1
ATOM 8403 N N . ALA I 1 94 ? 15.698 79.080 62.018 1.00 38.52 94 ALA I N 1
ATOM 8404 C CA . ALA I 1 94 ? 15.911 78.871 60.599 1.00 39.76 94 ALA I CA 1
ATOM 8405 C C . ALA I 1 94 ? 15.280 77.555 60.240 1.00 40.34 94 ALA I C 1
ATOM 8406 O O . ALA I 1 94 ? 15.113 76.695 61.097 1.00 42.35 94 ALA I O 1
ATOM 8408 N N . THR I 1 95 ? 14.920 77.380 58.980 1.00 40.57 95 THR I N 1
ATOM 8409 C CA . THR I 1 95 ? 14.308 76.123 58.591 1.00 40.63 95 THR I CA 1
ATOM 8410 C C . THR I 1 95 ? 15.006 75.585 57.360 1.00 41.10 95 THR I C 1
ATOM 8411 O O . THR I 1 95 ? 15.041 76.251 56.327 1.00 42.16 95 THR I O 1
ATOM 8415 N N . LEU I 1 96 ? 15.597 74.401 57.460 1.00 41.05 96 LEU I N 1
ATOM 8416 C CA . LEU I 1 96 ? 16.251 73.855 56.279 1.00 41.20 96 LEU I CA 1
ATOM 8417 C C . LEU I 1 96 ? 15.183 73.262 55.396 1.00 41.39 96 LEU I C 1
ATOM 8418 O O . LEU I 1 96 ? 14.281 72.595 55.889 1.00 40.69 96 LEU I O 1
ATOM 8423 N N . VAL I 1 97 ? 15.251 73.513 54.097 1.00 42.20 97 VAL I N 1
ATOM 8424 C CA . VAL I 1 97 ? 14.225 72.935 53.255 1.00 44.64 97 VAL I CA 1
ATOM 8425 C C . VAL I 1 97 ? 14.799 71.910 52.290 1.00 45.97 97 VAL I C 1
ATOM 8426 O O . VAL I 1 97 ? 15.825 72.142 51.663 1.00 47.37 97 VAL I O 1
ATOM 8430 N N . PHE I 1 98 ? 14.161 70.751 52.218 1.00 47.43 98 PHE I N 1
ATOM 8431 C CA . PHE I 1 98 ? 14.607 69.699 51.314 1.00 47.81 98 PHE I CA 1
ATOM 8432 C C . PHE I 1 98 ? 13.448 69.197 50.444 1.00 49.87 98 PHE I C 1
ATOM 8433 O O . PHE I 1 98 ? 12.309 69.033 50.900 1.00 49.18 98 PHE I O 1
ATOM 8441 N N . THR I 1 99 ? 13.745 68.978 49.172 1.00 53.27 99 THR I N 1
ATOM 8442 C CA . THR I 1 99 ? 12.751 68.469 48.230 1.00 56.35 99 THR I CA 1
ATOM 8443 C C . THR I 1 99 ? 13.406 67.452 47.315 1.00 57.04 99 THR I C 1
ATOM 8444 O O . THR I 1 99 ? 14.539 67.641 46.854 1.00 57.60 99 THR I O 1
ATOM 8448 N N . GLY I 1 100 ? 12.687 66.372 47.048 1.00 57.84 100 GLY I N 1
ATOM 8449 C CA . GLY I 1 100 ? 13.241 65.337 46.201 1.00 58.29 100 GLY I CA 1
ATOM 8450 C C . GLY I 1 100 ? 14.681 65.063 46.596 1.00 59.36 100 GLY I C 1
ATOM 8451 O O . GLY I 1 100 ? 15.550 64.946 45.738 1.00 59.19 100 GLY I O 1
ATOM 8452 N N . GLY I 1 101 ? 14.935 64.978 47.901 1.00 60.80 101 GLY I N 1
ATOM 8453 C CA . GLY I 1 101 ? 16.281 64.712 48.396 1.00 61.66 101 GLY I CA 1
ATOM 8454 C C . GLY I 1 101 ? 17.319 65.752 48.012 1.00 62.29 101 GLY I C 1
ATOM 8455 O O . GLY I 1 101 ? 18.475 65.419 47.740 1.00 61.99 101 GLY I O 1
ATOM 8456 N N . ASN I 1 102 ? 16.920 67.017 48.000 1.00 62.15 102 ASN I N 1
ATOM 8457 C CA . ASN I 1 102 ? 17.842 68.070 47.624 1.00 62.48 102 ASN I CA 1
ATOM 8458 C C . ASN I 1 102 ? 17.684 69.291 48.494 1.00 63.51 102 ASN I C 1
ATOM 8459 O O . ASN I 1 102 ? 16.561 69.745 48.751 1.00 64.91 102 ASN I O 1
ATOM 8464 N N . TYR I 1 103 ? 18.808 69.837 48.943 1.00 62.85 103 TYR I N 1
ATOM 8465 C CA . TYR I 1 103 ? 18.773 71.030 49.780 1.00 61.83 103 TYR I CA 1
ATOM 8466 C C . TYR I 1 103 ? 18.356 72.241 48.921 1.00 61.12 103 TYR I C 1
ATOM 8467 O O . TYR I 1 103 ? 19.148 72.737 48.124 1.00 62.15 103 TYR I O 1
ATOM 8476 N N . ARG I 1 104 ? 17.116 72.708 49.072 1.00 60.10 104 ARG I N 1
ATOM 8477 C CA . ARG I 1 104 ? 16.638 73.859 48.294 1.00 60.01 104 ARG I CA 1
ATOM 8478 C C . ARG I 1 104 ? 16.877 75.198 48.982 1.00 59.24 104 ARG I C 1
ATOM 8479 O O . ARG I 1 104 ? 16.466 76.231 48.462 1.00 59.64 104 ARG I O 1
ATOM 8487 N N . GLY I 1 105 ? 17.525 75.185 50.145 1.00 58.28 105 GLY I N 1
ATOM 8488 C CA . GLY I 1 105 ? 17.790 76.425 50.862 1.00 56.29 105 GLY I CA 1
ATOM 8489 C C . GLY I 1 105 ? 17.272 76.444 52.293 1.00 55.57 105 GLY I C 1
ATOM 8490 O O . GLY I 1 105 ? 16.917 75.401 52.848 1.00 58.00 105 GLY I O 1
ATOM 8491 N N . VAL I 1 106 ? 17.201 77.631 52.895 1.00 54.85 106 VAL I N 1
ATOM 8492 C CA . VAL I 1 106 ? 16.740 77.753 54.281 1.00 52.97 106 VAL I CA 1
ATOM 8493 C C . VAL I 1 106 ? 15.893 78.989 54.625 1.00 50.61 106 VAL I C 1
ATOM 8494 O O . VAL I 1 106 ? 16.256 80.095 54.271 1.00 49.60 106 VAL I O 1
ATOM 8498 N N . LEU I 1 107 ? 14.776 78.803 55.326 1.00 49.25 107 LEU I N 1
ATOM 8499 C CA . LEU I 1 107 ? 13.950 79.938 55.738 1.00 49.51 107 LEU I CA 1
ATOM 8500 C C . LEU I 1 107 ? 14.461 80.436 57.072 1.00 49.86 107 LEU I C 1
ATOM 8501 O O . LEU I 1 107 ? 14.363 79.727 58.074 1.00 49.38 107 LEU I O 1
ATOM 8506 N N . ASN I 1 108 ? 15.008 81.644 57.097 1.00 50.86 108 ASN I N 1
ATOM 8507 C CA . ASN I 1 108 ? 15.519 82.203 58.345 1.00 53.19 108 ASN I CA 1
ATOM 8508 C C . ASN I 1 108 ? 14.757 83.448 58.768 1.00 54.19 108 ASN I C 1
ATOM 8509 O O . ASN I 1 108 ? 14.445 84.309 57.946 1.00 53.24 108 ASN I O 1
ATOM 8514 N N . GLY I 1 109 ? 14.486 83.552 60.064 1.00 56.36 109 GLY I N 1
ATOM 8515 C CA . GLY I 1 109 ? 13.785 84.711 60.580 1.00 57.04 109 GLY I CA 1
ATOM 8516 C C . GLY I 1 109 ? 12.289 84.512 60.572 1.00 58.47 109 GLY I C 1
ATOM 8517 O O . GLY I 1 109 ? 11.772 83.529 60.049 1.00 57.63 109 GLY I O 1
ATOM 8518 N N . ILE I 1 110 ? 11.586 85.463 61.157 1.00 59.58 110 ILE I N 1
ATOM 8519 C CA . ILE I 1 110 ? 10.151 85.383 61.219 1.00 60.99 110 ILE I CA 1
ATOM 8520 C C . ILE I 1 110 ? 9.567 86.463 60.320 1.00 62.78 110 ILE I C 1
ATOM 8521 O O . ILE I 1 110 ? 9.925 87.640 60.430 1.00 63.44 110 ILE I O 1
ATOM 8526 N N . HIS I 1 111 ? 8.688 86.066 59.408 1.00 64.38 111 HIS I N 1
ATOM 8527 C CA . HIS I 1 111 ? 8.077 87.030 58.506 1.00 65.63 111 HIS I CA 1
ATOM 8528 C C . HIS I 1 111 ? 6.563 86.836 58.503 1.00 66.69 111 HIS I C 1
ATOM 8529 O O . HIS I 1 111 ? 6.064 85.839 59.003 1.00 66.30 111 HIS I O 1
ATOM 8536 N N . PRO I 1 112 ? 5.812 87.807 57.955 1.00 68.85 112 PRO I N 1
ATOM 8537 C CA . PRO I 1 112 ? 4.349 87.666 57.918 1.00 70.03 112 PRO I CA 1
ATOM 8538 C C . PRO I 1 112 ? 3.956 86.441 57.090 1.00 71.40 112 PRO I C 1
ATOM 8539 O O . PRO I 1 112 ? 4.679 86.051 56.172 1.00 71.50 112 PRO I O 1
ATOM 8543 N N . TRP I 1 113 ? 2.813 85.843 57.406 1.00 73.22 113 TRP I N 1
ATOM 8544 C CA . TRP I 1 113 ? 2.351 84.667 56.677 1.00 75.01 113 TRP I CA 1
ATOM 8545 C C . TRP I 1 113 ? 2.417 84.852 55.163 1.00 74.82 113 TRP I C 1
ATOM 8546 O O . TRP I 1 113 ? 2.692 83.903 54.428 1.00 74.84 113 TRP I O 1
ATOM 8557 N N . ALA I 1 114 ? 2.148 86.069 54.700 1.00 74.09 114 ALA I N 1
ATOM 8558 C CA . ALA I 1 114 ? 2.176 86.367 53.271 1.00 73.25 114 ALA I CA 1
ATOM 8559 C C . ALA I 1 114 ? 3.557 86.109 52.672 1.00 72.71 114 ALA I C 1
ATOM 8560 O O . ALA I 1 114 ? 3.725 85.243 51.817 1.00 71.94 114 ALA I O 1
ATOM 8562 N N . GLU I 1 115 ? 4.542 86.868 53.133 1.00 72.26 115 GLU I N 1
ATOM 8563 C CA . GLU I 1 115 ? 5.904 86.735 52.645 1.00 72.44 115 GLU I CA 1
ATOM 8564 C C . GLU I 1 115 ? 6.443 85.342 52.925 1.00 71.08 115 GLU I C 1
ATOM 8565 O O . GLU I 1 115 ? 7.223 84.796 52.147 1.00 70.52 115 GLU I O 1
ATOM 8571 N N . LEU I 1 116 ? 6.028 84.768 54.044 1.00 69.06 116 LEU I N 1
ATOM 8572 C CA . LEU I 1 116 ? 6.497 83.445 54.413 1.00 67.63 116 LEU I CA 1
ATOM 8573 C C . LEU I 1 116 ? 6.288 82.472 53.261 1.00 67.57 116 LEU I C 1
ATOM 8574 O O . LEU I 1 116 ? 7.242 81.877 52.773 1.00 67.51 116 LEU I O 1
ATOM 8579 N N . ILE I 1 117 ? 5.040 82.328 52.820 1.00 68.35 117 ILE I N 1
ATOM 8580 C CA . ILE I 1 117 ? 4.697 81.411 51.735 1.00 68.52 117 ILE I CA 1
ATOM 8581 C C . ILE I 1 117 ? 5.347 81.773 50.407 1.00 68.39 117 ILE I C 1
ATOM 8582 O O . ILE I 1 117 ? 5.616 80.905 49.573 1.00 67.95 117 ILE I O 1
ATOM 8587 N N . ASN I 1 118 ? 5.597 83.063 50.227 1.00 67.56 118 ASN I N 1
ATOM 8588 C CA . ASN I 1 118 ? 6.222 83.575 49.023 1.00 67.40 118 ASN I CA 1
ATOM 8589 C C . ASN I 1 118 ? 7.659 83.057 48.972 1.00 67.59 118 ASN I C 1
ATOM 8590 O O . ASN I 1 118 ? 8.138 82.615 47.929 1.00 67.56 118 ASN I O 1
ATOM 8595 N N . LEU I 1 119 ? 8.342 83.092 50.109 1.00 67.97 119 LEU I N 1
ATOM 8596 C CA . LEU I 1 119 ? 9.712 82.612 50.178 1.00 67.48 119 LEU I CA 1
ATOM 8597 C C . LEU I 1 119 ? 9.740 81.139 49.832 1.00 68.54 119 LEU I C 1
ATOM 8598 O O . LEU I 1 119 ? 10.685 80.662 49.211 1.00 68.23 119 LEU I O 1
ATOM 8611 N N . ARG I 1 121 ? 7.292 79.440 47.987 1.00 75.79 121 ARG I N 1
ATOM 8612 C CA . ARG I 1 121 ? 6.884 79.257 46.594 1.00 75.95 121 ARG I CA 1
ATOM 8613 C C . ARG I 1 121 ? 8.100 79.534 45.725 1.00 75.40 121 ARG I C 1
ATOM 8614 O O . ARG I 1 121 ? 8.142 79.151 44.558 1.00 75.91 121 ARG I O 1
ATOM 8622 N N . GLY I 1 122 ? 9.091 80.192 46.317 1.00 73.77 122 GLY I N 1
ATOM 8623 C CA . GLY I 1 122 ? 10.295 80.516 45.590 1.00 73.34 122 GLY I CA 1
ATOM 8624 C C . GLY I 1 122 ? 11.456 79.598 45.895 1.00 73.45 122 GLY I C 1
ATOM 8625 O O . GLY I 1 122 ? 12.465 79.620 45.190 1.00 73.73 122 GLY I O 1
ATOM 8626 N N . LEU I 1 123 ? 11.337 78.793 46.946 1.00 73.41 123 LEU I N 1
ATOM 8627 C CA . LEU I 1 123 ? 12.416 77.867 47.297 1.00 72.75 123 LEU I CA 1
ATOM 8628 C C . LEU I 1 123 ? 12.278 76.518 46.605 1.00 73.36 123 LEU I C 1
ATOM 8629 O O . LEU I 1 123 ? 13.244 76.018 46.037 1.00 72.95 123 LEU I O 1
ATOM 8634 N N . VAL I 1 124 ? 11.077 75.940 46.668 1.00 75.63 124 VAL I N 1
ATOM 8635 C CA . VAL I 1 124 ? 10.789 74.635 46.058 1.00 78.99 124 VAL I CA 1
ATOM 8636 C C . VAL I 1 124 ? 10.246 74.752 44.621 1.00 80.97 124 VAL I C 1
ATOM 8637 O O . VAL I 1 124 ? 9.690 73.787 44.079 1.00 81.42 124 VAL I O 1
ATOM 8641 N N . GLU I 1 125 ? 10.396 75.937 44.024 1.00 82.62 125 GLU I N 1
ATOM 8642 C CA . GLU I 1 125 ? 9.935 76.211 42.660 1.00 82.87 125 GLU I CA 1
ATOM 8643 C C . GLU I 1 125 ? 10.991 75.718 41.668 1.00 82.66 125 GLU I C 1
ATOM 8644 O O . GLU I 1 125 ? 10.764 74.659 41.036 1.00 82.44 125 GLU I O 1
ATOM 8650 N N . THR J 1 5 ? 7.654 97.704 53.489 1.00 67.54 5 THR J N 1
ATOM 8651 C CA . THR J 1 5 ? 8.560 98.734 54.081 1.00 68.70 5 THR J CA 1
ATOM 8652 C C . THR J 1 5 ? 9.840 98.834 53.262 1.00 68.82 5 THR J C 1
ATOM 8653 O O . THR J 1 5 ? 10.121 97.980 52.426 1.00 68.69 5 THR J O 1
ATOM 8657 N N . PRO J 1 6 ? 10.633 99.888 53.497 1.00 68.61 6 PRO J N 1
ATOM 8658 C CA . PRO J 1 6 ? 11.886 100.086 52.770 1.00 68.76 6 PRO J CA 1
ATOM 8659 C C . PRO J 1 6 ? 13.009 99.180 53.278 1.00 68.64 6 PRO J C 1
ATOM 8660 O O . PRO J 1 6 ? 13.945 98.867 52.536 1.00 69.31 6 PRO J O 1
ATOM 8664 N N . PHE J 1 7 ? 12.917 98.763 54.543 1.00 67.77 7 PHE J N 1
ATOM 8665 C CA . PHE J 1 7 ? 13.944 97.904 55.140 1.00 65.66 7 PHE J CA 1
ATOM 8666 C C . PHE J 1 7 ? 13.976 96.517 54.496 1.00 63.87 7 PHE J C 1
ATOM 8667 O O . PHE J 1 7 ? 15.034 95.879 54.406 1.00 62.60 7 PHE J O 1
ATOM 8675 N N . ASP J 1 8 ? 12.808 96.062 54.052 1.00 62.77 8 ASP J N 1
ATOM 8676 C CA . ASP J 1 8 ? 12.681 94.763 53.399 1.00 62.20 8 ASP J CA 1
ATOM 8677 C C . ASP J 1 8 ? 13.431 94.865 52.072 1.00 61.04 8 ASP J C 1
ATOM 8678 O O . ASP J 1 8 ? 14.160 93.948 51.671 1.00 61.10 8 ASP J O 1
ATOM 8683 N N . ALA J 1 9 ? 13.250 95.996 51.400 1.00 59.54 9 ALA J N 1
ATOM 8684 C CA . ALA J 1 9 ? 13.901 96.256 50.127 1.00 58.30 9 ALA J CA 1
ATOM 8685 C C . ALA J 1 9 ? 15.404 96.262 50.339 1.00 57.58 9 ALA J C 1
ATOM 8686 O O . ALA J 1 9 ? 16.138 95.514 49.690 1.00 58.41 9 ALA J O 1
ATOM 8688 N N . LEU J 1 10 ? 15.851 97.113 51.258 1.00 55.80 10 LEU J N 1
ATOM 8689 C CA . LEU J 1 10 ? 17.269 97.232 51.594 1.00 54.78 10 LEU J CA 1
ATOM 8690 C C . LEU J 1 10 ? 17.879 95.870 51.967 1.00 54.30 10 LEU J C 1
ATOM 8691 O O . LEU J 1 10 ? 18.944 95.484 51.469 1.00 53.27 10 LEU J O 1
ATOM 8696 N N . TRP J 1 11 ? 17.200 95.151 52.854 1.00 53.75 11 TRP J N 1
ATOM 8697 C CA . TRP J 1 11 ? 17.659 93.834 53.277 1.00 54.31 11 TRP J CA 1
ATOM 8698 C C . TRP J 1 11 ? 17.794 92.889 52.072 1.00 55.09 11 TRP J C 1
ATOM 8699 O O . TRP J 1 11 ? 18.815 92.225 51.903 1.00 55.58 11 TRP J O 1
ATOM 8710 N N . GLN J 1 12 ? 16.771 92.844 51.226 1.00 56.73 12 GLN J N 1
ATOM 8711 C CA . GLN J 1 12 ? 16.804 91.984 50.052 1.00 57.27 12 GLN J CA 1
ATOM 8712 C C . GLN J 1 12 ? 17.922 92.401 49.117 1.00 57.64 12 GLN J C 1
ATOM 8713 O O . GLN J 1 12 ? 18.580 91.553 48.509 1.00 57.77 12 GLN J O 1
ATOM 8719 N N . ARG J 1 13 ? 18.139 93.713 49.017 1.00 58.12 13 ARG J N 1
ATOM 8720 C CA . ARG J 1 13 ? 19.205 94.301 48.190 1.00 56.90 13 ARG J CA 1
ATOM 8721 C C . ARG J 1 13 ? 20.525 93.679 48.639 1.00 56.82 13 ARG J C 1
ATOM 8722 O O . ARG J 1 13 ? 21.431 93.455 47.840 1.00 56.67 13 ARG J O 1
ATOM 8738 N N . LEU J 1 15 ? 20.862 90.554 50.264 1.00 54.33 15 LEU J N 1
ATOM 8739 C CA . LEU J 1 15 ? 20.932 89.118 49.984 1.00 52.91 15 LEU J CA 1
ATOM 8740 C C . LEU J 1 15 ? 21.446 88.887 48.549 1.00 52.83 15 LEU J C 1
ATOM 8741 O O . LEU J 1 15 ? 22.152 87.902 48.274 1.00 51.59 15 LEU J O 1
ATOM 8746 N N . ALA J 1 16 ? 21.114 89.814 47.648 1.00 53.11 16 ALA J N 1
ATOM 8747 C CA . ALA J 1 16 ? 21.534 89.723 46.243 1.00 52.52 16 ALA J CA 1
ATOM 8748 C C . ALA J 1 16 ? 23.054 89.665 46.080 1.00 52.06 16 ALA J C 1
ATOM 8749 O O . ALA J 1 16 ? 23.563 89.167 45.069 1.00 50.31 16 ALA J O 1
ATOM 8751 N N . ARG J 1 17 ? 23.774 90.187 47.072 1.00 52.31 17 ARG J N 1
ATOM 8752 C CA . ARG J 1 17 ? 25.236 90.166 47.051 1.00 50.89 17 ARG J CA 1
ATOM 8753 C C . ARG J 1 17 ? 25.754 88.858 47.644 1.00 49.43 17 ARG J C 1
ATOM 8754 O O . ARG J 1 17 ? 26.900 88.493 47.436 1.00 50.04 17 ARG J O 1
ATOM 8762 N N . GLY J 1 18 ? 24.909 88.138 48.370 1.00 48.77 18 GLY J N 1
ATOM 8763 C CA . GLY J 1 18 ? 25.357 86.875 48.932 1.00 46.80 18 GLY J CA 1
ATOM 8764 C C . GLY J 1 18 ? 25.710 86.982 50.398 1.00 44.60 18 GLY J C 1
ATOM 8765 O O . GLY J 1 18 ? 26.188 86.027 51.007 1.00 41.86 18 GLY J O 1
ATOM 8766 N N . TRP J 1 19 ? 25.483 88.170 50.947 1.00 44.67 19 TRP J N 1
ATOM 8767 C CA . TRP J 1 19 ? 25.738 88.427 52.343 1.00 44.81 19 TRP J CA 1
ATOM 8768 C C . TRP J 1 19 ? 24.845 87.513 53.169 1.00 45.26 19 TRP J C 1
ATOM 8769 O O . TRP J 1 19 ? 23.669 87.287 52.839 1.00 45.05 19 TRP J O 1
ATOM 8780 N N . THR J 1 20 ? 25.428 86.973 54.234 1.00 45.69 20 THR J N 1
ATOM 8781 C CA . THR J 1 20 ? 24.743 86.032 55.107 1.00 46.15 20 THR J CA 1
ATOM 8782 C C . THR J 1 20 ? 24.033 86.668 56.300 1.00 44.59 20 THR J C 1
ATOM 8783 O O . THR J 1 20 ? 24.580 87.541 56.972 1.00 46.50 20 THR J O 1
ATOM 8787 N N . PRO J 1 21 ? 22.775 86.269 56.542 1.00 41.76 21 PRO J N 1
ATOM 8788 C CA . PRO J 1 21 ? 22.000 86.810 57.659 1.00 40.58 21 PRO J CA 1
ATOM 8789 C C . PRO J 1 21 ? 22.569 86.267 58.948 1.00 39.60 21 PRO J C 1
ATOM 8790 O O . PRO J 1 21 ? 22.964 85.103 58.996 1.00 36.55 21 PRO J O 1
ATOM 8794 N N . VAL J 1 22 ? 22.610 87.101 59.985 1.00 39.02 22 VAL J N 1
ATOM 8795 C CA . VAL J 1 22 ? 23.115 86.659 61.284 1.00 37.74 22 VAL J CA 1
ATOM 8796 C C . VAL J 1 22 ? 22.316 87.235 62.446 1.00 36.62 22 VAL J C 1
ATOM 8797 O O . VAL J 1 22 ? 21.679 88.275 62.316 1.00 36.66 22 VAL J O 1
ATOM 8801 N N . SER J 1 23 ? 22.362 86.552 63.583 1.00 36.89 23 SER J N 1
ATOM 8802 C CA . SER J 1 23 ? 21.679 87.006 64.787 1.00 37.82 23 SER J CA 1
ATOM 8803 C C . SER J 1 23 ? 22.692 86.935 65.927 1.00 38.60 23 SER J C 1
ATOM 8804 O O . SER J 1 23 ? 23.572 86.079 65.902 1.00 38.99 23 SER J O 1
ATOM 8807 N N . GLU J 1 24 ? 22.583 87.833 66.909 1.00 39.99 24 GLU J N 1
ATOM 8808 C CA . GLU J 1 24 ? 23.535 87.889 68.025 1.00 41.77 24 GLU J CA 1
ATOM 8809 C C . GLU J 1 24 ? 23.865 86.512 68.565 1.00 43.77 24 GLU J C 1
ATOM 8810 O O . GLU J 1 24 ? 25.031 86.180 68.854 1.00 44.53 24 GLU J O 1
ATOM 8816 N N . SER J 1 25 ? 22.835 85.693 68.697 1.00 43.89 25 SER J N 1
ATOM 8817 C CA . SER J 1 25 ? 23.061 84.367 69.226 1.00 43.41 25 SER J CA 1
ATOM 8818 C C . SER J 1 25 ? 24.093 83.607 68.430 1.00 42.63 25 SER J C 1
ATOM 8819 O O . SER J 1 25 ? 24.991 82.972 68.986 1.00 43.33 25 SER J O 1
ATOM 8822 N N . ARG J 1 26 ? 23.990 83.685 67.118 1.00 41.42 26 ARG J N 1
ATOM 8823 C CA . ARG J 1 26 ? 24.919 82.949 66.287 1.00 40.26 26 ARG J CA 1
ATOM 8824 C C . ARG J 1 26 ? 26.140 83.760 65.854 1.00 40.29 26 ARG J C 1
ATOM 8825 O O . ARG J 1 26 ? 26.988 83.256 65.118 1.00 38.64 26 ARG J O 1
ATOM 8833 N N . LEU J 1 27 ? 26.257 85.002 66.325 1.00 42.47 27 LEU J N 1
ATOM 8834 C CA . LEU J 1 27 ? 27.393 85.815 65.899 1.00 43.88 27 LEU J CA 1
ATOM 8835 C C . LEU J 1 27 ? 28.764 85.198 66.199 1.00 45.27 27 LEU J C 1
ATOM 8836 O O . LEU J 1 27 ? 29.590 85.096 65.299 1.00 46.49 27 LEU J O 1
ATOM 8841 N N . ASP J 1 28 ? 29.024 84.779 67.431 1.00 45.99 28 ASP J N 1
ATOM 8842 C CA . ASP J 1 28 ? 30.323 84.175 67.727 1.00 46.96 28 ASP J CA 1
ATOM 8843 C C . ASP J 1 28 ? 30.618 82.988 66.812 1.00 46.83 28 ASP J C 1
ATOM 8844 O O . ASP J 1 28 ? 31.737 82.828 66.344 1.00 46.90 28 ASP J O 1
ATOM 8849 N N . ASP J 1 29 ? 29.604 82.161 66.564 1.00 49.50 29 ASP J N 1
ATOM 8850 C CA . ASP J 1 29 ? 29.723 80.975 65.705 1.00 50.29 29 ASP J CA 1
ATOM 8851 C C . ASP J 1 29 ? 30.069 81.309 64.248 1.00 49.93 29 ASP J C 1
ATOM 8852 O O . ASP J 1 29 ? 30.714 80.499 63.573 1.00 50.40 29 ASP J O 1
ATOM 8857 N N . TRP J 1 30 ? 29.626 82.480 63.774 1.00 47.86 30 TRP J N 1
ATOM 8858 C CA . TRP J 1 30 ? 29.897 82.952 62.410 1.00 46.62 30 TRP J CA 1
ATOM 8859 C C . TRP J 1 30 ? 31.331 83.473 62.437 1.00 47.86 30 TRP J C 1
ATOM 8860 O O . TRP J 1 30 ? 32.179 83.071 61.634 1.00 49.09 30 TRP J O 1
ATOM 8871 N N . LEU J 1 31 ? 31.585 84.379 63.374 1.00 48.18 31 LEU J N 1
ATOM 8872 C CA . LEU J 1 31 ? 32.906 84.957 63.558 1.00 49.25 31 LEU J CA 1
ATOM 8873 C C . LEU J 1 31 ? 33.997 83.867 63.596 1.00 49.90 31 LEU J C 1
ATOM 8874 O O . LEU J 1 31 ? 34.915 83.884 62.781 1.00 50.87 31 LEU J O 1
ATOM 8879 N N . THR J 1 32 ? 33.886 82.922 64.524 1.00 50.12 32 THR J N 1
ATOM 8880 C CA . THR J 1 32 ? 34.844 81.826 64.616 1.00 52.28 32 THR J CA 1
ATOM 8881 C C . THR J 1 32 ? 35.113 81.074 63.282 1.00 53.30 32 THR J C 1
ATOM 8882 O O . THR J 1 32 ? 36.036 80.260 63.207 1.00 53.82 32 THR J O 1
ATOM 8886 N N . GLN J 1 33 ? 34.305 81.309 62.246 1.00 53.14 33 GLN J N 1
ATOM 8887 C CA . GLN J 1 33 ? 34.524 80.644 60.953 1.00 51.96 33 GLN J CA 1
ATOM 8888 C C . GLN J 1 33 ? 34.749 81.688 59.895 1.00 52.15 33 GLN J C 1
ATOM 8889 O O . GLN J 1 33 ? 34.725 81.399 58.706 1.00 52.73 33 GLN J O 1
ATOM 8895 N N . ALA J 1 34 ? 34.975 82.913 60.337 1.00 51.60 34 ALA J N 1
ATOM 8896 C CA . ALA J 1 34 ? 35.196 84.001 59.417 1.00 51.61 34 ALA J CA 1
ATOM 8897 C C . ALA J 1 34 ? 36.285 84.856 60.019 1.00 52.64 34 ALA J C 1
ATOM 8898 O O . ALA J 1 34 ? 36.030 85.815 60.739 1.00 51.91 34 ALA J O 1
ATOM 8900 N N . PRO J 1 35 ? 37.535 84.510 59.723 1.00 54.59 35 PRO J N 1
ATOM 8901 C CA . PRO J 1 35 ? 38.707 85.234 60.237 1.00 54.36 35 PRO J CA 1
ATOM 8902 C C . PRO J 1 35 ? 38.609 86.711 59.902 1.00 53.98 35 PRO J C 1
ATOM 8903 O O . PRO J 1 35 ? 38.876 87.568 60.741 1.00 53.98 35 PRO J O 1
ATOM 8907 N N . ASP J 1 36 ? 38.218 86.992 58.664 1.00 52.65 36 ASP J N 1
ATOM 8908 C CA . ASP J 1 36 ? 38.076 88.362 58.220 1.00 51.93 36 ASP J CA 1
ATOM 8909 C C . ASP J 1 36 ? 36.606 88.572 57.931 1.00 51.28 36 ASP J C 1
ATOM 8910 O O . ASP J 1 36 ? 36.050 88.074 56.940 1.00 50.06 36 ASP J O 1
ATOM 8915 N N . GLY J 1 37 ? 35.979 89.319 58.812 1.00 51.24 37 GLY J N 1
ATOM 8916 C CA . GLY J 1 37 ? 34.579 89.564 58.634 1.00 50.68 37 GLY J CA 1
ATOM 8917 C C . GLY J 1 37 ? 34.150 90.994 58.806 1.00 49.61 37 GLY J C 1
ATOM 8918 O O . GLY J 1 37 ? 34.836 91.841 59.391 1.00 48.70 37 GLY J O 1
ATOM 8919 N N . VAL J 1 38 ? 32.959 91.231 58.280 1.00 48.50 38 VAL J N 1
ATOM 8920 C CA . VAL J 1 38 ? 32.324 92.520 58.322 1.00 47.05 38 VAL J CA 1
ATOM 8921 C C . VAL J 1 38 ? 30.876 92.296 58.693 1.00 45.16 38 VAL J C 1
ATOM 8922 O O . VAL J 1 38 ? 30.150 91.590 57.993 1.00 44.84 38 VAL J O 1
ATOM 8926 N N . VAL J 1 39 ? 30.454 92.879 59.803 1.00 42.84 39 VAL J N 1
ATOM 8927 C CA . VAL J 1 39 ? 29.076 92.725 60.219 1.00 41.36 39 VAL J CA 1
ATOM 8928 C C . VAL J 1 39 ? 28.383 94.064 59.957 1.00 41.05 39 VAL J C 1
ATOM 8929 O O . VAL J 1 39 ? 28.918 95.116 60.278 1.00 42.99 39 VAL J O 1
ATOM 8933 N N . LEU J 1 40 ? 27.219 94.048 59.328 1.00 40.90 40 LEU J N 1
ATOM 8934 C CA . LEU J 1 40 ? 26.532 95.301 59.069 1.00 40.64 40 LEU J CA 1
ATOM 8935 C C . LEU J 1 40 ? 25.316 95.487 59.964 1.00 40.45 40 LEU J C 1
ATOM 8936 O O . LEU J 1 40 ? 24.328 94.752 59.866 1.00 39.97 40 LEU J O 1
ATOM 8941 N N . LEU J 1 41 ? 25.388 96.461 60.852 1.00 41.03 41 LEU J N 1
ATOM 8942 C CA . LEU J 1 41 ? 24.262 96.732 61.729 1.00 42.54 41 LEU J CA 1
ATOM 8943 C C . LEU J 1 41 ? 23.549 97.924 61.106 1.00 42.86 41 LEU J C 1
ATOM 8944 O O . LEU J 1 41 ? 24.169 98.963 60.851 1.00 42.54 41 LEU J O 1
ATOM 8949 N N . SER J 1 42 ? 22.257 97.788 60.846 1.00 44.34 42 SER J N 1
ATOM 8950 C CA . SER J 1 42 ? 21.540 98.893 60.231 1.00 47.11 42 SER J CA 1
ATOM 8951 C C . SER J 1 42 ? 20.427 99.528 61.031 1.00 47.28 42 SER J C 1
ATOM 8952 O O . SER J 1 42 ? 20.067 99.088 62.127 1.00 47.75 42 SER J O 1
ATOM 8955 N N . SER J 1 43 ? 19.888 100.602 60.479 1.00 48.26 43 SER J N 1
ATOM 8956 C CA . SER J 1 43 ? 18.781 101.276 61.119 1.00 48.82 43 SER J CA 1
ATOM 8957 C C . SER J 1 43 ? 17.666 101.450 60.133 1.00 49.57 43 SER J C 1
ATOM 8958 O O . SER J 1 43 ? 17.903 101.554 58.931 1.00 48.82 43 SER J O 1
ATOM 8961 N N . ASP J 1 44 ? 16.439 101.453 60.637 1.00 51.70 44 ASP J N 1
ATOM 8962 C CA . ASP J 1 44 ? 15.284 101.625 59.763 1.00 52.79 44 ASP J CA 1
ATOM 8963 C C . ASP J 1 44 ? 15.658 102.759 58.812 1.00 51.97 44 ASP J C 1
ATOM 8964 O O . ASP J 1 44 ? 16.025 103.845 59.257 1.00 50.52 44 ASP J O 1
ATOM 8969 N N . PRO J 1 45 ? 15.623 102.496 57.493 1.00 52.00 45 PRO J N 1
ATOM 8970 C CA . PRO J 1 45 ? 15.959 103.474 56.448 1.00 53.14 45 PRO J CA 1
ATOM 8971 C C . PRO J 1 45 ? 15.005 104.660 56.414 1.00 55.05 45 PRO J C 1
ATOM 8972 O O . PRO J 1 45 ? 15.304 105.693 55.817 1.00 53.69 45 PRO J O 1
ATOM 8976 N N . LYS J 1 46 ? 13.844 104.485 57.039 1.00 58.07 46 LYS J N 1
ATOM 8977 C CA . LYS J 1 46 ? 12.839 105.535 57.125 1.00 60.62 46 LYS J CA 1
ATOM 8978 C C . LYS J 1 46 ? 13.349 106.615 58.081 1.00 63.16 46 LYS J C 1
ATOM 8979 O O . LYS J 1 46 ? 13.209 107.796 57.801 1.00 64.27 46 LYS J O 1
ATOM 8985 N N . ARG J 1 47 ? 13.942 106.198 59.203 1.00 65.71 47 ARG J N 1
ATOM 8986 C CA . ARG J 1 47 ? 14.474 107.119 60.209 1.00 68.06 47 ARG J CA 1
ATOM 8987 C C . ARG J 1 47 ? 15.833 107.680 59.785 1.00 69.25 47 ARG J C 1
ATOM 8988 O O . ARG J 1 47 ? 16.324 108.678 60.341 1.00 69.58 47 ARG J O 1
ATOM 8996 N N . THR J 1 48 ? 16.430 107.013 58.800 1.00 69.71 48 THR J N 1
ATOM 8997 C CA . THR J 1 48 ? 17.725 107.382 58.252 1.00 69.92 48 THR J CA 1
ATOM 8998 C C . THR J 1 48 ? 17.875 106.741 56.892 1.00 69.81 48 THR J C 1
ATOM 8999 O O . THR J 1 48 ? 18.135 105.551 56.793 1.00 70.20 48 THR J O 1
ATOM 9003 N N . PRO J 1 49 ? 17.722 107.528 55.822 1.00 69.98 49 PRO J N 1
ATOM 9004 C CA . PRO J 1 49 ? 17.832 107.025 54.449 1.00 70.71 49 PRO J CA 1
ATOM 9005 C C . PRO J 1 49 ? 19.237 106.628 54.026 1.00 71.82 49 PRO J C 1
ATOM 9006 O O . PRO J 1 49 ? 19.423 105.747 53.177 1.00 72.41 49 PRO J O 1
ATOM 9010 N N . GLU J 1 50 ? 20.227 107.274 54.626 1.00 72.22 50 GLU J N 1
ATOM 9011 C CA . GLU J 1 50 ? 21.620 106.995 54.298 1.00 73.06 50 GLU J CA 1
ATOM 9012 C C . GLU J 1 50 ? 21.964 105.512 54.387 1.00 71.24 50 GLU J C 1
ATOM 9013 O O . GLU J 1 50 ? 22.970 105.061 53.830 1.00 71.96 50 GLU J O 1
ATOM 9019 N N . VAL J 1 51 ? 21.119 104.759 55.081 1.00 67.66 51 VAL J N 1
ATOM 9020 C CA . VAL J 1 51 ? 21.339 103.337 55.238 1.00 64.16 51 VAL J CA 1
ATOM 9021 C C . VAL J 1 51 ? 21.306 102.645 53.891 1.00 62.38 51 VAL J C 1
ATOM 9022 O O . VAL J 1 51 ? 22.069 101.724 53.636 1.00 62.11 51 VAL J O 1
ATOM 9026 N N . SER J 1 52 ? 20.422 103.109 53.024 1.00 61.16 52 SER J N 1
ATOM 9027 C CA . SER J 1 52 ? 20.244 102.524 51.704 1.00 59.36 52 SER J CA 1
ATOM 9028 C C . SER J 1 52 ? 21.521 102.507 50.847 1.00 59.13 52 SER J C 1
ATOM 9029 O O . SER J 1 52 ? 21.699 101.630 50.006 1.00 58.55 52 SER J O 1
ATOM 9032 N N . ASP J 1 53 ? 22.407 103.471 51.068 1.00 58.52 53 ASP J N 1
ATOM 9033 C CA . ASP J 1 53 ? 23.655 103.548 50.317 1.00 58.15 53 ASP J CA 1
ATOM 9034 C C . ASP J 1 53 ? 24.751 102.607 50.853 1.00 58.58 53 ASP J C 1
ATOM 9035 O O . ASP J 1 53 ? 25.679 102.237 50.128 1.00 59.66 53 ASP J O 1
ATOM 9040 N N . ASN J 1 54 ? 24.648 102.212 52.115 1.00 57.60 54 ASN J N 1
ATOM 9041 C CA . ASN J 1 54 ? 25.636 101.321 52.679 1.00 56.87 54 ASN J CA 1
ATOM 9042 C C . ASN J 1 54 ? 25.994 100.132 51.793 1.00 57.00 54 ASN J C 1
ATOM 9043 O O . ASN J 1 54 ? 27.169 99.857 51.589 1.00 55.87 54 ASN J O 1
ATOM 9048 N N . PRO J 1 55 ? 24.997 99.413 51.244 1.00 57.88 55 PRO J N 1
ATOM 9049 C CA . PRO J 1 55 ? 25.302 98.257 50.389 1.00 58.57 55 PRO J CA 1
ATOM 9050 C C . PRO J 1 55 ? 26.299 98.579 49.289 1.00 60.68 55 PRO J C 1
ATOM 9051 O O . PRO J 1 55 ? 27.281 97.862 49.082 1.00 59.55 55 PRO J O 1
ATOM 9055 N N . VAL J 1 56 ? 26.044 99.662 48.575 1.00 62.89 56 VAL J N 1
ATOM 9056 C CA . VAL J 1 56 ? 26.934 100.046 47.504 1.00 64.71 56 VAL J CA 1
ATOM 9057 C C . VAL J 1 56 ? 28.308 100.394 48.062 1.00 66.65 56 VAL J C 1
ATOM 9058 O O . VAL J 1 56 ? 29.325 99.934 47.547 1.00 66.26 56 VAL J O 1
ATOM 9070 N N . ILE J 1 58 ? 29.973 99.916 51.406 1.00 68.26 58 ILE J N 1
ATOM 9071 C CA . ILE J 1 58 ? 30.703 98.832 52.040 1.00 66.32 58 ILE J CA 1
ATOM 9072 C C . ILE J 1 58 ? 31.261 97.828 51.047 1.00 65.92 58 ILE J C 1
ATOM 9073 O O . ILE J 1 58 ? 32.274 97.183 51.306 1.00 65.13 58 ILE J O 1
ATOM 9078 N N . GLY J 1 59 ? 30.591 97.689 49.910 1.00 66.63 59 GLY J N 1
ATOM 9079 C CA . GLY J 1 59 ? 31.053 96.752 48.899 1.00 67.42 59 GLY J CA 1
ATOM 9080 C C . GLY J 1 59 ? 32.313 97.236 48.209 1.00 67.82 59 GLY J C 1
ATOM 9081 O O . GLY J 1 59 ? 33.291 96.487 48.060 1.00 67.87 59 GLY J O 1
ATOM 9082 N N . GLU J 1 60 ? 32.271 98.500 47.787 1.00 67.95 60 GLU J N 1
ATOM 9083 C CA . GLU J 1 60 ? 33.387 99.154 47.108 1.00 69.14 60 GLU J CA 1
ATOM 9084 C C . GLU J 1 60 ? 34.584 99.161 48.063 1.00 68.82 60 GLU J C 1
ATOM 9085 O O . GLU J 1 60 ? 35.736 99.049 47.649 1.00 69.03 60 GLU J O 1
ATOM 9091 N N . LEU J 1 61 ? 34.291 99.299 49.348 1.00 68.36 61 LEU J N 1
ATOM 9092 C CA . LEU J 1 61 ? 35.325 99.348 50.363 1.00 68.44 61 LEU J CA 1
ATOM 9093 C C . LEU J 1 61 ? 36.096 98.043 50.538 1.00 69.35 61 LEU J C 1
ATOM 9094 O O . LEU J 1 61 ? 37.323 98.044 50.628 1.00 68.82 61 LEU J O 1
ATOM 9099 N N . LEU J 1 62 ? 35.379 96.931 50.596 1.00 70.30 62 LEU J N 1
ATOM 9100 C CA . LEU J 1 62 ? 36.026 95.646 50.759 1.00 71.33 62 LEU J CA 1
ATOM 9101 C C . LEU J 1 62 ? 36.858 95.297 49.537 1.00 73.27 62 LEU J C 1
ATOM 9102 O O . LEU J 1 62 ? 37.822 94.545 49.631 1.00 73.14 62 LEU J O 1
ATOM 9107 N N . HIS J 1 63 ? 36.480 95.847 48.390 1.00 76.05 63 HIS J N 1
ATOM 9108 C CA . HIS J 1 63 ? 37.190 95.587 47.142 1.00 79.09 63 HIS J CA 1
ATOM 9109 C C . HIS J 1 63 ? 38.565 96.249 47.152 1.00 79.40 63 HIS J C 1
ATOM 9110 O O . HIS J 1 63 ? 39.473 95.827 46.443 1.00 80.38 63 HIS J O 1
ATOM 9117 N N . GLU J 1 64 ? 38.717 97.277 47.974 1.00 79.30 64 GLU J N 1
ATOM 9118 C CA . GLU J 1 64 ? 39.978 97.984 48.066 1.00 79.04 64 GLU J CA 1
ATOM 9119 C C . GLU J 1 64 ? 40.952 97.318 49.035 1.00 78.50 64 GLU J C 1
ATOM 9120 O O . GLU J 1 64 ? 42.011 97.863 49.323 1.00 79.05 64 GLU J O 1
ATOM 9126 N N . PHE J 1 65 ? 40.598 96.150 49.557 1.00 78.02 65 PHE J N 1
ATOM 9127 C CA . PHE J 1 65 ? 41.484 95.443 50.483 1.00 77.64 65 PHE J CA 1
ATOM 9128 C C . PHE J 1 65 ? 41.513 93.941 50.191 1.00 78.56 65 PHE J C 1
ATOM 9129 O O . PHE J 1 65 ? 41.304 93.125 51.100 1.00 79.97 65 PHE J O 1
ATOM 9137 N N . PRO J 1 66 ? 41.799 93.552 48.930 1.00 77.90 66 PRO J N 1
ATOM 9138 C CA . PRO J 1 66 ? 41.852 92.148 48.495 1.00 77.45 66 PRO J CA 1
ATOM 9139 C C . PRO J 1 66 ? 42.728 91.256 49.347 1.00 76.70 66 PRO J C 1
ATOM 9140 O O . PRO J 1 66 ? 42.785 90.048 49.138 1.00 77.32 66 PRO J O 1
ATOM 9144 N N . ASP J 1 67 ? 43.403 91.870 50.308 1.00 75.56 67 ASP J N 1
ATOM 9145 C CA . ASP J 1 67 ? 44.290 91.171 51.215 1.00 74.81 67 ASP J CA 1
ATOM 9146 C C . ASP J 1 67 ? 43.540 90.139 52.074 1.00 72.98 67 ASP J C 1
ATOM 9147 O O . ASP J 1 67 ? 44.066 89.070 52.402 1.00 72.20 67 ASP J O 1
ATOM 9152 N N . TYR J 1 68 ? 42.302 90.438 52.431 1.00 71.26 68 TYR J N 1
ATOM 9153 C CA . TYR J 1 68 ? 41.612 89.521 53.312 1.00 69.23 68 TYR J CA 1
ATOM 9154 C C . TYR J 1 68 ? 40.503 88.675 52.717 1.00 67.71 68 TYR J C 1
ATOM 9155 O O . TYR J 1 68 ? 40.003 88.946 51.620 1.00 66.99 68 TYR J O 1
ATOM 9164 N N . THR J 1 69 ? 40.135 87.634 53.456 1.00 65.88 69 THR J N 1
ATOM 9165 C CA . THR J 1 69 ? 39.106 86.710 53.018 1.00 64.99 69 THR J CA 1
ATOM 9166 C C . THR J 1 69 ? 37.726 87.197 53.442 1.00 62.51 69 THR J C 1
ATOM 9167 O O . THR J 1 69 ? 36.913 86.450 54.000 1.00 61.51 69 THR J O 1
ATOM 9171 N N . TRP J 1 70 ? 37.458 88.458 53.144 1.00 60.00 70 TRP J N 1
ATOM 9172 C CA . TRP J 1 70 ? 36.205 89.065 53.520 1.00 56.69 70 TRP J CA 1
ATOM 9173 C C . TRP J 1 70 ? 34.972 88.183 53.395 1.00 55.14 70 TRP J C 1
ATOM 9174 O O . TRP J 1 70 ? 34.733 87.506 52.387 1.00 54.77 70 TRP J O 1
ATOM 9185 N N . GLN J 1 71 ? 34.220 88.195 54.484 1.00 52.19 71 GLN J N 1
ATOM 9186 C CA . GLN J 1 71 ? 32.946 87.529 54.614 1.00 49.17 71 GLN J CA 1
ATOM 9187 C C . GLN J 1 71 ? 32.083 88.635 55.227 1.00 47.17 71 GLN J C 1
ATOM 9188 O O . GLN J 1 71 ? 32.543 89.342 56.135 1.00 45.98 71 GLN J O 1
ATOM 9194 N N . VAL J 1 72 ? 30.853 88.810 54.744 1.00 44.73 72 VAL J N 1
ATOM 9195 C CA . VAL J 1 72 ? 29.993 89.863 55.287 1.00 42.26 72 VAL J CA 1
ATOM 9196 C C . VAL J 1 72 ? 28.755 89.337 55.981 1.00 40.65 72 VAL J C 1
ATOM 9197 O O . VAL J 1 72 ? 28.119 88.396 55.511 1.00 41.05 72 VAL J O 1
ATOM 9201 N N . ALA J 1 73 ? 28.403 89.961 57.101 1.00 38.65 73 ALA J N 1
ATOM 9202 C CA . ALA J 1 73 ? 27.219 89.560 57.857 1.00 36.47 73 ALA J CA 1
ATOM 9203 C C . ALA J 1 73 ? 26.223 90.718 57.984 1.00 35.30 73 ALA J C 1
ATOM 9204 O O . ALA J 1 73 ? 26.613 91.877 58.096 1.00 34.11 73 ALA J O 1
ATOM 9206 N N . ILE J 1 74 ? 24.931 90.400 57.980 1.00 35.33 74 ILE J N 1
ATOM 9207 C CA . ILE J 1 74 ? 23.887 91.429 58.093 1.00 35.06 74 ILE J CA 1
ATOM 9208 C C . ILE J 1 74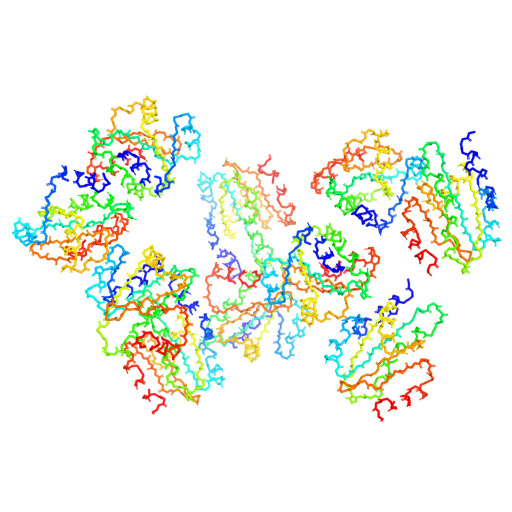 ? 22.814 91.106 59.130 1.00 36.28 74 ILE J C 1
ATOM 9209 O O . ILE J 1 74 ? 22.185 90.047 59.079 1.00 38.73 74 ILE J O 1
ATOM 9214 N N . ALA J 1 75 ? 22.608 92.020 60.065 1.00 35.88 75 ALA J N 1
ATOM 9215 C CA . ALA J 1 75 ? 21.598 91.858 61.107 1.00 34.52 75 ALA J CA 1
ATOM 9216 C C . ALA J 1 75 ? 20.398 92.765 60.786 1.00 35.26 75 ALA J C 1
ATOM 9217 O O . ALA J 1 75 ? 20.574 93.907 60.311 1.00 32.86 75 ALA J O 1
ATOM 9219 N N . ASP J 1 76 ? 19.184 92.283 61.064 1.00 36.02 76 ASP J N 1
ATOM 9220 C CA . ASP J 1 76 ? 17.982 93.090 60.795 1.00 37.25 76 ASP J CA 1
ATOM 9221 C C . ASP J 1 76 ? 17.798 94.097 61.927 1.00 36.69 76 ASP J C 1
ATOM 9222 O O . ASP J 1 76 ? 18.559 94.070 62.894 1.00 37.72 76 ASP J O 1
ATOM 9227 N N . LEU J 1 77 ? 16.815 94.983 61.832 1.00 35.11 77 LEU J N 1
ATOM 9228 C CA . LEU J 1 77 ? 16.648 95.996 62.881 1.00 35.67 77 LEU J CA 1
ATOM 9229 C C . LEU J 1 77 ? 16.883 95.584 64.345 1.00 35.34 77 LEU J C 1
ATOM 9230 O O . LEU J 1 77 ? 17.793 96.108 64.985 1.00 33.81 77 LEU J O 1
ATOM 9235 N N . GLU J 1 78 ? 16.082 94.657 64.869 1.00 36.52 78 GLU J N 1
ATOM 9236 C CA . GLU J 1 78 ? 16.224 94.223 66.260 1.00 39.87 78 GLU J CA 1
ATOM 9237 C C . GLU J 1 78 ? 17.633 93.649 66.515 1.00 41.46 78 GLU J C 1
ATOM 9238 O O . GLU J 1 78 ? 18.421 94.192 67.300 1.00 41.84 78 GLU J O 1
ATOM 9244 N N . GLN J 1 79 ? 17.946 92.554 65.834 1.00 41.13 79 GLN J N 1
ATOM 9245 C CA . GLN J 1 79 ? 19.240 91.921 65.957 1.00 39.77 79 GLN J CA 1
ATOM 9246 C C . GLN J 1 79 ? 20.378 92.925 65.864 1.00 39.60 79 GLN J C 1
ATOM 9247 O O . GLN J 1 79 ? 21.317 92.869 66.655 1.00 41.32 79 GLN J O 1
ATOM 9253 N N . SER J 1 80 ? 20.332 93.854 64.915 1.00 39.79 80 SER J N 1
ATOM 9254 C CA . SER J 1 80 ? 21.421 94.849 64.839 1.00 39.43 80 SER J CA 1
ATOM 9255 C C . SER J 1 80 ? 21.608 95.561 66.182 1.00 39.55 80 SER J C 1
ATOM 9256 O O . SER J 1 80 ? 22.734 95.909 66.532 1.00 39.03 80 SER J O 1
ATOM 9259 N N . GLU J 1 81 ? 20.505 95.773 66.909 1.00 41.39 81 GLU J N 1
ATOM 9260 C CA . GLU J 1 81 ? 20.527 96.424 68.220 1.00 42.30 81 GLU J CA 1
ATOM 9261 C C . GLU J 1 81 ? 21.264 95.520 69.176 1.00 40.56 81 GLU J C 1
ATOM 9262 O O . GLU J 1 81 ? 22.186 95.936 69.863 1.00 40.93 81 GLU J O 1
ATOM 9268 N N . ALA J 1 82 ? 20.844 94.268 69.233 1.00 39.19 82 ALA J N 1
ATOM 9269 C CA . ALA J 1 82 ? 21.508 93.337 70.120 1.00 37.68 82 ALA J CA 1
ATOM 9270 C C . ALA J 1 82 ? 22.986 93.351 69.789 1.00 36.08 82 ALA J C 1
ATOM 9271 O O . ALA J 1 82 ? 23.806 93.600 70.651 1.00 35.36 82 ALA J O 1
ATOM 9273 N N . ILE J 1 83 ? 23.350 93.108 68.547 1.00 35.03 83 ILE J N 1
ATOM 9274 C CA . ILE J 1 83 ? 24.763 93.124 68.289 1.00 35.05 83 ILE J CA 1
ATOM 9275 C C . ILE J 1 83 ? 25.432 94.446 68.745 1.00 37.05 83 ILE J C 1
ATOM 9276 O O . ILE J 1 83 ? 26.386 94.422 69.520 1.00 36.52 83 ILE J O 1
ATOM 9281 N N . GLY J 1 84 ? 24.916 95.587 68.300 1.00 37.80 84 GLY J N 1
ATOM 9282 C CA . GLY J 1 84 ? 25.498 96.868 68.667 1.00 39.52 84 GLY J CA 1
ATOM 9283 C C . GLY J 1 84 ? 25.885 97.051 70.121 1.00 41.43 84 GLY J C 1
ATOM 9284 O O . GLY J 1 84 ? 26.994 97.506 70.431 1.00 40.65 84 GLY J O 1
ATOM 9285 N N . ASP J 1 85 ? 24.949 96.722 71.009 1.00 43.14 85 ASP J N 1
ATOM 9286 C CA . ASP J 1 85 ? 25.160 96.806 72.447 1.00 44.07 85 ASP J CA 1
ATOM 9287 C C . ASP J 1 85 ? 26.401 96.025 72.846 1.00 46.06 85 ASP J C 1
ATOM 9288 O O . ASP J 1 85 ? 27.296 96.578 73.468 1.00 47.76 85 ASP J O 1
ATOM 9293 N N . ARG J 1 86 ? 26.476 94.753 72.479 1.00 46.30 86 ARG J N 1
ATOM 9294 C CA . ARG J 1 86 ? 27.641 93.982 72.852 1.00 47.59 86 ARG J CA 1
ATOM 9295 C C . ARG J 1 86 ? 28.946 94.676 72.533 1.00 46.54 86 ARG J C 1
ATOM 9296 O O . ARG J 1 86 ? 29.905 94.534 73.289 1.00 48.28 86 ARG J O 1
ATOM 9304 N N . PHE J 1 87 ? 29.015 95.404 71.421 1.00 44.51 87 PHE J N 1
ATOM 9305 C CA . PHE J 1 87 ? 30.274 96.068 71.075 1.00 42.55 87 PHE J CA 1
ATOM 9306 C C . PHE J 1 87 ? 30.156 97.556 71.289 1.00 42.73 87 PHE J C 1
ATOM 9307 O O . PHE J 1 87 ? 30.926 98.334 70.717 1.00 42.37 87 PHE J O 1
ATOM 9315 N N . GLY J 1 88 ? 29.175 97.939 72.101 1.00 42.38 88 GLY J N 1
ATOM 9316 C CA . GLY J 1 88 ? 28.952 99.337 72.410 1.00 43.58 88 GLY J CA 1
ATOM 9317 C C . GLY J 1 88 ? 28.624 100.269 71.247 1.00 43.96 88 GLY J C 1
ATOM 9318 O O . GLY J 1 88 ? 28.411 101.442 71.480 1.00 45.77 88 GLY J O 1
ATOM 9319 N N . ALA J 1 89 ? 28.556 99.784 70.009 1.00 44.16 89 ALA J N 1
ATOM 9320 C CA . ALA J 1 89 ? 28.267 100.661 68.872 1.00 42.91 89 ALA J CA 1
ATOM 9321 C C . ALA J 1 89 ? 26.920 101.363 68.978 1.00 43.04 89 ALA J C 1
ATOM 9322 O O . ALA J 1 89 ? 25.869 100.728 68.861 1.00 43.91 89 ALA J O 1
ATOM 9324 N N . PHE J 1 90 ? 26.949 102.674 69.193 1.00 43.04 90 PHE J N 1
ATOM 9325 C CA . PHE J 1 90 ? 25.724 103.456 69.307 1.00 43.47 90 PHE J CA 1
ATOM 9326 C C . PHE J 1 90 ? 25.484 104.441 68.149 1.00 43.08 90 PHE J C 1
ATOM 9327 O O . PHE J 1 90 ? 24.644 105.334 68.238 1.00 42.09 90 PHE J O 1
ATOM 9335 N N . ARG J 1 91 ? 26.201 104.266 67.052 1.00 43.21 91 ARG J N 1
ATOM 9336 C CA . ARG J 1 91 ? 26.025 105.166 65.935 1.00 44.20 91 ARG J CA 1
ATOM 9337 C C . ARG J 1 91 ? 25.678 104.344 64.701 1.00 43.80 91 ARG J C 1
ATOM 9338 O O . ARG J 1 91 ? 26.538 103.999 63.904 1.00 43.61 91 ARG J O 1
AT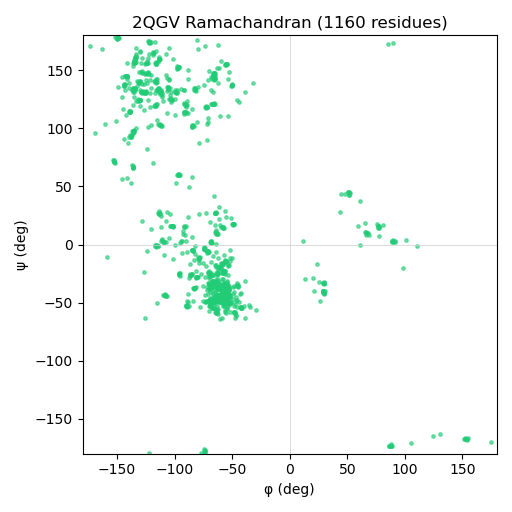OM 9346 N N . PHE J 1 92 ? 24.400 104.001 64.588 1.00 44.05 92 PHE J N 1
ATOM 9347 C CA . PHE J 1 92 ? 23.893 103.221 63.470 1.00 42.71 92 PHE J CA 1
ATOM 9348 C C . PHE J 1 92 ? 23.502 104.140 62.342 1.00 41.52 92 PHE J C 1
ATOM 9349 O O . PHE J 1 92 ? 22.965 105.227 62.574 1.00 41.82 92 PHE J O 1
ATOM 9357 N N . PRO J 1 93 ? 23.757 103.714 61.099 1.00 39.36 93 PRO J N 1
ATOM 9358 C CA . PRO J 1 93 ? 24.383 102.436 60.728 1.00 38.39 93 PRO J CA 1
ATOM 9359 C C . PRO J 1 93 ? 25.839 102.345 61.181 1.00 38.64 93 PRO J C 1
ATOM 9360 O O . PRO J 1 93 ? 26.540 103.348 61.196 1.00 40.77 93 PRO J O 1
ATOM 9364 N N . ALA J 1 94 ? 26.269 101.137 61.538 1.00 38.41 94 ALA J N 1
ATOM 9365 C CA . ALA J 1 94 ? 27.623 100.841 61.965 1.00 38.27 94 ALA J CA 1
ATOM 9366 C C . ALA J 1 94 ? 28.069 99.548 61.242 1.00 39.77 94 ALA J C 1
ATOM 9367 O O . ALA J 1 94 ? 27.231 98.731 60.820 1.00 39.43 94 ALA J O 1
ATOM 9369 N N . THR J 1 95 ? 29.385 99.373 61.096 1.00 39.55 95 THR J N 1
ATOM 9370 C CA . THR J 1 95 ? 29.987 98.207 60.432 1.00 38.69 95 THR J CA 1
ATOM 9371 C C . THR J 1 95 ? 31.059 97.651 61.352 1.00 39.02 95 THR J C 1
ATOM 9372 O O . THR J 1 95 ? 31.972 98.372 61.747 1.00 37.98 95 THR J O 1
ATOM 9376 N N . LEU J 1 96 ? 30.965 96.378 61.697 1.00 38.00 96 LEU J N 1
ATOM 9377 C CA . LEU J 1 96 ? 31.982 95.832 62.557 1.00 39.29 96 LEU J CA 1
ATOM 9378 C C . LEU J 1 96 ? 33.054 95.239 61.662 1.00 41.60 96 LEU J C 1
ATOM 9379 O O . LEU J 1 96 ? 32.756 94.552 60.682 1.00 43.77 96 LEU J O 1
ATOM 9384 N N . VAL J 1 97 ? 34.306 95.551 61.976 1.00 42.39 97 VAL J N 1
ATOM 9385 C CA . VAL J 1 97 ? 35.415 95.056 61.191 1.00 44.11 97 VAL J CA 1
ATOM 9386 C C . VAL J 1 97 ? 36.210 94.034 61.978 1.00 46.17 97 VAL J C 1
ATOM 9387 O O . VAL J 1 97 ? 36.694 94.292 63.073 1.00 46.91 97 VAL J O 1
ATOM 9391 N N . PHE J 1 98 ? 36.326 92.855 61.400 1.00 48.33 98 PHE J N 1
ATOM 9392 C CA . PHE J 1 98 ? 37.049 91.779 62.018 1.00 49.97 98 PHE J CA 1
ATOM 9393 C C . PHE J 1 98 ? 38.132 91.316 61.087 1.00 51.91 98 PHE J C 1
ATOM 9394 O O . PHE J 1 98 ? 37.873 90.933 59.942 1.00 52.49 98 PHE J O 1
ATOM 9402 N N . THR J 1 99 ? 39.356 91.323 61.580 1.00 54.28 99 THR J N 1
ATOM 9403 C CA . THR J 1 99 ? 40.452 90.876 60.752 1.00 56.18 99 THR J CA 1
ATOM 9404 C C . THR J 1 99 ? 41.284 89.856 61.517 1.00 55.64 99 THR J C 1
ATOM 9405 O O . THR J 1 99 ? 41.504 89.990 62.729 1.00 54.03 99 THR J O 1
ATOM 9409 N N . GLY J 1 100 ? 41.726 88.827 60.802 1.00 56.29 100 GLY J N 1
ATOM 9410 C CA . GLY J 1 100 ? 42.529 87.791 61.425 1.00 55.98 100 GLY J CA 1
ATOM 9411 C C . GLY J 1 100 ? 41.873 87.333 62.710 1.00 55.40 100 GLY J C 1
ATOM 9412 O O . GLY J 1 100 ? 42.528 87.157 63.740 1.00 56.21 100 GLY J O 1
ATOM 9413 N N . GLY J 1 101 ? 40.558 87.157 62.649 1.00 54.64 101 GLY J N 1
ATOM 9414 C CA . GLY J 1 101 ? 39.816 86.707 63.813 1.00 53.71 101 GLY J CA 1
ATOM 9415 C C . GLY J 1 101 ? 39.820 87.690 64.964 1.00 52.97 101 GLY J C 1
ATOM 9416 O O . GLY J 1 101 ? 39.535 87.311 66.091 1.00 52.81 101 GLY J O 1
ATOM 9417 N N . ASN J 1 102 ? 40.135 88.952 64.693 1.00 52.52 102 ASN J N 1
ATOM 9418 C CA . ASN J 1 102 ? 40.158 89.943 65.756 1.00 52.13 102 ASN J CA 1
ATOM 9419 C C . ASN J 1 102 ? 39.324 91.139 65.473 1.00 51.70 102 ASN J C 1
ATOM 9420 O O . ASN J 1 102 ? 39.355 91.661 64.366 1.00 53.39 102 ASN J O 1
ATOM 9425 N N . TYR J 1 103 ? 38.602 91.598 66.489 1.00 49.63 103 TYR J N 1
ATOM 9426 C CA . TYR J 1 103 ? 37.785 92.788 66.334 1.00 48.71 103 TYR J CA 1
ATOM 9427 C C . TYR J 1 103 ? 38.717 93.982 66.246 1.00 48.68 103 TYR J C 1
ATOM 9428 O O . TYR J 1 103 ? 39.330 94.382 67.242 1.00 48.40 103 TYR J O 1
ATOM 9437 N N . ARG J 1 104 ? 38.815 94.553 65.050 1.00 48.44 104 ARG J N 1
ATOM 9438 C CA . ARG J 1 104 ? 39.654 95.722 64.818 1.00 48.67 104 ARG J CA 1
ATOM 9439 C C . ARG J 1 104 ? 38.949 97.072 65.039 1.00 48.11 104 ARG J C 1
ATOM 9440 O O . ARG J 1 104 ? 39.604 98.115 64.996 1.00 49.36 104 ARG J O 1
ATOM 9448 N N . GLY J 1 105 ? 37.634 97.066 65.278 1.00 47.23 105 GLY J N 1
ATOM 9449 C CA . GLY J 1 105 ? 36.921 98.328 65.486 1.00 46.18 105 GLY J CA 1
ATOM 9450 C C . GLY J 1 105 ? 35.648 98.503 64.662 1.00 45.25 105 GLY J C 1
ATOM 9451 O O . GLY J 1 105 ? 35.151 97.513 64.133 1.00 46.04 105 GLY J O 1
ATOM 9452 N N . VAL J 1 106 ? 35.139 99.738 64.528 1.00 43.94 106 VAL J N 1
ATOM 9453 C CA . VAL J 1 106 ? 33.902 99.994 63.779 1.00 44.48 106 VAL J CA 1
ATOM 9454 C C . VAL J 1 106 ? 33.745 101.298 62.968 1.00 45.61 106 VAL J C 1
ATOM 9455 O O . VAL J 1 106 ? 33.725 102.392 63.518 1.00 45.60 106 VAL J O 1
ATOM 9459 N N . LEU J 1 107 ? 33.610 101.166 61.653 1.00 48.10 107 LEU J N 1
ATOM 9460 C CA . LEU J 1 107 ? 33.412 102.311 60.774 1.00 49.54 107 LEU J CA 1
ATOM 9461 C C . LEU J 1 107 ? 31.996 102.846 61.005 1.00 51.58 107 LEU J C 1
ATOM 9462 O O . LEU J 1 107 ? 31.019 102.234 60.568 1.00 51.43 107 LEU J O 1
ATOM 9467 N N . ASN J 1 108 ? 31.858 103.954 61.715 1.00 55.59 108 ASN J N 1
ATOM 9468 C CA . ASN J 1 108 ? 30.518 104.502 61.915 1.00 58.77 108 ASN J CA 1
ATOM 9469 C C . ASN J 1 108 ? 30.572 105.904 61.389 1.00 60.69 108 ASN J C 1
ATOM 9470 O O . ASN J 1 108 ? 31.645 106.486 61.277 1.00 61.35 108 ASN J O 1
ATOM 9475 N N . GLY J 1 109 ? 29.414 106.462 61.087 1.00 63.20 109 GLY J N 1
ATOM 9476 C CA . GLY J 1 109 ? 29.403 107.810 60.575 1.00 65.68 109 GLY J CA 1
ATOM 9477 C C . GLY J 1 109 ? 29.134 107.759 59.096 1.00 68.01 109 GLY J C 1
ATOM 9478 O O . GLY J 1 109 ? 28.793 106.708 58.551 1.00 68.39 109 GLY J O 1
ATOM 9479 N N . ILE J 1 110 ? 29.276 108.902 58.444 1.00 70.64 110 ILE J N 1
ATOM 9480 C CA . ILE J 1 110 ? 29.043 108.984 57.013 1.00 73.72 110 ILE J CA 1
ATOM 9481 C C . ILE J 1 110 ? 30.071 109.926 56.424 1.00 75.14 110 ILE J C 1
ATOM 9482 O O . ILE J 1 110 ? 30.053 111.128 56.694 1.00 74.94 110 ILE J O 1
ATOM 9487 N N . HIS J 1 111 ? 30.981 109.361 55.635 1.00 77.13 111 HIS J N 1
ATOM 9488 C CA . HIS J 1 111 ? 32.043 110.142 55.009 1.00 79.47 111 HIS J CA 1
ATOM 9489 C C . HIS J 1 111 ? 32.226 109.739 53.548 1.00 81.05 111 HIS J C 1
ATOM 9490 O O . HIS J 1 111 ? 31.906 108.616 53.164 1.00 81.83 111 HIS J O 1
ATOM 9497 N N . PRO J 1 112 ? 32.730 110.661 52.711 1.00 82.35 112 PRO J N 1
ATOM 9498 C CA . PRO J 1 112 ? 32.942 110.368 51.292 1.00 83.51 112 PRO J CA 1
ATOM 9499 C C . PRO J 1 112 ? 33.898 109.196 51.131 1.00 84.39 112 PRO J C 1
ATOM 9500 O O . PRO J 1 112 ? 34.673 108.899 52.040 1.00 84.29 112 PRO J O 1
ATOM 9504 N N . TRP J 1 113 ? 33.839 108.537 49.978 1.00 85.25 113 TRP J N 1
ATOM 9505 C CA . TRP J 1 113 ? 34.708 107.399 49.712 1.00 86.22 113 TRP J CA 1
ATOM 9506 C C . TRP J 1 113 ? 36.117 107.627 50.242 1.00 85.55 113 TRP J C 1
ATOM 9507 O O . TRP J 1 113 ? 36.653 106.805 50.977 1.00 86.66 113 TRP J O 1
ATOM 9518 N N . ALA J 1 114 ? 36.734 108.735 49.867 1.00 84.72 114 ALA J N 1
ATOM 9519 C CA . ALA J 1 114 ? 38.080 108.988 50.347 1.00 83.99 114 ALA J CA 1
ATOM 9520 C C . ALA J 1 114 ? 38.082 109.038 51.871 1.00 83.49 114 ALA J C 1
ATOM 9521 O O . ALA J 1 114 ? 38.915 108.403 52.517 1.00 82.74 114 ALA J O 1
ATOM 9523 N N . GLU J 1 115 ? 37.141 109.795 52.434 1.00 83.04 115 GLU J N 1
ATOM 9524 C CA . GLU J 1 115 ? 37.009 109.959 53.883 1.00 82.66 115 GLU J CA 1
ATOM 9525 C C . GLU J 1 115 ? 36.537 108.672 54.555 1.00 82.38 115 GLU J C 1
ATOM 9526 O O . GLU J 1 115 ? 36.032 108.696 55.680 1.00 83.33 115 GLU J O 1
ATOM 9532 N N . LEU J 1 116 ? 36.701 107.547 53.871 1.00 80.60 116 LEU J N 1
ATOM 9533 C CA . LEU J 1 116 ? 36.264 106.278 54.424 1.00 78.37 116 LEU J CA 1
ATOM 9534 C C . LEU J 1 116 ? 37.407 105.288 54.424 1.00 78.35 116 LEU J C 1
ATOM 9535 O O . LEU J 1 116 ? 37.847 104.832 55.473 1.00 78.76 116 LEU J O 1
ATOM 9540 N N . ILE J 1 117 ? 37.884 104.958 53.233 1.00 78.64 117 ILE J N 1
ATOM 9541 C CA . ILE J 1 117 ? 38.969 104.003 53.072 1.00 80.47 117 ILE J CA 1
ATOM 9542 C C . ILE J 1 117 ? 40.127 104.237 54.037 1.00 80.22 117 ILE J C 1
ATOM 9543 O O . ILE J 1 117 ? 40.787 103.286 54.477 1.00 79.83 117 ILE J O 1
ATOM 9548 N N . ASN J 1 118 ? 40.363 105.507 54.361 1.00 80.63 118 ASN J N 1
ATOM 9549 C CA . ASN J 1 118 ? 41.433 105.902 55.282 1.00 80.75 118 ASN J CA 1
ATOM 9550 C C . ASN J 1 118 ? 41.138 105.362 56.679 1.00 80.15 118 ASN J C 1
ATOM 9551 O O . ASN J 1 118 ? 42.054 105.035 57.433 1.00 79.89 118 ASN J O 1
ATOM 9556 N N . LEU J 1 119 ? 39.851 105.276 57.014 1.00 79.23 119 LEU J N 1
ATOM 9557 C CA . LEU J 1 119 ? 39.420 104.760 58.309 1.00 77.08 119 LEU J CA 1
ATOM 9558 C C . LEU J 1 119 ? 39.615 103.250 58.361 1.00 76.93 119 LEU J C 1
ATOM 9559 O O . LEU J 1 119 ? 39.967 102.705 59.403 1.00 76.16 119 LEU J O 1
ATOM 9572 N N . ARG J 1 121 ? 41.872 101.348 56.627 1.00 80.52 121 ARG J N 1
ATOM 9573 C CA . ARG J 1 121 ? 43.280 101.037 56.736 1.00 81.77 121 ARG J CA 1
ATOM 9574 C C . ARG J 1 121 ? 43.830 101.509 58.087 1.00 81.92 121 ARG J C 1
ATOM 9575 O O . ARG J 1 121 ? 45.019 101.373 58.375 1.00 82.62 121 ARG J O 1
ATOM 9583 N N . GLY J 1 122 ? 42.949 102.049 58.924 1.00 82.27 122 GLY J N 1
ATOM 9584 C CA . GLY J 1 122 ? 43.356 102.505 60.245 1.00 82.31 122 GLY J CA 1
ATOM 9585 C C . GLY J 1 122 ? 42.886 101.538 61.324 1.00 82.66 122 GLY J C 1
ATOM 9586 O O . GLY J 1 122 ? 43.028 101.781 62.530 1.00 81.81 122 GLY J O 1
ATOM 9587 N N . LEU J 1 123 ? 42.320 100.424 60.871 1.00 82.74 123 LEU J N 1
ATOM 9588 C CA . LEU J 1 123 ? 41.813 99.398 61.766 1.00 82.89 123 LEU J CA 1
ATOM 9589 C C . LEU J 1 123 ? 42.443 98.064 61.371 1.00 83.56 123 LEU J C 1
ATOM 9590 O O . LEU J 1 123 ? 42.550 97.140 62.178 1.00 83.62 123 LEU J O 1
ATOM 9595 N N . VAL J 1 124 ? 42.876 97.979 60.120 1.00 84.35 124 VAL J N 1
ATOM 9596 C CA . VAL J 1 124 ? 43.492 96.764 59.604 1.00 84.80 124 VAL J CA 1
ATOM 9597 C C . VAL J 1 124 ? 44.983 96.986 59.329 1.00 85.61 124 VAL J C 1
ATOM 9598 O O . VAL J 1 124 ? 45.586 96.293 58.506 1.00 85.05 124 VAL J O 1
ATOM 9602 N N . GLU J 1 125 ? 45.564 97.961 60.032 1.00 86.71 125 GLU J N 1
ATOM 9603 C CA . GLU J 1 125 ? 46.979 98.318 59.886 1.00 87.00 125 GLU J CA 1
ATOM 9604 C C . GLU J 1 125 ? 47.515 98.991 61.159 1.00 86.76 125 GLU J C 1
ATOM 9605 O O . GLU J 1 125 ? 48.333 98.364 61.866 1.00 86.64 125 GLU J O 1
#